Protein AF-A0A7V8VTP7-F1 (afdb_monomer)

Sequence (946 aa):
MSRRQLLFVVSTPADAAGMPKERVLTADRYLEGRETFSDRRLVVVNLARSYRYRTKGYYVSLLADARGHQVIPSVETIEGLADPFGLFRCLQEAGIPTVDVAEMRARGNGAAERAANGREVAETLAYFGSSPDRRFQAAALAAFRDWPMPVLRLQFVREEEEWRVAHVAPVPVHQLAEEERARFLEVLGNESLVLRRGAAAPREARRASIAVLVDENDVFSPSSPETIDRLERVAARMNVHVRRIALDEIARLGEYDALFIRALTGVREPAFQFALRAEALDMPVIDDSQSIIRCSNKVFLEEMLRREGIPTPRTLVVTSKTPWEQIERELGLPFVIKLPDSSFSAAVHKISSHAEYRQHAAEMLRRSPLLIAQEWLPTEFDWRITVLDGKLLFAAKYYMARGHWQIRSADAAGERYGRVEAVPRAKAPRKVVELGVRAASLIGSGLYGVDIKETPPGPVVIEINDNPNLDVGYDDAADGNAIYEDLVNFFLRQIEENGDGVEEDEEAGEESPAPSPLRQPIRGPTEPKPHYRPFEVAGIELEYPVVDRDLNVASRVDEAFRALAGRATSDVELGSVGFSNEIADHVFEIKTLAPTRSLAAAEEALVEGVRRFSTVLRERFGARLLPTGMHPWMDPRKGQLWGRSGTRIYQTYARLFDVQTHGWMNVHAAHLNLPLGRETEAVAMYNAAALLIPYLPALAASSPMYEGELQEAVDNRLAWILKHQARIPESCGELVPEYIESFGDYRKRILGGMYAALDRLPDADAIRHEFFNARGAILRFSRKAMEIRVLDTQECVRMDVAIATFVRCALRYLTRPVLAGKIALPEHDALVRDFRAAIQCGTTARVEAPHLGDKVQRGEDGKAEIRAVLRLLLEGAQRTARKDEAPYLELAERIIASGSLSERIRAALLPHASGSDEEFTEAARKIYIELADCLEANEPWVGRWG

Mean predicted aligned error: 18.67 Å

Solvent-accessible surface area (backbone atoms only — not comparable to full-atom values): 50589 Å² total; per-residue (Å²): 135,87,79,75,43,69,35,38,31,22,64,44,80,78,70,48,69,93,53,67,71,94,36,53,41,36,41,66,58,62,70,69,57,83,63,88,81,85,58,62,57,31,34,36,40,56,49,31,78,46,54,53,87,94,32,68,34,32,50,48,22,47,50,30,51,76,66,55,26,48,39,34,34,34,52,69,47,46,58,44,67,79,40,71,63,60,58,55,50,54,30,46,77,68,71,36,55,56,59,59,69,73,61,52,73,76,51,58,102,55,48,71,79,65,63,40,76,89,37,58,71,51,74,49,57,19,44,47,24,45,34,91,50,75,90,47,27,65,56,22,37,46,44,17,53,80,42,36,40,64,32,32,40,41,31,30,38,49,52,97,93,39,72,19,47,64,48,76,45,80,49,42,67,84,75,48,52,76,70,57,41,53,51,44,50,58,49,63,71,36,57,69,47,67,65,57,51,62,69,77,78,63,85,90,73,59,78,46,34,34,33,32,38,41,47,94,84,46,90,68,39,30,41,47,72,67,30,53,56,48,43,39,55,52,29,49,76,68,40,26,47,63,41,82,38,50,86,88,44,65,87,57,56,83,79,45,53,26,42,41,68,39,39,58,74,28,91,87,32,73,50,39,56,50,26,49,48,29,46,60,51,64,28,50,47,45,50,32,53,65,38,34,54,46,40,42,27,50,58,59,43,52,54,52,35,54,75,72,70,47,56,54,63,60,68,43,84,39,43,95,82,58,56,66,70,59,52,46,73,75,49,43,79,49,24,32,40,33,52,39,75,63,72,90,72,81,58,58,46,81,30,77,46,72,69,55,40,56,59,52,51,59,55,50,51,74,78,31,80,48,34,39,41,30,40,59,79,84,67,73,46,35,38,38,33,29,27,40,63,65,35,83,58,42,31,28,36,41,22,37,11,92,97,47,93,39,47,61,44,78,55,101,90,47,79,42,68,29,61,67,46,38,38,41,69,94,72,48,58,62,73,56,51,55,50,30,37,56,57,44,51,74,71,48,57,38,42,30,25,25,35,31,40,71,47,98,95,43,66,25,50,77,50,53,34,36,67,46,75,49,35,71,79,35,56,34,60,52,62,47,68,57,49,48,50,52,52,48,50,50,53,49,49,49,46,44,69,64,45,71,85,59,80,78,80,88,71,80,95,70,81,87,72,74,83,53,82,69,60,48,66,40,75,56,71,83,78,78,68,100,73,53,51,58,73,54,33,39,29,48,37,38,32,41,40,29,18,37,86,84,68,44,83,32,78,46,45,58,63,42,38,19,68,52,62,73,43,72,40,47,59,38,79,32,67,24,32,32,37,36,66,41,67,26,31,28,30,34,36,41,29,43,70,35,66,32,72,46,65,62,58,47,40,58,36,51,49,53,50,50,50,40,52,40,47,47,28,42,76,77,68,56,23,38,56,43,55,24,7,25,58,45,56,61,61,27,75,76,56,50,66,40,86,58,59,61,40,67,40,51,51,44,45,52,71,75,35,78,46,55,30,50,53,54,45,37,56,23,38,28,35,41,35,30,33,30,51,52,67,72,58,30,37,20,41,53,48,25,40,34,76,45,54,27,55,38,32,18,55,34,15,28,11,31,30,42,76,69,40,82,50,85,32,26,20,40,44,62,58,30,51,75,53,63,43,67,90,49,47,59,31,32,63,74,32,53,44,76,82,57,88,41,70,67,48,39,48,52,58,50,54,40,45,29,43,57,56,40,74,75,43,86,83,39,68,72,56,68,50,77,82,57,52,58,30,28,49,40,83,37,76,95,76,47,23,34,39,37,55,64,31,28,15,36,42,14,58,58,55,42,50,10,51,49,47,41,52,55,20,29,40,59,42,44,17,56,40,39,62,67,66,73,49,73,84,62,67,64,69,59,40,41,52,27,25,55,34,12,25,42,43,21,49,74,15,70,25,63,64,67,78,53,52,89,78,53,75,56,51,95,87,60,29,22,52,39,41,59,53,51,50,56,42,47,57,40,11,62,76,59,46,52,86,83,44,47,73,30,43,55,52,43,50,51,30,60,74,48,34,13,59,10,52,39,52,46,65,69,44,56,82,33,71,81,56,54,73,67,57,32,48,52,55,49,51,52,51,54,50,53,30,27,49,17,41,72,70,51,37,82,75,60,92,59,80,111

Foldseek 3Di:
DDDQAEAEEEQDPVLCPLPDPVRYDYLVVLLVCPDDPPDLSYEYEQLYPDLPPPDSSVSSQVVCVVSNHHYFPHNVLSVCQVPQPVLLVLCVVLVAAADDPVVLVVPPPPFQVVLPPVWDKDKWKQALLDTPDPLCSSVSVSSCQVRVHRIKIWMWTADPNDTHTRDIDHDRSVPDDPVRNVVSSVQVVVVCSNPVHPDDDPPVQALFEEEEEDEPPAPPFQEDPVRVVLLQVLCVVVRYHYDYDYLVCLVCLLVGQAYEYRHDAAPPDSVLVSLVSCLQWLHHYQLHNLLSHQQQFPVSLVVLCVVVVQFAFQKDKDFPPDDPVVLCVRQNPFKWKAAGRDPDCPLIDTRGDPVSCCVSVVVSCVVPRIIMIGHDDADQWKWKQKAAQLHGLWIKTQGPFVPGRHQWDQDPVGITGGAIGTDAPVRPPPQQNVSQSVSVVSRHRHIKIWIWDADPVGIHTHGIHSSHHDYPPGGCVRPNSVSSVVVSVSSSVSSCVQFVVDDPPPDDDDDDDDDPPLQAAQDADQDADPADAWLQFKKKKWKWFKAAPLRAGDLCQQVLQCVNQVGGTQKDHRHQKIKGDAQWSRMIMIMGPHTGRFLVRVQSRSLSNQLSSQCSCCVPPNMFIFAFQFRFAYQLQPTDTDDGRCPLVSVLCVVQFVCSDCLNHTGIWMKMKTACGDFLLNLLLLLLQLLPLLLLLLQFQGPQHYNLDGDQWLHVNVVVVCPRCVLQCLQAPLLSDDHDDGPVRCCCRRLVSSLVSQVVDPPSVSVSDQVSRNHQWGCDVVVNIIMGTSHGGALASLLSSLSSLLSSLLSVLSSVCSSVVNFDRDDSVLSSVSSVQCRRPRQQGWGQSVRCPPVFDDDPVNTGRSLSVSVVSLVSSCVRDDPSSVVSSVVSNLCSVQTYSSVLLCVQLVVCPPPDSVSSSVSNSVVSVLSSVCHSVVHHRVSDSD

pLDDT: mean 85.14, std 14.61, range [27.48, 98.81]

Structure (mmCIF, N/CA/C/O backbone):
data_AF-A0A7V8VTP7-F1
#
_entry.id   AF-A0A7V8VTP7-F1
#
loop_
_atom_site.group_PDB
_atom_site.id
_atom_site.type_symbol
_atom_site.label_atom_id
_atom_site.label_alt_id
_atom_site.label_comp_id
_atom_site.label_asym_id
_atom_site.label_entity_id
_atom_site.label_seq_id
_atom_site.pdbx_PDB_ins_code
_atom_site.Cartn_x
_atom_site.Cartn_y
_atom_site.Cartn_z
_atom_site.occupancy
_atom_site.B_iso_or_equiv
_atom_site.auth_seq_id
_atom_site.auth_comp_id
_atom_site.auth_asym_id
_atom_site.auth_atom_id
_atom_site.pdbx_PDB_model_num
ATOM 1 N N . MET A 1 1 ? 35.817 32.098 -10.775 1.00 34.91 1 MET A N 1
ATOM 2 C CA . MET A 1 1 ? 35.862 30.722 -10.231 1.00 34.91 1 MET A CA 1
ATOM 3 C C . MET A 1 1 ? 36.144 30.797 -8.737 1.00 34.91 1 MET A C 1
ATOM 5 O O . MET A 1 1 ? 37.274 31.074 -8.357 1.00 34.91 1 MET A O 1
ATOM 9 N N . SER A 1 2 ? 35.112 30.662 -7.901 1.00 40.22 2 SER A N 1
ATOM 10 C CA . SER A 1 2 ? 35.266 30.663 -6.438 1.00 40.22 2 SER A CA 1
ATOM 11 C C . SER A 1 2 ? 35.866 29.328 -5.969 1.00 40.22 2 SER A C 1
ATOM 13 O O . SER A 1 2 ? 35.530 28.275 -6.507 1.00 40.22 2 SER A O 1
ATOM 15 N N . ARG A 1 3 ? 36.812 29.379 -5.029 1.00 55.81 3 ARG A N 1
ATOM 16 C CA . ARG A 1 3 ? 37.676 28.264 -4.599 1.00 55.81 3 ARG A CA 1
ATOM 17 C C . ARG A 1 3 ? 36.912 27.362 -3.611 1.00 55.81 3 ARG A C 1
ATOM 19 O O . ARG A 1 3 ? 36.339 27.886 -2.661 1.00 55.81 3 ARG A O 1
ATOM 26 N N . ARG A 1 4 ? 36.884 26.034 -3.827 1.00 64.69 4 ARG A N 1
ATOM 27 C CA . ARG A 1 4 ? 36.273 25.063 -2.884 1.00 64.69 4 ARG A CA 1
ATOM 28 C C . ARG A 1 4 ? 36.918 25.203 -1.501 1.00 64.69 4 ARG A C 1
ATOM 30 O O . ARG A 1 4 ? 38.136 25.364 -1.420 1.00 64.69 4 ARG A O 1
ATOM 37 N N . GLN A 1 5 ? 36.120 25.137 -0.437 1.00 75.88 5 GLN A N 1
ATOM 38 C CA . GLN A 1 5 ? 36.604 25.309 0.937 1.00 75.88 5 GLN A CA 1
ATOM 39 C C . GLN A 1 5 ? 36.803 23.945 1.603 1.00 75.88 5 GLN A C 1
ATOM 41 O O . GLN A 1 5 ? 35.910 23.105 1.569 1.00 75.88 5 GLN A O 1
ATOM 46 N N . LEU A 1 6 ? 37.973 23.712 2.203 1.00 85.12 6 LEU A N 1
ATOM 47 C CA . LEU A 1 6 ? 38.252 22.491 2.965 1.00 85.12 6 LEU A CA 1
ATOM 48 C C . LEU A 1 6 ? 37.884 22.686 4.438 1.00 85.12 6 LEU A C 1
ATOM 50 O O . LEU A 1 6 ? 38.308 23.671 5.044 1.00 85.12 6 LEU A O 1
ATOM 54 N N . LEU A 1 7 ? 37.172 21.717 5.013 1.00 89.56 7 LEU A N 1
ATOM 55 C CA . LEU A 1 7 ? 36.921 21.604 6.448 1.00 89.56 7 LEU A CA 1
ATOM 56 C C . LEU A 1 7 ? 37.502 20.290 6.966 1.00 89.56 7 LEU A C 1
ATOM 58 O O . LEU A 1 7 ? 37.091 19.216 6.537 1.00 89.56 7 LEU A O 1
ATOM 62 N N . PHE A 1 8 ? 38.422 20.361 7.920 1.00 91.75 8 PHE A N 1
ATOM 63 C CA . PHE A 1 8 ? 39.029 19.193 8.548 1.00 91.75 8 PHE A CA 1
ATOM 64 C C . PHE A 1 8 ? 38.246 18.812 9.804 1.00 91.75 8 PHE A C 1
ATOM 66 O O . PHE A 1 8 ? 38.142 19.602 10.743 1.00 91.75 8 PHE A O 1
ATOM 73 N N . VAL A 1 9 ? 37.710 17.594 9.846 1.00 92.88 9 VAL A N 1
ATOM 74 C CA . VAL A 1 9 ? 36.987 17.088 11.020 1.00 92.88 9 VAL A CA 1
ATOM 75 C C . VAL A 1 9 ? 37.852 16.065 11.743 1.00 92.88 9 VAL A C 1
ATOM 77 O O . VAL A 1 9 ? 38.165 15.013 11.199 1.00 92.88 9 VAL A O 1
ATOM 80 N N . VAL A 1 10 ? 38.241 16.365 12.981 1.00 92.94 10 VAL A N 1
ATOM 81 C CA . VAL A 1 10 ? 39.142 15.544 13.806 1.00 92.94 10 VAL A CA 1
ATOM 82 C C . VAL A 1 10 ? 38.423 14.975 15.028 1.00 92.94 10 VAL A C 1
ATOM 84 O O . VAL A 1 10 ? 37.429 15.527 15.485 1.00 92.94 10 VAL A O 1
ATOM 87 N N . SER A 1 11 ? 38.896 13.878 15.624 1.00 88.75 11 SER A N 1
ATOM 88 C CA . SER A 1 11 ? 38.234 13.347 16.833 1.00 88.75 11 SER A CA 1
ATOM 89 C C . SER A 1 11 ? 38.509 14.174 18.089 1.00 88.75 11 SER A C 1
ATOM 91 O O . SER A 1 11 ? 37.626 14.290 18.935 1.00 88.75 11 SER A O 1
ATOM 93 N N . THR A 1 12 ? 39.706 14.751 18.222 1.00 87.62 12 THR A N 1
ATOM 94 C CA . THR A 1 12 ? 40.089 15.595 19.364 1.00 87.62 12 THR A CA 1
ATOM 95 C C . THR A 1 12 ? 40.850 16.841 18.897 1.00 87.62 12 THR A C 1
ATOM 97 O O . THR A 1 12 ? 41.516 16.784 17.864 1.00 87.62 12 THR A O 1
ATOM 100 N N . PRO A 1 13 ? 40.835 17.961 19.647 1.00 85.44 13 PRO A N 1
ATOM 101 C CA . PRO A 1 13 ? 41.603 19.156 19.280 1.00 85.44 13 PRO A CA 1
ATOM 102 C C . PRO A 1 13 ? 43.118 18.923 19.155 1.00 85.44 13 PRO A C 1
ATOM 104 O O . PRO A 1 13 ? 43.778 19.620 18.394 1.00 85.44 13 PRO A O 1
ATOM 107 N N . ALA A 1 14 ? 43.678 17.938 19.868 1.00 84.50 14 ALA A N 1
ATOM 108 C CA . ALA A 1 14 ? 45.097 17.591 19.769 1.00 84.50 14 ALA A CA 1
ATOM 109 C C . ALA A 1 14 ? 45.470 17.027 18.384 1.00 84.50 14 ALA A C 1
ATOM 111 O O . ALA A 1 14 ? 46.567 17.275 17.888 1.00 84.50 14 ALA A O 1
ATOM 112 N N . ASP A 1 15 ? 44.536 16.333 17.722 1.00 85.06 15 ASP A N 1
ATOM 113 C CA . ASP A 1 15 ? 44.750 15.755 16.390 1.00 85.06 15 ASP A CA 1
ATOM 114 C C . ASP A 1 15 ? 44.902 16.847 15.304 1.00 85.06 15 ASP A C 1
ATOM 116 O O . ASP A 1 15 ? 45.493 16.602 14.252 1.00 85.06 15 ASP A O 1
ATOM 120 N N . ALA A 1 16 ? 44.440 18.073 15.591 1.00 84.06 16 ALA A N 1
ATOM 121 C CA . ALA A 1 16 ? 44.479 19.242 14.711 1.00 84.06 16 ALA A CA 1
ATOM 122 C C . ALA A 1 16 ? 45.840 19.962 14.638 1.00 84.06 16 ALA A C 1
ATOM 124 O O . ALA A 1 16 ? 45.961 20.970 13.942 1.00 84.06 16 ALA A O 1
ATOM 125 N N . ALA A 1 17 ? 46.860 19.527 15.387 1.00 83.69 17 ALA A N 1
ATOM 126 C CA . ALA A 1 17 ? 48.120 20.268 15.489 1.00 83.69 17 ALA A CA 1
ATOM 127 C C . ALA A 1 17 ? 48.751 20.531 14.100 1.00 83.69 17 ALA A C 1
ATOM 129 O O . ALA A 1 17 ? 48.889 19.616 13.295 1.00 83.69 17 ALA A O 1
ATOM 130 N N . GLY A 1 18 ? 49.137 21.769 13.787 1.00 80.62 18 GLY A N 1
ATOM 131 C CA . GLY A 1 18 ? 49.706 22.121 12.474 1.00 80.62 18 GLY A CA 1
ATOM 132 C C . GLY A 1 18 ? 48.698 22.270 11.320 1.00 80.62 18 GLY A C 1
ATOM 133 O O . GLY A 1 18 ? 49.113 22.616 10.219 1.00 80.62 18 GLY A O 1
ATOM 134 N N . MET A 1 19 ? 47.394 22.068 11.553 1.00 86.38 19 MET A N 1
ATOM 135 C CA . MET A 1 19 ? 46.321 22.405 10.603 1.00 86.38 19 MET A CA 1
ATOM 136 C C . MET A 1 19 ? 45.816 23.847 10.830 1.00 86.38 19 MET A C 1
ATOM 138 O O . MET A 1 19 ? 45.904 24.360 11.952 1.00 86.38 19 MET A O 1
ATOM 142 N N . PRO A 1 20 ? 45.255 24.521 9.808 1.00 82.44 20 PRO A N 1
ATOM 143 C CA . PRO A 1 20 ? 44.696 25.866 9.958 1.00 82.44 20 PRO A CA 1
ATOM 144 C C . PRO A 1 20 ? 43.487 25.860 10.906 1.00 82.44 20 PRO A C 1
ATOM 146 O O . PRO A 1 20 ? 42.436 25.324 10.566 1.00 82.44 20 PRO A O 1
ATOM 149 N N . LYS A 1 21 ? 43.626 26.477 12.090 1.00 79.62 21 LYS A N 1
ATOM 150 C CA . LYS A 1 21 ? 42.630 26.435 13.187 1.00 79.62 21 LYS A CA 1
ATOM 151 C C . LYS A 1 21 ? 41.221 26.869 12.770 1.00 79.62 21 LYS A C 1
ATOM 153 O O . LYS A 1 21 ? 40.248 26.351 13.298 1.00 79.62 21 LYS A O 1
ATOM 158 N N . GLU A 1 22 ? 41.125 27.789 11.817 1.00 79.75 22 GLU A N 1
ATOM 159 C CA . GLU A 1 22 ? 39.871 28.327 11.266 1.00 79.75 22 GLU A CA 1
ATOM 160 C C . GLU A 1 22 ? 39.100 27.315 10.401 1.00 79.75 22 GLU A C 1
ATOM 162 O O . GLU A 1 22 ? 37.932 27.526 10.099 1.00 79.75 22 GLU A O 1
ATOM 167 N N . ARG A 1 23 ? 39.749 26.218 9.994 1.00 84.44 23 ARG A N 1
ATOM 168 C CA . ARG A 1 23 ? 39.191 25.170 9.128 1.00 84.44 23 ARG A CA 1
ATOM 169 C C . ARG A 1 23 ? 39.154 23.809 9.815 1.00 84.44 23 ARG A C 1
ATOM 171 O O . ARG A 1 23 ? 39.104 22.792 9.129 1.00 84.44 23 ARG A O 1
ATOM 178 N N . VAL A 1 24 ? 39.235 23.763 11.146 1.00 89.12 24 VAL A N 1
ATOM 179 C CA . VAL A 1 24 ? 39.226 22.506 11.903 1.00 89.12 24 VAL A CA 1
ATOM 180 C C . VAL A 1 24 ? 38.068 22.468 12.886 1.00 89.12 24 VAL A C 1
ATOM 182 O O . VAL A 1 24 ? 37.875 23.393 13.673 1.00 89.12 24 VAL A O 1
ATOM 185 N N . LEU A 1 25 ? 37.358 21.342 12.906 1.00 91.44 25 LEU A N 1
ATOM 186 C CA . LEU A 1 25 ? 36.323 21.044 13.888 1.00 91.44 25 LEU A CA 1
ATOM 187 C C . LEU A 1 25 ? 36.515 19.678 14.513 1.00 91.44 25 LEU A C 1
ATOM 189 O O . LEU A 1 25 ? 37.057 18.761 13.903 1.00 91.44 25 LEU A O 1
ATOM 193 N N . THR A 1 26 ? 36.026 19.525 15.740 1.00 91.12 26 THR A N 1
ATOM 194 C CA . THR A 1 26 ? 35.911 18.196 16.331 1.00 91.12 26 THR A CA 1
ATOM 195 C C . THR A 1 26 ? 34.695 17.470 15.762 1.00 91.12 26 THR A C 1
ATOM 197 O O . THR A 1 26 ? 33.684 18.096 15.441 1.00 91.12 26 THR A O 1
ATOM 200 N N . ALA A 1 27 ? 34.765 16.141 15.683 1.00 90.12 27 ALA A N 1
ATOM 201 C CA . ALA A 1 27 ? 33.662 15.296 15.243 1.00 90.12 27 ALA A CA 1
ATOM 202 C C . ALA A 1 27 ? 32.389 15.587 16.049 1.00 90.12 27 ALA A C 1
ATOM 204 O O . ALA A 1 27 ? 31.335 15.761 15.458 1.00 90.12 27 ALA A O 1
ATOM 205 N N . ASP A 1 28 ? 32.492 15.754 17.370 1.00 85.31 28 ASP A N 1
ATOM 206 C CA . ASP A 1 28 ? 31.343 16.092 18.221 1.00 85.31 28 ASP A CA 1
ATOM 207 C C . ASP A 1 28 ? 30.679 17.408 17.809 1.00 85.31 28 ASP A C 1
ATOM 209 O O . ASP A 1 28 ? 29.475 17.443 17.575 1.00 85.31 28 ASP A O 1
ATOM 213 N N . ARG A 1 29 ? 31.465 18.472 17.601 1.00 85.50 29 ARG A N 1
ATOM 214 C CA . ARG A 1 29 ? 30.923 19.766 17.162 1.00 85.50 29 ARG A CA 1
ATOM 215 C C . ARG A 1 29 ? 30.295 19.691 15.774 1.00 85.50 29 ARG A C 1
ATOM 217 O O . ARG A 1 29 ? 29.261 20.311 15.539 1.00 85.50 29 ARG A O 1
ATOM 224 N N . TYR A 1 30 ? 30.902 18.924 14.870 1.00 86.69 30 TYR A N 1
ATOM 225 C CA . TYR A 1 30 ? 30.368 18.724 13.527 1.00 86.69 30 TYR A CA 1
ATOM 226 C C . TYR A 1 30 ? 29.036 17.952 13.550 1.00 86.69 30 TYR A C 1
ATOM 228 O O . TYR A 1 30 ? 28.088 18.330 12.855 1.00 86.69 30 TYR A O 1
ATOM 236 N N . LEU A 1 31 ? 28.936 16.900 14.369 1.00 82.69 31 LEU A N 1
ATOM 237 C CA . LEU A 1 31 ? 27.730 16.079 14.513 1.00 82.69 31 LEU A CA 1
ATOM 238 C C . LEU A 1 31 ? 26.591 16.839 15.209 1.00 82.69 31 LEU A C 1
ATOM 240 O O . LEU A 1 31 ? 25.447 16.746 14.774 1.00 82.69 31 LEU A O 1
ATOM 244 N N . GLU A 1 32 ? 26.900 17.639 16.233 1.00 79.62 32 GLU A N 1
ATOM 245 C CA . GLU A 1 32 ? 25.919 18.444 16.977 1.00 79.62 32 GLU A CA 1
ATOM 246 C C . GLU A 1 32 ? 25.241 19.535 16.130 1.00 79.62 32 GLU A C 1
ATOM 248 O O . GLU A 1 32 ? 24.196 20.046 16.525 1.00 79.62 32 GLU A O 1
ATOM 253 N N . GLY A 1 33 ? 25.815 19.909 14.979 1.00 66.25 33 GLY A N 1
ATOM 254 C CA . GLY A 1 33 ? 25.180 20.827 14.023 1.00 66.25 33 GLY A CA 1
ATOM 255 C C . GLY A 1 33 ? 24.999 22.261 14.532 1.00 66.25 33 GLY A C 1
ATOM 256 O O . GLY A 1 33 ? 24.161 22.988 14.011 1.00 66.25 33 GLY A O 1
ATOM 257 N N . ARG A 1 34 ? 25.767 22.676 15.551 1.00 56.62 34 ARG A N 1
ATOM 258 C CA . ARG A 1 34 ? 25.680 24.020 16.160 1.00 56.62 34 ARG A CA 1
ATOM 259 C C . ARG A 1 34 ? 26.264 25.136 15.293 1.00 56.62 34 ARG A C 1
ATOM 261 O O . ARG A 1 34 ? 26.033 26.305 15.575 1.00 56.62 34 ARG A O 1
ATOM 268 N N . GLU A 1 35 ? 27.034 24.783 14.270 1.00 58.88 35 GLU A N 1
ATOM 269 C CA . GLU A 1 35 ? 27.594 25.721 13.301 1.00 58.88 35 GLU A CA 1
ATOM 270 C C . GLU A 1 35 ? 26.842 25.600 11.975 1.00 58.88 35 GLU A C 1
ATOM 272 O O . GLU A 1 35 ? 26.655 24.502 11.446 1.00 58.88 35 GLU A O 1
ATOM 277 N N . THR A 1 36 ? 26.385 26.732 11.443 1.00 53.91 36 THR A N 1
ATOM 278 C CA . THR A 1 36 ? 25.701 26.808 10.150 1.00 53.91 36 THR A CA 1
ATOM 279 C C . THR A 1 36 ? 26.718 26.707 9.016 1.00 53.91 36 THR A C 1
ATOM 281 O O . THR A 1 36 ? 27.324 27.705 8.630 1.00 53.91 36 THR A O 1
ATOM 284 N N . PHE A 1 37 ? 26.894 25.506 8.464 1.00 61.19 37 PHE A N 1
ATOM 285 C CA . PHE A 1 37 ? 27.606 25.295 7.200 1.00 61.19 37 PHE A CA 1
ATOM 286 C C . PHE A 1 37 ? 26.596 25.414 6.056 1.00 61.19 37 PHE A C 1
ATOM 288 O O . PHE A 1 37 ? 25.946 24.441 5.693 1.00 61.19 37 PHE A O 1
ATOM 295 N N . SER A 1 38 ? 26.388 26.628 5.543 1.00 49.97 38 SER A N 1
ATOM 296 C CA . SER A 1 38 ? 25.435 26.895 4.453 1.00 49.97 38 SER A CA 1
ATOM 297 C C . SER A 1 38 ? 26.030 26.711 3.051 1.00 49.97 38 SER A C 1
ATOM 299 O O . SER A 1 38 ? 25.322 26.879 2.060 1.00 49.97 38 SER A O 1
ATOM 301 N N . ASP A 1 39 ? 27.319 26.372 2.942 1.00 56.56 39 ASP A N 1
ATOM 302 C CA . ASP A 1 39 ? 28.029 26.308 1.664 1.00 56.56 39 ASP A CA 1
ATOM 303 C C . ASP A 1 39 ? 28.181 24.861 1.157 1.00 56.56 39 ASP A C 1
ATOM 305 O O . ASP A 1 39 ? 28.981 24.079 1.670 1.00 56.56 39 ASP A O 1
ATOM 309 N N . ARG A 1 40 ? 27.460 24.517 0.080 1.00 55.28 40 ARG A N 1
ATOM 310 C CA . ARG A 1 40 ? 27.581 23.236 -0.655 1.00 55.28 40 ARG A CA 1
ATOM 311 C C . ARG A 1 40 ? 28.962 23.011 -1.282 1.00 55.28 40 ARG A C 1
ATOM 313 O O . ARG A 1 40 ? 29.267 21.917 -1.749 1.00 55.28 40 ARG A O 1
ATOM 320 N N . ARG A 1 41 ? 29.810 24.041 -1.326 1.00 63.50 41 ARG A N 1
ATOM 321 C CA . ARG A 1 41 ? 31.179 23.978 -1.866 1.00 63.50 41 ARG A CA 1
ATOM 322 C C . ARG A 1 41 ? 32.194 23.511 -0.817 1.00 63.50 41 ARG A C 1
ATOM 324 O O . ARG A 1 41 ? 33.399 23.517 -1.098 1.00 63.50 41 ARG A O 1
ATOM 331 N N . LEU A 1 42 ? 31.718 23.130 0.371 1.00 78.81 42 LEU A N 1
ATOM 332 C CA . LEU A 1 42 ? 32.519 22.592 1.458 1.00 78.81 42 LEU A CA 1
ATOM 333 C C . LEU A 1 42 ? 32.911 21.137 1.182 1.00 78.81 42 LEU A C 1
ATOM 335 O O . LEU A 1 42 ? 32.066 20.282 0.909 1.00 78.81 42 LEU A O 1
ATOM 339 N N . VAL A 1 43 ? 34.205 20.857 1.303 1.00 84.88 43 VAL A N 1
ATOM 340 C CA . VAL A 1 43 ? 34.750 19.501 1.284 1.00 84.88 43 VAL A CA 1
ATOM 341 C C . VAL A 1 43 ? 35.197 19.144 2.692 1.00 84.88 43 VAL A C 1
ATOM 343 O O . VAL A 1 43 ? 36.169 19.692 3.217 1.00 84.88 43 VAL A O 1
ATOM 346 N N . VAL A 1 44 ? 34.459 18.232 3.308 1.00 90.12 44 VAL A N 1
ATOM 347 C CA . VAL A 1 44 ? 34.746 17.676 4.623 1.00 90.12 44 VAL A CA 1
ATOM 348 C C . VAL A 1 44 ? 35.831 16.618 4.472 1.00 90.12 44 VAL A C 1
ATOM 350 O O . VAL A 1 44 ? 35.616 15.540 3.929 1.00 90.12 44 VAL A O 1
ATOM 353 N N . VAL A 1 45 ? 37.016 16.911 4.979 1.00 92.25 45 VAL A N 1
ATOM 354 C CA . VAL A 1 45 ? 38.088 15.932 5.120 1.00 92.25 45 VAL A CA 1
ATOM 355 C C . VAL A 1 45 ? 37.946 15.329 6.513 1.00 92.25 45 VAL A C 1
ATOM 357 O O . VAL A 1 45 ? 38.316 15.933 7.523 1.00 92.25 45 VAL A O 1
ATOM 360 N N . ASN A 1 46 ? 37.333 14.153 6.569 1.00 93.31 46 ASN A N 1
ATOM 361 C CA . ASN A 1 46 ? 37.076 13.430 7.801 1.00 93.31 46 ASN A CA 1
ATOM 362 C C . ASN A 1 46 ? 38.345 12.675 8.219 1.00 93.31 46 ASN A C 1
ATOM 364 O O . ASN A 1 46 ? 38.751 11.710 7.581 1.00 93.31 46 ASN A O 1
ATOM 368 N N . LEU A 1 47 ? 38.972 13.146 9.296 1.00 93.56 47 LEU A N 1
ATOM 369 C CA . LEU A 1 47 ? 40.219 12.640 9.875 1.00 93.56 47 LEU A CA 1
ATOM 370 C C . LEU A 1 47 ? 39.965 11.981 11.241 1.00 93.56 47 LEU A C 1
ATOM 372 O O . LEU A 1 47 ? 40.793 12.057 12.156 1.00 93.56 47 LEU A O 1
ATOM 376 N N . ALA A 1 48 ? 38.789 11.375 11.419 1.00 91.38 48 ALA A N 1
ATOM 377 C CA . ALA A 1 48 ? 38.439 10.691 12.653 1.00 91.38 48 ALA A CA 1
ATOM 378 C C . ALA A 1 48 ? 39.380 9.507 12.951 1.00 91.38 48 ALA A C 1
ATOM 380 O O . ALA A 1 48 ? 39.927 8.855 12.065 1.00 91.38 48 ALA A O 1
ATOM 381 N N . ARG A 1 49 ? 39.547 9.185 14.240 1.00 89.62 49 ARG A N 1
ATOM 382 C CA . ARG A 1 49 ? 40.425 8.093 14.693 1.00 89.62 49 ARG A CA 1
ATOM 383 C C . ARG A 1 49 ? 39.912 6.692 14.337 1.00 89.62 49 ARG A C 1
ATOM 385 O O . ARG A 1 49 ? 40.679 5.738 14.416 1.00 89.62 49 ARG A O 1
ATOM 392 N N . SER A 1 50 ? 38.631 6.554 13.997 1.00 85.56 50 SER A N 1
ATOM 393 C CA . SER A 1 50 ? 38.006 5.292 13.597 1.00 85.56 50 SER A CA 1
ATOM 394 C C . SER A 1 50 ? 36.850 5.548 12.634 1.00 85.56 50 SER A C 1
ATOM 396 O O . SER A 1 50 ? 36.082 6.486 12.847 1.00 85.56 50 SER A O 1
ATOM 398 N N . TYR A 1 51 ? 36.725 4.678 11.630 1.00 84.19 51 TYR A N 1
ATOM 399 C CA . TYR A 1 51 ? 35.643 4.676 10.641 1.00 84.19 51 TYR A CA 1
ATOM 400 C C . TYR A 1 51 ? 34.728 3.452 10.761 1.00 84.19 51 TYR A C 1
ATOM 402 O O . TYR A 1 51 ? 33.884 3.244 9.904 1.00 84.19 51 TYR A O 1
ATOM 410 N N . ARG A 1 52 ? 34.871 2.617 11.804 1.00 80.38 52 ARG A N 1
ATOM 411 C CA . ARG A 1 52 ? 34.004 1.435 11.960 1.00 80.38 52 ARG A CA 1
ATOM 412 C C . ARG A 1 52 ? 32.533 1.849 12.009 1.00 80.38 52 ARG A C 1
ATOM 414 O O . ARG A 1 52 ? 32.210 2.922 12.532 1.00 80.38 52 ARG A O 1
ATOM 421 N N . TYR A 1 53 ? 31.658 0.968 11.536 1.00 70.19 53 TYR A N 1
ATOM 422 C CA . TYR A 1 53 ? 30.214 1.154 11.617 1.00 70.19 53 TYR A CA 1
ATOM 423 C C . TYR A 1 53 ? 29.788 1.582 13.035 1.00 70.19 53 TYR A C 1
ATOM 425 O O . TYR A 1 53 ? 30.292 1.063 14.037 1.00 70.19 53 TYR A O 1
ATOM 433 N N . ARG A 1 54 ? 28.892 2.578 13.113 1.00 71.00 54 ARG A N 1
ATOM 434 C CA . ARG A 1 54 ? 28.417 3.246 14.350 1.00 71.00 54 ARG A CA 1
ATOM 435 C C . ARG A 1 54 ? 29.458 4.043 15.154 1.00 71.00 54 ARG A C 1
ATOM 437 O O . ARG A 1 54 ? 29.165 4.456 16.276 1.00 71.00 54 ARG A O 1
ATOM 444 N N . THR A 1 55 ? 30.652 4.310 14.625 1.00 82.56 55 THR A N 1
ATOM 445 C CA . THR A 1 55 ? 31.605 5.239 15.267 1.00 82.56 55 THR A CA 1
ATOM 446 C C . THR A 1 55 ? 31.379 6.688 14.826 1.00 82.56 55 THR A C 1
ATOM 448 O O . THR A 1 55 ? 30.722 6.957 13.823 1.00 82.56 55 THR A O 1
ATOM 451 N N . LYS A 1 56 ? 31.949 7.658 15.557 1.00 86.19 56 LYS A N 1
ATOM 452 C CA . LYS A 1 56 ? 31.834 9.089 15.214 1.00 86.19 56 LYS A CA 1
ATOM 453 C C . LYS A 1 56 ? 32.342 9.394 13.801 1.00 86.19 56 LYS A C 1
ATOM 455 O O . LYS A 1 56 ? 31.740 10.211 13.122 1.00 86.19 56 LYS A O 1
ATOM 460 N N . GLY A 1 57 ? 33.409 8.728 13.348 1.00 84.56 57 GLY A N 1
ATOM 461 C CA . GLY A 1 57 ? 33.929 8.906 11.991 1.00 84.56 57 GLY A CA 1
ATOM 462 C C . GLY A 1 57 ? 32.936 8.466 10.920 1.00 84.56 57 GLY A C 1
ATOM 463 O O . GLY A 1 57 ? 32.742 9.199 9.959 1.00 84.56 57 GLY A O 1
ATOM 464 N N . TYR A 1 58 ? 32.238 7.346 11.126 1.00 86.44 58 TYR A N 1
ATOM 465 C CA . TYR A 1 58 ? 31.157 6.904 10.241 1.00 86.44 58 TYR A CA 1
ATOM 466 C C . TYR A 1 58 ? 30.025 7.945 10.158 1.00 86.44 58 TYR A C 1
ATOM 468 O O . TYR A 1 58 ? 29.642 8.370 9.070 1.00 86.44 58 TYR A O 1
ATOM 476 N N . TYR A 1 59 ? 29.552 8.439 11.308 1.00 83.12 59 TYR A N 1
ATOM 477 C CA . TYR A 1 59 ? 28.482 9.443 11.346 1.00 83.12 59 TYR A CA 1
ATOM 478 C C . TYR A 1 59 ? 28.890 10.806 10.774 1.00 83.12 59 TYR A C 1
ATOM 480 O O . TYR A 1 59 ? 28.039 11.508 10.237 1.00 83.12 59 TYR A O 1
ATOM 488 N N . VAL A 1 60 ? 30.167 11.194 10.867 1.00 88.38 60 VAL A N 1
ATOM 489 C CA . VAL A 1 60 ? 30.666 12.431 10.243 1.00 88.38 60 VAL A CA 1
ATOM 490 C C . VAL A 1 60 ? 30.523 12.345 8.726 1.00 88.38 60 VAL A C 1
ATOM 492 O O . VAL A 1 60 ? 30.017 13.289 8.127 1.00 88.38 60 VAL A O 1
ATOM 495 N N . SER A 1 61 ? 30.903 11.219 8.115 1.00 84.62 61 SER A N 1
ATOM 496 C CA . SER A 1 61 ? 30.743 11.019 6.671 1.00 84.62 61 SER A CA 1
ATOM 497 C C . SER A 1 61 ? 29.278 10.921 6.251 1.00 84.62 61 SER A C 1
ATOM 499 O O . SER A 1 61 ? 28.897 11.536 5.260 1.00 84.62 61 SER A O 1
ATOM 501 N N . LEU A 1 62 ? 28.442 10.242 7.041 1.00 75.56 62 LEU A N 1
ATOM 502 C CA . LEU A 1 62 ? 27.002 10.134 6.785 1.00 75.56 62 LEU A CA 1
ATOM 503 C C . LEU A 1 62 ? 26.285 11.490 6.867 1.00 75.56 62 LEU A C 1
ATOM 505 O O . LEU A 1 62 ? 25.485 11.827 6.001 1.00 75.56 62 LEU A O 1
ATOM 509 N N . LEU A 1 63 ? 26.581 12.297 7.891 1.00 80.19 63 LEU A N 1
ATOM 510 C CA . LEU A 1 63 ? 25.984 13.627 8.026 1.00 80.19 63 LEU A CA 1
ATOM 511 C C . LEU A 1 63 ? 26.537 14.628 7.015 1.00 80.19 63 LEU A C 1
ATOM 513 O O . LEU A 1 63 ? 25.811 15.540 6.632 1.00 80.19 63 LEU A O 1
ATOM 517 N N . ALA A 1 64 ? 27.799 14.498 6.603 1.00 79.00 64 ALA A N 1
ATOM 518 C CA . ALA A 1 64 ? 28.348 15.338 5.546 1.00 79.00 64 ALA A CA 1
ATOM 519 C C . ALA A 1 64 ? 27.628 15.096 4.213 1.00 79.00 64 ALA A C 1
ATOM 521 O O . ALA A 1 64 ? 27.226 16.067 3.574 1.00 79.00 64 ALA A O 1
ATOM 522 N N . ASP A 1 65 ? 27.370 13.831 3.871 1.00 71.06 65 ASP A N 1
ATOM 523 C CA . ASP A 1 65 ? 26.579 13.445 2.697 1.00 71.06 65 ASP A CA 1
ATOM 524 C C . ASP A 1 65 ? 25.130 13.958 2.791 1.00 71.06 65 ASP A C 1
ATOM 526 O O . ASP A 1 65 ? 24.651 14.660 1.901 1.00 71.06 65 ASP A O 1
ATOM 530 N N . ALA A 1 66 ? 24.474 13.763 3.942 1.00 66.69 66 ALA A N 1
ATOM 531 C CA . ALA A 1 66 ? 23.121 14.275 4.190 1.00 66.69 66 ALA A CA 1
ATOM 532 C C . ALA A 1 66 ? 23.016 15.816 4.139 1.00 66.69 66 ALA A C 1
ATOM 534 O O . ALA A 1 66 ? 21.945 16.359 3.871 1.00 66.69 66 ALA A O 1
ATOM 535 N N . ARG A 1 67 ? 24.116 16.537 4.397 1.00 74.44 67 ARG A N 1
ATOM 536 C CA . ARG A 1 67 ? 24.209 18.006 4.279 1.00 74.44 67 ARG A CA 1
ATOM 537 C C . ARG A 1 67 ? 24.574 18.469 2.863 1.00 74.44 67 ARG A C 1
ATOM 539 O O . ARG A 1 67 ? 24.660 19.673 2.625 1.00 74.44 67 ARG A O 1
ATOM 546 N N . GLY A 1 68 ? 24.786 17.545 1.924 1.00 62.56 68 GLY A N 1
ATOM 547 C CA . GLY A 1 68 ? 25.222 17.846 0.561 1.00 62.56 68 GLY A CA 1
ATOM 548 C C . GLY A 1 68 ? 26.660 18.366 0.482 1.00 62.56 68 GLY A C 1
ATOM 549 O O . GLY A 1 68 ? 27.012 19.034 -0.490 1.00 62.56 68 GLY A O 1
ATOM 550 N N . HIS A 1 69 ? 27.483 18.112 1.504 1.00 79.50 69 HIS A N 1
ATOM 551 C CA . HIS A 1 69 ? 28.913 18.399 1.453 1.00 79.50 69 HIS A CA 1
ATOM 552 C C . HIS A 1 69 ? 29.630 17.265 0.721 1.00 79.50 69 HIS A C 1
ATOM 554 O O . HIS A 1 69 ? 29.284 16.095 0.880 1.00 79.50 69 HIS A O 1
ATOM 560 N N . GLN A 1 70 ? 30.705 17.581 -0.000 1.00 80.88 70 GLN A N 1
ATOM 561 C CA . GLN A 1 70 ? 31.620 16.518 -0.417 1.00 80.88 70 GLN A CA 1
ATOM 562 C C . GLN A 1 70 ? 32.375 16.024 0.814 1.00 80.88 70 GLN A C 1
ATOM 564 O O . GLN A 1 70 ? 32.793 16.836 1.637 1.00 80.88 70 GLN A O 1
ATOM 569 N N . VAL A 1 71 ? 32.577 14.717 0.954 1.00 86.81 71 VAL A N 1
ATOM 570 C CA . VAL A 1 71 ? 33.285 14.162 2.109 1.00 86.81 71 VAL A CA 1
ATOM 571 C C . VAL A 1 71 ? 34.297 13.102 1.706 1.00 86.81 71 VAL A C 1
ATOM 573 O O . VAL A 1 71 ? 34.044 12.283 0.829 1.00 86.81 71 VAL A O 1
ATOM 576 N N . ILE A 1 72 ? 35.463 13.145 2.347 1.00 88.50 72 ILE A N 1
ATOM 577 C CA . ILE A 1 72 ? 36.578 12.224 2.129 1.00 88.50 72 ILE A CA 1
ATOM 578 C C . ILE A 1 72 ? 37.015 11.688 3.501 1.00 88.50 72 ILE A C 1
ATOM 580 O O . ILE A 1 72 ? 37.521 12.477 4.306 1.00 88.50 72 ILE A O 1
ATOM 584 N N . PRO A 1 73 ? 36.849 10.384 3.792 1.00 86.81 73 PRO A N 1
ATOM 585 C CA . PRO A 1 73 ? 36.1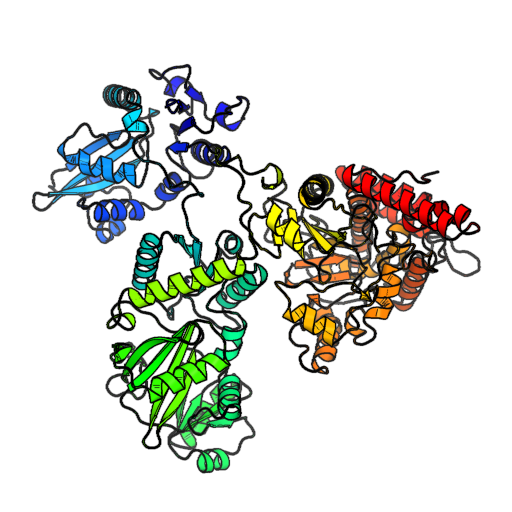72 9.374 2.963 1.00 86.81 73 PRO A CA 1
ATOM 586 C C . PRO A 1 73 ? 34.634 9.457 3.022 1.00 86.81 73 PRO A C 1
ATOM 588 O O . PRO A 1 73 ? 34.084 9.864 4.048 1.00 86.81 73 PRO A O 1
ATOM 591 N N . SER A 1 74 ? 33.932 9.027 1.966 1.00 84.31 74 SER A N 1
ATOM 592 C CA . SER A 1 74 ? 32.463 8.886 1.975 1.00 84.31 74 SER A CA 1
ATOM 593 C C . SER A 1 74 ? 32.010 7.641 2.744 1.00 84.31 74 SER A C 1
ATOM 595 O O . SER A 1 74 ? 32.825 6.781 3.078 1.00 84.31 74 SER A O 1
ATOM 597 N N . VAL A 1 75 ? 30.708 7.530 3.039 1.00 77.50 75 VAL A N 1
ATOM 598 C CA . VAL A 1 75 ? 30.144 6.318 3.665 1.00 77.50 75 VAL A CA 1
ATOM 599 C C . VAL A 1 75 ? 30.380 5.095 2.783 1.00 77.50 75 VAL A C 1
ATOM 601 O O . VAL A 1 75 ? 30.789 4.059 3.290 1.00 77.50 75 VAL A O 1
ATOM 604 N N . GLU A 1 76 ? 30.225 5.239 1.467 1.00 70.31 76 GLU A N 1
ATOM 605 C CA . GLU A 1 76 ? 30.528 4.188 0.489 1.00 70.31 76 GLU A CA 1
ATOM 606 C C . GLU A 1 76 ? 32.001 3.758 0.566 1.00 70.31 76 GLU A C 1
ATOM 608 O O . GLU A 1 76 ? 32.297 2.566 0.605 1.00 70.31 76 GLU A O 1
ATOM 613 N N . THR A 1 77 ? 32.935 4.715 0.663 1.00 77.94 77 THR A N 1
ATOM 614 C CA . THR A 1 77 ? 34.366 4.408 0.832 1.00 77.94 77 THR A CA 1
ATOM 615 C C . THR A 1 77 ? 34.651 3.729 2.176 1.00 77.94 77 THR A C 1
ATOM 617 O O . THR A 1 77 ? 35.520 2.866 2.255 1.00 77.94 77 THR A O 1
ATOM 620 N N . ILE A 1 78 ? 33.941 4.112 3.243 1.00 80.62 78 ILE A N 1
ATOM 621 C CA . ILE A 1 78 ? 34.088 3.525 4.581 1.00 80.62 78 ILE A CA 1
ATOM 622 C C . ILE A 1 78 ? 33.554 2.090 4.624 1.00 80.62 78 ILE A C 1
ATOM 624 O O . ILE A 1 78 ? 34.237 1.223 5.158 1.00 80.62 78 ILE A O 1
ATOM 628 N N . GLU A 1 79 ? 32.368 1.832 4.077 1.00 68.44 79 GLU A N 1
ATOM 629 C CA . GLU A 1 79 ? 31.789 0.483 4.012 1.00 68.44 79 GLU A CA 1
ATOM 630 C C . GLU A 1 79 ? 32.593 -0.415 3.063 1.00 68.44 79 GLU A C 1
ATOM 632 O O . GLU A 1 79 ? 32.805 -1.589 3.360 1.00 68.44 79 GLU A O 1
ATOM 637 N N . GLY A 1 80 ? 33.171 0.161 2.002 1.00 65.69 80 GLY A N 1
ATOM 638 C CA . GLY A 1 80 ? 34.159 -0.513 1.162 1.00 65.69 80 GLY A CA 1
ATOM 639 C C . GLY A 1 80 ? 35.332 -1.093 1.960 1.00 65.69 80 GLY A C 1
ATOM 640 O O . GLY A 1 80 ? 35.785 -2.186 1.643 1.00 65.69 80 GLY A O 1
ATOM 641 N N . LEU A 1 81 ? 35.765 -0.459 3.062 1.00 64.56 81 LEU A N 1
ATOM 642 C CA . LEU A 1 81 ? 36.845 -0.984 3.918 1.00 64.56 81 LEU A CA 1
ATOM 643 C C . LEU A 1 81 ? 36.543 -2.367 4.520 1.00 64.56 81 LEU A C 1
ATOM 645 O O . LEU A 1 81 ? 37.476 -3.047 4.953 1.00 64.56 81 LEU A O 1
ATOM 649 N N . ALA A 1 82 ? 35.268 -2.763 4.604 1.00 60.47 82 ALA A N 1
ATOM 650 C CA . ALA A 1 82 ? 34.862 -4.086 5.073 1.00 60.47 82 ALA A CA 1
ATOM 651 C C . ALA A 1 82 ? 35.037 -5.180 4.003 1.00 60.47 82 ALA A C 1
ATOM 653 O O . ALA A 1 82 ? 35.061 -6.359 4.359 1.00 60.47 82 ALA A O 1
ATOM 654 N N . ASP A 1 83 ? 35.223 -4.795 2.735 1.00 62.94 83 ASP A N 1
ATOM 655 C CA . ASP A 1 83 ? 35.557 -5.674 1.614 1.00 62.94 83 ASP A CA 1
ATOM 656 C C . ASP A 1 83 ? 36.969 -5.369 1.064 1.00 62.94 83 ASP A C 1
ATOM 658 O O . ASP A 1 83 ? 37.138 -4.615 0.099 1.00 62.94 83 ASP A O 1
ATOM 662 N N . PRO A 1 84 ? 38.020 -5.988 1.635 1.00 57.66 84 PRO A N 1
ATOM 663 C CA . PRO A 1 84 ? 39.383 -5.859 1.131 1.00 57.66 84 PRO A CA 1
ATOM 664 C C . PRO A 1 84 ? 39.537 -6.285 -0.335 1.00 57.66 84 PRO A C 1
ATOM 666 O O . PRO A 1 84 ? 40.481 -5.854 -0.987 1.00 57.66 84 PRO A O 1
ATOM 669 N N . PHE A 1 85 ? 38.646 -7.124 -0.874 1.00 64.31 85 PHE A N 1
ATOM 670 C CA . PHE A 1 85 ? 38.765 -7.643 -2.237 1.00 64.31 85 PHE A CA 1
ATOM 671 C C . PHE A 1 85 ? 38.337 -6.626 -3.296 1.00 64.31 85 PHE A C 1
ATOM 673 O O . PHE A 1 85 ? 38.919 -6.609 -4.384 1.00 64.31 85 PHE A O 1
ATOM 680 N N . GLY A 1 86 ? 37.373 -5.758 -2.977 1.00 62.06 86 GLY A N 1
ATOM 681 C CA . GLY A 1 86 ? 36.926 -4.684 -3.862 1.00 62.06 86 GLY A CA 1
ATOM 682 C C . GLY A 1 86 ? 38.073 -3.762 -4.278 1.00 62.06 86 GLY A C 1
ATOM 683 O O . GLY A 1 86 ? 38.270 -3.518 -5.466 1.00 62.06 86 GLY A O 1
ATOM 684 N N . LEU A 1 87 ? 38.910 -3.332 -3.328 1.00 67.94 87 LEU A N 1
ATOM 685 C CA . LEU A 1 87 ? 40.048 -2.458 -3.631 1.00 67.94 87 LEU A CA 1
ATOM 686 C C . LEU A 1 87 ? 41.122 -3.138 -4.490 1.00 67.94 87 LEU A C 1
ATOM 688 O O . LEU A 1 87 ? 41.672 -2.513 -5.395 1.00 67.94 87 LEU A O 1
ATOM 692 N N . PHE A 1 88 ? 41.442 -4.404 -4.217 1.00 73.06 88 PHE A N 1
ATOM 693 C CA . PHE A 1 88 ? 42.441 -5.137 -5.002 1.00 73.06 88 PHE A CA 1
ATOM 694 C C . PHE A 1 88 ? 42.002 -5.292 -6.458 1.00 73.06 88 PHE A C 1
ATOM 696 O O . PHE A 1 88 ? 42.825 -5.139 -7.358 1.00 73.06 88 PHE A O 1
ATOM 703 N N . ARG A 1 89 ? 40.703 -5.501 -6.695 1.00 67.88 89 ARG A N 1
ATOM 704 C CA . ARG A 1 89 ? 40.127 -5.526 -8.043 1.00 67.88 89 ARG A CA 1
ATOM 705 C C . ARG A 1 89 ? 40.274 -4.179 -8.750 1.00 67.88 89 ARG A C 1
ATOM 707 O O . ARG A 1 89 ? 40.776 -4.148 -9.867 1.00 67.88 89 ARG A O 1
ATOM 714 N N . CYS A 1 90 ? 39.961 -3.070 -8.075 1.00 65.81 90 CYS A N 1
ATOM 715 C CA . CYS A 1 90 ? 40.156 -1.725 -8.631 1.00 65.81 90 CYS A CA 1
ATOM 716 C C . CYS A 1 90 ? 41.626 -1.457 -9.009 1.00 65.81 90 CYS A C 1
ATOM 718 O O . CYS A 1 90 ? 41.920 -0.858 -10.046 1.00 65.81 90 CYS A O 1
ATOM 720 N N . LEU A 1 91 ? 42.571 -1.928 -8.186 1.00 76.12 91 LEU A N 1
ATOM 721 C CA . LEU A 1 91 ? 44.002 -1.833 -8.480 1.00 76.12 91 LEU A CA 1
ATOM 722 C C . LEU A 1 91 ? 44.388 -2.675 -9.706 1.00 76.12 91 LEU A C 1
ATOM 724 O O . LEU A 1 91 ? 45.090 -2.167 -10.581 1.00 76.12 91 LEU A O 1
ATOM 728 N N . GLN A 1 92 ? 43.882 -3.905 -9.824 1.00 74.94 92 GLN A N 1
ATOM 729 C CA . GLN A 1 92 ? 44.098 -4.754 -11.002 1.00 74.94 92 GLN A CA 1
ATOM 730 C C . GLN A 1 92 ? 43.529 -4.124 -12.282 1.00 74.94 92 GLN A C 1
ATOM 732 O O . GLN A 1 92 ? 44.213 -4.077 -13.304 1.00 74.94 92 GLN A O 1
ATOM 737 N N . GLU A 1 93 ? 42.316 -3.574 -12.223 1.00 65.88 93 GLU A N 1
ATOM 738 C CA . GLU A 1 93 ? 41.670 -2.858 -13.334 1.00 65.88 93 GLU A CA 1
ATOM 739 C C . GLU A 1 93 ? 42.445 -1.599 -13.750 1.00 65.88 93 GLU A C 1
ATOM 741 O O . GLU A 1 93 ? 42.469 -1.229 -14.925 1.00 65.88 93 GLU A O 1
ATOM 746 N N . ALA A 1 94 ? 43.136 -0.957 -12.803 1.00 67.75 94 ALA A N 1
ATOM 747 C CA . ALA A 1 94 ? 44.040 0.159 -13.064 1.00 67.75 94 ALA A CA 1
ATOM 748 C C . ALA A 1 94 ? 45.407 -0.269 -13.638 1.00 67.75 94 ALA A C 1
ATOM 750 O O . ALA A 1 94 ? 46.268 0.590 -13.848 1.00 67.75 94 ALA A O 1
ATOM 751 N N . GLY A 1 95 ? 45.620 -1.567 -13.877 1.00 77.56 95 GLY A N 1
ATOM 752 C CA . GLY A 1 95 ? 46.890 -2.123 -14.341 1.00 77.56 95 GLY A CA 1
ATOM 753 C C . GLY A 1 95 ? 47.975 -2.158 -13.263 1.00 77.56 95 GLY A C 1
ATOM 754 O O . GLY A 1 95 ? 49.156 -2.213 -13.599 1.00 77.56 95 GLY A O 1
ATOM 755 N N . ILE A 1 96 ? 47.604 -2.087 -11.979 1.00 85.25 96 ILE A N 1
ATOM 756 C CA . ILE A 1 96 ? 48.539 -2.194 -10.857 1.00 85.25 96 ILE A CA 1
ATOM 757 C C . ILE A 1 96 ? 48.684 -3.673 -10.472 1.00 85.25 96 ILE A C 1
ATOM 759 O O . ILE A 1 96 ? 47.687 -4.307 -10.120 1.00 85.25 96 ILE A O 1
ATOM 763 N N . PRO A 1 97 ? 49.905 -4.235 -10.490 1.00 85.56 97 PRO A N 1
ATOM 764 C CA . PRO A 1 97 ? 50.137 -5.617 -10.090 1.00 85.56 97 PRO A CA 1
ATOM 765 C C . PRO A 1 97 ? 49.760 -5.851 -8.622 1.00 85.56 97 PRO A C 1
ATOM 767 O O . PRO A 1 97 ? 50.200 -5.127 -7.724 1.00 85.56 97 PRO A O 1
ATOM 770 N N . THR A 1 98 ? 48.975 -6.894 -8.358 1.00 84.25 98 THR A N 1
ATOM 771 C CA . THR A 1 98 ? 48.612 -7.330 -7.002 1.00 84.25 98 THR A CA 1
ATOM 772 C C . THR A 1 98 ? 48.971 -8.799 -6.792 1.00 84.25 98 THR A C 1
ATOM 774 O O . THR A 1 98 ? 49.165 -9.549 -7.755 1.00 84.25 98 THR A O 1
ATOM 777 N N . VAL A 1 99 ? 49.057 -9.225 -5.532 1.00 81.12 99 VAL A N 1
ATOM 778 C CA . VAL A 1 99 ? 49.111 -10.658 -5.188 1.00 81.12 99 VAL A CA 1
ATOM 779 C C . VAL A 1 99 ? 47.781 -11.349 -5.532 1.00 81.12 99 VAL A C 1
ATOM 781 O O . VAL A 1 99 ? 46.751 -10.679 -5.673 1.00 81.12 99 VAL A O 1
ATOM 784 N N . ASP A 1 100 ? 47.796 -12.675 -5.692 1.00 68.88 100 ASP A N 1
ATOM 785 C CA . ASP A 1 100 ? 46.604 -13.462 -6.033 1.00 68.88 100 ASP A CA 1
ATOM 786 C C . ASP A 1 100 ? 45.562 -13.430 -4.891 1.00 68.88 100 ASP A C 1
ATOM 788 O O . ASP A 1 100 ? 45.858 -13.671 -3.715 1.00 68.88 100 ASP A O 1
ATOM 792 N N . VAL A 1 101 ? 44.308 -13.152 -5.257 1.00 56.88 101 VAL A N 1
ATOM 793 C CA . VAL A 1 101 ? 43.139 -13.081 -4.368 1.00 56.88 101 VAL A CA 1
ATOM 794 C C . VAL A 1 101 ? 42.884 -14.410 -3.635 1.00 56.88 101 VAL A C 1
ATOM 796 O O . VAL A 1 101 ? 42.480 -14.405 -2.466 1.00 56.88 101 VAL A O 1
ATOM 799 N N . ALA A 1 102 ? 43.148 -15.554 -4.274 1.00 53.34 102 ALA A N 1
ATOM 800 C CA . ALA A 1 102 ? 43.029 -16.879 -3.659 1.00 53.34 102 ALA A CA 1
ATOM 801 C C . ALA A 1 102 ? 44.102 -17.112 -2.580 1.00 53.34 102 ALA A C 1
ATOM 803 O O . ALA A 1 102 ? 43.837 -17.723 -1.542 1.00 53.34 102 ALA A O 1
ATOM 804 N N . GLU A 1 103 ? 45.296 -16.562 -2.786 1.00 54.09 103 GLU A N 1
ATOM 805 C CA . GLU A 1 103 ? 46.411 -16.630 -1.842 1.00 54.09 103 GLU A CA 1
ATOM 806 C C . GLU A 1 103 ? 46.181 -15.700 -0.632 1.00 54.09 103 GLU A C 1
ATOM 808 O O . GLU A 1 103 ? 46.537 -16.039 0.500 1.00 54.09 103 GLU A O 1
ATOM 813 N N . MET A 1 104 ? 45.487 -14.575 -0.844 1.00 55.38 104 MET A N 1
ATOM 814 C CA . MET A 1 104 ? 45.034 -13.648 0.202 1.00 55.38 104 MET A CA 1
ATOM 815 C C . MET A 1 104 ? 43.955 -14.271 1.108 1.00 55.38 104 MET A C 1
ATOM 817 O O . MET A 1 104 ? 44.039 -14.156 2.336 1.00 55.38 104 MET A O 1
ATOM 821 N N . ARG A 1 105 ? 42.987 -15.004 0.526 1.00 52.38 105 ARG A N 1
ATOM 822 C CA . ARG A 1 105 ? 41.935 -15.742 1.266 1.00 52.38 105 ARG A CA 1
ATOM 823 C C . ARG A 1 105 ? 42.509 -16.752 2.263 1.00 52.38 105 ARG A C 1
ATOM 825 O O . ARG A 1 105 ? 41.955 -16.922 3.345 1.00 52.38 105 ARG A O 1
ATOM 832 N N . ALA A 1 106 ? 43.626 -17.394 1.927 1.00 49.78 106 ALA A N 1
ATOM 833 C CA . ALA A 1 106 ? 44.254 -18.405 2.776 1.00 49.78 106 ALA A CA 1
ATOM 834 C C . ALA A 1 106 ? 45.063 -17.829 3.961 1.00 49.78 106 ALA A C 1
ATOM 836 O O . ALA A 1 106 ? 45.431 -18.583 4.863 1.00 49.78 106 ALA A O 1
ATOM 837 N N . ARG A 1 107 ? 45.387 -16.523 3.974 1.00 52.47 107 ARG A N 1
ATOM 838 C CA . ARG A 1 107 ? 46.488 -15.979 4.803 1.00 52.47 107 ARG A CA 1
ATOM 839 C C . ARG A 1 107 ? 46.092 -15.014 5.932 1.00 52.47 107 ARG A C 1
ATOM 841 O O . ARG A 1 107 ? 46.909 -14.804 6.830 1.00 52.47 107 ARG A O 1
ATOM 848 N N . GLY A 1 108 ? 44.855 -14.510 5.971 1.00 51.38 108 GLY A N 1
ATOM 849 C CA . GLY A 1 108 ? 44.340 -13.662 7.065 1.00 51.38 108 GLY A CA 1
ATOM 850 C C . GLY A 1 108 ? 45.131 -12.359 7.314 1.00 51.38 108 GLY A C 1
ATOM 851 O O . GLY A 1 108 ? 46.050 -12.020 6.574 1.00 51.38 108 GLY A O 1
ATOM 852 N N . ASN A 1 109 ? 44.800 -11.627 8.389 1.00 42.81 109 ASN A N 1
ATOM 853 C CA . ASN A 1 109 ? 45.300 -10.269 8.717 1.00 42.81 109 ASN A CA 1
ATOM 854 C C . ASN A 1 109 ? 46.822 -10.136 9.011 1.00 42.81 109 ASN A C 1
ATOM 856 O O . ASN A 1 109 ? 47.251 -9.119 9.546 1.00 42.81 109 ASN A O 1
ATOM 860 N N . GLY A 1 110 ? 47.649 -11.141 8.701 1.00 49.28 110 GLY A N 1
ATOM 861 C CA . GLY A 1 110 ? 49.106 -11.138 8.915 1.00 49.28 110 GLY A CA 1
ATOM 862 C C . GLY A 1 110 ? 49.916 -11.251 7.620 1.00 49.28 110 GLY A C 1
ATOM 863 O O . GLY A 1 110 ? 50.954 -11.913 7.614 1.00 49.28 110 GLY A O 1
ATOM 864 N N . ALA A 1 111 ? 49.402 -10.686 6.523 1.00 50.19 111 ALA A N 1
ATOM 865 C CA . ALA A 1 111 ? 49.869 -10.926 5.158 1.00 50.19 111 ALA A CA 1
ATOM 866 C C . ALA A 1 111 ? 51.310 -10.450 4.872 1.00 50.19 111 ALA A C 1
ATOM 868 O O . ALA A 1 111 ? 52.044 -11.165 4.195 1.00 50.19 111 ALA A O 1
ATOM 869 N N . ALA A 1 112 ? 51.760 -9.310 5.411 1.00 47.31 112 ALA A N 1
ATOM 870 C CA . ALA A 1 112 ? 53.081 -8.763 5.071 1.00 47.31 112 ALA A CA 1
ATOM 871 C C . ALA A 1 112 ? 54.265 -9.542 5.672 1.00 47.31 112 ALA A C 1
ATOM 873 O O . ALA A 1 112 ? 55.226 -9.830 4.965 1.00 47.31 112 ALA A O 1
ATOM 874 N N . GLU A 1 113 ? 54.192 -9.954 6.942 1.00 48.22 113 GLU A N 1
ATOM 875 C CA . GLU A 1 113 ? 55.285 -10.696 7.600 1.00 48.22 113 GLU A CA 1
ATOM 876 C C . GLU A 1 113 ? 55.419 -12.139 7.089 1.00 48.22 113 GLU A C 1
ATOM 878 O O . GLU A 1 113 ? 56.512 -12.699 7.098 1.00 48.22 113 GLU A O 1
ATOM 883 N N . ARG A 1 114 ? 54.322 -12.749 6.612 1.00 50.69 114 ARG A N 1
ATOM 884 C CA . ARG A 1 114 ? 54.316 -14.132 6.097 1.00 50.69 114 ARG A CA 1
ATOM 885 C C . ARG A 1 114 ? 54.563 -14.238 4.590 1.00 50.69 114 ARG A C 1
ATOM 887 O O . ARG A 1 114 ? 55.042 -15.278 4.142 1.00 50.69 114 ARG A O 1
ATOM 894 N N . ALA A 1 115 ? 54.283 -13.187 3.812 1.00 50.53 115 ALA A N 1
ATOM 895 C CA . ALA A 1 115 ? 54.668 -13.110 2.398 1.00 50.53 115 ALA A CA 1
ATOM 896 C C . ALA A 1 115 ? 56.182 -12.880 2.214 1.00 50.53 115 ALA A C 1
ATOM 898 O O . ALA A 1 115 ? 56.747 -13.259 1.189 1.00 50.53 115 ALA A O 1
ATOM 899 N N . ALA A 1 116 ? 56.856 -12.352 3.240 1.00 52.22 116 ALA A N 1
ATOM 900 C CA . ALA A 1 116 ? 58.295 -12.105 3.288 1.00 52.22 116 ALA A CA 1
ATOM 901 C C . ALA A 1 116 ? 59.171 -13.374 3.365 1.00 52.22 116 ALA A C 1
ATOM 903 O O . ALA A 1 116 ? 60.321 -13.270 3.778 1.00 52.22 116 ALA A O 1
ATOM 904 N N . ASN A 1 117 ? 58.669 -14.559 2.983 1.00 54.16 117 ASN A N 1
ATOM 905 C CA . ASN A 1 117 ? 59.394 -15.842 2.921 1.00 54.16 117 ASN A CA 1
ATOM 906 C C . ASN A 1 117 ? 60.638 -15.743 1.995 1.00 54.16 117 ASN A C 1
ATOM 908 O O . ASN A 1 117 ? 60.635 -16.214 0.861 1.00 54.16 117 ASN A O 1
ATOM 912 N N . GLY A 1 118 ? 61.689 -15.058 2.452 1.00 60.09 118 GLY A N 1
ATOM 913 C CA . GLY A 1 118 ? 62.868 -14.671 1.674 1.00 60.09 118 GLY A CA 1
ATOM 914 C C . GLY A 1 118 ? 62.650 -13.592 0.598 1.00 60.09 118 GLY A C 1
ATOM 915 O O . GLY A 1 118 ? 63.583 -13.331 -0.157 1.00 60.09 118 GLY A O 1
ATOM 916 N N . ARG A 1 119 ? 61.458 -12.981 0.489 1.00 69.62 119 ARG A N 1
ATOM 917 C CA . ARG A 1 119 ? 61.109 -11.991 -0.557 1.00 69.62 119 ARG A CA 1
ATOM 918 C C . ARG A 1 119 ? 61.365 -10.552 -0.096 1.00 69.62 119 ARG A C 1
ATOM 920 O O . ARG A 1 119 ? 61.202 -10.239 1.080 1.00 69.62 119 ARG A O 1
ATOM 927 N N . GLU A 1 120 ? 61.743 -9.673 -1.026 1.00 80.69 120 GLU A N 1
ATOM 928 C CA . GLU A 1 120 ? 61.939 -8.242 -0.752 1.00 80.69 120 GLU A CA 1
ATOM 929 C C . GLU A 1 120 ? 60.577 -7.573 -0.495 1.00 80.69 120 GLU A C 1
ATOM 931 O O . GLU A 1 120 ? 59.645 -7.737 -1.284 1.00 80.69 120 GLU A O 1
ATOM 936 N N . VAL A 1 121 ? 60.451 -6.835 0.611 1.00 84.50 121 VAL A N 1
ATOM 937 C CA . VAL A 1 121 ? 59.217 -6.142 1.015 1.00 84.50 121 VAL A CA 1
ATOM 938 C C . VAL A 1 121 ? 59.477 -4.645 1.055 1.00 84.50 121 VAL A C 1
ATOM 940 O O . VAL A 1 121 ? 60.523 -4.202 1.528 1.00 84.50 121 VAL A O 1
ATOM 943 N N . ALA A 1 122 ? 58.515 -3.864 0.578 1.00 87.00 122 ALA A N 1
ATOM 944 C CA . ALA A 1 122 ? 58.532 -2.415 0.690 1.00 87.00 122 ALA A CA 1
ATOM 945 C C . ALA A 1 122 ? 57.197 -1.914 1.240 1.00 87.00 122 ALA A C 1
ATOM 947 O O . ALA A 1 122 ? 56.142 -2.485 0.976 1.00 87.00 122 ALA A O 1
ATOM 948 N N . GLU A 1 123 ? 57.240 -0.824 1.993 1.00 89.25 123 GLU A N 1
ATOM 949 C CA . GLU A 1 123 ? 56.054 -0.177 2.539 1.00 89.25 123 GLU A CA 1
ATOM 950 C C . GLU A 1 123 ? 56.123 1.324 2.270 1.00 89.25 123 GLU A C 1
ATOM 952 O O . GLU A 1 123 ? 57.190 1.937 2.336 1.00 89.25 123 GLU A O 1
ATOM 957 N N . THR A 1 124 ? 54.977 1.925 1.962 1.00 91.81 124 THR A N 1
ATOM 958 C CA . THR A 1 124 ? 54.852 3.376 1.844 1.00 91.81 124 THR A CA 1
ATOM 959 C C . THR A 1 124 ? 53.477 3.848 2.305 1.00 91.81 124 THR A C 1
ATOM 961 O O . THR A 1 124 ? 52.486 3.119 2.219 1.00 91.81 124 THR A O 1
ATOM 964 N N . LEU A 1 125 ? 53.406 5.092 2.776 1.00 93.75 125 LEU A N 1
ATOM 965 C CA . LEU A 1 125 ? 52.143 5.780 3.019 1.00 93.75 125 LEU A CA 1
ATOM 966 C C . LEU A 1 125 ? 51.735 6.570 1.772 1.00 93.75 125 LEU A C 1
ATOM 968 O O . LEU A 1 125 ? 52.543 7.280 1.173 1.00 93.75 125 LEU A O 1
ATOM 972 N N . ALA A 1 126 ? 50.466 6.461 1.400 1.00 92.00 126 ALA A N 1
ATOM 973 C CA . ALA A 1 126 ? 49.821 7.281 0.392 1.00 92.00 126 ALA A CA 1
ATOM 974 C C . ALA A 1 126 ? 48.943 8.335 1.078 1.00 92.00 126 ALA A C 1
ATOM 976 O O . ALA A 1 126 ? 48.028 7.997 1.827 1.00 92.00 126 ALA A O 1
ATOM 977 N N . TYR A 1 127 ? 49.207 9.609 0.799 1.00 92.56 127 TYR A N 1
ATOM 978 C CA . TYR A 1 127 ? 48.476 10.765 1.315 1.00 92.56 127 TYR A CA 1
ATOM 979 C C . TYR A 1 127 ? 47.667 11.382 0.173 1.00 92.56 127 TYR A C 1
ATOM 981 O O . TYR A 1 127 ? 48.258 11.940 -0.752 1.00 92.56 127 TYR A O 1
ATOM 989 N N . PHE A 1 128 ? 46.338 11.253 0.190 1.00 89.50 128 PHE A N 1
ATOM 990 C CA . PHE A 1 128 ? 45.459 11.707 -0.906 1.00 89.50 128 PHE A CA 1
ATOM 991 C C . PHE A 1 128 ? 45.958 11.292 -2.310 1.00 89.50 128 PHE A C 1
ATOM 993 O O . PHE A 1 128 ? 46.024 12.093 -3.242 1.00 89.50 128 PHE A O 1
ATOM 1000 N N . GLY A 1 129 ? 46.421 10.044 -2.436 1.00 86.50 129 GLY A N 1
ATOM 1001 C CA . GLY A 1 129 ? 46.971 9.491 -3.679 1.00 86.50 129 GLY A CA 1
ATOM 1002 C C . GLY A 1 129 ? 48.414 9.890 -4.018 1.00 86.50 129 GLY A C 1
ATOM 1003 O O . GLY A 1 129 ? 48.932 9.489 -5.058 1.00 86.50 129 GLY A O 1
ATOM 1004 N N . SER A 1 130 ? 49.095 10.647 -3.157 1.00 88.81 130 SER A N 1
ATOM 1005 C CA . SER A 1 130 ? 50.521 10.976 -3.277 1.00 88.81 130 SER A CA 1
ATOM 1006 C C . SER A 1 130 ? 51.375 10.044 -2.417 1.00 88.81 130 SER A C 1
ATOM 1008 O O . SER A 1 130 ? 51.116 9.914 -1.222 1.00 88.81 130 SER A O 1
ATOM 1010 N N . SER A 1 131 ? 52.406 9.425 -2.990 1.00 90.88 131 SER A N 1
ATOM 1011 C CA . SER A 1 131 ? 53.379 8.601 -2.265 1.00 90.88 131 SER A CA 1
ATOM 1012 C C . SER A 1 131 ? 54.770 9.252 -2.295 1.00 90.88 131 SER A C 1
ATOM 1014 O O . SER A 1 131 ? 55.193 9.757 -3.339 1.00 90.88 131 SER A O 1
ATOM 1016 N N . PRO A 1 132 ? 55.526 9.238 -1.178 1.00 86.50 132 PRO A N 1
ATOM 1017 C CA . PRO A 1 132 ? 56.917 9.685 -1.167 1.00 86.50 132 PRO A CA 1
ATOM 1018 C C . PRO A 1 132 ? 57.839 8.752 -1.971 1.00 86.50 132 PRO A C 1
ATOM 1020 O O . PRO A 1 132 ? 58.904 9.187 -2.412 1.00 86.50 132 PRO A O 1
ATOM 1023 N N . ASP A 1 133 ? 57.436 7.497 -2.192 1.00 89.56 133 ASP A N 1
ATOM 1024 C CA . ASP A 1 133 ? 58.160 6.555 -3.038 1.00 89.56 133 ASP A CA 1
ATOM 1025 C C . ASP A 1 133 ? 57.614 6.597 -4.469 1.00 89.56 133 ASP A C 1
ATOM 1027 O O . ASP A 1 133 ? 56.514 6.125 -4.769 1.00 89.56 133 ASP A O 1
ATOM 1031 N N . ARG A 1 134 ? 58.417 7.138 -5.391 1.00 87.62 134 ARG A N 1
ATOM 1032 C CA . ARG A 1 134 ? 58.026 7.284 -6.801 1.00 87.62 134 ARG A CA 1
ATOM 1033 C C . ARG A 1 134 ? 57.701 5.954 -7.478 1.00 87.62 134 ARG A C 1
ATOM 1035 O O . ARG A 1 134 ? 56.927 5.964 -8.433 1.00 87.62 134 ARG A O 1
ATOM 1042 N N . ARG A 1 135 ? 58.248 4.833 -6.991 1.00 88.62 135 ARG A N 1
ATOM 1043 C CA . ARG A 1 135 ? 57.951 3.491 -7.519 1.00 88.62 135 ARG A CA 1
ATOM 1044 C C . ARG A 1 135 ? 56.479 3.120 -7.331 1.00 88.62 135 ARG A C 1
ATOM 1046 O O . ARG A 1 135 ? 55.922 2.414 -8.161 1.00 88.62 135 ARG A O 1
ATOM 1053 N N . PHE A 1 136 ? 55.844 3.633 -6.276 1.00 91.69 136 PHE A N 1
ATOM 1054 C CA . PHE A 1 136 ? 54.487 3.260 -5.865 1.00 91.69 136 PHE A CA 1
ATOM 1055 C C . PHE A 1 136 ? 53.454 4.370 -6.089 1.00 91.69 136 PHE A C 1
ATOM 1057 O O . PHE A 1 136 ? 52.281 4.210 -5.751 1.00 91.69 136 PHE A O 1
ATOM 1064 N N . GLN A 1 137 ? 53.853 5.480 -6.716 1.00 90.38 137 GLN A N 1
ATOM 1065 C CA . GLN A 1 137 ? 52.973 6.612 -7.011 1.00 90.38 137 GLN A CA 1
ATOM 1066 C C . GLN A 1 137 ? 51.755 6.215 -7.864 1.00 90.38 137 GLN A C 1
ATOM 1068 O O . GLN A 1 137 ? 50.658 6.723 -7.637 1.00 90.38 137 GLN A O 1
ATOM 1073 N N . ALA A 1 138 ? 51.926 5.303 -8.827 1.00 84.31 138 ALA A N 1
ATOM 1074 C CA . ALA A 1 138 ? 50.826 4.816 -9.662 1.00 84.31 138 ALA A CA 1
ATOM 1075 C C . ALA A 1 138 ? 49.783 4.039 -8.839 1.00 84.31 138 ALA A C 1
ATOM 1077 O O . ALA A 1 138 ? 48.587 4.289 -8.970 1.00 84.31 138 ALA A O 1
ATOM 1078 N N . ALA A 1 139 ? 50.240 3.171 -7.930 1.00 86.31 139 ALA A N 1
ATOM 1079 C CA . ALA A 1 139 ? 49.377 2.423 -7.019 1.00 86.31 139 ALA A CA 1
ATOM 1080 C C . ALA A 1 139 ? 48.653 3.347 -6.026 1.00 86.31 139 ALA A C 1
ATOM 1082 O O . ALA A 1 139 ? 47.459 3.181 -5.791 1.00 86.31 139 ALA A O 1
ATOM 1083 N N . ALA A 1 140 ? 49.343 4.363 -5.496 1.00 88.06 140 ALA A N 1
ATOM 1084 C CA . ALA A 1 140 ? 48.746 5.363 -4.612 1.00 88.06 140 ALA A CA 1
ATOM 1085 C C . ALA A 1 140 ? 47.625 6.162 -5.300 1.00 88.06 140 ALA A C 1
ATOM 1087 O O . ALA A 1 140 ? 46.557 6.345 -4.715 1.00 88.06 140 ALA A O 1
ATOM 1088 N N . LEU A 1 141 ? 47.836 6.596 -6.549 1.00 83.75 141 LEU A N 1
ATOM 1089 C CA . LEU A 1 141 ? 46.820 7.312 -7.329 1.00 83.75 141 LEU A CA 1
ATOM 1090 C C . LEU A 1 141 ? 45.623 6.429 -7.676 1.00 83.75 141 LEU A C 1
ATOM 1092 O O . LEU A 1 141 ? 44.489 6.889 -7.566 1.00 83.75 141 LEU A O 1
ATOM 1096 N N . ALA A 1 142 ? 45.871 5.184 -8.088 1.00 80.69 142 ALA A N 1
ATOM 1097 C CA . ALA A 1 142 ? 44.813 4.228 -8.393 1.00 80.69 142 ALA A CA 1
ATOM 1098 C C . ALA A 1 142 ? 43.958 3.934 -7.151 1.00 80.69 142 ALA A C 1
ATOM 1100 O O . ALA A 1 142 ? 42.738 4.054 -7.213 1.00 80.69 142 ALA A O 1
ATOM 1101 N N . ALA A 1 143 ? 44.595 3.673 -6.003 1.00 82.88 143 ALA A N 1
ATOM 1102 C CA . ALA A 1 143 ? 43.893 3.444 -4.744 1.00 82.88 143 ALA A CA 1
ATOM 1103 C C . ALA A 1 143 ? 43.029 4.647 -4.339 1.00 82.88 143 ALA A C 1
ATOM 1105 O O . ALA A 1 143 ? 41.872 4.470 -3.980 1.00 82.88 143 ALA A O 1
ATOM 1106 N N . PHE A 1 144 ? 43.560 5.872 -4.428 1.00 83.81 144 PHE A N 1
ATOM 1107 C CA . PHE A 1 144 ? 42.828 7.075 -4.020 1.00 83.81 144 PHE A CA 1
ATOM 1108 C C . PHE A 1 144 ? 41.677 7.448 -4.964 1.00 83.81 144 PHE A C 1
ATOM 1110 O O . PHE A 1 144 ? 40.681 8.006 -4.512 1.00 83.81 144 PHE A O 1
ATOM 1117 N N . ARG A 1 145 ? 41.798 7.140 -6.262 1.00 78.06 145 ARG A N 1
ATOM 1118 C CA . ARG A 1 145 ? 40.747 7.400 -7.256 1.00 78.06 145 ARG A CA 1
ATOM 1119 C C . ARG A 1 145 ? 39.465 6.640 -6.926 1.00 78.06 145 ARG A C 1
ATOM 1121 O O . ARG A 1 145 ? 38.388 7.226 -6.988 1.00 78.06 145 ARG A O 1
ATOM 1128 N N . ASP A 1 146 ? 39.605 5.356 -6.614 1.00 71.81 146 ASP A N 1
ATOM 1129 C CA . ASP A 1 146 ? 38.462 4.464 -6.427 1.00 71.81 146 ASP A CA 1
ATOM 1130 C C . ASP A 1 146 ? 38.059 4.398 -4.946 1.00 71.81 146 ASP A C 1
ATOM 1132 O O . ASP A 1 146 ? 36.870 4.372 -4.635 1.00 71.81 146 ASP A O 1
ATOM 1136 N N . TRP A 1 147 ? 39.030 4.481 -4.027 1.00 78.19 147 TRP A N 1
ATOM 1137 C CA . TRP A 1 147 ? 38.832 4.601 -2.579 1.00 78.19 147 TRP A CA 1
ATOM 1138 C C . TRP A 1 147 ? 39.485 5.879 -2.026 1.00 78.19 147 TRP A C 1
ATOM 1140 O O . TRP A 1 147 ? 40.619 5.847 -1.527 1.00 78.19 147 TRP A O 1
ATOM 1150 N N . PRO A 1 148 ? 38.777 7.021 -2.058 1.00 84.69 148 PRO A N 1
ATOM 1151 C CA . PRO A 1 148 ? 39.311 8.296 -1.595 1.00 84.69 148 PRO A CA 1
ATOM 1152 C C . PRO A 1 148 ? 39.464 8.319 -0.067 1.00 84.69 148 PRO A C 1
ATOM 1154 O O . PRO A 1 148 ? 38.587 8.757 0.676 1.00 84.69 148 PRO A O 1
ATOM 1157 N N . MET A 1 149 ? 40.614 7.845 0.412 1.00 87.88 149 MET A N 1
ATOM 1158 C CA . MET A 1 149 ? 41.015 7.835 1.819 1.00 87.88 149 MET A CA 1
ATOM 1159 C C . MET A 1 149 ? 42.129 8.863 2.082 1.00 87.88 149 MET A C 1
ATOM 1161 O O . MET A 1 149 ? 43.081 8.933 1.303 1.00 87.88 149 MET A O 1
ATOM 1165 N N . PRO A 1 150 ? 42.069 9.639 3.187 1.00 91.38 150 PRO A N 1
ATOM 1166 C CA . PRO A 1 150 ? 43.079 10.653 3.497 1.00 91.38 150 PRO A CA 1
ATOM 1167 C C . PRO A 1 150 ? 44.500 10.094 3.603 1.00 91.38 150 PRO A C 1
ATOM 1169 O O . PRO A 1 150 ? 45.443 10.699 3.091 1.00 91.38 150 PRO A O 1
ATOM 1172 N N . VAL A 1 151 ? 44.646 8.936 4.256 1.00 92.56 151 VAL A N 1
ATOM 1173 C CA . VAL A 1 151 ? 45.922 8.233 4.398 1.00 92.56 151 VAL A CA 1
ATOM 1174 C C . VAL A 1 151 ? 45.707 6.727 4.282 1.00 92.56 151 VAL A C 1
ATOM 1176 O O . VAL A 1 151 ? 44.917 6.145 5.031 1.00 92.56 151 VAL A O 1
ATOM 1179 N N . LEU A 1 152 ? 46.445 6.099 3.371 1.00 90.50 152 LEU A N 1
ATOM 1180 C CA . LEU A 1 152 ? 46.508 4.650 3.188 1.00 90.50 152 LEU A CA 1
ATOM 1181 C C . LEU A 1 152 ? 47.943 4.164 3.410 1.00 90.50 152 LEU A C 1
ATOM 1183 O O . LEU A 1 152 ? 48.893 4.805 2.972 1.00 90.50 152 LEU A O 1
ATOM 1187 N N . ARG A 1 153 ? 48.109 3.010 4.050 1.00 91.06 153 ARG A N 1
ATOM 1188 C CA . ARG A 1 153 ? 49.357 2.244 4.072 1.00 91.06 153 ARG A CA 1
ATOM 1189 C C . ARG A 1 153 ? 49.305 1.224 2.956 1.00 91.06 153 ARG A C 1
ATOM 1191 O O . ARG A 1 153 ? 48.358 0.446 2.901 1.00 91.06 153 ARG A O 1
ATOM 1198 N N . LEU A 1 154 ? 50.313 1.244 2.095 1.00 89.81 154 LEU A N 1
ATOM 1199 C CA . LEU A 1 154 ? 50.488 0.307 0.997 1.00 89.81 154 LEU A CA 1
ATOM 1200 C C . LEU A 1 154 ? 51.727 -0.539 1.283 1.00 89.81 154 LEU A C 1
ATOM 1202 O O . LEU A 1 154 ? 52.823 -0.003 1.454 1.00 89.81 154 LEU A O 1
ATOM 1206 N N . GLN A 1 155 ? 51.547 -1.853 1.335 1.00 88.88 155 GLN A N 1
ATOM 1207 C CA . GLN A 1 155 ? 52.630 -2.822 1.473 1.00 88.88 155 GLN A CA 1
ATOM 1208 C C . GLN A 1 155 ? 52.769 -3.602 0.171 1.00 88.88 155 GLN A C 1
ATOM 1210 O O . GLN A 1 155 ? 51.776 -4.048 -0.409 1.00 88.88 155 GLN A O 1
ATOM 1215 N N . PHE A 1 156 ? 54.010 -3.775 -0.263 1.00 89.19 156 PHE A N 1
ATOM 1216 C CA . PHE A 1 156 ? 54.378 -4.416 -1.512 1.00 89.19 156 PHE A CA 1
ATOM 1217 C C . PHE A 1 156 ? 55.348 -5.559 -1.259 1.00 89.19 156 PHE A C 1
ATOM 1219 O O . PHE A 1 156 ? 56.223 -5.466 -0.397 1.00 89.19 156 PHE A O 1
ATOM 1226 N N . VAL A 1 157 ? 55.233 -6.603 -2.068 1.00 87.69 157 VAL A N 1
ATOM 1227 C CA . VAL A 1 157 ? 56.193 -7.708 -2.124 1.00 87.69 157 VAL A CA 1
ATOM 1228 C C . VAL A 1 157 ? 56.770 -7.796 -3.528 1.00 87.69 157 VAL A C 1
ATOM 1230 O O . VAL A 1 157 ? 56.071 -7.518 -4.506 1.00 87.69 157 VAL A O 1
ATOM 1233 N N . ARG A 1 158 ? 58.052 -8.141 -3.634 1.00 84.81 158 ARG A N 1
ATOM 1234 C CA . ARG A 1 158 ? 58.717 -8.323 -4.923 1.00 84.81 158 ARG A CA 1
ATOM 1235 C C . ARG A 1 158 ? 58.628 -9.779 -5.367 1.00 84.81 158 ARG A C 1
ATOM 1237 O O . ARG A 1 158 ? 59.149 -10.670 -4.693 1.00 84.81 158 ARG A O 1
ATOM 1244 N N . GLU A 1 159 ? 57.994 -10.006 -6.511 1.00 81.06 159 GLU A N 1
ATOM 1245 C CA . GLU A 1 159 ? 57.797 -11.321 -7.128 1.00 81.06 159 GLU A CA 1
ATOM 1246 C C . GLU A 1 159 ? 58.174 -11.238 -8.606 1.00 81.06 159 GLU A C 1
ATOM 1248 O O . GLU A 1 159 ? 57.733 -10.326 -9.295 1.00 81.06 159 GLU A O 1
ATOM 1253 N N . GLU A 1 160 ? 59.018 -12.159 -9.083 1.00 76.81 160 GLU A N 1
ATOM 1254 C CA . GLU A 1 160 ? 59.436 -12.216 -10.499 1.00 76.81 160 GLU A CA 1
ATOM 1255 C C . GLU A 1 160 ? 59.962 -10.867 -11.043 1.00 76.81 160 GLU A C 1
ATOM 1257 O O . GLU A 1 160 ? 59.687 -10.471 -12.167 1.00 76.81 160 GLU A O 1
ATOM 1262 N N . GLU A 1 161 ? 60.729 -10.151 -10.211 1.00 78.31 161 GLU A N 1
ATOM 1263 C CA . GLU A 1 161 ? 61.251 -8.789 -10.438 1.00 78.31 161 GLU A CA 1
ATOM 1264 C C . GLU A 1 161 ? 60.225 -7.635 -10.425 1.00 78.31 161 GLU A C 1
ATOM 1266 O O . GLU A 1 161 ? 60.643 -6.474 -10.434 1.00 78.31 161 GLU A O 1
ATOM 1271 N N . GLU A 1 162 ? 58.928 -7.910 -10.277 1.00 85.25 162 GLU A N 1
ATOM 1272 C CA . GLU A 1 162 ? 57.841 -6.924 -10.219 1.00 85.25 162 GLU A CA 1
ATOM 1273 C C . GLU A 1 162 ? 57.372 -6.656 -8.775 1.00 85.25 162 GLU A C 1
ATOM 1275 O O . GLU A 1 162 ? 57.344 -7.547 -7.925 1.00 85.25 162 GLU A O 1
ATOM 1280 N N . TRP A 1 163 ? 56.996 -5.409 -8.470 1.00 88.88 163 TRP A N 1
ATOM 1281 C CA . TRP A 1 163 ? 56.397 -5.056 -7.180 1.00 88.88 163 TRP A CA 1
ATOM 1282 C C . TRP A 1 163 ? 54.884 -5.247 -7.224 1.00 88.88 163 TRP A C 1
ATOM 1284 O O . TRP A 1 163 ? 54.203 -4.595 -8.014 1.00 88.88 163 TRP A O 1
ATOM 1294 N N . ARG A 1 164 ? 54.356 -6.083 -6.328 1.00 88.62 164 ARG A N 1
ATOM 1295 C CA . ARG A 1 164 ? 52.923 -6.377 -6.222 1.00 88.62 164 ARG A CA 1
ATOM 1296 C C . ARG A 1 164 ? 52.354 -5.842 -4.924 1.00 88.62 164 ARG A C 1
ATOM 1298 O O . ARG A 1 164 ? 52.950 -6.029 -3.864 1.00 88.62 164 ARG A O 1
ATOM 1305 N N . VAL A 1 165 ? 51.191 -5.199 -4.998 1.00 87.94 165 VAL A N 1
ATOM 1306 C CA . VAL A 1 165 ? 50.453 -4.767 -3.805 1.00 87.94 165 VAL A CA 1
ATOM 1307 C C . VAL A 1 165 ? 50.014 -6.012 -3.040 1.00 87.94 165 VAL A C 1
ATOM 1309 O O . VAL A 1 165 ? 49.308 -6.862 -3.581 1.00 87.94 165 VAL A O 1
ATOM 1312 N N . ALA A 1 166 ? 50.452 -6.114 -1.789 1.00 82.44 166 ALA A N 1
ATOM 1313 C CA . ALA A 1 166 ? 50.172 -7.235 -0.899 1.00 82.44 166 ALA A CA 1
ATOM 1314 C C . ALA A 1 166 ? 49.149 -6.881 0.183 1.00 82.44 166 ALA A C 1
ATOM 1316 O O . ALA A 1 166 ? 48.409 -7.750 0.638 1.00 82.44 166 ALA A O 1
ATOM 1317 N N . HIS A 1 167 ? 49.102 -5.617 0.609 1.00 82.06 167 HIS A N 1
ATOM 1318 C CA . HIS A 1 167 ? 48.158 -5.162 1.623 1.00 82.06 167 HIS A CA 1
ATOM 1319 C C . HIS A 1 167 ? 47.930 -3.651 1.535 1.00 82.06 167 HIS A C 1
ATOM 1321 O O . HIS A 1 167 ? 48.864 -2.880 1.296 1.00 82.06 167 HIS A O 1
ATOM 1327 N N . VAL A 1 168 ? 46.678 -3.238 1.744 1.00 82.38 168 VAL A N 1
ATOM 1328 C CA . VAL A 1 168 ? 46.267 -1.835 1.799 1.00 82.38 168 VAL A CA 1
ATOM 1329 C C . VAL A 1 168 ? 45.381 -1.620 3.016 1.00 82.38 168 VAL A C 1
ATOM 1331 O O . VAL A 1 168 ? 44.412 -2.350 3.206 1.00 82.38 168 VAL A O 1
ATOM 1334 N N . ALA A 1 169 ? 45.692 -0.617 3.836 1.00 84.12 169 ALA A N 1
ATOM 1335 C CA . ALA A 1 169 ? 44.897 -0.305 5.021 1.00 84.12 169 ALA A CA 1
ATOM 1336 C C . ALA A 1 169 ? 44.819 1.205 5.293 1.00 84.12 169 ALA A C 1
ATOM 1338 O O . ALA A 1 169 ? 45.809 1.909 5.092 1.00 84.12 169 ALA A O 1
ATOM 1339 N N . PRO A 1 170 ? 43.688 1.726 5.797 1.00 87.38 170 PRO A N 1
ATOM 1340 C CA . PRO A 1 170 ? 43.597 3.115 6.232 1.00 87.38 170 PRO A CA 1
ATOM 1341 C C . PRO A 1 170 ? 44.454 3.354 7.479 1.00 87.38 170 PRO A C 1
ATOM 1343 O O . PRO A 1 170 ? 44.469 2.537 8.402 1.00 87.38 170 PRO A O 1
ATOM 1346 N N . VAL A 1 171 ? 45.130 4.504 7.534 1.00 90.00 171 VAL A N 1
ATOM 1347 C CA . VAL A 1 171 ? 45.922 4.915 8.703 1.00 90.00 171 VAL A CA 1
ATOM 1348 C C . VAL A 1 171 ? 45.306 6.165 9.328 1.00 90.00 171 VAL A C 1
ATOM 1350 O O . VAL A 1 171 ? 45.269 7.221 8.696 1.00 90.00 171 VAL A O 1
ATOM 1353 N N . PRO A 1 172 ? 44.819 6.094 10.577 1.00 88.44 172 PRO A N 1
ATOM 1354 C CA . PRO A 1 172 ? 44.367 7.278 11.291 1.00 88.44 172 PRO A CA 1
ATOM 1355 C C . PRO A 1 172 ? 45.502 8.292 11.486 1.00 88.44 172 PRO A C 1
ATOM 1357 O O . PRO A 1 172 ? 46.581 7.935 11.950 1.00 88.44 172 PRO A O 1
ATOM 1360 N N . VAL A 1 173 ? 45.237 9.579 11.244 1.00 87.44 173 VAL A N 1
ATOM 1361 C CA . VAL A 1 173 ? 46.256 10.653 11.312 1.00 87.44 173 VAL A CA 1
ATOM 1362 C C . VAL A 1 173 ? 46.974 10.729 12.668 1.00 87.44 173 VAL A C 1
ATOM 1364 O O . VAL A 1 173 ? 48.154 11.058 12.727 1.00 87.44 173 VAL A O 1
ATOM 1367 N N . HIS A 1 174 ? 46.290 10.395 13.766 1.00 86.69 174 HIS A N 1
ATOM 1368 C CA . HIS A 1 174 ? 46.881 10.392 15.112 1.00 86.69 174 HIS A CA 1
ATOM 1369 C C . HIS A 1 174 ? 47.950 9.305 15.336 1.00 86.69 174 HIS A C 1
ATOM 1371 O O . HIS A 1 174 ? 48.642 9.356 16.347 1.00 86.69 174 HIS A O 1
ATOM 1377 N N . GLN A 1 175 ? 48.052 8.317 14.441 1.00 89.12 175 GLN A N 1
ATOM 1378 C CA . GLN A 1 175 ? 49.035 7.228 14.510 1.00 89.12 175 GLN A CA 1
ATOM 1379 C C . GLN A 1 175 ? 50.280 7.501 13.658 1.00 89.12 175 GLN A C 1
ATOM 1381 O O . GLN A 1 175 ? 51.178 6.666 13.630 1.00 89.12 175 GLN A O 1
ATOM 1386 N N . LEU A 1 176 ? 50.333 8.640 12.960 1.00 89.62 176 LEU A N 1
ATOM 1387 C CA . LEU A 1 176 ? 51.488 9.025 12.155 1.00 89.62 176 LEU A CA 1
ATOM 1388 C C . LEU A 1 176 ? 52.650 9.465 13.052 1.00 89.62 176 LEU A C 1
ATOM 1390 O O . LEU A 1 176 ? 52.457 10.270 13.969 1.00 89.62 176 LEU A O 1
ATOM 1394 N N . ALA A 1 177 ? 53.854 8.979 12.749 1.00 90.50 177 ALA A N 1
ATOM 1395 C CA . ALA A 1 177 ? 55.092 9.471 13.346 1.00 90.50 177 ALA A CA 1
ATOM 1396 C C . ALA A 1 177 ? 55.344 10.944 12.967 1.00 90.50 177 ALA A C 1
ATOM 1398 O O . ALA A 1 177 ? 54.727 11.479 12.046 1.00 90.50 177 ALA A O 1
ATOM 1399 N N . GLU A 1 178 ? 56.263 11.620 13.661 1.00 86.38 178 GLU A N 1
ATOM 1400 C CA . GLU A 1 178 ? 56.509 13.062 13.483 1.00 86.38 178 GLU A CA 1
ATOM 1401 C C . GLU A 1 178 ? 56.843 13.435 12.025 1.00 86.38 178 GLU A C 1
ATOM 1403 O O . GLU A 1 178 ? 56.265 14.370 11.465 1.00 86.38 178 GLU A O 1
ATOM 1408 N N . GLU A 1 179 ? 57.690 12.637 11.377 1.00 86.31 179 GLU A N 1
ATOM 1409 C CA . GLU A 1 179 ? 58.110 12.810 9.981 1.00 86.31 179 GLU A CA 1
ATOM 1410 C C . GLU A 1 179 ? 56.968 12.520 8.986 1.00 86.31 179 GLU A C 1
ATOM 1412 O O . GLU A 1 179 ? 56.735 13.289 8.050 1.00 86.31 179 GLU A O 1
ATOM 1417 N N . GLU A 1 180 ? 56.193 11.454 9.217 1.00 90.94 180 GLU A N 1
ATOM 1418 C CA . GLU A 1 180 ? 55.020 11.085 8.406 1.00 90.94 180 GLU A CA 1
ATOM 1419 C C . GLU A 1 180 ? 53.912 12.142 8.511 1.00 90.94 180 GLU A C 1
ATOM 1421 O O . GLU A 1 180 ? 53.226 12.455 7.534 1.00 90.94 180 GLU A O 1
ATOM 1426 N N . ARG A 1 181 ? 53.747 12.719 9.704 1.00 89.31 181 ARG A N 1
ATOM 1427 C CA . ARG A 1 181 ? 52.777 13.772 9.992 1.00 89.31 181 ARG A CA 1
ATOM 1428 C C . ARG A 1 181 ? 53.175 15.091 9.340 1.00 89.31 181 ARG A C 1
ATOM 1430 O O . ARG A 1 181 ? 52.305 15.771 8.797 1.00 89.31 181 ARG A O 1
ATOM 1437 N N . ALA A 1 182 ? 54.464 15.436 9.344 1.00 87.62 182 ALA A N 1
ATOM 1438 C CA . ALA A 1 182 ? 54.975 16.588 8.603 1.00 87.62 182 ALA A CA 1
ATOM 1439 C C . ALA A 1 182 ? 54.683 16.451 7.098 1.00 87.62 182 ALA A C 1
ATOM 1441 O O . ALA A 1 182 ? 54.203 17.398 6.474 1.00 87.62 182 ALA A O 1
ATOM 1442 N N . ARG A 1 183 ? 54.866 15.246 6.539 1.00 88.19 183 ARG A N 1
ATOM 1443 C CA . ARG A 1 183 ? 54.552 14.941 5.134 1.00 88.19 183 ARG A CA 1
ATOM 1444 C C . ARG A 1 183 ? 53.059 15.001 4.822 1.00 88.19 183 ARG A C 1
ATOM 1446 O O . ARG A 1 183 ? 52.664 15.580 3.814 1.00 88.19 183 ARG A O 1
ATOM 1453 N N . PHE A 1 184 ? 52.222 14.455 5.700 1.00 91.44 184 PHE A N 1
ATOM 1454 C CA . PHE A 1 184 ? 50.771 14.564 5.579 1.00 91.44 184 PHE A CA 1
ATOM 1455 C C . PHE A 1 184 ? 50.318 16.030 5.552 1.00 91.44 184 PHE A C 1
ATOM 1457 O O . PHE A 1 184 ? 49.529 16.394 4.686 1.00 91.44 184 PHE A O 1
ATOM 1464 N N . LEU A 1 185 ? 50.843 16.881 6.442 1.00 89.12 185 LEU A N 1
ATOM 1465 C CA . LEU A 1 185 ? 50.511 18.311 6.480 1.00 89.12 185 LEU A CA 1
ATOM 1466 C C . LEU A 1 185 ? 50.992 19.063 5.228 1.00 89.12 185 LEU A C 1
ATOM 1468 O O . LEU A 1 185 ? 50.277 19.936 4.737 1.00 89.12 185 LEU A O 1
ATOM 1472 N N . GLU A 1 186 ? 52.158 18.701 4.684 1.00 87.62 186 GLU A N 1
ATOM 1473 C CA . GLU A 1 186 ? 52.666 19.227 3.408 1.00 87.62 186 GLU A CA 1
ATOM 1474 C C . GLU A 1 186 ? 51.686 18.934 2.254 1.00 87.62 186 GLU A C 1
ATOM 1476 O O . GLU A 1 186 ? 51.318 19.841 1.504 1.00 87.62 186 GLU A O 1
ATOM 1481 N N . VAL A 1 187 ? 51.194 17.691 2.149 1.00 86.31 187 VAL A N 1
ATOM 1482 C CA . VAL A 1 187 ? 50.213 17.288 1.121 1.00 86.31 187 VAL A CA 1
ATOM 1483 C C . VAL A 1 187 ? 48.833 17.901 1.377 1.00 86.31 187 VAL A C 1
ATOM 1485 O O . VAL A 1 187 ? 48.189 18.363 0.436 1.00 86.31 187 VAL A O 1
ATOM 1488 N N . LEU A 1 188 ? 48.398 17.969 2.638 1.00 84.88 188 LEU A N 1
ATOM 1489 C CA . LEU A 1 188 ? 47.131 18.584 3.051 1.00 84.88 188 LEU A CA 1
ATOM 1490 C C . LEU A 1 188 ? 47.075 20.078 2.688 1.00 84.88 188 LEU A C 1
ATOM 1492 O O . LEU A 1 188 ? 46.011 20.593 2.348 1.00 84.88 188 LEU A O 1
ATOM 1496 N N . GLY A 1 189 ? 48.224 20.765 2.727 1.00 80.06 189 GLY A N 1
ATOM 1497 C CA . GLY A 1 189 ? 48.373 22.157 2.292 1.00 80.06 189 GLY A CA 1
ATOM 1498 C C . GLY A 1 189 ? 48.216 22.361 0.780 1.00 80.06 189 GLY A C 1
ATOM 1499 O O . GLY A 1 189 ? 47.957 23.480 0.333 1.00 80.06 189 GLY A O 1
ATOM 1500 N N . ASN A 1 190 ? 48.313 21.295 -0.021 1.00 81.69 190 ASN A N 1
ATOM 1501 C CA . ASN A 1 190 ? 48.061 21.328 -1.455 1.00 81.69 190 ASN A CA 1
ATOM 1502 C C . ASN A 1 190 ? 46.600 20.953 -1.752 1.00 81.69 190 ASN A C 1
ATOM 1504 O O . ASN A 1 190 ? 46.280 19.819 -2.110 1.00 81.69 190 ASN A O 1
ATOM 1508 N N . GLU A 1 191 ? 45.710 21.944 -1.654 1.00 74.31 191 GLU A N 1
ATOM 1509 C CA . GLU A 1 191 ? 44.264 21.770 -1.873 1.00 74.31 191 GLU A CA 1
ATOM 1510 C C . GLU A 1 191 ? 43.938 21.097 -3.216 1.00 74.31 191 GLU A C 1
ATOM 1512 O O . GLU A 1 191 ? 42.976 20.344 -3.311 1.00 74.31 191 GLU A O 1
ATOM 1517 N N . SER A 1 192 ? 44.748 21.319 -4.258 1.00 71.31 192 SER A N 1
ATOM 1518 C CA . SER A 1 192 ? 44.522 20.699 -5.568 1.00 71.31 192 SER A CA 1
ATOM 1519 C C . SER A 1 192 ? 44.713 19.180 -5.558 1.00 71.31 192 SER A C 1
ATOM 1521 O O . SER A 1 192 ? 44.054 18.497 -6.335 1.00 71.31 192 SER A O 1
ATOM 1523 N N . LEU A 1 193 ? 45.575 18.650 -4.681 1.00 69.12 193 LEU A N 1
ATOM 1524 C CA . LEU A 1 193 ? 45.763 17.211 -4.487 1.00 69.12 193 LEU A CA 1
ATOM 1525 C C . LEU A 1 193 ? 44.631 16.616 -3.646 1.00 69.12 193 LEU A C 1
ATOM 1527 O O . LEU A 1 193 ? 44.065 15.604 -4.037 1.00 69.12 193 LEU A O 1
ATOM 1531 N N . VAL A 1 194 ? 44.228 17.293 -2.567 1.00 69.44 194 VAL A N 1
ATOM 1532 C CA . VAL A 1 194 ? 43.096 16.868 -1.719 1.00 69.44 194 VAL A CA 1
ATOM 1533 C C . VAL A 1 194 ? 41.779 16.838 -2.509 1.00 69.44 194 VAL A C 1
ATOM 1535 O O . VAL A 1 194 ? 40.940 15.966 -2.301 1.00 69.44 194 VAL A O 1
ATOM 1538 N N . LEU A 1 195 ? 41.605 17.775 -3.447 1.00 69.19 195 LEU A N 1
ATOM 1539 C CA . LEU A 1 195 ? 40.413 17.902 -4.293 1.00 69.19 195 LEU A CA 1
ATOM 1540 C C . LEU A 1 195 ? 40.504 17.115 -5.617 1.00 69.19 195 LEU A C 1
ATOM 1542 O O . LEU A 1 195 ? 39.527 17.080 -6.375 1.00 69.19 195 LEU A O 1
ATOM 1546 N N . ARG A 1 196 ? 41.654 16.498 -5.934 1.00 59.88 196 ARG A N 1
ATOM 1547 C CA . ARG A 1 196 ? 41.862 15.714 -7.164 1.00 59.88 196 ARG A CA 1
ATOM 1548 C C . ARG A 1 196 ? 41.152 14.362 -7.041 1.00 59.88 196 ARG A C 1
ATOM 1550 O O . ARG A 1 196 ? 41.722 13.394 -6.570 1.00 59.88 196 ARG A O 1
ATOM 1557 N N . ARG A 1 197 ? 39.903 14.333 -7.520 1.00 51.75 197 ARG A N 1
ATOM 1558 C CA . ARG A 1 197 ? 39.040 13.153 -7.737 1.00 51.75 197 ARG A CA 1
ATOM 1559 C C . ARG A 1 197 ? 38.934 12.183 -6.546 1.00 51.75 197 ARG A C 1
ATOM 1561 O O . ARG A 1 197 ? 39.514 11.110 -6.555 1.00 51.75 197 ARG A O 1
ATOM 1568 N N . GLY A 1 198 ? 38.040 12.548 -5.628 1.00 44.34 198 GLY A N 1
ATOM 1569 C CA . GLY A 1 198 ? 37.160 11.637 -4.882 1.00 44.34 198 GLY A CA 1
ATOM 1570 C C . GLY A 1 198 ? 35.686 12.028 -5.086 1.00 44.34 198 GLY A C 1
ATOM 1571 O O . GLY A 1 198 ? 34.917 12.073 -4.136 1.00 44.34 198 GLY A O 1
ATOM 1572 N N . ALA A 1 199 ? 35.316 12.453 -6.301 1.00 39.25 199 ALA A N 1
ATOM 1573 C CA . ALA A 1 199 ? 33.963 12.907 -6.614 1.00 39.25 199 ALA A CA 1
ATOM 1574 C C . ALA A 1 199 ? 33.187 11.779 -7.304 1.00 39.25 199 ALA A C 1
ATOM 1576 O O . ALA A 1 199 ? 33.405 11.531 -8.490 1.00 39.25 199 ALA A O 1
ATOM 1577 N N . ALA A 1 200 ? 32.273 11.134 -6.575 1.00 37.78 200 ALA A N 1
ATOM 1578 C CA . ALA A 1 200 ? 31.135 10.470 -7.198 1.00 37.78 200 ALA A CA 1
ATOM 1579 C C . ALA A 1 200 ? 30.396 11.496 -8.074 1.00 37.78 200 ALA A C 1
ATOM 1581 O O . ALA A 1 200 ? 30.294 12.675 -7.714 1.00 37.78 200 ALA A O 1
ATOM 1582 N N . ALA A 1 201 ? 29.940 11.071 -9.253 1.00 32.44 201 ALA A N 1
ATOM 1583 C CA . ALA A 1 201 ? 29.178 11.939 -10.140 1.00 32.44 201 ALA A CA 1
ATOM 1584 C C . ALA A 1 201 ? 27.930 12.476 -9.405 1.00 32.44 201 ALA A C 1
ATOM 1586 O O . ALA A 1 201 ? 27.255 11.689 -8.734 1.00 32.44 201 ALA A O 1
ATOM 1587 N N . PRO A 1 202 ? 27.606 13.779 -9.523 1.00 33.28 202 PRO A N 1
ATOM 1588 C CA . PRO A 1 202 ? 26.347 14.320 -9.026 1.00 33.28 202 PRO A CA 1
ATOM 1589 C C . PRO A 1 202 ? 25.161 13.542 -9.608 1.00 33.28 202 PRO A C 1
ATOM 1591 O O . PRO A 1 202 ? 25.200 13.104 -10.760 1.00 33.28 202 PRO A O 1
ATOM 1594 N N . ARG A 1 203 ? 24.086 13.418 -8.823 1.00 38.19 203 ARG A N 1
ATOM 1595 C CA . ARG A 1 203 ? 22.809 12.797 -9.220 1.00 38.19 203 ARG A CA 1
ATOM 1596 C C . ARG A 1 203 ? 22.192 13.406 -10.495 1.00 38.19 203 ARG A C 1
ATOM 1598 O O . ARG A 1 203 ? 21.387 12.753 -11.134 1.00 38.19 203 ARG A O 1
ATOM 1605 N N . GLU A 1 204 ? 22.624 14.601 -10.892 1.00 36.62 204 GLU A N 1
ATOM 1606 C CA . GLU A 1 204 ? 22.160 15.345 -12.075 1.00 36.62 204 GLU A CA 1
ATOM 1607 C C . GLU A 1 204 ? 22.798 14.899 -13.409 1.00 36.62 204 GLU A C 1
ATOM 1609 O O . GLU A 1 204 ? 22.495 15.473 -14.447 1.00 36.62 204 GLU A O 1
ATOM 1614 N N . ALA A 1 205 ? 23.682 13.890 -13.419 1.00 42.69 205 ALA A N 1
ATOM 1615 C CA . ALA A 1 205 ? 24.385 13.453 -14.635 1.00 42.69 205 ALA A CA 1
ATOM 1616 C C . ALA A 1 205 ? 24.000 12.053 -15.152 1.00 42.69 205 ALA A C 1
ATOM 1618 O O . ALA A 1 205 ? 24.657 11.570 -16.071 1.00 42.69 205 ALA A O 1
ATOM 1619 N N . ARG A 1 206 ? 22.996 11.371 -14.582 1.00 54.47 206 ARG A N 1
ATOM 1620 C CA . ARG A 1 206 ? 22.608 9.998 -14.978 1.00 54.47 206 ARG A CA 1
ATOM 1621 C C . ARG A 1 206 ? 21.325 10.030 -15.805 1.00 54.47 206 ARG A C 1
ATOM 1623 O O . ARG A 1 206 ? 20.385 10.708 -15.413 1.00 54.47 206 ARG A O 1
ATOM 1630 N N . ARG A 1 207 ? 21.287 9.291 -16.921 1.00 67.19 207 ARG A N 1
ATOM 1631 C CA . ARG A 1 207 ? 20.108 9.217 -17.804 1.00 67.19 207 ARG A CA 1
ATOM 1632 C C . ARG A 1 207 ? 18.982 8.371 -17.198 1.00 67.19 207 ARG A C 1
ATOM 1634 O O . ARG A 1 207 ? 17.826 8.718 -17.364 1.00 67.19 207 ARG A O 1
ATOM 1641 N N . ALA A 1 208 ? 19.330 7.275 -16.523 1.00 79.75 208 ALA A N 1
ATOM 1642 C CA . ALA A 1 208 ? 18.405 6.367 -15.838 1.00 79.75 208 ALA A CA 1
ATOM 1643 C C . ALA A 1 208 ? 19.171 5.418 -14.899 1.00 79.75 208 ALA A C 1
ATOM 1645 O O . ALA A 1 208 ? 20.404 5.311 -14.980 1.00 79.75 208 ALA A O 1
ATOM 1646 N N . SER A 1 209 ? 18.452 4.685 -14.052 1.00 85.88 209 SER A N 1
ATOM 1647 C CA . SER A 1 209 ? 18.971 3.632 -13.184 1.00 85.88 209 SER A CA 1
ATOM 1648 C C . SER A 1 209 ? 18.142 2.347 -13.255 1.00 85.88 209 SER A C 1
ATOM 1650 O O . SER A 1 209 ? 16.919 2.371 -13.196 1.00 85.88 209 SER A O 1
ATOM 1652 N N . ILE A 1 210 ? 18.815 1.203 -13.375 1.00 93.94 210 ILE A N 1
ATOM 1653 C CA . ILE A 1 210 ? 18.180 -0.113 -13.505 1.00 93.94 210 ILE A CA 1
ATOM 1654 C C . ILE A 1 210 ? 18.641 -0.986 -12.339 1.00 93.94 210 ILE A C 1
ATOM 1656 O O . ILE A 1 210 ? 19.837 -1.253 -12.190 1.00 93.94 210 ILE A O 1
ATOM 1660 N N . ALA A 1 211 ? 17.697 -1.444 -11.527 1.00 95.50 211 ALA A N 1
ATOM 1661 C CA . ALA A 1 211 ? 17.916 -2.504 -10.561 1.00 95.50 211 ALA A CA 1
ATOM 1662 C C . ALA A 1 211 ? 17.963 -3.855 -11.280 1.00 95.50 211 ALA A C 1
ATOM 1664 O O . ALA A 1 211 ? 17.057 -4.188 -12.038 1.00 95.50 211 ALA A O 1
ATOM 1665 N N . VAL A 1 212 ? 18.996 -4.652 -11.030 1.00 96.62 212 VAL A N 1
ATOM 1666 C CA . VAL A 1 212 ? 19.102 -6.029 -11.516 1.00 96.62 212 VAL A CA 1
ATOM 1667 C C . VAL A 1 212 ? 18.999 -6.950 -10.313 1.00 96.62 212 VAL A C 1
ATOM 1669 O O . VAL A 1 212 ? 19.918 -7.001 -9.495 1.00 96.62 212 VAL A O 1
ATOM 1672 N N . LEU A 1 213 ? 17.877 -7.654 -10.180 1.00 96.31 213 LEU A N 1
ATOM 1673 C CA . LEU A 1 213 ? 17.702 -8.621 -9.104 1.00 96.31 213 LEU A CA 1
ATOM 1674 C C . LEU A 1 213 ? 18.531 -9.869 -9.395 1.00 96.31 213 LEU A C 1
ATOM 1676 O O . LEU A 1 213 ? 18.335 -10.511 -10.427 1.00 96.31 213 LEU A O 1
ATOM 1680 N N . VAL A 1 214 ? 19.423 -10.213 -8.469 1.00 92.25 214 VAL A N 1
ATOM 1681 C CA . VAL A 1 214 ? 20.272 -11.406 -8.537 1.00 92.25 214 VAL A CA 1
ATOM 1682 C C . VAL A 1 214 ? 20.161 -12.157 -7.213 1.00 92.25 214 VAL A C 1
ATOM 1684 O O . VAL A 1 214 ? 20.243 -11.554 -6.143 1.00 92.25 214 VAL A O 1
ATOM 1687 N N . ASP A 1 215 ? 19.998 -13.476 -7.280 1.00 88.50 215 ASP A N 1
ATOM 1688 C CA . ASP A 1 215 ? 20.179 -14.363 -6.131 1.00 88.50 215 ASP A CA 1
ATOM 1689 C C . ASP A 1 215 ? 21.462 -15.172 -6.330 1.00 88.50 215 ASP A C 1
ATOM 1691 O O . ASP A 1 215 ? 21.548 -16.022 -7.212 1.00 88.50 215 ASP A O 1
ATOM 1695 N N . GLU A 1 216 ? 22.480 -14.904 -5.512 1.00 78.44 216 GLU A N 1
ATOM 1696 C CA . GLU A 1 216 ? 23.771 -15.601 -5.583 1.00 78.44 216 GLU A CA 1
ATOM 1697 C C . GLU A 1 216 ? 23.666 -17.095 -5.234 1.00 78.44 216 GLU A C 1
ATOM 1699 O O . GLU A 1 216 ? 24.568 -17.870 -5.557 1.00 78.44 216 GLU A O 1
ATOM 1704 N N . ASN A 1 217 ? 22.577 -17.511 -4.577 1.00 78.50 217 ASN A N 1
ATOM 1705 C CA . ASN A 1 217 ? 22.325 -18.910 -4.231 1.00 78.50 217 ASN A CA 1
ATOM 1706 C C . ASN A 1 217 ? 21.505 -19.644 -5.300 1.00 78.50 217 ASN A C 1
ATOM 1708 O O . ASN A 1 217 ? 21.275 -20.851 -5.171 1.00 78.50 217 ASN A O 1
ATOM 1712 N N . ASP A 1 218 ? 21.060 -18.940 -6.341 1.00 78.12 218 ASP A N 1
ATOM 1713 C CA . ASP A 1 218 ? 20.252 -19.519 -7.398 1.00 78.12 218 ASP A CA 1
ATOM 1714 C C . ASP A 1 218 ? 21.119 -20.307 -8.385 1.00 78.12 218 ASP A C 1
ATOM 1716 O O . ASP A 1 218 ? 21.752 -19.775 -9.298 1.00 78.12 218 ASP A O 1
ATOM 1720 N N . VAL A 1 219 ? 21.109 -21.628 -8.215 1.00 72.31 219 VAL A N 1
ATOM 1721 C CA . VAL A 1 219 ? 21.753 -22.579 -9.134 1.00 72.31 219 VAL A CA 1
ATOM 1722 C C . VAL A 1 219 ? 21.115 -22.604 -10.529 1.00 72.31 219 VAL A C 1
ATOM 1724 O O . VAL A 1 219 ? 21.698 -23.181 -11.446 1.00 72.31 219 VAL A O 1
ATOM 1727 N N . PHE A 1 220 ? 19.936 -22.002 -10.701 1.00 71.12 220 PHE A N 1
ATOM 1728 C CA . PHE A 1 220 ? 19.227 -21.869 -11.972 1.00 71.12 220 PHE A CA 1
ATOM 1729 C C . PHE A 1 220 ? 19.191 -20.422 -12.471 1.00 71.12 220 PHE A C 1
ATOM 1731 O O . PHE A 1 220 ? 18.321 -20.084 -13.278 1.00 71.12 220 PHE A O 1
ATOM 1738 N N . SER A 1 221 ? 20.140 -19.587 -12.029 1.00 80.12 221 SER A N 1
ATOM 1739 C CA . SER A 1 221 ? 20.204 -18.194 -12.457 1.00 80.12 221 SER A CA 1
ATOM 1740 C C . SER A 1 221 ? 20.216 -18.093 -13.992 1.00 80.12 221 SER A C 1
ATOM 1742 O O . SER A 1 221 ? 20.994 -18.781 -14.661 1.00 80.12 221 SER A O 1
ATOM 1744 N N . PRO A 1 222 ? 19.354 -17.245 -14.577 1.00 88.00 222 PRO A N 1
ATOM 1745 C CA . PRO A 1 222 ? 19.197 -17.139 -16.021 1.00 88.00 222 PRO A CA 1
ATOM 1746 C C . PRO A 1 222 ? 20.319 -16.310 -16.674 1.00 88.00 222 PRO A C 1
ATOM 1748 O O . PRO A 1 222 ? 20.356 -16.178 -17.897 1.00 88.00 222 PRO A O 1
ATOM 1751 N N . SER A 1 223 ? 21.226 -15.714 -15.897 1.00 88.56 223 SER A N 1
ATOM 1752 C CA . SER A 1 223 ? 22.404 -15.024 -16.428 1.00 88.56 223 SER A CA 1
ATOM 1753 C C . SER A 1 223 ? 23.607 -15.192 -15.520 1.00 88.56 223 SER A C 1
ATOM 1755 O O . SER A 1 223 ? 23.520 -14.978 -14.313 1.00 88.56 223 SER A O 1
ATOM 1757 N N . SER A 1 224 ? 24.758 -15.480 -16.120 1.00 82.69 224 SER A N 1
ATOM 1758 C CA . SER A 1 224 ? 26.021 -15.546 -15.391 1.00 82.69 224 SER A CA 1
ATOM 1759 C C . SER A 1 224 ? 26.444 -14.178 -14.813 1.00 82.69 224 SER A C 1
ATOM 1761 O O . SER A 1 224 ? 26.082 -13.130 -15.363 1.00 82.69 224 SER A O 1
ATOM 1763 N N . PRO A 1 225 ? 27.271 -14.142 -13.749 1.00 77.31 225 PRO A N 1
ATOM 1764 C CA . PRO A 1 225 ? 27.841 -12.895 -13.233 1.00 77.31 225 PRO A CA 1
ATOM 1765 C C . PRO A 1 225 ? 28.557 -12.059 -14.305 1.00 77.31 225 PRO A C 1
ATOM 1767 O O . PRO A 1 225 ? 28.406 -10.838 -14.328 1.00 77.31 225 PRO A O 1
ATOM 1770 N N . GLU A 1 226 ? 29.260 -12.707 -15.240 1.00 79.12 226 GLU A N 1
ATOM 1771 C CA . GLU A 1 226 ? 29.948 -12.052 -16.362 1.00 79.12 226 GLU A CA 1
ATOM 1772 C C . GLU A 1 226 ? 28.968 -11.372 -17.329 1.00 79.12 226 GLU A C 1
ATOM 1774 O O . GLU A 1 226 ? 29.290 -10.347 -17.940 1.00 79.12 226 GLU A O 1
ATOM 1779 N N . THR A 1 227 ? 27.760 -11.924 -17.466 1.00 83.44 227 THR A N 1
ATOM 1780 C CA . THR A 1 227 ? 26.668 -11.313 -18.232 1.00 83.44 227 THR A CA 1
ATOM 1781 C C . THR A 1 227 ? 26.189 -10.035 -17.565 1.00 83.44 227 THR A C 1
ATOM 1783 O O . THR A 1 227 ? 26.026 -9.017 -18.243 1.00 83.44 227 THR A O 1
ATOM 1786 N N . ILE A 1 228 ? 26.039 -10.044 -16.239 1.00 89.06 228 ILE A N 1
ATOM 1787 C CA . ILE A 1 228 ? 25.665 -8.841 -15.489 1.00 89.06 228 ILE A CA 1
ATOM 1788 C C . ILE A 1 228 ? 26.782 -7.788 -15.568 1.00 89.06 228 ILE A C 1
ATOM 1790 O O . ILE A 1 228 ? 26.494 -6.626 -15.853 1.00 89.06 228 ILE A O 1
ATOM 1794 N N . ASP A 1 229 ? 28.057 -8.189 -15.458 1.00 78.12 229 ASP A N 1
ATOM 1795 C CA . ASP A 1 229 ? 29.212 -7.296 -15.670 1.00 78.12 229 ASP A CA 1
ATOM 1796 C C . ASP A 1 229 ? 29.201 -6.676 -17.081 1.00 78.12 229 ASP A C 1
ATOM 1798 O O . ASP A 1 229 ? 29.598 -5.524 -17.297 1.00 78.12 229 ASP A O 1
ATOM 1802 N N . ARG A 1 230 ? 28.800 -7.447 -18.101 1.00 79.25 230 ARG A N 1
ATOM 1803 C CA . ARG A 1 230 ? 28.705 -6.954 -19.481 1.00 79.25 230 ARG A CA 1
ATOM 1804 C C . ARG A 1 230 ? 27.554 -5.966 -19.643 1.00 79.25 230 ARG A C 1
ATOM 1806 O O . ARG A 1 230 ? 27.777 -4.915 -20.247 1.00 79.25 230 ARG A O 1
ATOM 1813 N N . LEU A 1 231 ? 26.382 -6.257 -19.076 1.00 88.38 231 LEU A N 1
ATOM 1814 C CA . LEU A 1 231 ? 25.242 -5.339 -19.045 1.00 88.38 231 LEU A CA 1
ATOM 1815 C C . LEU A 1 231 ? 25.616 -4.016 -18.364 1.00 88.38 231 LEU A C 1
ATOM 1817 O O . LEU A 1 231 ? 25.390 -2.957 -18.944 1.00 88.38 231 LEU A O 1
ATOM 1821 N N . GLU A 1 232 ? 26.253 -4.069 -17.192 1.00 83.44 232 GLU A N 1
ATOM 1822 C CA . GLU A 1 232 ? 26.719 -2.889 -16.450 1.00 83.44 232 GLU A CA 1
ATOM 1823 C C . GLU A 1 232 ? 27.677 -2.030 -17.286 1.00 83.44 232 GLU A C 1
ATOM 1825 O O . GLU A 1 232 ? 27.500 -0.815 -17.387 1.00 83.44 232 GLU A O 1
ATOM 1830 N N . ARG A 1 233 ? 28.655 -2.651 -17.963 1.00 74.94 233 ARG A N 1
ATOM 1831 C CA . ARG A 1 233 ? 29.590 -1.936 -18.851 1.00 74.94 233 ARG A CA 1
ATOM 1832 C C . ARG A 1 233 ? 28.897 -1.299 -20.053 1.00 74.94 233 ARG A C 1
ATOM 1834 O O . ARG A 1 233 ? 29.264 -0.195 -20.457 1.00 74.94 233 ARG A O 1
ATOM 1841 N N . VAL A 1 234 ? 27.939 -1.991 -20.669 1.00 78.19 234 VAL A N 1
ATOM 1842 C CA . VAL A 1 234 ? 27.181 -1.460 -21.812 1.00 78.19 234 VAL A CA 1
ATOM 1843 C C . VAL A 1 234 ? 26.296 -0.296 -21.365 1.00 78.19 234 VAL A C 1
ATOM 1845 O O . VAL A 1 234 ? 26.383 0.777 -21.961 1.00 78.19 234 VAL A O 1
ATOM 1848 N N . ALA A 1 235 ? 25.544 -0.466 -20.278 1.00 84.69 235 ALA A N 1
ATOM 1849 C CA . ALA A 1 235 ? 24.690 0.565 -19.698 1.00 84.69 235 ALA A CA 1
ATOM 1850 C C . ALA A 1 235 ? 25.487 1.810 -19.278 1.00 84.69 235 ALA A C 1
ATOM 1852 O O . ALA A 1 235 ? 25.094 2.929 -19.606 1.00 84.69 235 ALA A O 1
ATOM 1853 N N . ALA A 1 236 ? 26.663 1.632 -18.666 1.00 73.12 236 ALA A N 1
ATOM 1854 C CA . ALA A 1 236 ? 27.534 2.741 -18.283 1.00 73.12 236 ALA A CA 1
ATOM 1855 C C . ALA A 1 236 ? 27.985 3.581 -19.492 1.00 73.12 236 ALA A C 1
ATOM 1857 O O . ALA A 1 236 ? 27.997 4.810 -19.417 1.00 73.12 236 ALA A O 1
ATOM 1858 N N . ARG A 1 237 ? 28.292 2.950 -20.640 1.00 73.56 237 ARG A N 1
ATOM 1859 C CA . ARG A 1 237 ? 28.596 3.670 -21.898 1.00 73.56 237 ARG A CA 1
ATOM 1860 C C . ARG A 1 237 ? 27.395 4.457 -22.433 1.00 73.56 237 ARG A C 1
ATOM 1862 O O . ARG A 1 237 ? 27.591 5.436 -23.145 1.00 73.56 237 ARG A O 1
ATOM 1869 N N . MET A 1 238 ? 26.181 4.043 -22.079 1.00 82.31 238 MET A N 1
ATOM 1870 C CA . MET A 1 238 ? 24.915 4.696 -22.429 1.00 82.31 238 MET A CA 1
ATOM 1871 C C . MET A 1 238 ? 24.432 5.679 -21.346 1.00 82.31 238 MET A C 1
ATOM 1873 O O . MET A 1 238 ? 23.312 6.180 -21.430 1.00 82.31 238 MET A O 1
ATOM 1877 N N . ASN A 1 239 ? 25.274 5.976 -20.348 1.00 78.75 239 ASN A N 1
ATOM 1878 C CA . ASN A 1 239 ? 24.970 6.833 -19.200 1.00 78.75 239 ASN A CA 1
ATOM 1879 C C . ASN A 1 239 ? 23.794 6.339 -18.326 1.00 78.75 239 ASN A C 1
ATOM 1881 O O . ASN A 1 239 ? 23.085 7.135 -17.706 1.00 78.75 239 ASN A O 1
ATOM 1885 N N . VAL A 1 240 ? 23.597 5.019 -18.274 1.00 80.25 240 VAL A N 1
ATOM 1886 C CA . VAL A 1 240 ? 22.596 4.336 -17.445 1.00 80.25 240 VAL A CA 1
ATOM 1887 C C . VAL A 1 240 ? 23.294 3.596 -16.311 1.00 80.25 240 VAL A C 1
ATOM 1889 O O . VAL A 1 240 ? 24.260 2.862 -16.525 1.00 80.25 240 VAL A O 1
ATOM 1892 N N . HIS A 1 241 ? 22.810 3.790 -15.088 1.00 84.50 241 HIS A N 1
ATOM 1893 C CA . HIS A 1 241 ? 23.386 3.180 -13.899 1.00 84.50 241 HIS A CA 1
ATOM 1894 C C . HIS A 1 241 ? 22.696 1.855 -13.577 1.00 84.50 241 HIS A C 1
ATOM 1896 O O . HIS A 1 241 ? 21.571 1.837 -13.086 1.00 84.50 241 HIS A O 1
ATOM 1902 N N . VAL A 1 242 ? 23.388 0.742 -13.781 1.00 86.50 242 VAL A N 1
ATOM 1903 C CA . VAL A 1 242 ? 22.892 -0.579 -13.385 1.00 86.50 242 VAL A CA 1
ATOM 1904 C C . VAL A 1 242 ? 23.367 -0.903 -11.970 1.00 86.50 242 VAL A C 1
ATOM 1906 O O . VAL A 1 242 ? 24.531 -0.675 -11.636 1.00 86.50 242 VAL A O 1
ATOM 1909 N N . ARG A 1 243 ? 22.471 -1.416 -11.123 1.00 88.06 243 ARG A N 1
ATOM 1910 C CA . ARG A 1 243 ? 22.797 -1.843 -9.761 1.00 88.06 243 ARG A CA 1
ATOM 1911 C C . ARG A 1 243 ? 22.222 -3.217 -9.471 1.00 88.06 243 ARG A C 1
ATOM 1913 O O . ARG A 1 243 ? 21.020 -3.417 -9.588 1.00 88.06 243 ARG A O 1
ATOM 1920 N N . ARG A 1 244 ? 23.070 -4.134 -9.012 1.00 92.06 244 ARG A N 1
ATOM 1921 C CA . ARG A 1 244 ? 22.622 -5.420 -8.470 1.00 92.06 244 ARG A CA 1
ATOM 1922 C C . ARG A 1 244 ? 21.933 -5.212 -7.130 1.00 92.06 244 ARG A C 1
ATOM 1924 O O . ARG A 1 244 ? 22.463 -4.482 -6.289 1.00 92.06 244 ARG A O 1
ATOM 1931 N N . ILE A 1 245 ? 20.790 -5.859 -6.958 1.00 90.44 245 ILE A N 1
ATOM 1932 C CA . ILE A 1 245 ? 20.055 -5.918 -5.695 1.00 90.44 245 ILE A CA 1
ATOM 1933 C C . ILE A 1 245 ? 19.806 -7.378 -5.317 1.00 90.44 245 ILE A C 1
ATOM 1935 O O . ILE A 1 245 ? 19.586 -8.218 -6.195 1.00 90.44 245 ILE A O 1
ATOM 1939 N N . ALA A 1 246 ? 19.860 -7.670 -4.020 1.00 89.44 246 ALA A N 1
ATOM 1940 C CA . ALA A 1 246 ? 19.600 -8.997 -3.470 1.00 89.44 246 ALA A CA 1
ATOM 1941 C C . ALA A 1 246 ? 18.132 -9.172 -3.031 1.00 89.44 246 ALA A C 1
ATOM 1943 O O . ALA A 1 246 ? 17.356 -8.215 -2.948 1.00 89.44 246 ALA A O 1
ATOM 1944 N N . LEU A 1 247 ? 17.744 -10.415 -2.723 1.00 85.50 247 LEU A N 1
ATOM 1945 C CA . LEU A 1 247 ? 16.371 -10.774 -2.338 1.00 85.50 247 LEU A CA 1
ATOM 1946 C C . LEU A 1 247 ? 15.864 -10.087 -1.053 1.00 85.50 247 LEU A C 1
ATOM 1948 O O . LEU A 1 247 ? 14.653 -9.972 -0.862 1.00 85.50 247 LEU A O 1
ATOM 1952 N N . ASP A 1 248 ? 16.752 -9.627 -0.171 1.00 82.44 248 ASP A N 1
ATOM 1953 C CA . ASP A 1 248 ? 16.414 -8.915 1.067 1.00 82.44 248 ASP A CA 1
ATOM 1954 C C . ASP A 1 248 ? 16.310 -7.388 0.893 1.00 82.44 248 ASP A C 1
ATOM 1956 O O . ASP A 1 248 ? 15.867 -6.685 1.804 1.00 82.44 248 ASP A O 1
ATOM 1960 N N . GLU A 1 249 ? 16.625 -6.866 -0.294 1.00 79.12 249 GLU A N 1
ATOM 1961 C CA . GLU A 1 249 ? 16.642 -5.431 -0.594 1.00 79.12 249 GLU A CA 1
ATOM 1962 C C . GLU A 1 249 ? 15.349 -4.922 -1.256 1.00 79.12 249 GLU A C 1
ATOM 1964 O O . GLU A 1 249 ? 15.320 -3.820 -1.800 1.00 79.12 249 GLU A O 1
ATOM 1969 N N . ILE A 1 250 ? 14.242 -5.671 -1.177 1.00 77.00 250 ILE A N 1
ATOM 1970 C CA . ILE A 1 250 ? 12.953 -5.306 -1.804 1.00 77.00 250 ILE A CA 1
ATOM 1971 C C . ILE A 1 250 ? 12.438 -3.914 -1.398 1.00 77.00 250 ILE A C 1
ATOM 1973 O O . ILE A 1 250 ? 11.804 -3.222 -2.192 1.00 77.00 250 ILE A O 1
ATOM 1977 N N . ALA A 1 251 ? 12.742 -3.469 -0.174 1.00 64.25 251 ALA A N 1
ATOM 1978 C CA . ALA A 1 251 ? 12.365 -2.143 0.321 1.00 64.25 251 ALA A CA 1
ATOM 1979 C C . ALA A 1 251 ? 13.072 -1.004 -0.432 1.00 64.25 251 ALA A C 1
ATOM 1981 O O . ALA A 1 251 ? 12.536 0.095 -0.529 1.00 64.25 251 ALA A O 1
ATOM 1982 N N . ARG A 1 252 ? 14.254 -1.279 -0.993 1.00 71.50 252 ARG A N 1
ATOM 1983 C CA . ARG A 1 252 ? 15.074 -0.319 -1.738 1.00 71.50 252 ARG A CA 1
ATOM 1984 C C . ARG A 1 252 ? 14.711 -0.251 -3.214 1.00 71.50 252 ARG A C 1
ATOM 1986 O O . ARG A 1 252 ? 15.286 0.550 -3.941 1.00 71.50 252 ARG A O 1
ATOM 1993 N N . LEU A 1 253 ? 13.772 -1.080 -3.676 1.00 73.06 253 LEU A N 1
ATOM 1994 C CA . LEU A 1 253 ? 13.410 -1.137 -5.088 1.00 73.06 253 LEU A CA 1
ATOM 1995 C C . LEU A 1 253 ? 12.942 0.231 -5.614 1.00 73.06 253 LEU A C 1
ATOM 1997 O O . LEU A 1 253 ? 13.295 0.596 -6.725 1.00 73.06 253 LEU A O 1
ATOM 2001 N N . GLY A 1 254 ? 12.263 1.035 -4.788 1.00 61.75 254 GLY A N 1
ATOM 2002 C CA . GLY A 1 254 ? 11.837 2.397 -5.142 1.00 61.75 254 GLY A CA 1
ATOM 2003 C C . GLY A 1 254 ? 12.964 3.428 -5.317 1.00 61.75 254 GLY A C 1
ATOM 2004 O O . GLY A 1 254 ? 12.677 4.575 -5.651 1.00 61.75 254 GLY A O 1
ATOM 2005 N N . GLU A 1 255 ? 14.230 3.056 -5.090 1.00 76.56 255 GLU A N 1
ATOM 2006 C CA . GLU A 1 255 ? 15.403 3.912 -5.334 1.00 76.56 255 GLU A CA 1
ATOM 2007 C C . GLU A 1 255 ? 15.833 3.953 -6.814 1.00 76.56 255 GLU A C 1
ATOM 2009 O O . GLU A 1 255 ? 16.667 4.793 -7.166 1.00 76.56 255 GLU A O 1
ATOM 2014 N N . TYR A 1 256 ? 15.310 3.053 -7.655 1.00 83.25 256 TYR A N 1
ATOM 2015 C CA . TYR A 1 256 ? 15.715 2.874 -9.055 1.00 83.25 256 TYR A CA 1
ATOM 2016 C C . TYR A 1 256 ? 14.590 3.255 -10.028 1.00 83.25 256 TYR A C 1
ATOM 2018 O O . TYR A 1 256 ? 13.453 3.455 -9.607 1.00 83.25 256 TYR A O 1
ATOM 2026 N N . ASP A 1 257 ? 14.897 3.337 -11.325 1.00 85.06 257 ASP A N 1
ATOM 2027 C CA . ASP A 1 257 ? 13.921 3.706 -12.362 1.00 85.06 257 ASP A CA 1
ATOM 2028 C C . ASP A 1 257 ? 13.312 2.490 -13.075 1.00 85.06 257 ASP A C 1
ATOM 2030 O O . ASP A 1 257 ? 12.226 2.599 -13.623 1.00 85.06 257 ASP A O 1
ATOM 2034 N N . ALA A 1 258 ? 13.979 1.332 -13.070 1.00 94.38 258 ALA A N 1
ATOM 2035 C CA . ALA A 1 258 ? 13.482 0.091 -13.672 1.00 94.38 258 ALA A CA 1
ATOM 2036 C C . ALA A 1 258 ? 14.012 -1.159 -12.954 1.00 94.38 258 ALA A C 1
ATOM 2038 O O . ALA A 1 258 ? 15.034 -1.097 -12.268 1.00 94.38 258 ALA A O 1
ATOM 2039 N N . LEU A 1 259 ? 13.352 -2.301 -13.165 1.00 96.56 259 LEU A N 1
ATOM 2040 C CA . LEU A 1 259 ? 13.735 -3.612 -12.641 1.00 96.56 259 LEU A CA 1
ATOM 2041 C C . LEU A 1 259 ? 13.976 -4.625 -13.772 1.00 96.56 259 LEU A C 1
ATOM 2043 O O . LEU A 1 259 ? 13.122 -4.856 -14.627 1.00 96.56 259 LEU A O 1
ATOM 2047 N N . PHE A 1 260 ? 15.119 -5.302 -13.707 1.00 97.06 260 PHE A N 1
ATOM 2048 C CA . PHE A 1 260 ? 15.438 -6.491 -14.489 1.00 97.06 260 PHE A CA 1
ATOM 2049 C C . PHE A 1 260 ? 15.638 -7.689 -13.556 1.00 97.06 260 PHE A C 1
ATOM 2051 O O . PHE A 1 260 ? 16.498 -7.648 -12.675 1.00 97.06 260 PHE A O 1
ATOM 2058 N N . ILE A 1 261 ? 14.872 -8.765 -13.724 1.00 96.38 261 ILE A N 1
ATOM 2059 C CA . ILE A 1 261 ? 14.945 -9.932 -12.844 1.00 96.38 261 ILE A CA 1
ATOM 2060 C C . ILE A 1 261 ? 15.869 -10.979 -13.463 1.00 96.38 261 ILE A C 1
ATOM 2062 O O . ILE A 1 261 ? 15.542 -11.597 -14.469 1.00 96.38 261 ILE A O 1
ATOM 2066 N N . ARG A 1 262 ? 17.016 -11.249 -12.831 1.00 94.94 262 ARG A N 1
ATOM 2067 C CA . ARG A 1 262 ? 17.946 -12.333 -13.206 1.00 94.94 262 ARG A CA 1
ATOM 2068 C C . ARG A 1 262 ? 18.081 -13.362 -12.078 1.00 94.94 262 ARG A C 1
ATOM 2070 O O . ARG A 1 262 ? 19.180 -13.762 -11.698 1.00 94.94 262 ARG A O 1
ATOM 2077 N N . ALA A 1 263 ? 16.936 -13.779 -11.549 1.00 92.38 263 ALA A N 1
ATOM 2078 C CA . ALA A 1 263 ? 16.783 -14.832 -10.549 1.00 92.38 263 ALA A CA 1
ATOM 2079 C C . ALA A 1 263 ? 15.589 -15.726 -10.920 1.00 92.38 263 ALA A C 1
ATOM 2081 O O . ALA A 1 263 ? 14.719 -15.299 -11.684 1.00 92.38 263 ALA A O 1
ATOM 2082 N N . LEU A 1 264 ? 15.540 -16.941 -10.372 1.00 89.50 264 LEU A N 1
ATOM 2083 C CA . LEU A 1 264 ? 14.486 -17.925 -10.601 1.00 89.50 264 LEU A CA 1
ATOM 2084 C C . LEU A 1 264 ? 13.091 -17.312 -10.419 1.00 89.50 264 LEU A C 1
ATOM 2086 O O . LEU A 1 264 ? 12.718 -16.863 -9.332 1.00 89.50 264 LEU A O 1
ATOM 2090 N N . THR A 1 265 ? 12.304 -17.326 -11.494 1.00 89.06 265 THR A N 1
ATOM 2091 C CA . THR A 1 265 ? 10.916 -16.869 -11.483 1.00 89.06 265 THR A CA 1
ATOM 2092 C C . THR A 1 265 ? 9.944 -18.022 -11.256 1.00 89.06 265 THR A C 1
ATOM 2094 O O . THR A 1 265 ? 10.188 -19.187 -11.579 1.00 89.06 265 THR A O 1
ATOM 2097 N N . GLY A 1 266 ? 8.805 -17.681 -10.661 1.00 84.88 266 GLY A N 1
ATOM 2098 C CA . GLY A 1 266 ? 7.702 -18.593 -10.399 1.00 84.88 266 GLY A CA 1
ATOM 2099 C C . GLY A 1 266 ? 6.762 -17.997 -9.363 1.00 84.88 266 GLY A C 1
ATOM 2100 O O . GLY A 1 266 ? 7.178 -17.221 -8.511 1.00 84.88 266 GLY A O 1
ATOM 2101 N N . VAL A 1 267 ? 5.484 -18.380 -9.388 1.00 78.94 267 VAL A N 1
ATOM 2102 C CA . VAL A 1 267 ? 4.446 -17.798 -8.506 1.00 78.94 267 VAL A CA 1
ATOM 2103 C C . VAL A 1 267 ? 4.765 -17.962 -7.007 1.00 78.94 267 VAL A C 1
ATOM 2105 O O . VAL A 1 267 ? 4.242 -17.234 -6.165 1.00 78.94 267 VAL A O 1
ATOM 2108 N N . ARG A 1 268 ? 5.625 -18.924 -6.653 1.00 79.50 268 ARG A N 1
ATOM 2109 C CA . ARG A 1 268 ? 6.076 -19.176 -5.274 1.00 79.50 268 ARG A CA 1
ATOM 2110 C C . ARG A 1 268 ? 7.475 -18.642 -4.974 1.00 79.50 268 ARG A C 1
ATOM 2112 O O . ARG A 1 268 ? 7.894 -18.722 -3.823 1.00 79.50 268 ARG A O 1
ATOM 2119 N N . GLU A 1 269 ? 8.171 -18.128 -5.979 1.00 85.44 269 GLU A N 1
ATOM 2120 C CA . GLU A 1 269 ? 9.554 -17.692 -5.856 1.00 85.44 269 GLU A CA 1
ATOM 2121 C C . GLU A 1 269 ? 9.633 -16.237 -5.379 1.00 85.44 269 GLU A C 1
ATOM 2123 O O . GLU A 1 269 ? 8.757 -15.428 -5.706 1.00 85.44 269 GLU A O 1
ATOM 2128 N N . PRO A 1 270 ? 10.681 -15.859 -4.626 1.00 87.06 270 PRO A N 1
ATOM 2129 C CA . PRO A 1 270 ? 10.852 -14.493 -4.133 1.00 87.06 270 PRO A CA 1
ATOM 2130 C C . PRO A 1 270 ? 10.822 -13.423 -5.234 1.00 87.06 270 PRO A C 1
ATOM 2132 O O . PRO A 1 270 ? 10.255 -12.351 -5.027 1.00 87.06 270 PRO A O 1
ATOM 2135 N N . ALA A 1 271 ? 11.361 -13.727 -6.419 1.00 89.19 271 ALA A N 1
ATOM 2136 C CA . ALA A 1 271 ? 11.382 -12.817 -7.564 1.00 89.19 271 ALA A CA 1
ATOM 2137 C C . ALA A 1 271 ? 9.978 -12.341 -7.988 1.00 89.19 271 ALA A C 1
ATOM 2139 O O . ALA A 1 271 ? 9.812 -11.197 -8.409 1.00 89.19 271 ALA A O 1
ATOM 2140 N N . PHE A 1 272 ? 8.939 -13.161 -7.788 1.00 88.06 272 PHE A N 1
ATOM 2141 C CA . PHE A 1 272 ? 7.556 -12.772 -8.071 1.00 88.06 272 PHE A CA 1
ATOM 2142 C C . PHE A 1 272 ? 7.077 -11.609 -7.188 1.00 88.06 272 PHE A C 1
ATOM 2144 O O . PHE A 1 272 ? 6.317 -10.758 -7.643 1.00 88.06 272 PHE A O 1
ATOM 2151 N N . GLN A 1 273 ? 7.562 -11.512 -5.943 1.00 83.56 273 GLN A N 1
ATOM 2152 C CA . GLN A 1 273 ? 7.254 -10.372 -5.069 1.00 83.56 273 GLN A CA 1
ATOM 2153 C C . GLN A 1 273 ? 7.926 -9.081 -5.547 1.00 83.56 273 GLN A C 1
ATOM 2155 O O . GLN A 1 273 ? 7.352 -8.007 -5.387 1.00 83.56 273 GLN A O 1
ATOM 2160 N N . PHE A 1 274 ? 9.107 -9.174 -6.163 1.00 91.81 274 PHE A N 1
ATOM 2161 C CA . PHE A 1 274 ? 9.774 -8.020 -6.766 1.00 91.81 274 PHE A CA 1
ATOM 2162 C C . PHE A 1 274 ? 9.031 -7.528 -8.009 1.00 91.81 274 PHE A C 1
ATOM 2164 O O . PHE A 1 274 ? 8.837 -6.323 -8.131 1.00 91.81 274 PHE A O 1
ATOM 2171 N N . ALA A 1 275 ? 8.547 -8.433 -8.867 1.00 87.69 275 ALA A N 1
ATOM 2172 C CA . ALA A 1 275 ? 7.703 -8.065 -10.007 1.00 87.69 275 ALA A CA 1
ATOM 2173 C C . ALA A 1 275 ? 6.423 -7.340 -9.550 1.00 87.69 275 ALA A C 1
ATOM 2175 O O . ALA A 1 275 ? 6.134 -6.244 -10.022 1.00 87.69 275 ALA A O 1
ATOM 2176 N N . LEU A 1 276 ? 5.715 -7.882 -8.549 1.00 71.81 276 LEU A N 1
ATOM 2177 C CA . LEU A 1 276 ? 4.532 -7.232 -7.966 1.00 71.81 276 LEU A CA 1
ATOM 2178 C C . LEU A 1 276 ? 4.854 -5.875 -7.321 1.00 71.81 276 LEU A C 1
ATOM 2180 O O . LEU A 1 276 ? 4.061 -4.940 -7.420 1.00 71.81 276 LEU A O 1
ATOM 2184 N N . ARG A 1 277 ? 6.004 -5.749 -6.642 1.00 76.75 277 ARG A N 1
ATOM 2185 C CA . ARG A 1 277 ? 6.424 -4.478 -6.035 1.00 76.75 277 ARG A CA 1
ATOM 2186 C C . ARG A 1 277 ? 6.799 -3.448 -7.097 1.00 76.75 277 ARG A C 1
ATOM 2188 O O . ARG A 1 277 ? 6.442 -2.292 -6.917 1.00 76.75 277 ARG A O 1
ATOM 2195 N N . ALA A 1 278 ? 7.477 -3.842 -8.173 1.00 80.50 278 ALA A N 1
ATOM 2196 C CA . ALA A 1 278 ? 7.786 -2.952 -9.288 1.00 80.50 278 ALA A CA 1
ATOM 2197 C C . ALA A 1 278 ? 6.502 -2.442 -9.962 1.00 80.50 278 ALA A C 1
ATOM 2199 O O . ALA A 1 278 ? 6.341 -1.236 -10.119 1.00 80.50 278 ALA A O 1
ATOM 2200 N N . GLU A 1 279 ? 5.542 -3.331 -10.239 1.00 79.25 279 GLU A N 1
ATOM 2201 C CA . GLU A 1 279 ? 4.221 -2.949 -10.761 1.00 79.25 279 GLU A CA 1
ATOM 2202 C C . GLU A 1 279 ? 3.479 -1.990 -9.819 1.00 79.25 279 GLU A C 1
ATOM 2204 O O . GLU A 1 279 ? 2.868 -1.023 -10.269 1.00 79.25 279 GLU A O 1
ATOM 2209 N N . ALA A 1 280 ? 3.554 -2.220 -8.504 1.00 60.53 280 ALA A N 1
ATOM 2210 C CA . ALA A 1 280 ? 2.955 -1.322 -7.517 1.00 60.53 280 ALA A CA 1
ATOM 2211 C C . ALA A 1 280 ? 3.596 0.080 -7.510 1.00 60.53 280 ALA A C 1
ATOM 2213 O O . ALA A 1 280 ? 2.911 1.042 -7.177 1.00 60.53 280 ALA A O 1
ATOM 2214 N N . LEU A 1 281 ? 4.878 0.182 -7.878 1.00 66.12 281 LEU A N 1
ATOM 2215 C CA . LEU A 1 281 ? 5.661 1.423 -7.936 1.00 66.12 281 LEU A CA 1
ATOM 2216 C C . LEU A 1 281 ? 5.572 2.147 -9.299 1.00 66.12 281 LEU A C 1
ATOM 2218 O O . LEU A 1 281 ? 6.275 3.141 -9.490 1.00 66.12 281 LEU A O 1
ATOM 2222 N N . ASP A 1 282 ? 4.780 1.641 -10.257 1.00 70.00 282 ASP A N 1
ATOM 2223 C CA . ASP A 1 282 ? 4.816 2.041 -11.681 1.00 70.00 282 ASP A CA 1
ATOM 2224 C C . ASP A 1 282 ? 6.230 1.960 -12.297 1.00 70.00 282 ASP A C 1
ATOM 2226 O O . ASP A 1 282 ? 6.577 2.668 -13.245 1.00 70.00 282 ASP A O 1
ATOM 2230 N N . MET A 1 283 ? 7.068 1.085 -11.744 1.00 84.19 283 MET A N 1
ATOM 2231 C CA . MET A 1 283 ? 8.421 0.852 -12.217 1.00 84.19 283 MET A CA 1
ATOM 2232 C C . MET A 1 283 ? 8.377 -0.110 -13.413 1.00 84.19 283 MET A C 1
ATOM 2234 O O . MET A 1 283 ? 7.885 -1.231 -13.254 1.00 84.19 283 MET A O 1
ATOM 2238 N N . PRO A 1 284 ? 8.942 0.262 -14.581 1.00 89.12 284 PRO A N 1
ATOM 2239 C CA . PRO A 1 284 ? 9.187 -0.667 -15.673 1.00 89.12 284 PRO A CA 1
ATOM 2240 C C . PRO A 1 284 ? 9.883 -1.936 -15.184 1.00 89.12 284 PRO A C 1
ATOM 2242 O O . PRO A 1 284 ? 11.017 -1.896 -14.703 1.00 89.12 284 PRO A O 1
ATOM 2245 N N . VAL A 1 285 ? 9.206 -3.069 -15.332 1.00 92.62 285 VAL A N 1
ATOM 2246 C CA . VAL A 1 285 ? 9.756 -4.398 -15.081 1.00 92.62 285 VAL A CA 1
ATOM 2247 C C . VAL A 1 285 ? 9.592 -5.230 -16.343 1.00 92.62 285 VAL A C 1
ATOM 2249 O O . VAL A 1 285 ? 8.499 -5.342 -16.887 1.00 92.62 285 VAL A O 1
ATOM 2252 N N . ILE A 1 286 ? 10.702 -5.769 -16.844 1.00 91.75 286 ILE A N 1
ATOM 2253 C CA . ILE A 1 286 ? 10.715 -6.554 -18.089 1.00 91.75 286 ILE A CA 1
ATOM 2254 C C . ILE A 1 286 ? 10.135 -7.965 -17.892 1.00 91.75 286 ILE A C 1
ATOM 2256 O O . ILE A 1 286 ? 9.542 -8.518 -18.817 1.00 91.75 286 ILE A O 1
ATOM 2260 N N . ASP A 1 287 ? 10.281 -8.516 -16.684 1.00 90.69 287 ASP A N 1
ATOM 2261 C CA . ASP A 1 287 ? 9.792 -9.831 -16.259 1.00 90.69 287 ASP A CA 1
ATOM 2262 C C . ASP A 1 287 ? 8.555 -9.650 -15.344 1.00 90.69 287 ASP A C 1
ATOM 2264 O O . ASP A 1 287 ? 8.607 -9.866 -14.130 1.00 90.69 287 ASP A O 1
ATOM 2268 N N . ASP A 1 288 ? 7.450 -9.143 -15.905 1.00 89.06 288 ASP A N 1
ATOM 2269 C CA . ASP A 1 288 ? 6.249 -8.743 -15.153 1.00 89.06 288 ASP A CA 1
ATOM 2270 C C . ASP A 1 288 ? 5.480 -9.922 -14.516 1.00 89.06 288 ASP A C 1
ATOM 2272 O O . ASP A 1 288 ? 5.636 -11.096 -14.877 1.00 89.06 288 ASP A O 1
ATOM 2276 N N . SER A 1 289 ? 4.594 -9.616 -13.562 1.00 89.06 289 SER A N 1
ATOM 2277 C CA . SER A 1 289 ? 3.882 -10.637 -12.789 1.00 89.06 289 SER A CA 1
ATOM 2278 C C . SER A 1 289 ? 2.966 -11.511 -13.654 1.00 89.06 289 SER A C 1
ATOM 2280 O O . SER A 1 289 ? 2.813 -12.706 -13.377 1.00 89.06 289 SER A O 1
ATOM 2282 N N . GLN A 1 290 ? 2.365 -10.960 -14.718 1.00 87.25 290 GLN A N 1
ATOM 2283 C CA . GLN A 1 290 ? 1.514 -11.729 -15.628 1.00 87.25 290 GLN A CA 1
ATOM 2284 C C . GLN A 1 290 ? 2.342 -12.669 -16.488 1.00 87.25 290 GLN A C 1
ATOM 2286 O O . GLN A 1 290 ? 1.944 -13.824 -16.656 1.00 87.25 290 GLN A O 1
ATOM 2291 N N . SER A 1 291 ? 3.482 -12.203 -16.991 1.00 91.56 291 SER A N 1
ATOM 2292 C CA . SER A 1 291 ? 4.438 -13.037 -17.716 1.00 91.56 291 SER A CA 1
ATOM 2293 C C . SER A 1 291 ? 4.873 -14.235 -16.869 1.00 91.56 291 SER A C 1
ATOM 2295 O O . SER A 1 291 ? 4.731 -15.372 -17.324 1.00 91.56 291 SER A O 1
ATOM 2297 N N . ILE A 1 292 ? 5.249 -14.015 -15.602 1.00 89.38 292 ILE A N 1
ATOM 2298 C CA . ILE A 1 292 ? 5.630 -15.092 -14.669 1.00 89.38 292 ILE A CA 1
ATOM 2299 C C . ILE A 1 292 ? 4.480 -16.095 -14.466 1.00 89.38 292 ILE A C 1
ATOM 2301 O O . ILE A 1 292 ? 4.680 -17.310 -14.545 1.00 89.38 292 ILE A O 1
ATOM 2305 N N . ILE A 1 293 ? 3.250 -15.624 -14.221 1.00 84.56 293 ILE A N 1
ATOM 2306 C CA . ILE A 1 293 ? 2.085 -16.508 -14.017 1.00 84.56 293 ILE A CA 1
ATOM 2307 C C . ILE A 1 293 ? 1.793 -17.341 -15.271 1.00 84.56 293 ILE A C 1
ATOM 2309 O O . ILE A 1 293 ? 1.561 -18.547 -15.174 1.00 84.56 293 ILE A O 1
ATOM 2313 N N . ARG A 1 294 ? 1.785 -16.705 -16.447 1.00 87.31 294 ARG A N 1
ATOM 2314 C CA . ARG A 1 294 ? 1.403 -17.352 -17.709 1.00 87.31 294 ARG A CA 1
ATOM 2315 C C . ARG A 1 294 ? 2.455 -18.354 -18.169 1.00 87.31 294 ARG A C 1
ATOM 2317 O O . ARG A 1 294 ? 2.085 -19.460 -18.553 1.00 87.31 294 ARG A O 1
ATOM 2324 N N . CYS A 1 295 ? 3.737 -17.997 -18.101 1.00 88.25 295 CYS A N 1
ATOM 2325 C CA . CYS A 1 295 ? 4.834 -18.854 -18.554 1.00 88.25 295 CYS A CA 1
ATOM 2326 C C . CYS A 1 295 ? 5.131 -20.007 -17.584 1.00 88.25 295 CYS A C 1
ATOM 2328 O O . CYS A 1 295 ? 5.489 -21.103 -18.020 1.00 88.25 295 CYS A O 1
ATOM 2330 N N . SER A 1 296 ? 4.912 -19.819 -16.275 1.00 84.62 296 SER A N 1
ATOM 2331 C CA . SER A 1 296 ? 5.144 -20.887 -15.289 1.00 84.62 296 SER A CA 1
ATOM 2332 C C . SER A 1 296 ? 4.143 -22.047 -15.376 1.00 84.62 296 SER A C 1
ATOM 2334 O O . SER A 1 296 ? 4.469 -23.152 -14.937 1.00 84.62 296 SER A O 1
ATOM 2336 N N . ASN A 1 297 ? 2.963 -21.843 -15.980 1.00 85.62 297 ASN A N 1
ATOM 2337 C CA . ASN A 1 297 ? 1.928 -22.869 -16.103 1.00 85.62 297 ASN A CA 1
ATOM 2338 C C . ASN A 1 297 ? 1.834 -23.435 -17.529 1.00 85.62 297 ASN A C 1
ATOM 2340 O O . ASN A 1 297 ? 1.246 -22.847 -18.440 1.00 85.62 297 ASN A O 1
ATOM 2344 N N . LYS A 1 298 ? 2.331 -24.661 -17.713 1.00 87.19 298 LYS A N 1
ATOM 2345 C CA . LYS A 1 298 ? 2.368 -25.313 -19.034 1.00 87.19 298 LYS A CA 1
ATOM 2346 C C . LYS A 1 298 ? 0.983 -25.637 -19.607 1.00 87.19 298 LYS A C 1
ATOM 2348 O O . LYS A 1 298 ? 0.850 -25.768 -20.820 1.00 87.19 298 LYS A O 1
ATOM 2353 N N . VAL A 1 299 ? -0.042 -25.789 -18.763 1.00 86.81 299 VAL A N 1
ATOM 2354 C CA . VAL A 1 299 ? -1.414 -26.085 -19.221 1.00 86.81 299 VAL A CA 1
ATOM 2355 C C . VAL A 1 299 ? -2.041 -24.829 -19.792 1.00 86.81 299 VAL A C 1
ATOM 2357 O O . VAL A 1 299 ? -2.653 -24.883 -20.855 1.00 86.81 299 VAL A O 1
ATOM 2360 N N . PHE A 1 300 ? -1.839 -23.704 -19.103 1.00 87.00 300 PHE A N 1
ATOM 2361 C CA . PHE A 1 300 ? -2.246 -22.395 -19.589 1.00 87.00 300 PHE A CA 1
ATOM 2362 C C . PHE A 1 300 ? -1.614 -22.105 -20.954 1.00 87.00 300 PHE A C 1
ATOM 2364 O O . PHE A 1 300 ? -2.332 -21.763 -21.894 1.00 87.00 300 PHE A O 1
ATOM 2371 N N . LEU A 1 301 ? -0.295 -22.304 -21.082 1.00 89.31 301 LEU A N 1
ATOM 2372 C CA . LEU A 1 301 ? 0.414 -22.106 -22.348 1.00 89.31 301 LEU A CA 1
ATOM 2373 C C . LEU A 1 301 ? -0.146 -22.990 -23.466 1.00 89.31 301 LEU A C 1
ATOM 2375 O O . LEU A 1 301 ? -0.451 -22.478 -24.537 1.00 89.31 301 LEU A O 1
ATOM 2379 N N . GLU A 1 302 ? -0.314 -24.294 -23.234 1.00 89.38 302 GLU A N 1
ATOM 2380 C CA . GLU A 1 302 ? -0.821 -25.208 -24.265 1.00 89.38 302 GLU A CA 1
ATOM 2381 C C . GLU A 1 302 ? -2.229 -24.821 -24.745 1.00 89.38 302 GLU A C 1
ATOM 2383 O O . GLU A 1 302 ? -2.473 -24.770 -25.952 1.00 89.38 302 GLU A O 1
ATOM 2388 N N . GLU A 1 303 ? -3.148 -24.516 -23.825 1.00 88.19 303 GLU A N 1
ATOM 2389 C CA . GLU A 1 303 ? -4.520 -24.133 -24.179 1.00 88.19 303 GLU A CA 1
ATOM 2390 C C . GLU A 1 303 ? -4.548 -22.803 -24.947 1.00 88.19 303 GLU A C 1
ATOM 2392 O O . GLU A 1 303 ? -5.241 -22.671 -25.959 1.00 88.19 303 GLU A O 1
ATOM 2397 N N . MET A 1 304 ? -3.741 -21.831 -24.510 1.00 91.69 304 MET A N 1
ATOM 2398 C CA . MET A 1 304 ? -3.603 -20.536 -25.171 1.00 91.69 304 MET A CA 1
ATOM 2399 C C . MET A 1 304 ? -3.042 -20.687 -26.591 1.00 91.69 304 MET A C 1
ATOM 2401 O O . MET A 1 304 ? -3.631 -20.176 -27.543 1.00 91.69 304 MET A O 1
ATOM 2405 N N . LEU A 1 305 ? -1.932 -21.414 -26.751 1.00 92.12 305 LEU A N 1
ATOM 2406 C CA . LEU A 1 305 ? -1.293 -21.634 -28.050 1.00 92.12 305 LEU A CA 1
ATOM 2407 C C . LEU A 1 305 ? -2.241 -22.340 -29.024 1.00 92.12 305 LEU A C 1
ATOM 2409 O O . LEU A 1 305 ? -2.348 -21.937 -30.184 1.00 92.12 305 LEU A O 1
ATOM 2413 N N . ARG A 1 306 ? -2.990 -23.337 -28.542 1.00 89.44 306 ARG A N 1
ATOM 2414 C CA . ARG A 1 306 ? -3.987 -24.056 -29.340 1.00 89.44 306 ARG A CA 1
ATOM 2415 C C . ARG A 1 306 ? -5.135 -23.157 -29.785 1.00 89.44 306 ARG A C 1
ATOM 2417 O O . ARG A 1 306 ? -5.493 -23.185 -30.963 1.00 89.44 306 ARG A O 1
ATOM 2424 N N . ARG A 1 307 ? -5.701 -22.362 -28.870 1.00 89.88 307 ARG A N 1
ATOM 2425 C CA . ARG A 1 307 ? -6.810 -21.438 -29.164 1.00 89.88 307 ARG A CA 1
ATOM 2426 C C . ARG A 1 307 ? -6.440 -20.438 -30.259 1.00 89.88 307 ARG A C 1
ATOM 2428 O O . ARG A 1 307 ? -7.247 -20.183 -31.146 1.00 89.88 307 ARG A O 1
ATOM 2435 N N . GLU A 1 308 ? -5.213 -19.924 -30.222 1.00 91.50 308 GLU A N 1
ATOM 2436 C CA . GLU A 1 308 ? -4.702 -18.932 -31.181 1.00 91.50 308 GLU A CA 1
ATOM 2437 C C . GLU A 1 308 ? -4.105 -19.561 -32.455 1.00 91.50 308 GLU A C 1
ATOM 2439 O O . GLU A 1 308 ? -3.517 -18.866 -33.294 1.00 91.50 308 GLU A O 1
ATOM 2444 N N . GLY A 1 309 ? -4.225 -20.884 -32.617 1.00 92.00 309 GLY A N 1
ATOM 2445 C CA . GLY A 1 309 ? -3.735 -21.609 -33.788 1.00 92.00 309 GLY A CA 1
ATOM 2446 C C . GLY A 1 309 ? -2.217 -21.517 -33.965 1.00 92.00 309 GLY A C 1
ATOM 2447 O O . GLY A 1 309 ? -1.736 -21.380 -35.097 1.00 92.00 309 GLY A O 1
ATOM 2448 N N . ILE A 1 310 ? -1.459 -21.522 -32.865 1.00 96.38 310 ILE A N 1
ATOM 2449 C CA . ILE A 1 310 ? -0.003 -21.682 -32.883 1.00 96.38 310 ILE A CA 1
ATOM 2450 C C . ILE A 1 310 ? 0.311 -23.180 -32.994 1.00 96.38 310 ILE A C 1
ATOM 2452 O O . ILE A 1 310 ? -0.189 -23.960 -32.185 1.00 96.38 310 ILE A O 1
ATOM 2456 N N . PRO A 1 311 ? 1.124 -23.615 -33.975 1.00 95.75 311 PRO A N 1
ATOM 2457 C CA . PRO A 1 311 ? 1.525 -25.012 -34.084 1.00 95.75 311 PRO A CA 1
ATOM 2458 C C . PRO A 1 311 ? 2.262 -25.497 -32.829 1.00 95.75 311 PRO A C 1
ATOM 2460 O O . PRO A 1 311 ? 3.344 -25.000 -32.516 1.00 95.75 311 PRO A O 1
ATOM 2463 N N . THR A 1 312 ? 1.700 -26.494 -32.151 1.00 94.62 312 THR A N 1
ATOM 2464 C CA . THR A 1 312 ? 2.297 -27.213 -31.015 1.00 94.62 312 THR A CA 1
ATOM 2465 C C . THR A 1 312 ? 2.283 -28.725 -31.292 1.00 94.62 312 THR A C 1
ATOM 2467 O O . THR A 1 312 ? 1.543 -29.186 -32.171 1.00 94.62 312 THR A O 1
ATOM 2470 N N . PRO A 1 313 ? 3.105 -29.534 -30.596 1.00 93.19 313 PRO A N 1
ATOM 2471 C CA . PRO A 1 313 ? 2.970 -30.990 -30.627 1.00 93.19 313 PRO A CA 1
ATOM 2472 C C . PRO A 1 313 ? 1.583 -31.420 -30.130 1.00 93.19 313 PRO A C 1
ATOM 2474 O O . PRO A 1 313 ? 0.940 -30.687 -29.378 1.00 93.19 313 PRO A O 1
ATOM 2477 N N . ARG A 1 314 ? 1.117 -32.627 -30.486 1.00 93.06 314 ARG A N 1
ATOM 2478 C CA . ARG A 1 314 ? -0.145 -33.125 -29.909 1.00 93.06 314 ARG A CA 1
ATOM 2479 C C . ARG A 1 314 ? -0.003 -33.234 -28.390 1.00 93.06 314 ARG A C 1
ATOM 2481 O O . ARG A 1 314 ? 0.902 -33.910 -27.907 1.00 93.06 314 ARG A O 1
ATOM 2488 N N . THR A 1 315 ? -0.909 -32.598 -27.652 1.00 92.81 315 THR A N 1
ATOM 2489 C CA . THR A 1 315 ? -0.836 -32.507 -26.189 1.00 92.81 315 THR A CA 1
ATOM 2490 C C . THR A 1 315 ? -2.192 -32.786 -25.543 1.00 92.81 315 THR A C 1
ATOM 2492 O O . THR A 1 315 ? -3.223 -32.292 -26.003 1.00 92.81 315 THR A O 1
ATOM 2495 N N . LEU A 1 316 ? -2.198 -33.533 -24.441 1.00 92.38 316 LEU A N 1
ATOM 2496 C CA . LEU A 1 316 ? -3.369 -33.867 -23.636 1.00 92.38 316 LEU A CA 1
ATOM 2497 C C . LEU A 1 316 ? -3.166 -33.480 -22.177 1.00 92.38 316 LEU A C 1
ATOM 2499 O O . LEU A 1 316 ? -2.111 -33.729 -21.593 1.00 92.38 316 LEU A O 1
ATOM 2503 N N . VAL A 1 317 ? -4.225 -32.951 -21.568 1.00 91.06 317 VAL A N 1
ATOM 2504 C CA . VAL A 1 317 ? -4.305 -32.800 -20.115 1.00 91.06 317 VAL A CA 1
ATOM 2505 C C . VAL A 1 317 ? -4.796 -34.117 -19.523 1.00 91.06 317 VAL A C 1
ATOM 2507 O O . VAL A 1 317 ? -5.860 -34.627 -19.874 1.00 91.06 317 VAL A O 1
ATOM 2510 N N . VAL A 1 318 ? -4.000 -34.678 -18.623 1.00 89.69 318 VAL A N 1
ATOM 2511 C CA . VAL A 1 318 ? -4.191 -36.009 -18.052 1.00 89.69 318 VAL A CA 1
ATOM 2512 C C . VAL A 1 318 ? -4.485 -35.886 -16.563 1.00 89.69 318 VAL A C 1
ATOM 2514 O O . VAL A 1 318 ? -3.775 -35.203 -15.834 1.00 89.69 318 VAL A O 1
ATOM 2517 N N . THR A 1 319 ? -5.517 -36.578 -16.092 1.00 90.06 319 THR A N 1
ATOM 2518 C CA . THR A 1 319 ? -5.882 -36.660 -14.670 1.00 90.06 319 THR A CA 1
ATOM 2519 C C . THR A 1 319 ? -5.790 -38.104 -14.189 1.00 90.06 319 THR A C 1
ATOM 2521 O O . THR A 1 319 ? -5.658 -39.030 -14.989 1.00 90.06 319 THR A O 1
ATOM 2524 N N . SER A 1 320 ? -5.959 -38.330 -12.885 1.00 85.56 320 SER A N 1
ATOM 2525 C CA . SER A 1 320 ? -6.068 -39.686 -12.322 1.00 85.56 320 SER A CA 1
ATOM 2526 C C . SER A 1 320 ? -7.225 -40.519 -12.892 1.00 85.56 320 SER A C 1
ATOM 2528 O O . SER A 1 320 ? -7.247 -41.732 -12.698 1.00 85.56 320 SER A O 1
ATOM 2530 N N . LYS A 1 321 ? -8.179 -39.890 -13.594 1.00 88.38 321 LYS A N 1
ATOM 2531 C CA . LYS A 1 321 ? -9.326 -40.546 -14.235 1.00 88.38 321 LYS A CA 1
ATOM 2532 C C . LYS A 1 321 ? -9.142 -40.780 -15.735 1.00 88.38 321 LYS A C 1
ATOM 2534 O O . LYS A 1 321 ? -9.992 -41.432 -16.334 1.00 88.38 321 LYS A O 1
ATOM 2539 N N . THR A 1 322 ? -8.093 -40.237 -16.351 1.00 89.69 322 THR A N 1
ATOM 2540 C CA . THR A 1 322 ? -7.864 -40.369 -17.794 1.00 89.69 322 THR A CA 1
ATOM 2541 C C . THR A 1 322 ? -7.391 -41.796 -18.114 1.00 89.69 322 THR A C 1
ATOM 2543 O O . THR A 1 322 ? -6.351 -42.203 -17.588 1.00 89.69 322 THR A O 1
ATOM 2546 N N . PRO A 1 323 ? -8.114 -42.571 -18.947 1.00 91.75 323 PRO A N 1
ATOM 2547 C CA . PRO A 1 323 ? -7.713 -43.933 -19.304 1.00 91.75 323 PRO A CA 1
ATOM 2548 C C . PRO A 1 323 ? -6.411 -43.957 -20.112 1.00 91.75 323 PRO A C 1
ATOM 2550 O O . PRO A 1 323 ? -6.208 -43.116 -20.989 1.00 91.75 323 PRO A O 1
ATOM 2553 N N . TRP A 1 324 ? -5.550 -44.948 -19.865 1.00 92.31 324 TRP A N 1
ATOM 2554 C CA . TRP A 1 324 ? -4.297 -45.135 -20.611 1.00 92.31 324 TRP A CA 1
ATOM 2555 C C . TRP A 1 324 ? -4.545 -45.272 -22.118 1.00 92.31 324 TRP A C 1
ATOM 2557 O O . TRP A 1 324 ? -3.856 -44.652 -22.925 1.00 92.31 324 TRP A O 1
ATOM 2567 N N . GLU A 1 325 ? -5.573 -46.033 -22.487 1.00 92.75 325 GLU A N 1
ATOM 2568 C CA . GLU A 1 325 ? -5.924 -46.345 -23.871 1.00 92.75 325 GLU A CA 1
ATOM 2569 C C . GLU A 1 325 ? -6.279 -45.081 -24.660 1.00 92.75 325 GLU A C 1
ATOM 2571 O O . GLU A 1 325 ? -6.046 -45.011 -25.865 1.00 92.75 325 GLU A O 1
ATOM 2576 N N . GLN A 1 326 ? -6.820 -44.062 -23.982 1.00 92.88 326 GLN A N 1
ATOM 2577 C CA . GLN A 1 326 ? -7.076 -42.763 -24.593 1.00 92.88 326 GLN A CA 1
ATOM 2578 C C . GLN A 1 326 ? -5.760 -42.056 -24.942 1.00 92.88 326 GLN A C 1
ATOM 2580 O O . GLN A 1 326 ? -5.606 -41.575 -26.062 1.00 92.88 326 GLN A O 1
ATOM 2585 N N . ILE A 1 327 ? -4.812 -42.028 -24.001 1.00 93.25 327 ILE A N 1
ATOM 2586 C CA . ILE A 1 327 ? -3.516 -41.353 -24.159 1.00 93.25 327 ILE A CA 1
ATOM 2587 C C . ILE A 1 327 ? -2.702 -42.027 -25.268 1.00 93.25 327 ILE A C 1
ATOM 2589 O O . ILE A 1 327 ? -2.202 -41.351 -26.166 1.00 93.25 327 ILE A O 1
ATOM 2593 N N . GLU A 1 328 ? -2.620 -43.359 -25.246 1.00 93.00 328 GLU A N 1
ATOM 2594 C CA . GLU A 1 328 ? -1.891 -44.142 -26.249 1.00 93.00 328 GLU A CA 1
ATOM 2595 C C . GLU A 1 328 ? -2.491 -43.975 -27.651 1.00 93.00 328 GLU A C 1
ATOM 2597 O O . GLU A 1 328 ? -1.751 -43.796 -28.618 1.00 93.00 328 GLU A O 1
ATOM 2602 N N . ARG A 1 329 ? -3.824 -43.964 -27.772 1.00 93.38 329 ARG A N 1
ATOM 2603 C CA . ARG A 1 329 ? -4.509 -43.771 -29.059 1.00 93.38 329 ARG A CA 1
ATOM 2604 C C . ARG A 1 329 ? -4.248 -42.392 -29.667 1.00 93.38 329 ARG A C 1
ATOM 2606 O O . ARG A 1 329 ? -4.171 -42.275 -30.886 1.00 93.38 329 ARG A O 1
ATOM 2613 N N . GLU A 1 330 ? -4.177 -41.352 -28.842 1.00 92.75 330 GLU A N 1
ATOM 2614 C CA . GLU A 1 330 ? -4.093 -39.961 -29.304 1.00 92.75 330 GLU A CA 1
ATOM 2615 C C . GLU A 1 330 ? -2.646 -39.481 -29.518 1.00 92.75 330 GLU A C 1
ATOM 2617 O O . GLU A 1 330 ? -2.376 -38.718 -30.453 1.00 92.75 330 GLU A O 1
ATOM 2622 N N . LEU A 1 331 ? -1.698 -39.945 -28.695 1.00 93.75 331 LEU A N 1
ATOM 2623 C CA . LEU A 1 331 ? -0.292 -39.526 -28.769 1.00 93.75 331 LEU A CA 1
ATOM 2624 C C . LEU A 1 331 ? 0.622 -40.563 -29.429 1.00 93.75 331 LEU A C 1
ATOM 2626 O O . LEU A 1 331 ? 1.600 -40.173 -30.068 1.00 93.75 331 LEU A O 1
ATOM 2630 N N . GLY A 1 332 ? 0.300 -41.855 -29.324 1.00 92.69 332 GLY A N 1
ATOM 2631 C CA . GLY A 1 332 ? 1.216 -42.944 -29.663 1.00 92.69 332 GLY A CA 1
ATOM 2632 C C . GLY A 1 332 ? 2.373 -43.075 -28.664 1.00 92.69 332 GLY A C 1
ATOM 2633 O O . GLY A 1 332 ? 2.430 -42.373 -27.656 1.00 92.69 332 GLY A O 1
ATOM 2634 N N . LEU A 1 333 ? 3.309 -43.989 -28.943 1.00 91.62 333 LEU A N 1
ATOM 2635 C CA . LEU A 1 333 ? 4.529 -44.183 -28.152 1.00 91.62 333 LEU A CA 1
ATOM 2636 C C . LEU A 1 333 ? 5.785 -43.900 -28.996 1.00 91.62 333 LEU A C 1
ATOM 2638 O O . LEU A 1 333 ? 5.832 -44.305 -30.159 1.00 91.62 333 LEU A O 1
ATOM 2642 N N . PRO A 1 334 ? 6.836 -43.293 -28.413 1.00 94.12 334 PRO A N 1
ATOM 2643 C CA . PRO A 1 334 ? 6.884 -42.742 -27.058 1.00 94.12 334 PRO A CA 1
ATOM 2644 C C . PRO A 1 334 ? 6.225 -41.351 -26.966 1.00 94.12 334 PRO A C 1
ATOM 2646 O O . PRO A 1 334 ? 6.142 -40.627 -27.954 1.00 94.12 334 PRO A O 1
ATOM 2649 N N . PHE A 1 335 ? 5.824 -40.944 -25.762 1.00 94.56 335 PHE A N 1
ATOM 2650 C CA . PHE A 1 335 ? 5.365 -39.579 -25.458 1.00 94.56 335 PHE A CA 1
ATOM 2651 C C . PHE A 1 335 ? 6.048 -39.051 -24.191 1.00 94.56 335 PHE A C 1
ATOM 2653 O O . PHE A 1 335 ? 6.779 -39.778 -23.524 1.00 94.56 335 PHE A O 1
ATOM 2660 N N . VAL A 1 336 ? 5.861 -37.778 -23.859 1.00 93.19 336 VAL A N 1
ATOM 2661 C CA . VAL A 1 336 ? 6.469 -37.131 -22.690 1.00 93.19 336 VAL A CA 1
ATOM 2662 C C . VAL A 1 336 ? 5.389 -36.713 -21.703 1.00 93.19 336 VAL A C 1
ATOM 2664 O O . VAL A 1 336 ? 4.406 -36.103 -22.112 1.00 93.19 336 VAL A O 1
ATOM 2667 N N . ILE A 1 337 ? 5.582 -36.983 -20.410 1.00 92.19 337 ILE A N 1
ATOM 2668 C CA . ILE A 1 337 ? 4.746 -36.419 -19.341 1.00 92.19 337 ILE A CA 1
ATOM 2669 C C . ILE A 1 337 ? 5.480 -35.323 -18.570 1.00 92.19 337 ILE A C 1
ATOM 2671 O O . ILE A 1 337 ? 6.673 -35.457 -18.286 1.00 92.19 337 ILE A O 1
ATOM 2675 N N . LYS A 1 338 ? 4.763 -34.244 -18.238 1.00 90.62 338 LYS A N 1
ATOM 2676 C CA . LYS A 1 338 ? 5.275 -33.047 -17.552 1.00 90.62 338 LYS A CA 1
ATOM 2677 C C . LYS A 1 338 ? 4.331 -32.618 -16.424 1.00 90.62 338 LYS A C 1
ATOM 2679 O O . LYS A 1 338 ? 3.111 -32.757 -16.549 1.00 90.62 338 LYS A O 1
ATOM 2684 N N . LEU A 1 339 ? 4.885 -32.074 -15.337 1.00 85.69 339 LEU A N 1
ATOM 2685 C CA . LEU A 1 339 ? 4.091 -31.349 -14.340 1.00 85.69 339 LEU A CA 1
ATOM 2686 C C . LEU A 1 339 ? 3.702 -29.954 -14.875 1.00 85.69 339 LEU A C 1
ATOM 2688 O O . LEU A 1 339 ? 4.502 -29.350 -15.590 1.00 85.69 339 LEU A O 1
ATOM 2692 N N . PRO A 1 340 ? 2.518 -29.424 -14.513 1.00 80.69 340 PRO A N 1
ATOM 2693 C CA . PRO A 1 340 ? 2.075 -28.089 -14.931 1.00 80.69 340 PRO A CA 1
ATOM 2694 C C . PRO A 1 340 ? 3.001 -26.955 -14.478 1.00 80.69 340 PRO A C 1
ATOM 2696 O O . PRO A 1 340 ? 3.360 -26.123 -15.305 1.00 80.69 340 PRO A O 1
ATOM 2699 N N . ASP A 1 341 ? 3.434 -26.988 -13.212 1.00 69.81 341 ASP A N 1
ATOM 2700 C CA . ASP A 1 341 ? 4.129 -25.880 -12.534 1.00 69.81 341 ASP A CA 1
ATOM 2701 C C . ASP A 1 341 ? 5.623 -26.178 -12.271 1.00 69.81 341 ASP A C 1
ATOM 2703 O O . ASP A 1 341 ? 6.192 -25.739 -11.273 1.00 69.81 341 ASP A O 1
ATOM 2707 N N . SER A 1 342 ? 6.272 -27.016 -13.091 1.00 61.94 342 SER A N 1
ATOM 2708 C CA . SER A 1 342 ? 7.696 -27.352 -12.903 1.00 61.94 342 SER A CA 1
ATOM 2709 C C . SER A 1 342 ? 8.613 -26.577 -13.847 1.00 61.94 342 SER A C 1
ATOM 2711 O O . SER A 1 342 ? 8.439 -26.669 -15.068 1.00 61.94 342 SER A O 1
ATOM 2713 N N . SER A 1 343 ? 9.641 -25.933 -13.294 1.00 56.03 343 SER A N 1
ATOM 2714 C CA . SER A 1 343 ? 10.747 -25.301 -14.029 1.00 56.03 343 SER A CA 1
ATOM 2715 C C . SER A 1 343 ? 11.910 -26.288 -14.278 1.00 56.03 343 SER A C 1
ATOM 2717 O O . SER A 1 343 ? 12.056 -27.293 -13.576 1.00 56.03 343 SER A O 1
ATOM 2719 N N . PHE A 1 344 ? 12.733 -26.031 -15.303 1.00 51.38 344 PHE A N 1
ATOM 2720 C CA . PHE A 1 344 ? 14.039 -26.680 -15.549 1.00 51.38 344 PHE A CA 1
ATOM 2721 C C . PHE A 1 344 ? 14.077 -28.219 -15.659 1.00 51.38 344 PHE A C 1
ATOM 2723 O O . PHE A 1 344 ? 14.991 -28.869 -15.150 1.00 51.38 344 PHE A O 1
ATOM 2730 N N . SER A 1 345 ? 13.135 -28.830 -16.386 1.00 51.72 345 SER A N 1
ATOM 2731 C CA . SER A 1 345 ? 13.179 -30.251 -16.801 1.00 51.72 345 SER A CA 1
ATOM 2732 C C . SER A 1 345 ? 13.198 -31.322 -15.688 1.00 51.72 345 SER A C 1
ATOM 2734 O O . SER A 1 345 ? 13.231 -32.510 -16.005 1.00 51.72 345 SER A O 1
ATOM 2736 N N . ALA A 1 346 ? 13.126 -30.955 -14.403 1.00 53.47 346 ALA A N 1
ATOM 2737 C CA . ALA A 1 346 ? 13.253 -31.886 -13.271 1.00 53.47 346 ALA A CA 1
ATOM 2738 C C . ALA A 1 346 ? 12.054 -32.844 -13.085 1.00 53.47 346 ALA A C 1
ATOM 2740 O O . ALA A 1 346 ? 12.125 -33.782 -12.296 1.00 53.47 346 ALA A O 1
ATOM 2741 N N . ALA A 1 347 ? 10.953 -32.622 -13.809 1.00 66.94 347 ALA A N 1
ATOM 2742 C CA . ALA A 1 347 ? 9.745 -33.448 -13.768 1.00 66.94 347 ALA A CA 1
ATOM 2743 C C . ALA A 1 347 ? 9.221 -33.759 -15.181 1.00 66.94 347 ALA A C 1
ATOM 2745 O O . ALA A 1 347 ? 8.029 -33.614 -15.462 1.00 66.94 347 ALA A O 1
ATOM 2746 N N . VAL A 1 348 ? 10.132 -34.128 -16.086 1.00 81.81 348 VAL A N 1
ATOM 2747 C CA . VAL A 1 348 ? 9.826 -34.477 -17.478 1.00 81.81 348 VAL A CA 1
ATOM 2748 C C . VAL A 1 348 ? 10.265 -35.919 -17.730 1.00 81.81 348 VAL A C 1
ATOM 2750 O O . VAL A 1 348 ? 11.455 -36.219 -17.688 1.00 81.81 348 VAL A O 1
ATOM 2753 N N . HIS A 1 349 ? 9.317 -36.810 -18.019 1.00 88.19 349 HIS A N 1
ATOM 2754 C CA . HIS A 1 349 ? 9.602 -38.230 -18.251 1.00 88.19 349 HIS A CA 1
ATOM 2755 C C . HIS A 1 349 ? 9.191 -38.648 -19.659 1.00 88.19 349 HIS A C 1
ATOM 2757 O O . HIS A 1 349 ? 8.047 -38.434 -20.061 1.00 88.19 349 HIS A O 1
ATOM 2763 N N . LYS A 1 350 ? 10.112 -39.275 -20.399 1.00 92.00 350 LYS A N 1
ATOM 2764 C CA . LYS A 1 350 ? 9.806 -39.941 -21.668 1.00 92.00 350 LYS A CA 1
ATOM 2765 C C . LYS A 1 350 ? 9.228 -41.325 -21.376 1.00 92.00 350 LYS A C 1
ATOM 2767 O O . LYS A 1 350 ? 9.884 -42.145 -20.744 1.00 92.00 350 LYS A O 1
ATOM 2772 N N . ILE A 1 351 ? 8.015 -41.565 -21.849 1.00 93.75 351 ILE A N 1
ATOM 2773 C CA . ILE A 1 351 ? 7.228 -42.772 -21.628 1.00 93.75 351 ILE A CA 1
ATOM 2774 C C . ILE A 1 351 ? 7.253 -43.620 -22.893 1.00 93.75 351 ILE A C 1
ATOM 2776 O O . ILE A 1 351 ? 6.783 -43.189 -23.947 1.00 93.75 351 ILE A O 1
ATOM 2780 N N . SER A 1 352 ? 7.774 -44.838 -22.771 1.00 93.56 352 SER A N 1
ATOM 2781 C CA . SER A 1 352 ? 7.862 -45.812 -23.865 1.00 93.56 352 SER A CA 1
ATOM 2782 C C . SER A 1 352 ? 6.958 -47.029 -23.646 1.00 93.56 352 SER A C 1
ATOM 2784 O O . SER A 1 352 ? 6.826 -47.858 -24.543 1.00 93.56 352 SER A O 1
ATOM 2786 N N . SER A 1 353 ? 6.324 -47.158 -22.473 1.00 93.50 353 SER A N 1
ATOM 2787 C CA . SER A 1 353 ? 5.384 -48.242 -22.166 1.00 93.50 353 SER A CA 1
ATOM 2788 C C . SER A 1 353 ? 4.360 -47.860 -21.090 1.00 93.50 353 SER A C 1
ATOM 2790 O O . SER A 1 353 ? 4.574 -46.942 -20.295 1.00 93.50 353 SER A O 1
ATOM 2792 N N . HIS A 1 354 ? 3.267 -48.624 -21.002 1.00 94.25 354 HIS A N 1
ATOM 2793 C CA . HIS A 1 354 ? 2.254 -48.457 -19.952 1.00 94.25 354 HIS A CA 1
ATOM 2794 C C . HIS A 1 354 ? 2.831 -48.665 -18.535 1.00 94.25 354 HIS A C 1
ATOM 2796 O O . HIS A 1 354 ? 2.416 -48.001 -17.584 1.00 94.25 354 HIS A O 1
ATOM 2802 N N . ALA A 1 355 ? 3.814 -49.557 -18.370 1.00 91.25 355 ALA A N 1
ATOM 2803 C CA . ALA A 1 355 ? 4.448 -49.794 -17.074 1.00 91.25 355 ALA A CA 1
ATOM 2804 C C . ALA A 1 355 ? 5.209 -48.550 -16.574 1.00 91.25 355 ALA A C 1
ATOM 2806 O O . ALA A 1 355 ? 5.005 -48.129 -15.434 1.00 91.25 355 ALA A O 1
ATOM 2807 N N . GLU A 1 356 ? 6.008 -47.924 -17.446 1.00 92.19 356 GLU A N 1
ATOM 2808 C CA . GLU A 1 356 ? 6.722 -46.671 -17.148 1.00 92.19 356 GLU A CA 1
ATOM 2809 C C . GLU A 1 356 ? 5.750 -45.529 -16.844 1.00 92.19 356 GLU A C 1
ATOM 2811 O O . GLU A 1 356 ? 5.938 -44.787 -15.877 1.00 92.19 356 GLU A O 1
ATOM 2816 N N . TYR A 1 357 ? 4.666 -45.423 -17.620 1.00 93.19 357 TYR A N 1
ATOM 2817 C CA . TYR A 1 357 ? 3.620 -44.437 -17.365 1.00 93.19 357 TYR A CA 1
ATOM 2818 C C . TYR A 1 357 ? 3.020 -44.595 -15.973 1.00 93.19 357 TYR A C 1
ATOM 2820 O O . TYR A 1 357 ? 2.959 -43.626 -15.223 1.00 93.19 357 TYR A O 1
ATOM 2828 N N . ARG A 1 358 ? 2.614 -45.812 -15.588 1.00 90.94 358 ARG A N 1
ATOM 2829 C CA . ARG A 1 358 ? 2.033 -46.057 -14.260 1.00 90.94 358 ARG A CA 1
ATOM 2830 C C . ARG A 1 358 ? 2.995 -45.689 -13.137 1.00 90.94 358 ARG A C 1
ATOM 2832 O O . ARG A 1 358 ? 2.544 -45.155 -12.128 1.00 90.94 358 ARG A O 1
ATOM 2839 N N . GLN A 1 359 ? 4.285 -45.966 -13.304 1.00 88.62 359 GLN A N 1
ATOM 2840 C CA . GLN A 1 359 ? 5.302 -45.632 -12.312 1.00 88.62 359 GLN A CA 1
ATOM 2841 C C . GLN A 1 359 ? 5.428 -44.113 -12.131 1.00 88.62 359 GLN A C 1
ATOM 2843 O O . GLN A 1 359 ? 5.267 -43.616 -11.015 1.00 88.62 359 GLN A O 1
ATOM 2848 N N . HIS A 1 360 ? 5.670 -43.378 -13.218 1.00 90.62 360 HIS A N 1
ATOM 2849 C CA . HIS A 1 360 ? 5.932 -41.940 -13.152 1.00 90.62 360 HIS A CA 1
ATOM 2850 C C . HIS A 1 360 ? 4.657 -41.115 -12.929 1.00 90.62 360 HIS A C 1
ATOM 2852 O O . HIS A 1 360 ? 4.630 -40.235 -12.068 1.00 90.62 360 HIS A O 1
ATOM 2858 N N . ALA A 1 361 ? 3.560 -41.431 -13.623 1.00 88.88 361 ALA A N 1
ATOM 2859 C CA . ALA A 1 361 ? 2.305 -40.695 -13.491 1.00 88.88 361 ALA A CA 1
ATOM 2860 C C . ALA A 1 361 ? 1.704 -40.828 -12.085 1.00 88.88 361 ALA A C 1
ATOM 2862 O O . ALA A 1 361 ? 1.195 -39.843 -11.556 1.00 88.88 361 ALA A O 1
ATOM 2863 N N . ALA A 1 362 ? 1.801 -41.999 -11.438 1.00 86.12 362 ALA A N 1
ATOM 2864 C CA . ALA A 1 362 ? 1.310 -42.169 -10.068 1.00 86.12 362 ALA A CA 1
ATOM 2865 C C . ALA A 1 362 ? 2.075 -41.305 -9.058 1.00 86.12 362 ALA A C 1
ATOM 2867 O O . ALA A 1 362 ? 1.493 -40.860 -8.071 1.00 86.12 362 ALA A O 1
ATOM 2868 N N . GLU A 1 363 ? 3.371 -41.077 -9.272 1.00 86.44 363 GLU A N 1
ATOM 2869 C CA . GLU A 1 363 ? 4.165 -40.167 -8.448 1.00 86.44 363 GLU A CA 1
ATOM 2870 C C . GLU A 1 363 ? 3.806 -38.706 -8.703 1.00 86.44 363 GLU A C 1
ATOM 2872 O O . GLU A 1 363 ? 3.527 -37.964 -7.759 1.00 86.44 363 GLU A O 1
ATOM 2877 N N . MET A 1 364 ? 3.757 -38.304 -9.970 1.00 88.06 364 MET A N 1
ATOM 2878 C CA . MET A 1 364 ? 3.479 -36.921 -10.345 1.00 88.06 364 MET A CA 1
ATOM 2879 C C . MET A 1 364 ? 2.047 -36.504 -9.969 1.00 88.06 364 MET A C 1
ATOM 2881 O O . MET A 1 364 ? 1.854 -35.404 -9.454 1.00 88.06 364 MET A O 1
ATOM 2885 N N . LEU A 1 365 ? 1.057 -37.397 -10.108 1.00 85.81 365 LEU A N 1
ATOM 2886 C CA . LEU A 1 365 ? -0.339 -37.138 -9.726 1.00 85.81 365 LEU A CA 1
ATOM 2887 C C . LEU A 1 365 ? -0.565 -37.041 -8.205 1.00 85.81 365 LEU A C 1
ATOM 2889 O O . LEU A 1 365 ? -1.605 -36.554 -7.768 1.00 85.81 365 LEU A O 1
ATOM 2893 N N . ARG A 1 366 ? 0.398 -37.469 -7.370 1.00 84.44 366 ARG A N 1
ATOM 2894 C CA . ARG A 1 366 ? 0.373 -37.156 -5.925 1.00 84.44 366 ARG A CA 1
ATOM 2895 C C . ARG A 1 366 ? 0.744 -35.701 -5.645 1.00 84.44 366 ARG A C 1
ATOM 2897 O O . ARG A 1 366 ? 0.373 -35.177 -4.600 1.00 84.44 366 ARG A O 1
ATOM 2904 N N . ARG A 1 367 ? 1.502 -35.072 -6.546 1.00 81.75 367 ARG A N 1
ATOM 2905 C CA . ARG A 1 367 ? 2.009 -33.698 -6.409 1.00 81.75 367 ARG A CA 1
ATOM 2906 C C . ARG A 1 367 ? 1.120 -32.674 -7.112 1.00 81.75 367 ARG A C 1
ATOM 2908 O O . ARG A 1 367 ? 1.086 -31.528 -6.683 1.00 81.75 367 ARG A O 1
ATOM 2915 N N . SER A 1 368 ? 0.413 -33.083 -8.164 1.00 81.25 368 SER A N 1
ATOM 2916 C CA . SER A 1 368 ? -0.498 -32.242 -8.943 1.00 81.25 368 SER A CA 1
ATOM 2917 C C . SER A 1 368 ? -1.756 -33.030 -9.323 1.00 81.25 368 SER A C 1
ATOM 2919 O O . SER A 1 368 ? -1.634 -34.191 -9.704 1.00 81.25 368 SER A O 1
ATOM 2921 N N . PRO A 1 369 ? -2.961 -32.435 -9.294 1.00 82.88 369 PRO A N 1
ATOM 2922 C CA . PRO A 1 369 ? -4.188 -33.118 -9.719 1.00 82.88 369 PRO A CA 1
ATOM 2923 C C . PRO A 1 369 ? -4.218 -33.462 -11.220 1.00 82.88 369 PRO A C 1
ATOM 2925 O O . PRO A 1 369 ? -5.057 -34.254 -11.655 1.00 82.88 369 PRO A O 1
ATOM 2928 N N . LEU A 1 370 ? -3.322 -32.865 -12.010 1.00 88.62 370 LEU A N 1
ATOM 2929 C CA . LEU A 1 370 ? -3.259 -33.006 -13.460 1.00 88.62 370 LEU A CA 1
ATOM 2930 C C . LEU A 1 370 ? -1.812 -32.980 -13.980 1.00 88.62 370 LEU A C 1
ATOM 2932 O O . LEU A 1 370 ? -0.927 -32.383 -13.362 1.00 88.62 370 LEU A O 1
ATOM 2936 N N . LEU A 1 371 ? -1.591 -33.625 -15.123 1.00 90.31 371 LEU A N 1
ATOM 2937 C CA . LEU A 1 371 ? -0.335 -33.703 -15.871 1.00 90.31 371 LEU A CA 1
ATOM 2938 C C . LEU A 1 371 ? -0.561 -33.257 -17.313 1.00 90.31 371 LEU A C 1
ATOM 2940 O O . LEU A 1 371 ? -1.683 -33.291 -17.816 1.00 90.31 371 LEU A O 1
ATOM 2944 N N . ILE A 1 372 ? 0.527 -32.935 -18.002 1.00 91.44 372 ILE A N 1
ATOM 2945 C CA . ILE A 1 372 ? 0.526 -32.797 -19.456 1.00 91.44 372 ILE A CA 1
ATOM 2946 C C . ILE A 1 372 ? 1.189 -34.024 -20.062 1.00 91.44 372 ILE A C 1
ATOM 2948 O O . ILE A 1 372 ? 2.323 -34.328 -19.701 1.00 91.44 372 ILE A O 1
ATOM 2952 N N . ALA A 1 373 ? 0.508 -34.697 -20.987 1.00 93.69 373 ALA A N 1
ATOM 2953 C CA . ALA A 1 373 ? 1.090 -35.705 -21.865 1.00 93.69 373 ALA A CA 1
ATOM 2954 C C . ALA A 1 373 ? 1.227 -35.119 -23.275 1.00 93.69 373 ALA A C 1
ATOM 2956 O O . ALA A 1 373 ? 0.249 -34.645 -23.841 1.00 93.69 373 ALA A O 1
ATOM 2957 N N . GLN A 1 374 ? 2.429 -35.130 -23.837 1.00 94.06 374 GLN A N 1
ATOM 2958 C CA . GLN A 1 374 ? 2.759 -34.466 -25.096 1.00 94.06 374 GLN A CA 1
ATOM 2959 C C . GLN A 1 374 ? 3.516 -35.418 -26.025 1.00 94.06 374 GLN A C 1
ATOM 2961 O O . GLN A 1 374 ? 4.387 -36.161 -25.575 1.00 94.06 374 GLN A O 1
ATOM 2966 N N . GLU A 1 375 ? 3.199 -35.391 -27.317 1.00 94.06 375 GLU A N 1
ATOM 2967 C CA . GLU A 1 375 ? 3.894 -36.141 -28.366 1.00 94.06 375 GLU A CA 1
ATOM 2968 C C . GLU A 1 375 ? 5.411 -35.918 -28.297 1.00 94.06 375 GLU A C 1
ATOM 2970 O O . GLU A 1 375 ? 5.894 -34.789 -28.176 1.00 94.06 375 GLU A O 1
ATOM 2975 N N . TRP A 1 376 ? 6.182 -37.006 -28.377 1.00 92.31 376 TRP A N 1
ATOM 2976 C CA . TRP A 1 376 ? 7.636 -36.910 -28.407 1.00 92.31 376 TRP A CA 1
ATOM 2977 C C . TRP A 1 376 ? 8.127 -36.683 -29.838 1.00 92.31 376 TRP A C 1
ATOM 2979 O O . TRP A 1 376 ? 7.966 -37.538 -30.706 1.00 92.31 376 TRP A O 1
ATOM 2989 N N . LEU A 1 377 ? 8.786 -35.546 -30.063 1.00 90.12 377 LEU A N 1
ATOM 2990 C CA . LEU A 1 377 ? 9.352 -35.176 -31.358 1.00 90.12 377 LEU A CA 1
ATOM 2991 C C . LEU A 1 377 ? 10.888 -35.259 -31.313 1.00 90.12 377 LEU A C 1
ATOM 2993 O O . LEU A 1 377 ? 11.510 -34.489 -30.570 1.00 90.12 377 LEU A O 1
ATOM 2997 N N . PRO A 1 378 ? 11.522 -36.174 -32.071 1.00 86.19 378 PRO A N 1
ATOM 2998 C CA . PRO A 1 378 ? 12.977 -36.269 -32.137 1.00 86.19 378 PRO A CA 1
ATOM 2999 C C . PRO A 1 378 ? 13.571 -35.094 -32.921 1.00 86.19 378 PRO A C 1
ATOM 3001 O O . PRO A 1 378 ? 13.099 -34.764 -34.005 1.00 86.19 378 PRO A O 1
ATOM 3004 N N . THR A 1 379 ? 14.640 -34.500 -32.395 1.00 85.81 379 THR A N 1
ATOM 3005 C CA . THR A 1 379 ? 15.417 -33.450 -33.068 1.00 85.81 379 THR A CA 1
ATOM 3006 C C . THR A 1 379 ? 16.861 -33.461 -32.572 1.00 85.81 379 THR A C 1
ATOM 3008 O O . THR A 1 379 ? 17.143 -33.945 -31.474 1.00 85.81 379 THR A O 1
ATOM 3011 N N . GLU A 1 380 ? 17.775 -32.934 -33.383 1.00 83.31 380 GLU A N 1
ATOM 3012 C CA . GLU A 1 380 ? 19.191 -32.780 -33.029 1.00 83.31 380 GLU A CA 1
ATOM 3013 C C . GLU A 1 380 ? 19.439 -31.550 -32.142 1.00 83.31 380 GLU A C 1
ATOM 3015 O O . GLU A 1 380 ? 20.379 -31.533 -31.342 1.00 83.31 380 GLU A O 1
ATOM 3020 N N . PHE A 1 381 ? 18.583 -30.535 -32.265 1.00 90.31 381 PHE A N 1
ATOM 3021 C CA . PHE A 1 381 ? 18.636 -29.298 -31.495 1.00 90.31 381 PHE A CA 1
ATOM 3022 C C . PHE A 1 381 ? 17.249 -28.655 -31.378 1.00 90.31 381 PHE A C 1
ATOM 3024 O O . PHE A 1 381 ? 16.359 -28.919 -32.192 1.00 90.31 381 PHE A O 1
ATOM 3031 N N . ASP A 1 382 ? 17.108 -27.773 -30.394 1.00 91.50 382 ASP A N 1
ATOM 3032 C CA . ASP A 1 382 ? 15.954 -26.893 -30.229 1.00 91.50 382 ASP A CA 1
ATOM 3033 C C . ASP A 1 382 ? 16.365 -25.461 -30.579 1.00 91.50 382 ASP A C 1
ATOM 3035 O O . ASP A 1 382 ? 17.461 -25.006 -30.237 1.00 91.50 382 ASP A O 1
ATOM 3039 N N . TRP A 1 383 ? 15.509 -24.753 -31.311 1.00 95.00 383 TRP A N 1
ATOM 3040 C CA . TRP A 1 383 ? 15.671 -23.321 -31.521 1.00 95.00 383 TRP A CA 1
ATOM 3041 C C . TRP A 1 383 ? 15.217 -22.586 -30.269 1.00 95.00 383 TRP A C 1
ATOM 3043 O O . TRP A 1 383 ? 14.075 -22.750 -29.849 1.00 95.00 383 TRP A O 1
ATOM 3053 N N . ARG A 1 384 ? 16.075 -21.716 -29.742 1.00 94.81 384 ARG A N 1
ATOM 3054 C CA . ARG A 1 384 ? 15.705 -20.674 -28.787 1.00 94.81 384 ARG A CA 1
ATOM 3055 C C . ARG A 1 384 ? 15.577 -19.367 -29.554 1.00 94.81 384 ARG A C 1
ATOM 3057 O O . ARG A 1 384 ? 16.574 -18.834 -30.046 1.00 94.81 384 ARG A O 1
ATOM 3064 N N . ILE A 1 385 ? 14.348 -18.881 -29.686 1.00 97.31 385 ILE A N 1
ATOM 3065 C CA . ILE A 1 385 ? 14.056 -17.559 -30.241 1.00 97.31 385 ILE A CA 1
ATOM 3066 C C . ILE A 1 385 ? 13.756 -16.630 -29.076 1.00 97.31 385 ILE A C 1
ATOM 3068 O O . ILE A 1 385 ? 12.690 -16.727 -28.468 1.00 97.31 385 ILE A O 1
ATOM 3072 N N . THR A 1 386 ? 14.701 -15.748 -28.762 1.00 97.06 386 THR A N 1
ATOM 3073 C CA . THR A 1 386 ? 14.528 -14.770 -27.691 1.00 97.06 386 THR A CA 1
ATOM 3074 C C . THR A 1 386 ? 13.951 -13.490 -28.268 1.00 97.06 386 THR A C 1
ATOM 3076 O O . THR A 1 386 ? 14.490 -12.919 -29.219 1.00 97.06 386 THR A O 1
ATOM 3079 N N . VAL A 1 387 ? 12.832 -13.059 -27.706 1.00 97.25 387 VAL A N 1
ATOM 3080 C CA . VAL A 1 387 ? 12.022 -11.935 -28.158 1.00 97.25 387 VAL A CA 1
ATOM 3081 C C . VAL A 1 387 ? 12.020 -10.876 -27.065 1.00 97.25 387 VAL A C 1
ATOM 3083 O O . VAL A 1 387 ? 11.853 -11.202 -25.896 1.00 97.25 387 VAL A O 1
ATOM 3086 N N . LEU A 1 388 ? 12.200 -9.621 -27.457 1.00 96.75 388 LEU A N 1
ATOM 3087 C CA . LEU A 1 388 ? 12.085 -8.449 -26.598 1.00 96.75 388 LEU A CA 1
ATOM 3088 C C . LEU A 1 388 ? 11.175 -7.443 -27.293 1.00 96.75 388 LEU A C 1
ATOM 3090 O O . LEU A 1 388 ? 11.434 -7.106 -28.451 1.00 96.75 388 LEU A O 1
ATOM 3094 N N . ASP A 1 389 ? 10.124 -6.975 -26.618 1.00 93.00 389 ASP A N 1
ATOM 3095 C CA . ASP A 1 389 ? 9.201 -5.966 -27.161 1.00 93.00 389 ASP A CA 1
ATOM 3096 C C . ASP A 1 389 ? 8.673 -6.332 -28.564 1.00 93.00 389 ASP A C 1
ATOM 3098 O O . ASP A 1 389 ? 8.762 -5.575 -29.536 1.00 93.00 389 ASP A O 1
ATOM 3102 N N . GLY A 1 390 ? 8.230 -7.587 -28.704 1.00 91.94 390 GLY A N 1
ATOM 3103 C CA . GLY A 1 390 ? 7.709 -8.131 -29.961 1.00 91.94 390 GLY A CA 1
ATOM 3104 C C . GLY A 1 390 ? 8.734 -8.242 -31.100 1.00 91.94 390 GLY A C 1
ATOM 3105 O O . GLY A 1 390 ? 8.348 -8.486 -32.245 1.00 91.94 390 GLY A O 1
ATOM 3106 N N . LYS A 1 391 ? 10.033 -8.072 -30.830 1.00 94.62 391 LYS A N 1
ATOM 3107 C CA . LYS A 1 391 ? 11.115 -8.136 -31.827 1.00 94.62 391 LYS A CA 1
ATOM 3108 C C . LYS A 1 391 ? 12.132 -9.210 -31.465 1.00 94.62 391 LYS A C 1
ATOM 3110 O O . LYS A 1 391 ? 12.361 -9.507 -30.299 1.00 94.62 391 LYS A O 1
ATOM 3115 N N . LEU A 1 392 ? 12.773 -9.790 -32.479 1.00 96.19 392 LEU A N 1
ATOM 3116 C CA . LEU A 1 392 ? 13.857 -10.752 -32.277 1.00 96.19 392 LEU A CA 1
ATOM 3117 C C . LEU A 1 392 ? 15.045 -10.075 -31.575 1.00 96.19 392 LEU A C 1
ATOM 3119 O O . LEU A 1 392 ? 15.700 -9.222 -32.176 1.00 96.19 392 LEU A O 1
ATOM 3123 N N . LEU A 1 393 ? 15.354 -10.510 -30.353 1.00 95.19 393 LEU A N 1
ATOM 3124 C CA . LEU A 1 393 ? 16.546 -10.095 -29.617 1.00 95.19 393 LEU A CA 1
ATOM 3125 C C . LEU A 1 393 ? 17.756 -10.958 -29.988 1.00 95.19 393 LEU A C 1
ATOM 3127 O O . LEU A 1 393 ? 18.827 -10.423 -30.257 1.00 95.19 393 LEU A O 1
ATOM 3131 N N . PHE A 1 394 ? 17.610 -12.282 -30.036 1.00 94.75 394 PHE A N 1
ATOM 3132 C CA . PHE A 1 394 ? 18.629 -13.187 -30.583 1.00 94.75 394 PHE A CA 1
ATOM 3133 C C . PHE A 1 394 ? 18.030 -14.557 -30.917 1.00 94.75 394 PHE A C 1
ATOM 3135 O O . PHE A 1 394 ? 16.926 -14.896 -30.485 1.00 94.75 394 PHE A O 1
ATOM 3142 N N . ALA A 1 395 ? 18.767 -15.347 -31.698 1.00 95.00 395 ALA A N 1
ATOM 3143 C CA . ALA A 1 395 ? 18.420 -16.728 -32.010 1.00 95.00 395 ALA A CA 1
ATOM 3144 C C . ALA A 1 395 ? 19.609 -17.648 -31.723 1.00 95.00 395 ALA A C 1
ATOM 3146 O O . ALA A 1 395 ? 20.742 -17.343 -32.093 1.00 95.00 395 ALA A O 1
ATOM 3147 N N . ALA A 1 396 ? 19.351 -18.800 -31.115 1.00 93.00 396 ALA A N 1
ATOM 3148 C CA . ALA A 1 396 ? 20.381 -19.793 -30.834 1.00 93.00 396 ALA A CA 1
ATOM 3149 C C . ALA A 1 396 ? 19.850 -21.217 -31.020 1.00 93.00 396 ALA A C 1
ATOM 3151 O O . ALA A 1 396 ? 18.651 -21.478 -30.913 1.00 93.00 396 ALA A O 1
ATOM 3152 N N . LYS A 1 397 ? 20.760 -22.147 -31.314 1.00 93.12 397 LYS A N 1
ATOM 3153 C CA . LYS A 1 397 ? 20.482 -23.585 -31.346 1.00 93.12 397 LYS A CA 1
ATOM 3154 C C . LYS A 1 397 ? 21.037 -24.240 -30.094 1.00 93.12 397 LYS A C 1
ATOM 3156 O O . LYS A 1 397 ? 22.239 -24.166 -29.838 1.00 93.12 397 LYS A O 1
ATOM 3161 N N . TYR A 1 398 ? 20.168 -24.925 -29.369 1.00 89.62 398 TYR A N 1
ATOM 3162 C CA . TYR A 1 398 ? 20.499 -25.685 -28.175 1.00 89.62 398 TYR A CA 1
ATOM 3163 C C . TYR A 1 398 ? 20.508 -27.169 -28.537 1.00 89.62 398 TYR A C 1
ATOM 3165 O O . TYR A 1 398 ? 19.461 -27.780 -28.751 1.00 89.62 398 TYR A O 1
ATOM 3173 N N . TYR A 1 399 ? 21.699 -27.750 -28.669 1.00 87.44 399 TYR A N 1
ATOM 3174 C CA . TYR A 1 399 ? 21.853 -29.156 -29.041 1.00 87.44 399 TYR A CA 1
ATOM 3175 C C . TYR A 1 399 ? 21.556 -30.073 -27.852 1.00 87.44 399 TYR A C 1
ATOM 3177 O O . TYR A 1 399 ? 21.750 -29.703 -26.695 1.00 87.44 399 TYR A O 1
ATOM 3185 N N . MET A 1 400 ? 21.122 -31.302 -28.128 1.00 83.12 400 MET A N 1
ATOM 3186 C CA . MET A 1 400 ? 20.924 -32.301 -27.073 1.00 83.12 400 MET A CA 1
ATOM 3187 C C . MET A 1 400 ? 22.267 -32.738 -26.465 1.00 83.12 400 MET A C 1
ATOM 3189 O O . MET A 1 400 ? 23.290 -32.794 -27.156 1.00 83.12 400 MET A O 1
ATOM 3193 N N . ALA A 1 401 ? 22.287 -33.072 -25.170 1.00 78.50 401 ALA A N 1
ATOM 3194 C CA . ALA A 1 401 ? 23.492 -33.592 -24.529 1.00 78.50 401 ALA A CA 1
ATOM 3195 C C . ALA A 1 401 ? 23.902 -34.936 -25.166 1.00 78.50 401 ALA A C 1
ATOM 3197 O O . ALA A 1 401 ? 23.062 -35.744 -25.564 1.00 78.50 401 ALA A O 1
ATOM 3198 N N . ARG A 1 402 ? 25.211 -35.193 -25.288 1.00 69.31 402 ARG A N 1
ATOM 3199 C CA . ARG A 1 402 ? 25.729 -36.360 -26.025 1.00 69.31 402 ARG A CA 1
ATOM 3200 C C . ARG A 1 402 ? 25.179 -37.674 -25.450 1.00 69.31 402 ARG A C 1
ATOM 3202 O O . ARG A 1 402 ? 25.518 -38.044 -24.331 1.00 69.31 402 ARG A O 1
ATOM 3209 N N . GLY A 1 403 ? 24.389 -38.395 -26.252 1.00 65.88 403 GLY A N 1
ATOM 3210 C CA . GLY A 1 403 ? 23.753 -39.660 -25.856 1.00 65.88 403 GLY A CA 1
ATOM 3211 C C . GLY A 1 403 ? 22.466 -39.503 -25.034 1.00 65.88 403 GLY A C 1
ATOM 3212 O O . GLY A 1 403 ? 21.955 -40.499 -24.530 1.00 65.88 403 GLY A O 1
ATOM 3213 N N . HIS A 1 404 ? 21.940 -38.283 -24.908 1.00 73.75 404 HIS A N 1
ATOM 3214 C CA . HIS A 1 404 ? 20.729 -37.955 -24.161 1.00 73.75 404 HIS A CA 1
ATOM 3215 C C . HIS A 1 404 ? 19.718 -37.215 -25.056 1.00 73.75 404 HIS A C 1
ATOM 3217 O O . HIS A 1 404 ? 20.086 -36.634 -26.072 1.00 73.75 404 HIS A O 1
ATOM 3223 N N . TRP A 1 405 ? 18.430 -37.251 -24.704 1.00 69.94 405 TRP A N 1
ATOM 3224 C CA . TRP A 1 405 ? 17.344 -36.656 -25.507 1.00 69.94 405 TRP A CA 1
ATOM 3225 C C . TRP A 1 405 ? 16.922 -35.253 -25.034 1.00 69.94 405 TRP A C 1
ATOM 3227 O O . TRP A 1 405 ? 16.011 -34.667 -25.610 1.00 69.94 405 TRP A O 1
ATOM 3237 N N . GLN A 1 406 ? 17.567 -34.738 -23.983 1.00 71.38 406 GLN A N 1
ATOM 3238 C CA . GLN A 1 406 ? 17.400 -33.379 -23.455 1.00 71.38 406 GLN A CA 1
ATOM 3239 C C . GLN A 1 406 ? 18.722 -32.610 -23.562 1.00 71.38 406 GLN A C 1
ATOM 3241 O O . GLN A 1 406 ? 19.797 -33.215 -23.602 1.00 71.38 406 GLN A O 1
ATOM 3246 N N . ILE A 1 407 ? 18.642 -31.280 -23.526 1.00 62.19 407 ILE A N 1
ATOM 3247 C CA . ILE A 1 407 ? 19.793 -30.358 -23.560 1.00 62.19 407 ILE A CA 1
ATOM 3248 C C . ILE A 1 407 ? 20.702 -30.461 -22.319 1.00 62.19 407 ILE A C 1
ATOM 3250 O O . ILE A 1 407 ? 21.867 -30.076 -22.377 1.00 62.19 407 ILE A O 1
ATOM 3254 N N . ARG A 1 408 ? 20.195 -31.033 -21.217 1.00 63.88 408 ARG A N 1
ATOM 3255 C CA . ARG A 1 408 ? 20.934 -31.339 -19.983 1.00 63.88 408 ARG A CA 1
ATOM 3256 C C . ARG A 1 408 ? 20.782 -32.819 -19.633 1.00 63.88 408 ARG A C 1
ATOM 3258 O O . ARG A 1 408 ? 19.691 -33.375 -19.755 1.00 63.88 408 ARG A O 1
ATOM 3265 N N . SER A 1 409 ? 21.862 -33.443 -19.174 1.00 61.44 409 SER A N 1
ATOM 3266 C CA . SER A 1 409 ? 21.873 -34.789 -18.590 1.00 61.44 409 SER A CA 1
ATOM 3267 C C . SER A 1 409 ? 22.603 -34.743 -17.252 1.00 61.44 409 SER A C 1
ATOM 3269 O O . SER A 1 409 ? 23.715 -34.224 -17.192 1.00 61.44 409 SER A O 1
ATOM 3271 N N . ALA A 1 410 ? 22.005 -35.303 -16.202 1.00 54.97 410 ALA A N 1
ATOM 3272 C CA . ALA A 1 410 ? 22.648 -35.484 -14.903 1.00 54.97 410 ALA A CA 1
ATOM 3273 C C . ALA A 1 410 ? 22.773 -36.988 -14.627 1.00 54.97 410 ALA A C 1
ATOM 3275 O O . ALA A 1 410 ? 21.763 -37.686 -14.537 1.00 54.97 410 ALA A O 1
ATOM 3276 N N . ASP A 1 411 ? 24.005 -37.493 -14.544 1.00 57.47 411 ASP A N 1
ATOM 3277 C CA . ASP A 1 411 ? 24.301 -38.883 -14.183 1.00 57.47 411 ASP A CA 1
ATOM 3278 C C . ASP A 1 411 ? 25.300 -38.945 -13.010 1.00 57.47 411 ASP A C 1
ATOM 3280 O O . ASP A 1 411 ? 25.764 -37.922 -12.503 1.00 57.47 411 ASP A O 1
ATOM 3284 N N . ALA A 1 412 ? 25.634 -40.153 -12.544 1.00 41.81 412 ALA A N 1
ATOM 3285 C CA . ALA A 1 412 ? 26.582 -40.347 -11.441 1.00 41.81 412 ALA A CA 1
ATOM 3286 C C . ALA A 1 412 ? 28.012 -39.832 -11.741 1.00 41.81 412 ALA A C 1
ATOM 3288 O O . ALA A 1 412 ? 28.839 -39.790 -10.833 1.00 41.81 412 ALA A O 1
ATOM 3289 N N . ALA A 1 413 ? 28.312 -39.454 -12.991 1.00 48.16 413 ALA A N 1
ATOM 3290 C CA . ALA A 1 413 ? 29.583 -38.882 -13.429 1.00 48.16 413 ALA A CA 1
ATOM 3291 C C . ALA A 1 413 ? 29.547 -37.342 -13.568 1.00 48.16 413 ALA A C 1
ATOM 3293 O O . ALA A 1 413 ? 30.549 -36.762 -13.992 1.00 48.16 413 ALA A O 1
ATOM 3294 N N . GLY A 1 414 ? 28.439 -36.686 -13.201 1.00 51.62 414 GLY A N 1
ATOM 3295 C CA . GLY A 1 414 ? 28.277 -35.228 -13.183 1.00 51.62 414 GLY A CA 1
ATOM 3296 C C . GLY A 1 414 ? 27.223 -34.709 -14.169 1.00 51.62 414 GLY A C 1
ATOM 3297 O O . GLY A 1 414 ? 26.560 -35.472 -14.872 1.00 51.62 414 GLY A O 1
ATOM 3298 N N . GLU A 1 415 ? 27.057 -33.386 -14.225 1.00 60.09 415 GLU A N 1
ATOM 3299 C CA . GLU A 1 415 ? 26.169 -32.743 -15.198 1.00 60.09 415 GLU A CA 1
ATOM 3300 C C . GLU A 1 415 ? 26.864 -32.533 -16.549 1.00 60.09 415 GLU A C 1
ATOM 3302 O O . GLU A 1 415 ? 28.026 -32.130 -16.625 1.00 60.09 415 GLU A O 1
ATOM 3307 N N . ARG A 1 416 ? 26.134 -32.792 -17.637 1.00 66.12 416 ARG A N 1
ATOM 3308 C CA . ARG A 1 416 ? 26.574 -32.553 -19.016 1.00 66.12 416 ARG A CA 1
ATOM 3309 C C . ARG A 1 416 ? 25.535 -31.718 -19.752 1.00 66.12 416 ARG A C 1
ATOM 3311 O O . ARG A 1 416 ? 24.359 -32.084 -19.790 1.00 66.12 416 ARG A O 1
ATOM 3318 N N . TYR A 1 417 ? 25.997 -30.650 -20.389 1.00 68.50 417 TYR A N 1
ATOM 3319 C CA . TYR A 1 417 ? 25.185 -29.752 -21.207 1.00 68.50 417 TYR A CA 1
ATOM 3320 C C . TYR A 1 417 ? 25.486 -29.965 -22.693 1.00 68.50 417 TYR A C 1
ATOM 3322 O O . TYR A 1 417 ? 26.605 -30.326 -23.076 1.00 68.50 417 TYR A O 1
ATOM 3330 N N . GLY A 1 418 ? 24.471 -29.790 -23.535 1.00 75.94 418 GLY A N 1
ATOM 3331 C CA . GLY A 1 418 ? 24.637 -29.742 -24.980 1.00 75.94 418 GLY A CA 1
ATOM 3332 C C . GLY A 1 418 ? 25.321 -28.455 -25.444 1.00 75.94 418 GLY A C 1
ATOM 3333 O O . GLY A 1 418 ? 25.402 -27.470 -24.715 1.00 75.94 418 GLY A O 1
ATOM 3334 N N . ARG A 1 419 ? 25.841 -28.466 -26.677 1.00 83.00 419 ARG A N 1
ATOM 3335 C CA . ARG A 1 419 ? 26.441 -27.273 -27.293 1.00 83.00 419 ARG A CA 1
ATOM 3336 C C . ARG A 1 419 ? 25.361 -26.205 -27.504 1.00 83.00 419 ARG A C 1
ATOM 3338 O O . ARG A 1 419 ? 24.274 -26.543 -27.964 1.00 83.00 419 ARG A O 1
ATOM 3345 N N . VAL A 1 420 ? 25.692 -24.939 -27.265 1.00 86.25 420 VAL A N 1
ATOM 3346 C CA . VAL A 1 420 ? 24.891 -23.788 -27.709 1.00 86.25 420 VAL A CA 1
ATOM 3347 C C . VAL A 1 420 ? 25.588 -23.146 -28.906 1.00 86.25 420 VAL A C 1
ATOM 3349 O O . VAL A 1 420 ? 26.808 -22.981 -28.910 1.00 86.25 420 VAL A O 1
ATOM 3352 N N . GLU A 1 421 ? 24.831 -22.839 -29.953 1.00 90.38 421 GLU A N 1
ATOM 3353 C CA . GLU A 1 421 ? 25.320 -22.168 -31.159 1.00 90.38 421 GLU A CA 1
ATOM 3354 C C . GLU A 1 421 ? 24.448 -20.941 -31.433 1.00 90.38 421 GLU A C 1
ATOM 3356 O O . GLU A 1 421 ? 23.322 -21.078 -31.916 1.00 90.38 421 GLU A O 1
ATOM 3361 N N . ALA A 1 422 ? 24.957 -19.744 -31.124 1.00 88.75 422 ALA A N 1
ATOM 3362 C CA . ALA A 1 422 ? 24.285 -18.503 -31.492 1.00 88.75 422 ALA A CA 1
ATOM 3363 C C . ALA A 1 422 ? 24.274 -18.317 -33.012 1.00 88.75 422 ALA A C 1
ATOM 3365 O O . ALA A 1 422 ? 25.271 -18.534 -33.708 1.00 88.75 422 ALA A O 1
ATOM 3366 N N . VAL A 1 423 ? 23.129 -17.881 -33.526 1.00 91.94 423 VAL A N 1
ATOM 3367 C CA . VAL A 1 423 ? 22.895 -17.635 -34.945 1.00 91.94 423 VAL A CA 1
ATOM 3368 C C . VAL A 1 423 ? 22.656 -16.137 -35.127 1.00 91.94 423 VAL A C 1
ATOM 3370 O O . VAL A 1 423 ? 21.712 -15.616 -34.536 1.00 91.94 423 VAL A O 1
ATOM 3373 N N . PRO A 1 424 ? 23.447 -15.438 -35.968 1.00 87.12 424 PRO A N 1
ATOM 3374 C CA . PRO A 1 424 ? 23.236 -14.013 -36.218 1.00 87.12 424 PRO A CA 1
ATOM 3375 C C . PRO A 1 424 ? 21.794 -13.732 -36.640 1.00 87.12 424 PRO A C 1
ATOM 3377 O O . PRO A 1 424 ? 21.269 -14.455 -37.496 1.00 87.12 424 PRO A O 1
ATOM 3380 N N . ARG A 1 425 ? 21.178 -12.661 -36.118 1.00 90.56 425 ARG A N 1
ATOM 3381 C CA . ARG A 1 425 ? 19.753 -12.331 -36.368 1.00 90.56 425 ARG A CA 1
ATOM 3382 C C . ARG A 1 425 ? 19.365 -12.402 -37.848 1.00 90.56 425 ARG A C 1
ATOM 3384 O O . ARG A 1 425 ? 18.342 -12.978 -38.201 1.00 90.56 425 ARG A O 1
ATOM 3391 N N . ALA A 1 426 ? 20.222 -11.880 -38.728 1.00 85.12 426 ALA A N 1
ATOM 3392 C CA . ALA A 1 426 ? 20.000 -11.850 -40.178 1.00 85.12 426 ALA A CA 1
ATOM 3393 C C . ALA A 1 426 ? 20.016 -13.235 -40.861 1.00 85.12 426 ALA A C 1
ATOM 3395 O O . ALA A 1 426 ? 19.572 -13.364 -42.001 1.00 85.12 426 ALA A O 1
ATOM 3396 N N . LYS A 1 427 ? 20.556 -14.264 -40.197 1.00 90.88 427 LYS A N 1
ATOM 3397 C CA . LYS A 1 427 ? 20.655 -15.644 -40.700 1.00 90.88 427 LYS A CA 1
ATOM 3398 C C . LYS A 1 427 ? 19.644 -16.591 -40.052 1.00 90.88 427 LYS A C 1
ATOM 3400 O O . LYS A 1 427 ? 19.542 -17.738 -40.488 1.00 90.88 427 LYS A O 1
ATOM 3405 N N . ALA A 1 428 ? 18.914 -16.141 -39.032 1.00 92.31 428 ALA A N 1
ATOM 3406 C CA . ALA A 1 428 ? 17.886 -16.947 -38.393 1.00 92.31 428 ALA A CA 1
ATOM 3407 C C . ALA A 1 428 ? 16.751 -17.258 -39.397 1.00 92.31 428 ALA A C 1
ATOM 3409 O O . ALA A 1 428 ? 16.302 -16.355 -40.112 1.00 92.31 428 ALA A O 1
ATOM 3410 N N . PRO A 1 429 ? 16.271 -18.514 -39.498 1.00 94.50 429 PRO A N 1
ATOM 3411 C CA . PRO A 1 429 ? 15.228 -18.865 -40.455 1.00 94.50 429 PRO A CA 1
ATOM 3412 C C . PRO A 1 429 ? 13.943 -18.070 -40.215 1.00 94.50 429 PRO A C 1
ATOM 3414 O O . PRO A 1 429 ? 13.323 -18.167 -39.157 1.00 94.50 429 PRO A O 1
ATOM 3417 N N . ARG A 1 430 ? 13.496 -17.334 -41.238 1.00 93.81 430 ARG A N 1
ATOM 3418 C CA . ARG A 1 430 ? 12.347 -16.420 -41.147 1.00 93.81 430 ARG A CA 1
ATOM 3419 C C . ARG A 1 430 ? 11.088 -17.075 -40.568 1.00 93.81 430 ARG A C 1
ATOM 3421 O O . ARG A 1 430 ? 10.464 -16.501 -39.689 1.00 93.81 430 ARG A O 1
ATOM 3428 N N . LYS A 1 431 ? 10.760 -18.297 -41.003 1.00 94.56 431 LYS A N 1
ATOM 3429 C CA . LYS A 1 431 ? 9.582 -19.039 -40.512 1.00 94.56 431 LYS A CA 1
ATOM 3430 C C . LYS A 1 431 ? 9.653 -19.368 -39.015 1.00 94.56 431 LYS A C 1
ATOM 3432 O O . LYS A 1 431 ? 8.622 -19.398 -38.358 1.00 94.56 431 LYS A O 1
ATOM 3437 N N . VAL A 1 432 ? 10.851 -19.633 -38.492 1.00 95.88 432 VAL A N 1
ATOM 3438 C CA . VAL A 1 432 ? 11.072 -19.951 -37.071 1.00 95.88 432 VAL A CA 1
ATOM 3439 C C . VAL A 1 432 ? 10.987 -18.673 -36.236 1.00 95.88 432 VAL A C 1
ATOM 3441 O O . VAL A 1 432 ? 10.314 -18.658 -35.210 1.00 95.88 432 VAL A O 1
ATOM 3444 N N . VAL A 1 433 ? 11.591 -17.581 -36.716 1.00 96.69 433 VAL A N 1
ATOM 3445 C CA . VAL A 1 433 ? 11.525 -16.262 -36.065 1.00 96.69 433 VAL A CA 1
ATOM 3446 C C . VAL A 1 433 ? 10.089 -15.739 -36.011 1.00 96.69 433 VAL A C 1
ATOM 3448 O O . VAL A 1 433 ? 9.633 -15.341 -34.945 1.00 96.69 433 VAL A O 1
ATOM 3451 N N . GLU A 1 434 ? 9.358 -15.770 -37.131 1.00 95.94 434 GLU A N 1
ATOM 3452 C CA . GLU A 1 434 ? 7.957 -15.323 -37.196 1.00 95.94 434 GLU A CA 1
ATOM 3453 C C . GLU A 1 434 ? 7.062 -16.129 -36.246 1.00 95.94 434 GLU A C 1
ATOM 3455 O O . GLU A 1 434 ? 6.203 -15.554 -35.578 1.00 95.94 434 GLU A O 1
ATOM 3460 N N . LEU A 1 435 ? 7.288 -17.444 -36.140 1.00 97.38 435 LEU A N 1
ATOM 3461 C CA . LEU A 1 435 ? 6.572 -18.292 -35.190 1.00 97.38 435 LEU A CA 1
ATOM 3462 C C . LEU A 1 435 ? 6.890 -17.913 -33.738 1.00 97.38 435 LEU A C 1
ATOM 3464 O O . LEU A 1 435 ? 5.965 -17.767 -32.943 1.00 97.38 435 LEU A O 1
ATOM 3468 N N . GLY A 1 436 ? 8.171 -17.726 -33.403 1.00 96.88 436 GLY A N 1
ATOM 3469 C CA . GLY A 1 436 ? 8.599 -17.348 -32.055 1.00 96.88 436 GLY A CA 1
ATOM 3470 C C . GLY A 1 436 ? 8.057 -15.989 -31.622 1.00 96.88 436 GLY A C 1
ATOM 3471 O O . GLY A 1 436 ? 7.458 -15.876 -30.559 1.00 96.88 436 GLY A O 1
ATOM 3472 N N . VAL A 1 437 ? 8.172 -14.974 -32.481 1.00 96.81 437 VAL A N 1
ATOM 3473 C CA . VAL A 1 437 ? 7.637 -13.628 -32.215 1.00 96.81 437 VAL A CA 1
ATOM 3474 C C . VAL A 1 437 ? 6.119 -13.660 -32.038 1.00 96.81 437 VAL A C 1
ATOM 3476 O O . VAL A 1 437 ? 5.602 -13.088 -31.078 1.00 96.81 437 VAL A O 1
ATOM 3479 N N . ARG A 1 438 ? 5.394 -14.374 -32.911 1.00 96.81 438 ARG A N 1
ATOM 3480 C CA . ARG A 1 438 ? 3.937 -14.513 -32.786 1.00 96.81 438 ARG A CA 1
ATOM 3481 C C . ARG A 1 438 ? 3.553 -15.223 -31.486 1.00 96.81 438 ARG A C 1
ATOM 3483 O O . ARG A 1 438 ? 2.623 -14.777 -30.825 1.00 96.81 438 ARG A O 1
ATOM 3490 N N . ALA A 1 439 ? 4.261 -16.282 -31.098 1.00 96.00 439 ALA A N 1
ATOM 3491 C CA . ALA A 1 439 ? 3.991 -16.997 -29.853 1.00 96.00 439 ALA A CA 1
ATOM 3492 C C . ALA A 1 439 ? 4.250 -16.121 -28.614 1.00 96.00 439 ALA A C 1
ATOM 3494 O O . ALA A 1 439 ? 3.387 -16.038 -27.744 1.00 96.00 439 ALA A O 1
ATOM 3495 N N . ALA A 1 440 ? 5.382 -15.411 -28.570 1.00 95.94 440 ALA A N 1
ATOM 3496 C CA . ALA A 1 440 ? 5.722 -14.489 -27.485 1.00 95.94 440 ALA A CA 1
ATOM 3497 C C . ALA A 1 440 ? 4.705 -13.340 -27.344 1.00 95.94 440 ALA A C 1
ATOM 3499 O O . ALA A 1 440 ? 4.329 -12.991 -26.228 1.00 95.94 440 ALA A O 1
ATOM 3500 N N . SER A 1 441 ? 4.185 -12.815 -28.463 1.00 93.50 441 SER A N 1
ATOM 3501 C CA . SER A 1 441 ? 3.191 -11.726 -28.456 1.00 93.50 441 SER A CA 1
ATOM 3502 C C . SER A 1 441 ? 1.863 -12.079 -27.772 1.00 93.50 441 SER A C 1
ATOM 3504 O O . SER A 1 441 ? 1.118 -11.183 -27.387 1.00 93.50 441 SER A O 1
ATOM 3506 N N . LEU A 1 442 ? 1.567 -13.374 -27.591 1.00 91.25 442 LEU A N 1
ATOM 3507 C CA . LEU A 1 442 ? 0.400 -13.827 -26.828 1.00 91.25 442 LEU A CA 1
ATOM 3508 C C . LEU A 1 442 ? 0.590 -13.667 -25.311 1.00 91.25 442 LEU A C 1
ATOM 3510 O O . LEU A 1 442 ? -0.394 -13.651 -24.571 1.00 91.25 442 LEU A O 1
ATOM 3514 N N . ILE A 1 443 ? 1.840 -13.557 -24.849 1.00 91.69 443 ILE A N 1
ATOM 3515 C CA . ILE A 1 443 ? 2.169 -13.331 -23.441 1.00 91.69 443 ILE A CA 1
ATOM 3516 C C . ILE A 1 443 ? 2.191 -11.832 -23.139 1.00 91.69 443 ILE A C 1
ATOM 3518 O O . ILE A 1 443 ? 1.416 -11.398 -22.284 1.00 91.69 443 ILE A O 1
ATOM 3522 N N . GLY A 1 444 ? 3.015 -11.059 -23.854 1.00 90.06 444 GLY A N 1
ATOM 3523 C CA . GLY A 1 444 ? 3.193 -9.622 -23.626 1.00 90.06 444 GLY A CA 1
ATOM 3524 C C . GLY A 1 444 ? 4.350 -9.014 -24.429 1.00 90.06 444 GLY A C 1
ATOM 3525 O O . GLY A 1 444 ? 4.714 -9.522 -25.493 1.00 90.06 444 GLY A O 1
ATOM 3526 N N . SER A 1 445 ? 4.923 -7.919 -23.919 1.00 88.44 445 SER A N 1
ATOM 3527 C CA . SER A 1 445 ? 6.048 -7.167 -24.513 1.00 88.44 445 SER A CA 1
ATOM 3528 C C . SER A 1 445 ? 7.372 -7.301 -23.740 1.00 88.44 445 SER A C 1
ATOM 3530 O O . SER A 1 445 ? 8.340 -6.617 -24.073 1.00 88.44 445 SER A O 1
ATOM 3532 N N . GLY A 1 446 ? 7.432 -8.184 -22.738 1.00 92.31 446 GLY A N 1
ATOM 3533 C CA . GLY A 1 446 ? 8.630 -8.456 -21.942 1.00 92.31 446 GLY A CA 1
ATOM 3534 C C . GLY A 1 446 ? 9.736 -9.210 -22.691 1.00 92.31 446 GLY A C 1
ATOM 3535 O O . GLY A 1 446 ? 9.810 -9.217 -23.926 1.00 92.31 446 GLY A O 1
ATOM 3536 N N . LEU A 1 447 ? 10.614 -9.855 -21.923 1.00 96.06 447 LEU A N 1
ATOM 3537 C CA . LEU A 1 447 ? 11.684 -10.708 -22.438 1.00 96.06 447 LEU A CA 1
ATOM 3538 C C . LEU A 1 447 ? 11.222 -12.167 -22.455 1.00 96.06 447 LEU A C 1
ATOM 3540 O O . LEU A 1 447 ? 11.014 -12.765 -21.410 1.00 96.06 447 LEU A O 1
ATOM 3544 N N . TYR A 1 448 ? 11.106 -12.774 -23.634 1.00 97.06 448 TYR A N 1
ATOM 3545 C CA . TYR A 1 448 ? 10.621 -14.150 -23.752 1.00 97.06 448 TYR A CA 1
ATOM 3546 C C . TYR A 1 448 ? 11.586 -15.042 -24.510 1.00 97.06 448 TYR A C 1
ATOM 3548 O O . TYR A 1 448 ? 12.039 -14.685 -25.593 1.00 97.06 448 TYR A O 1
ATOM 3556 N N . GLY A 1 449 ? 11.845 -16.241 -23.994 1.00 96.38 449 GLY A N 1
ATOM 3557 C CA . GLY A 1 449 ? 12.532 -17.298 -24.737 1.00 96.38 449 GLY A CA 1
ATOM 3558 C C . GLY A 1 449 ? 11.537 -18.326 -25.239 1.00 96.38 449 GLY A C 1
ATOM 3559 O O . GLY A 1 449 ? 10.936 -19.035 -24.435 1.00 96.38 449 GLY A O 1
ATOM 3560 N N . VAL A 1 450 ? 11.383 -18.432 -26.556 1.00 97.06 450 VAL A N 1
ATOM 3561 C CA . VAL A 1 450 ? 10.483 -19.407 -27.181 1.00 97.06 450 VAL A CA 1
ATOM 3562 C C . VAL A 1 450 ? 11.284 -20.598 -27.688 1.00 97.06 450 VAL A C 1
ATOM 3564 O O . VAL A 1 450 ? 12.140 -20.444 -28.564 1.00 97.06 450 VAL A O 1
ATOM 3567 N N . ASP A 1 451 ? 10.977 -21.780 -27.156 1.00 95.25 451 ASP A N 1
ATOM 3568 C CA . ASP A 1 451 ? 11.573 -23.044 -27.583 1.00 95.25 451 ASP A CA 1
ATOM 3569 C C . ASP A 1 451 ? 10.782 -23.642 -28.744 1.00 95.25 451 ASP A C 1
ATOM 3571 O O . ASP A 1 451 ? 9.583 -23.908 -28.631 1.00 95.25 451 ASP A O 1
ATOM 3575 N N . ILE A 1 452 ? 11.455 -23.861 -29.873 1.00 95.94 452 ILE A N 1
ATOM 3576 C CA . ILE A 1 452 ? 10.846 -24.331 -31.120 1.00 95.94 452 ILE A CA 1
ATOM 3577 C C . ILE A 1 452 ? 11.586 -25.567 -31.627 1.00 95.94 452 ILE A C 1
ATOM 3579 O O . ILE A 1 452 ? 12.813 -25.581 -31.733 1.00 95.94 452 ILE A O 1
ATOM 3583 N N . LYS A 1 453 ? 10.828 -26.592 -32.021 1.00 94.56 453 LYS A N 1
ATOM 3584 C CA . LYS A 1 453 ? 11.359 -27.752 -32.750 1.00 94.56 453 LYS A CA 1
ATOM 3585 C C . LYS A 1 453 ? 11.030 -27.650 -34.226 1.00 94.56 453 LYS A C 1
ATOM 3587 O O . LYS A 1 453 ? 9.916 -27.284 -34.598 1.00 94.56 453 LYS A O 1
ATOM 3592 N N . GLU A 1 454 ? 11.981 -28.032 -35.070 1.00 91.06 454 GLU A N 1
ATOM 3593 C CA . GLU A 1 454 ? 11.707 -28.273 -36.484 1.00 91.06 454 GLU A CA 1
ATOM 3594 C C . GLU A 1 454 ? 11.156 -29.685 -36.673 1.00 91.06 454 GLU A C 1
ATOM 3596 O O . GLU A 1 454 ? 11.731 -30.666 -36.206 1.00 91.06 454 GLU A O 1
ATOM 3601 N N . THR A 1 455 ? 10.029 -29.789 -37.371 1.00 89.94 455 THR A N 1
ATOM 3602 C CA . THR A 1 455 ? 9.417 -31.069 -37.739 1.00 89.94 455 THR A CA 1
ATOM 3603 C C . THR A 1 455 ? 9.212 -31.127 -39.254 1.00 89.94 455 THR A C 1
ATOM 3605 O O . THR A 1 455 ? 9.193 -30.073 -39.896 1.00 89.94 455 THR A O 1
ATOM 3608 N N . PRO A 1 456 ? 9.022 -32.316 -39.861 1.00 86.12 456 PRO A N 1
ATOM 3609 C CA . PRO A 1 456 ? 8.783 -32.408 -41.302 1.00 86.12 456 PRO A CA 1
ATOM 3610 C C . PRO A 1 456 ? 7.586 -31.563 -41.800 1.00 86.12 456 PRO A C 1
ATOM 3612 O O . PRO A 1 456 ? 7.711 -30.960 -42.866 1.00 86.12 456 PRO A O 1
ATOM 3615 N N . PRO A 1 457 ? 6.460 -31.444 -41.059 1.00 86.81 457 PRO A N 1
ATOM 3616 C CA . PRO A 1 457 ? 5.374 -30.513 -41.402 1.00 86.81 457 PRO A CA 1
ATOM 3617 C C . PRO A 1 457 ? 5.696 -29.017 -41.231 1.00 86.81 457 PRO A C 1
ATOM 3619 O O . PRO A 1 457 ? 5.041 -28.180 -41.854 1.00 86.81 457 PRO A O 1
ATOM 3622 N N . GLY A 1 458 ? 6.670 -28.661 -40.392 1.00 92.06 458 GLY A N 1
ATOM 3623 C CA . GLY A 1 458 ? 7.031 -27.273 -40.087 1.00 92.06 458 GLY A CA 1
ATOM 3624 C C . GLY A 1 458 ? 7.514 -27.063 -38.645 1.00 92.06 458 GLY A C 1
ATOM 3625 O O . GLY A 1 458 ? 7.568 -28.009 -37.860 1.00 92.06 458 GLY A O 1
ATOM 3626 N N . PRO A 1 459 ? 7.901 -25.833 -38.272 1.00 95.62 459 PRO A N 1
ATOM 3627 C CA . PRO A 1 459 ? 8.298 -25.531 -36.902 1.00 95.62 459 PRO A CA 1
ATOM 3628 C C . PRO A 1 459 ? 7.091 -25.544 -35.949 1.00 95.62 459 PRO A C 1
ATOM 3630 O O . PRO A 1 459 ? 6.005 -25.094 -36.320 1.00 95.62 459 PRO A O 1
ATOM 3633 N N . VAL A 1 460 ? 7.292 -26.038 -34.726 1.00 96.19 460 VAL A N 1
ATOM 3634 C CA . VAL A 1 460 ? 6.275 -26.082 -33.659 1.00 96.19 460 VAL A CA 1
ATOM 3635 C C . VAL A 1 460 ? 6.833 -25.526 -32.351 1.00 96.19 460 VAL A C 1
ATOM 3637 O O . VAL A 1 460 ? 7.992 -25.777 -32.015 1.00 96.19 460 VAL A O 1
ATOM 3640 N N . VAL A 1 461 ? 6.012 -24.781 -31.611 1.00 96.56 461 VAL A N 1
ATOM 3641 C CA . VAL A 1 461 ? 6.358 -24.218 -30.298 1.00 96.56 461 VAL A CA 1
ATOM 3642 C C . VAL A 1 461 ? 6.229 -25.296 -29.228 1.00 96.56 461 VAL A C 1
ATOM 3644 O O . VAL A 1 461 ? 5.237 -26.023 -29.183 1.00 96.56 461 VAL A O 1
ATOM 3647 N N . ILE A 1 462 ? 7.240 -25.397 -28.370 1.00 92.31 462 ILE A N 1
ATOM 3648 C CA . ILE A 1 462 ? 7.297 -26.348 -27.257 1.00 92.31 462 ILE A CA 1
ATOM 3649 C C . ILE A 1 462 ? 6.978 -25.659 -25.937 1.00 92.31 462 ILE A C 1
ATOM 3651 O O . ILE A 1 462 ? 6.197 -26.194 -25.149 1.00 92.31 462 ILE A O 1
ATOM 3655 N N . GLU A 1 463 ? 7.597 -24.507 -25.683 1.00 90.69 463 GLU A N 1
ATOM 3656 C CA . GLU A 1 463 ? 7.409 -23.740 -24.453 1.00 90.69 463 GLU A CA 1
ATOM 3657 C C . GLU A 1 463 ? 7.799 -22.268 -24.652 1.00 90.69 463 GLU A C 1
ATOM 3659 O O . GLU A 1 463 ? 8.515 -21.923 -25.596 1.00 90.69 463 GLU A O 1
ATOM 3664 N N . ILE A 1 464 ? 7.294 -21.406 -23.767 1.00 94.19 464 ILE A N 1
ATOM 3665 C CA . ILE A 1 464 ? 7.650 -19.989 -23.681 1.00 94.19 464 ILE A CA 1
ATOM 3666 C C . ILE A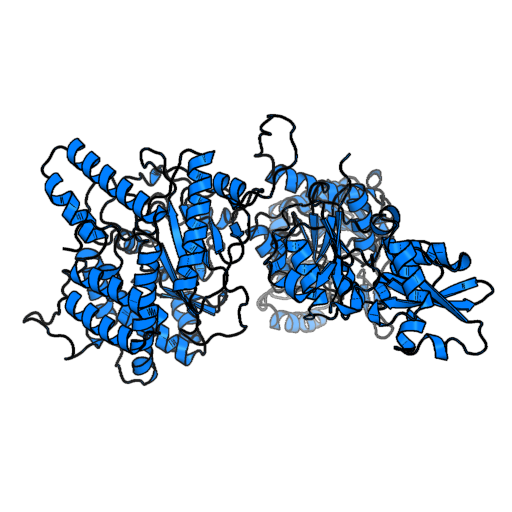 1 464 ? 8.116 -19.725 -22.249 1.00 94.19 464 ILE A C 1
ATOM 3668 O O . ILE A 1 464 ? 7.409 -20.077 -21.307 1.00 94.19 464 ILE A O 1
ATOM 3672 N N . ASN A 1 465 ? 9.286 -19.109 -22.105 1.00 92.94 465 ASN A N 1
ATOM 3673 C CA . ASN A 1 465 ? 9.896 -18.750 -20.827 1.00 92.94 465 ASN A CA 1
ATOM 3674 C C . ASN A 1 465 ? 9.873 -17.229 -20.638 1.00 92.94 465 ASN A C 1
ATOM 3676 O O . ASN A 1 465 ? 10.303 -16.516 -21.541 1.00 92.94 465 ASN A O 1
ATOM 3680 N N . ASP A 1 466 ? 9.399 -16.756 -19.483 1.00 91.12 466 ASP A N 1
ATOM 3681 C CA . ASP A 1 466 ? 9.358 -15.341 -19.064 1.00 91.12 466 ASP A CA 1
ATOM 3682 C C . ASP A 1 466 ? 10.712 -14.790 -18.617 1.00 91.12 466 ASP A C 1
ATOM 3684 O O . ASP A 1 466 ? 10.908 -13.587 -18.648 1.00 91.12 466 ASP A O 1
ATOM 3688 N N . ASN A 1 467 ? 11.638 -15.662 -18.214 1.00 91.81 467 ASN A N 1
ATOM 3689 C CA . ASN A 1 467 ? 12.980 -15.272 -17.802 1.00 91.81 467 ASN A CA 1
ATOM 3690 C C . ASN A 1 467 ? 14.029 -16.168 -18.486 1.00 91.81 467 ASN A C 1
ATOM 3692 O O . ASN A 1 467 ? 14.594 -17.074 -17.865 1.00 91.81 467 ASN A O 1
ATOM 3696 N N . PRO A 1 468 ? 14.231 -16.013 -19.808 1.00 92.75 468 PRO A N 1
ATOM 3697 C CA . PRO A 1 468 ? 15.105 -16.896 -20.565 1.00 92.75 468 PRO A CA 1
ATOM 3698 C C . PRO A 1 468 ? 16.580 -16.659 -20.247 1.00 92.75 468 PRO A C 1
ATOM 3700 O O . PRO A 1 468 ? 16.981 -15.561 -19.855 1.00 92.75 468 PRO A O 1
ATOM 3703 N N . ASN A 1 469 ? 17.400 -17.680 -20.500 1.00 89.44 469 ASN A N 1
ATOM 3704 C CA . ASN A 1 469 ? 18.848 -17.557 -20.415 1.00 89.44 469 ASN A CA 1
ATOM 3705 C C . ASN A 1 469 ? 19.389 -16.463 -21.345 1.00 89.44 469 ASN A C 1
ATOM 3707 O O . ASN A 1 469 ? 18.920 -16.297 -22.474 1.00 89.44 469 ASN A O 1
ATOM 3711 N N . LEU A 1 470 ? 20.379 -15.734 -20.842 1.00 88.69 470 LEU A N 1
ATOM 3712 C CA . LEU A 1 470 ? 21.224 -14.824 -21.601 1.00 88.69 470 LEU A CA 1
ATOM 3713 C C . LEU A 1 470 ? 22.620 -14.932 -21.004 1.00 88.69 470 LEU A C 1
ATOM 3715 O O . LEU A 1 470 ? 22.833 -14.419 -19.904 1.00 88.69 470 LEU A O 1
ATOM 3719 N N . ASP A 1 471 ? 23.532 -15.588 -21.720 1.00 83.19 471 ASP A N 1
ATOM 3720 C CA . ASP A 1 471 ? 24.895 -15.821 -21.248 1.00 83.19 471 ASP A CA 1
ATOM 3721 C C . ASP A 1 471 ? 25.975 -15.360 -22.239 1.00 83.19 471 ASP A C 1
ATOM 3723 O O . ASP A 1 471 ? 25.934 -15.629 -23.449 1.00 83.19 471 ASP A O 1
ATOM 3727 N N . VAL A 1 472 ? 26.995 -14.686 -21.695 1.00 74.56 472 VAL A N 1
ATOM 3728 C CA . VAL A 1 472 ? 28.170 -14.220 -22.444 1.00 74.56 472 VAL A CA 1
ATOM 3729 C C . VAL A 1 472 ? 28.943 -15.387 -23.049 1.00 74.56 472 VAL A C 1
ATOM 3731 O O . VAL A 1 472 ? 29.318 -16.336 -22.365 1.00 74.56 472 VAL A O 1
ATOM 3734 N N . GLY A 1 473 ? 29.247 -15.286 -24.343 1.00 70.31 473 GLY A N 1
ATOM 3735 C CA . GLY A 1 473 ? 29.992 -16.300 -25.091 1.00 70.31 473 GLY A CA 1
ATOM 3736 C C . GLY A 1 473 ? 29.136 -17.470 -25.577 1.00 70.31 473 GLY A C 1
ATOM 3737 O O . GLY A 1 473 ? 29.640 -18.292 -26.344 1.00 70.31 473 GLY A O 1
ATOM 3738 N N . TYR A 1 474 ? 27.857 -17.510 -25.196 1.00 82.38 474 TYR A N 1
ATOM 3739 C CA . TYR A 1 474 ? 26.877 -18.475 -25.683 1.00 82.38 474 TYR A CA 1
ATOM 3740 C C . TYR A 1 474 ? 25.810 -17.752 -26.498 1.00 82.38 474 TYR A C 1
ATOM 3742 O O . TYR A 1 474 ? 25.971 -17.635 -27.711 1.00 82.38 474 TYR A O 1
ATOM 3750 N N . ASP A 1 475 ? 24.768 -17.223 -25.857 1.00 84.88 475 ASP A N 1
ATOM 3751 C CA . ASP A 1 475 ? 23.628 -16.576 -26.517 1.00 84.88 475 ASP A CA 1
ATOM 3752 C C . ASP A 1 475 ? 24.030 -15.311 -27.277 1.00 84.88 475 ASP A C 1
ATOM 3754 O O . ASP A 1 475 ? 23.548 -15.049 -28.381 1.00 84.88 475 ASP A O 1
ATOM 3758 N N . ASP A 1 476 ? 24.967 -14.546 -26.712 1.00 82.38 476 ASP A N 1
ATOM 3759 C CA . ASP A 1 476 ? 25.430 -13.294 -27.302 1.00 82.38 476 ASP A CA 1
ATOM 3760 C C . ASP A 1 476 ? 26.565 -13.456 -28.322 1.00 82.38 476 ASP A C 1
ATOM 3762 O O . ASP A 1 476 ? 27.007 -12.465 -28.905 1.00 82.38 476 ASP A O 1
ATOM 3766 N N . ALA A 1 477 ? 27.045 -14.679 -28.575 1.00 76.94 477 ALA A N 1
ATOM 3767 C CA . ALA A 1 477 ? 28.267 -14.898 -29.352 1.00 76.94 477 ALA A CA 1
ATOM 3768 C C . ALA A 1 477 ? 28.173 -14.394 -30.805 1.00 76.94 477 ALA A C 1
ATOM 3770 O O . ALA A 1 477 ? 29.195 -14.074 -31.414 1.00 76.94 477 ALA A O 1
ATOM 3771 N N . ALA A 1 478 ? 26.961 -14.314 -31.362 1.00 80.88 478 ALA A N 1
ATOM 3772 C CA . ALA A 1 478 ? 26.732 -13.847 -32.725 1.00 80.88 478 ALA A CA 1
ATOM 3773 C C . ALA A 1 478 ? 26.608 -12.317 -32.847 1.00 80.88 478 ALA A C 1
ATOM 3775 O O . ALA A 1 478 ? 27.186 -11.739 -33.767 1.00 80.88 478 ALA A O 1
ATOM 3776 N N . ASP A 1 479 ? 25.862 -11.671 -31.944 1.00 79.88 479 ASP A N 1
ATOM 3777 C CA . ASP A 1 479 ? 25.467 -10.254 -32.060 1.00 79.88 479 ASP A CA 1
ATOM 3778 C C . ASP A 1 479 ? 26.118 -9.348 -30.984 1.00 79.88 479 ASP A C 1
ATOM 3780 O O . ASP A 1 479 ? 26.111 -8.119 -31.087 1.00 79.88 479 ASP A O 1
ATOM 3784 N N . GLY A 1 480 ? 26.758 -9.937 -29.972 1.00 82.50 480 GLY A N 1
ATOM 3785 C CA . GLY A 1 480 ? 27.605 -9.266 -28.990 1.00 82.50 480 GLY A CA 1
ATOM 3786 C C . GLY A 1 480 ? 26.896 -8.167 -28.199 1.00 82.50 480 GLY A C 1
ATOM 3787 O O . GLY A 1 480 ? 25.849 -8.382 -27.594 1.00 82.50 480 GLY A O 1
ATOM 3788 N N . ASN A 1 481 ? 27.495 -6.970 -28.172 1.00 80.69 481 ASN A N 1
ATOM 3789 C CA . ASN A 1 481 ? 26.989 -5.848 -27.373 1.00 80.69 481 ASN A CA 1
ATOM 3790 C C . ASN A 1 481 ? 25.616 -5.341 -27.832 1.00 80.69 481 ASN A C 1
ATOM 3792 O O . ASN A 1 481 ? 24.909 -4.768 -27.010 1.00 80.69 481 ASN A O 1
ATOM 3796 N N . ALA A 1 482 ? 25.224 -5.580 -29.089 1.00 83.44 482 ALA A N 1
ATOM 3797 C CA . ALA A 1 482 ? 23.950 -5.105 -29.623 1.00 83.44 482 ALA A CA 1
ATOM 3798 C C . ALA A 1 482 ? 22.748 -5.639 -28.822 1.00 83.44 482 ALA A C 1
ATOM 3800 O O . ALA A 1 482 ? 21.781 -4.918 -28.614 1.00 83.44 482 ALA A O 1
ATOM 3801 N N . ILE A 1 483 ? 22.833 -6.868 -28.297 1.00 90.06 483 ILE A N 1
ATOM 3802 C CA . ILE A 1 483 ? 21.784 -7.462 -27.449 1.00 90.06 483 ILE A CA 1
ATOM 3803 C C . ILE A 1 483 ? 21.585 -6.653 -26.160 1.00 90.06 483 ILE A C 1
ATOM 3805 O O . ILE A 1 483 ? 20.460 -6.347 -25.778 1.00 90.06 483 ILE A O 1
ATOM 3809 N N . TYR A 1 484 ? 22.678 -6.274 -25.502 1.00 91.69 484 TYR A N 1
ATOM 3810 C CA . TYR A 1 484 ? 22.642 -5.495 -24.264 1.00 91.69 484 TYR A CA 1
ATOM 3811 C C . TYR A 1 484 ? 22.240 -4.042 -24.522 1.00 91.69 484 TYR A C 1
ATOM 3813 O O . TYR A 1 484 ? 21.534 -3.451 -23.713 1.00 91.69 484 TYR A O 1
ATOM 3821 N N . GLU A 1 485 ? 22.670 -3.468 -25.648 1.00 90.44 485 GLU A N 1
ATOM 3822 C CA . GLU A 1 485 ? 22.264 -2.126 -26.076 1.00 90.44 485 GLU A CA 1
ATOM 3823 C C . GLU A 1 485 ? 20.750 -2.082 -26.330 1.00 90.44 485 GLU A C 1
ATOM 3825 O O . GLU A 1 485 ? 20.085 -1.161 -25.861 1.00 90.44 485 GLU A O 1
ATOM 3830 N N . ASP A 1 486 ? 20.179 -3.108 -26.969 1.00 93.88 486 ASP A N 1
ATOM 3831 C CA . ASP A 1 486 ? 18.729 -3.244 -27.155 1.00 93.88 486 ASP A CA 1
ATOM 3832 C C . ASP A 1 486 ? 17.975 -3.404 -25.825 1.00 93.88 486 ASP A C 1
ATOM 3834 O O . ASP A 1 486 ? 16.932 -2.776 -25.646 1.00 93.88 486 ASP A O 1
ATOM 3838 N N . LEU A 1 487 ? 18.509 -4.182 -24.873 1.00 95.44 487 LEU A N 1
ATOM 3839 C CA . LEU A 1 487 ? 17.938 -4.319 -23.524 1.00 95.44 487 LEU A CA 1
ATOM 3840 C C . LEU A 1 487 ? 17.929 -2.986 -22.766 1.00 95.44 487 LEU A C 1
ATOM 3842 O O . LEU A 1 487 ? 16.910 -2.597 -22.200 1.00 95.44 487 LEU A O 1
ATOM 3846 N N . VAL A 1 488 ? 19.043 -2.249 -22.776 1.00 94.44 488 VAL A N 1
ATOM 3847 C CA . VAL A 1 488 ? 19.122 -0.935 -22.118 1.00 94.44 488 VAL A CA 1
ATOM 3848 C C . VAL A 1 488 ? 18.206 0.074 -22.814 1.00 94.44 488 VAL A C 1
ATOM 3850 O O . VAL A 1 488 ? 17.509 0.825 -22.138 1.00 94.44 488 VAL A O 1
ATOM 3853 N N . ASN A 1 489 ? 18.150 0.074 -24.149 1.00 93.69 489 ASN A N 1
ATOM 3854 C CA . ASN A 1 489 ? 17.237 0.932 -24.909 1.00 93.69 489 ASN A CA 1
ATOM 3855 C C . ASN A 1 489 ? 15.764 0.591 -24.661 1.00 93.69 489 ASN A C 1
ATOM 3857 O O . ASN A 1 489 ? 14.926 1.487 -24.687 1.00 93.69 489 ASN A O 1
ATOM 3861 N N . PHE A 1 490 ? 15.431 -0.681 -24.433 1.00 94.12 490 PHE A N 1
ATOM 3862 C CA . PHE A 1 490 ? 14.090 -1.072 -24.008 1.00 94.12 490 PHE A CA 1
ATOM 3863 C C . PHE A 1 490 ? 13.727 -0.398 -22.684 1.00 94.12 490 PHE A C 1
ATOM 3865 O O . PHE A 1 490 ? 12.723 0.304 -22.632 1.00 94.12 490 PHE A O 1
ATOM 3872 N N . PHE A 1 491 ? 14.575 -0.523 -21.660 1.00 93.75 491 PHE A N 1
ATOM 3873 C CA . PHE A 1 491 ? 14.323 0.129 -20.375 1.00 93.75 491 PHE A CA 1
ATOM 3874 C C . PHE A 1 491 ? 14.248 1.647 -20.497 1.00 93.75 491 PHE A C 1
ATOM 3876 O O . PHE A 1 491 ? 13.329 2.244 -19.956 1.00 93.75 491 PHE A O 1
ATOM 3883 N N . LEU A 1 492 ? 15.164 2.267 -21.241 1.00 90.50 492 LEU A N 1
ATOM 3884 C CA . LEU A 1 492 ? 15.143 3.711 -21.473 1.00 90.50 492 LEU A CA 1
ATOM 3885 C C . LEU A 1 492 ? 13.832 4.170 -22.107 1.00 90.50 492 LEU A C 1
ATOM 3887 O O . LEU A 1 492 ? 13.222 5.089 -21.581 1.00 90.50 492 LEU A O 1
ATOM 3891 N N . ARG A 1 493 ? 13.362 3.496 -23.164 1.00 90.62 493 ARG A N 1
ATOM 3892 C CA . ARG A 1 493 ? 12.068 3.821 -23.776 1.00 90.62 493 ARG A CA 1
ATOM 3893 C C . ARG A 1 493 ? 10.911 3.647 -22.806 1.00 90.62 493 ARG A C 1
ATOM 3895 O O . ARG A 1 493 ? 10.040 4.492 -22.784 1.00 90.62 493 ARG A O 1
ATOM 3902 N N . GLN A 1 494 ? 10.891 2.581 -22.008 1.00 85.81 494 GLN A N 1
ATOM 3903 C CA . GLN A 1 494 ? 9.814 2.367 -21.034 1.00 85.81 494 GLN A CA 1
ATOM 3904 C C . GLN A 1 494 ? 9.832 3.419 -19.916 1.00 85.81 494 GLN A C 1
ATOM 3906 O O . GLN A 1 494 ? 8.780 3.856 -19.463 1.00 85.81 494 GLN A O 1
ATOM 3911 N N . ILE A 1 495 ? 11.020 3.853 -19.488 1.00 84.19 495 ILE A N 1
ATOM 3912 C CA . ILE A 1 495 ? 11.187 4.942 -18.519 1.00 84.19 495 ILE A CA 1
ATOM 3913 C C . ILE A 1 495 ? 10.742 6.278 -19.133 1.00 84.19 495 ILE A C 1
ATOM 3915 O O . ILE A 1 495 ? 10.041 7.038 -18.473 1.00 84.19 495 ILE A O 1
ATOM 3919 N N . GLU A 1 496 ? 11.118 6.548 -20.386 1.00 80.19 496 GLU A N 1
ATOM 3920 C CA . GLU A 1 496 ? 10.732 7.744 -21.148 1.00 80.19 496 GLU A CA 1
ATOM 3921 C C . GLU A 1 496 ? 9.217 7.761 -21.420 1.00 80.19 496 GLU A C 1
ATOM 3923 O O . GLU A 1 496 ? 8.565 8.736 -21.091 1.00 80.19 496 GLU A O 1
ATOM 3928 N N . GLU A 1 497 ? 8.605 6.663 -21.868 1.00 71.06 497 GLU A N 1
ATOM 3929 C CA . GLU A 1 497 ? 7.151 6.539 -22.083 1.00 71.06 497 GLU A CA 1
ATOM 3930 C C . GLU A 1 497 ? 6.349 6.671 -20.773 1.00 71.06 497 GLU A C 1
ATOM 3932 O O . GLU A 1 497 ? 5.261 7.250 -20.763 1.00 71.06 497 GLU A O 1
ATOM 3937 N N . ASN A 1 498 ? 6.900 6.207 -19.645 1.00 57.44 498 ASN A N 1
ATOM 3938 C CA . ASN A 1 498 ? 6.335 6.469 -18.316 1.00 57.44 498 ASN A CA 1
ATOM 3939 C C . ASN A 1 498 ? 6.583 7.917 -17.836 1.00 57.44 498 ASN A C 1
ATOM 3941 O O . ASN A 1 498 ? 5.888 8.391 -16.928 1.00 57.44 498 ASN A O 1
ATOM 3945 N N . GLY A 1 499 ? 7.560 8.611 -18.431 1.00 45.69 499 GLY A N 1
ATOM 3946 C CA . GLY A 1 499 ? 7.984 9.980 -18.137 1.00 45.69 499 GLY A CA 1
ATOM 3947 C C . GLY A 1 499 ? 7.364 11.068 -19.028 1.00 45.69 499 GLY A C 1
ATOM 3948 O O . GLY A 1 499 ? 7.146 12.168 -18.530 1.00 45.69 499 GLY A O 1
ATOM 3949 N N . ASP A 1 500 ? 6.986 10.780 -20.277 1.00 35.50 500 ASP A N 1
ATOM 3950 C CA . ASP A 1 500 ? 6.598 11.729 -21.347 1.00 35.50 500 ASP A CA 1
ATOM 3951 C C . ASP A 1 500 ? 5.187 12.344 -21.195 1.00 35.50 500 ASP A C 1
ATOM 3953 O O . ASP A 1 500 ? 4.545 12.786 -22.146 1.00 35.50 500 ASP A O 1
ATOM 3957 N N . GLY A 1 501 ? 4.711 12.461 -19.955 1.00 32.25 501 GLY A N 1
ATOM 3958 C CA . GLY A 1 501 ? 3.755 13.503 -19.567 1.00 32.25 501 GLY A CA 1
ATOM 3959 C C . GLY A 1 501 ? 4.441 14.790 -19.090 1.00 32.25 501 GLY A C 1
ATOM 3960 O O . GLY A 1 501 ? 3.791 15.606 -18.436 1.00 32.25 501 GLY A O 1
ATOM 3961 N N . VAL A 1 502 ? 5.752 14.928 -19.307 1.00 34.31 502 VAL A N 1
ATOM 3962 C CA . VAL A 1 502 ? 6.550 16.110 -18.968 1.00 34.31 502 VAL A CA 1
ATOM 3963 C C . VAL A 1 502 ? 6.627 16.988 -20.214 1.00 34.31 502 VAL A C 1
ATOM 3965 O O . VAL A 1 502 ? 7.504 16.814 -21.053 1.00 34.31 502 VAL A O 1
ATOM 3968 N N . GLU A 1 503 ? 5.699 17.937 -20.349 1.00 28.45 503 GLU A N 1
ATOM 3969 C CA . GLU A 1 503 ? 6.029 19.148 -21.101 1.00 28.45 503 GLU A CA 1
ATOM 3970 C C . GLU A 1 503 ? 7.197 19.813 -20.362 1.00 28.45 503 GLU A C 1
ATOM 3972 O O . GLU A 1 503 ? 7.113 20.116 -19.168 1.00 28.45 503 GLU A O 1
ATOM 3977 N N . GLU A 1 504 ? 8.326 19.943 -21.056 1.00 33.16 504 GLU A N 1
ATOM 3978 C CA . GLU A 1 504 ? 9.421 20.803 -20.637 1.00 33.16 504 GLU A CA 1
ATOM 3979 C C . GLU A 1 504 ? 8.883 22.238 -20.597 1.00 33.16 504 GLU A C 1
ATOM 3981 O O . GLU A 1 504 ? 8.673 22.861 -21.637 1.00 33.16 504 GLU A O 1
ATOM 3986 N N . ASP A 1 505 ? 8.655 22.767 -19.394 1.00 28.05 505 ASP A N 1
ATOM 3987 C CA . ASP A 1 505 ? 8.583 24.211 -19.194 1.00 28.05 505 ASP A CA 1
ATOM 3988 C C . ASP A 1 505 ? 9.959 24.791 -19.564 1.00 28.05 505 ASP A C 1
ATOM 3990 O O . ASP A 1 505 ? 10.899 24.823 -18.763 1.00 28.05 505 ASP A O 1
ATOM 3994 N N . GLU A 1 506 ? 10.089 25.219 -20.820 1.00 31.59 506 GLU A N 1
ATOM 3995 C CA . GLU A 1 506 ? 11.139 26.117 -21.282 1.00 31.59 506 GLU A CA 1
ATOM 3996 C C . GLU A 1 506 ? 11.005 27.471 -20.561 1.00 31.59 506 GLU A C 1
ATOM 3998 O O . GLU A 1 506 ? 10.487 28.431 -21.123 1.00 31.59 506 GLU A O 1
ATOM 4003 N N . GLU A 1 507 ? 11.534 27.601 -19.343 1.00 29.20 507 GLU A N 1
ATOM 4004 C CA . GLU A 1 507 ? 11.939 28.911 -18.821 1.00 29.20 507 GLU A CA 1
ATOM 4005 C C . GLU A 1 507 ? 13.306 28.865 -18.116 1.00 29.20 507 GLU A C 1
ATOM 4007 O O . GLU A 1 507 ? 13.468 28.362 -17.010 1.00 29.20 507 GLU A O 1
ATOM 4012 N N . ALA A 1 508 ? 14.268 29.488 -18.809 1.00 28.61 508 ALA A N 1
ATOM 4013 C CA . ALA A 1 508 ? 15.474 30.167 -18.335 1.00 28.61 508 ALA A CA 1
ATOM 4014 C C . ALA A 1 508 ? 16.533 29.369 -17.544 1.00 28.61 508 ALA A C 1
ATOM 4016 O O . ALA A 1 508 ? 16.353 28.921 -16.418 1.00 28.61 508 ALA A O 1
ATOM 4017 N N . GLY A 1 509 ? 17.738 29.324 -18.123 1.00 34.03 509 GLY A N 1
ATOM 4018 C CA . GLY A 1 509 ? 18.937 28.858 -17.441 1.00 34.03 509 GLY A CA 1
ATOM 4019 C C . GLY A 1 509 ? 19.288 29.713 -16.223 1.00 34.03 509 GLY A C 1
ATOM 4020 O O . GLY A 1 509 ? 19.581 30.894 -16.363 1.00 34.03 509 GLY A O 1
ATOM 4021 N N . GLU A 1 510 ? 19.343 29.071 -15.060 1.00 28.88 510 GLU A N 1
ATOM 4022 C CA . GLU A 1 510 ? 20.007 29.526 -13.838 1.00 28.88 510 GLU A CA 1
ATOM 4023 C C . GLU A 1 510 ? 20.332 28.302 -12.951 1.00 28.88 510 GLU A C 1
ATOM 4025 O O . GLU A 1 510 ? 19.814 27.208 -13.161 1.00 28.88 510 GLU A O 1
ATOM 4030 N N . GLU A 1 511 ? 21.286 28.465 -12.030 1.00 30.06 511 GLU A N 1
ATOM 4031 C CA . GLU A 1 511 ? 21.886 27.430 -11.171 1.00 30.06 511 GLU A CA 1
ATOM 4032 C C . GLU A 1 511 ? 20.885 26.395 -10.605 1.00 30.06 511 GLU A C 1
ATOM 4034 O O . GLU A 1 511 ? 19.850 26.763 -10.057 1.00 30.06 511 GLU A O 1
ATOM 4039 N N . SER A 1 512 ? 21.235 25.099 -10.658 1.00 27.48 512 SER A N 1
ATOM 4040 C CA . SER A 1 512 ? 20.386 24.006 -10.156 1.00 27.48 512 SER A CA 1
ATOM 4041 C C . SER A 1 512 ? 19.983 24.237 -8.683 1.00 27.48 512 SER A C 1
ATOM 4043 O O . SER A 1 512 ? 20.862 24.274 -7.803 1.00 27.48 512 SER A O 1
ATOM 4045 N N . PRO A 1 513 ? 18.686 24.439 -8.374 1.00 30.61 513 PRO A N 1
ATOM 4046 C CA . PRO A 1 513 ? 18.249 24.820 -7.039 1.00 30.61 513 PRO A CA 1
ATOM 4047 C C . PRO A 1 513 ? 18.404 23.655 -6.050 1.00 30.61 513 PRO A C 1
ATOM 4049 O O . PRO A 1 513 ? 18.529 22.483 -6.403 1.00 30.61 513 PRO A O 1
ATOM 4052 N N . ALA A 1 514 ? 18.428 23.961 -4.752 1.00 32.56 514 ALA A N 1
ATOM 4053 C CA . ALA A 1 514 ? 18.358 22.934 -3.714 1.00 32.56 514 ALA A CA 1
ATOM 4054 C C . ALA A 1 514 ? 17.129 22.020 -3.906 1.00 32.56 514 ALA A C 1
ATOM 4056 O O . ALA A 1 514 ? 16.125 22.507 -4.429 1.00 32.56 514 ALA A O 1
ATOM 4057 N N . PRO A 1 515 ? 17.152 20.730 -3.478 1.00 40.53 515 PRO A N 1
ATOM 4058 C CA . PRO A 1 515 ? 15.933 19.936 -3.510 1.00 40.53 515 PRO A CA 1
ATOM 4059 C C . PRO A 1 515 ? 14.890 20.708 -2.712 1.00 40.53 515 PRO A C 1
ATOM 4061 O O . PRO A 1 515 ? 15.146 21.099 -1.566 1.00 40.53 515 PRO A O 1
ATOM 4064 N N . SER A 1 516 ? 13.771 21.003 -3.376 1.00 53.62 516 SER A N 1
ATOM 4065 C CA . SER A 1 516 ? 12.694 21.812 -2.820 1.00 53.62 516 SER A CA 1
ATOM 4066 C C . SER A 1 516 ? 12.384 21.345 -1.391 1.00 53.62 516 SER A C 1
ATOM 4068 O O . SER A 1 516 ? 12.365 20.130 -1.161 1.00 53.62 516 SER A O 1
ATOM 4070 N N . PRO A 1 517 ? 12.132 22.255 -0.427 1.00 66.06 517 PRO A N 1
ATOM 4071 C CA . PRO A 1 517 ? 11.716 21.898 0.933 1.00 66.06 517 PRO A CA 1
ATOM 4072 C C . PRO A 1 517 ? 10.605 20.837 0.964 1.00 66.06 517 PRO A C 1
ATOM 4074 O O . PRO A 1 517 ? 10.570 20.002 1.864 1.00 66.06 517 PRO A O 1
ATOM 4077 N N . LEU A 1 518 ? 9.766 20.815 -0.077 1.00 73.06 518 LEU A N 1
ATOM 4078 C CA . LEU A 1 518 ? 8.701 19.842 -0.306 1.00 73.06 518 LEU A CA 1
ATOM 4079 C C . LEU A 1 518 ? 9.193 18.382 -0.344 1.00 73.06 518 LEU A C 1
ATOM 4081 O O . LEU A 1 518 ? 8.496 17.503 0.154 1.00 73.06 518 LEU A O 1
ATOM 4085 N N . ARG A 1 519 ? 10.400 18.116 -0.865 1.00 74.81 519 ARG A N 1
ATOM 4086 C CA . ARG A 1 519 ? 10.933 16.755 -1.099 1.00 74.81 519 ARG A CA 1
ATOM 4087 C C . ARG A 1 519 ? 11.875 16.242 -0.009 1.00 74.81 519 ARG A C 1
ATOM 4089 O O . ARG A 1 519 ? 12.420 15.148 -0.124 1.00 74.81 519 ARG A O 1
ATOM 4096 N N . GLN A 1 520 ? 12.128 17.026 1.038 1.00 78.00 520 GLN A N 1
ATOM 4097 C CA . GLN A 1 520 ? 13.021 16.592 2.116 1.00 78.00 520 GLN A CA 1
ATOM 4098 C C . GLN A 1 520 ? 12.378 15.454 2.935 1.00 78.00 520 GLN A C 1
ATOM 4100 O O . GLN A 1 520 ? 11.167 15.461 3.122 1.00 78.00 520 GLN A O 1
ATOM 4105 N N . PRO A 1 521 ? 13.128 14.495 3.496 1.00 80.44 521 PRO A N 1
ATOM 4106 C CA . PRO A 1 521 ? 12.528 13.472 4.353 1.00 80.44 521 PRO A CA 1
ATOM 4107 C C . PRO A 1 521 ? 11.836 14.084 5.584 1.00 80.44 521 PRO A C 1
ATOM 4109 O O . PRO A 1 521 ? 12.431 14.902 6.293 1.00 80.44 521 PRO A O 1
ATOM 4112 N N . ILE A 1 522 ? 10.596 13.677 5.870 1.00 81.88 522 ILE A N 1
ATOM 4113 C CA . ILE A 1 522 ? 9.884 14.062 7.095 1.00 81.88 522 ILE A CA 1
ATOM 4114 C C . ILE A 1 522 ? 10.386 13.177 8.234 1.00 81.88 522 ILE A C 1
ATOM 4116 O O . ILE A 1 522 ? 10.309 11.944 8.175 1.00 81.88 522 ILE A O 1
ATOM 4120 N N . ARG A 1 523 ? 10.912 13.813 9.285 1.00 77.62 523 ARG A N 1
ATOM 4121 C CA . ARG A 1 523 ? 11.435 13.115 10.463 1.00 77.62 523 ARG A CA 1
ATOM 4122 C C . ARG A 1 523 ? 10.314 12.374 11.184 1.00 77.62 523 ARG A C 1
ATOM 4124 O O . ARG A 1 523 ? 9.274 12.947 11.473 1.00 77.62 523 ARG A O 1
ATOM 4131 N N . GLY A 1 524 ? 10.589 11.134 11.555 1.00 63.16 524 GLY A N 1
ATOM 4132 C CA . GLY A 1 524 ? 9.715 10.314 12.380 1.00 63.16 524 GLY A CA 1
ATOM 4133 C C . GLY A 1 524 ? 10.403 8.995 12.726 1.00 63.16 524 GLY A C 1
ATOM 4134 O O . GLY A 1 524 ? 11.551 8.782 12.330 1.00 63.16 524 GLY A O 1
ATOM 4135 N N . PRO A 1 525 ? 9.762 8.119 13.512 1.00 56.19 525 PRO A N 1
ATOM 4136 C CA . PRO A 1 525 ? 10.339 6.827 13.863 1.00 56.19 525 PRO A CA 1
ATOM 4137 C C . PRO A 1 525 ? 10.535 5.976 12.599 1.00 56.19 525 PRO A C 1
ATOM 4139 O O . PRO A 1 525 ? 9.574 5.707 11.890 1.00 56.19 525 PRO A O 1
ATOM 4142 N N . THR A 1 526 ? 11.772 5.558 12.319 1.00 50.31 526 THR A N 1
ATOM 4143 C CA . THR A 1 526 ? 12.148 4.930 11.036 1.00 50.31 526 THR A CA 1
ATOM 4144 C C . THR A 1 526 ? 12.401 3.425 11.101 1.00 50.31 526 THR A C 1
ATOM 4146 O O . THR A 1 526 ? 12.665 2.823 10.068 1.00 50.31 526 THR A O 1
ATOM 4149 N N . GLU A 1 527 ? 12.339 2.789 12.275 1.00 53.97 527 GLU A N 1
ATOM 4150 C CA . GLU A 1 527 ? 12.722 1.375 12.398 1.00 53.97 527 GLU A CA 1
ATOM 4151 C C . GLU A 1 527 ? 11.566 0.475 12.864 1.00 53.97 527 GLU A C 1
ATOM 4153 O O . GLU A 1 527 ? 11.226 0.455 14.058 1.00 53.97 527 GLU A O 1
ATOM 4158 N N . PRO A 1 528 ? 10.962 -0.305 11.945 1.00 59.88 528 PRO A N 1
ATOM 4159 C CA . PRO A 1 528 ? 10.031 -1.355 12.310 1.00 59.88 528 PRO A CA 1
ATOM 4160 C C . PRO A 1 528 ? 10.742 -2.480 13.079 1.00 59.88 528 PRO A C 1
ATOM 4162 O O . PRO A 1 528 ? 11.845 -2.908 12.742 1.00 59.88 528 PRO A O 1
ATOM 4165 N N . LYS A 1 529 ? 10.094 -3.007 14.120 1.00 65.00 529 LYS A N 1
ATOM 4166 C CA . LYS A 1 529 ? 10.509 -4.246 14.793 1.00 65.00 529 LYS A CA 1
ATOM 4167 C C . LYS A 1 529 ? 9.878 -5.451 14.097 1.00 65.00 529 LYS A C 1
ATOM 4169 O O . LYS A 1 529 ? 8.736 -5.351 13.653 1.00 65.00 529 LYS A O 1
ATOM 4174 N N . PRO A 1 530 ? 10.536 -6.628 14.106 1.00 57.38 530 PRO A N 1
ATOM 4175 C CA . PRO A 1 530 ? 9.973 -7.841 13.507 1.00 57.38 530 PRO A CA 1
ATOM 4176 C C . PRO A 1 530 ? 8.650 -8.277 14.161 1.00 57.38 530 PRO A C 1
ATOM 4178 O O . PRO A 1 530 ? 7.814 -8.907 13.512 1.00 57.38 530 PRO A O 1
ATOM 4181 N N . HIS A 1 531 ? 8.445 -7.920 15.436 1.00 74.38 531 HIS A N 1
ATOM 4182 C CA . HIS A 1 531 ? 7.221 -8.191 16.183 1.00 74.38 531 HIS A CA 1
ATOM 4183 C C . HIS A 1 531 ? 6.880 -7.039 17.132 1.00 74.38 531 HIS A C 1
ATOM 4185 O O . HIS A 1 531 ? 7.744 -6.558 17.870 1.00 74.38 531 HIS A O 1
ATOM 4191 N N . TYR A 1 532 ? 5.600 -6.673 17.167 1.00 87.06 532 TYR A N 1
ATOM 4192 C CA . TYR A 1 532 ? 5.023 -5.736 18.129 1.00 87.06 532 TYR A CA 1
ATOM 4193 C C . TYR A 1 532 ? 3.937 -6.419 18.953 1.00 87.06 532 TYR A C 1
ATOM 4195 O O . TYR A 1 532 ? 3.233 -7.305 18.459 1.00 87.06 532 TYR A O 1
ATOM 4203 N N . ARG A 1 533 ? 3.785 -5.996 20.211 1.00 90.06 533 ARG A N 1
ATOM 4204 C CA . ARG A 1 533 ? 2.627 -6.392 21.026 1.00 90.06 533 ARG A CA 1
ATOM 4205 C C . ARG A 1 533 ? 1.385 -5.588 20.617 1.00 90.06 533 ARG A C 1
ATOM 4207 O O . ARG A 1 533 ? 1.540 -4.464 20.125 1.00 90.06 533 ARG A O 1
ATOM 4214 N N . PRO A 1 534 ? 0.165 -6.092 20.874 1.00 92.44 534 PRO A N 1
ATOM 4215 C CA . PRO A 1 534 ? -1.049 -5.322 20.633 1.00 92.44 534 PRO A CA 1
ATOM 4216 C C . PRO A 1 534 ? -0.999 -3.989 21.378 1.00 92.44 534 PRO A C 1
ATOM 4218 O O . PRO A 1 534 ? -0.532 -3.917 22.520 1.00 92.44 534 PRO A O 1
ATOM 4221 N N . PHE A 1 535 ? -1.460 -2.929 20.717 1.00 94.94 535 PHE A N 1
ATOM 4222 C CA . PHE A 1 535 ? -1.454 -1.550 21.221 1.00 94.94 535 PHE A CA 1
ATOM 4223 C C . PHE A 1 535 ? -0.065 -0.946 21.521 1.00 94.94 535 PHE A C 1
ATOM 4225 O O . PHE A 1 535 ? -0.002 0.193 21.991 1.00 94.94 535 PHE A O 1
ATOM 4232 N N . GLU A 1 536 ? 1.054 -1.647 21.279 1.00 92.06 536 GLU A N 1
ATOM 4233 C CA . GLU A 1 536 ? 2.403 -1.102 21.524 1.00 92.06 536 GLU A CA 1
ATOM 4234 C C . GLU A 1 536 ? 2.669 0.115 20.633 1.00 92.06 536 GLU A C 1
ATOM 4236 O O . GLU A 1 536 ? 3.095 1.175 21.107 1.00 92.06 536 GLU A O 1
ATOM 4241 N N . VAL A 1 537 ? 2.363 -0.062 19.353 1.00 93.12 537 VAL A N 1
ATOM 4242 C CA . VAL A 1 537 ? 2.453 0.929 18.288 1.00 93.12 537 VAL A CA 1
ATOM 4243 C C . VAL A 1 537 ? 1.112 1.031 17.565 1.00 93.12 537 VAL A C 1
ATOM 4245 O O . VAL A 1 537 ? 0.233 0.193 17.775 1.00 93.12 537 VAL A O 1
ATOM 4248 N N . ALA A 1 538 ? 0.955 2.059 16.742 1.00 94.31 538 ALA A N 1
ATOM 4249 C CA . ALA A 1 538 ? -0.179 2.227 15.849 1.00 94.31 538 ALA A CA 1
ATOM 4250 C C . ALA A 1 538 ? 0.272 2.851 14.522 1.00 94.31 538 ALA A C 1
ATOM 4252 O O . ALA A 1 538 ? 1.222 3.632 14.511 1.00 94.31 538 ALA A O 1
ATOM 4253 N N . GLY A 1 539 ? -0.395 2.501 13.428 1.00 94.75 539 GLY A N 1
ATOM 4254 C CA . GLY A 1 539 ? -0.312 3.231 12.161 1.00 94.75 539 GLY A CA 1
ATOM 4255 C C . GLY A 1 539 ? -1.595 4.023 11.931 1.00 94.75 539 GLY A C 1
ATOM 4256 O O . GLY A 1 539 ? -2.663 3.579 12.361 1.00 94.75 539 GLY A O 1
ATOM 4257 N N . ILE A 1 540 ? -1.484 5.179 11.284 1.00 96.50 540 ILE A N 1
ATOM 4258 C CA . ILE A 1 540 ? -2.627 6.009 10.886 1.00 96.50 540 ILE A CA 1
ATOM 4259 C C . ILE A 1 540 ? -2.570 6.208 9.374 1.00 96.50 540 ILE A C 1
ATOM 4261 O O . ILE A 1 540 ? -1.488 6.456 8.835 1.00 96.50 540 ILE A O 1
ATOM 4265 N N . GLU A 1 541 ? -3.728 6.096 8.733 1.00 97.56 541 GLU A N 1
ATOM 4266 C CA . GLU A 1 541 ? -3.967 6.400 7.319 1.00 97.56 541 GLU A CA 1
ATOM 4267 C C . GLU A 1 541 ? -5.149 7.382 7.256 1.00 97.56 541 GLU A C 1
ATOM 4269 O O . GLU A 1 541 ? -6.100 7.217 8.023 1.00 97.56 541 GLU A O 1
ATOM 4274 N N . LEU A 1 542 ? -5.069 8.417 6.420 1.00 98.44 542 LEU A N 1
ATOM 4275 C CA . LEU A 1 542 ? -6.096 9.452 6.252 1.00 98.44 542 LEU A CA 1
ATOM 4276 C C . LEU A 1 542 ? -6.319 9.705 4.763 1.00 98.44 542 LEU A C 1
ATOM 4278 O O . LEU A 1 542 ? -5.352 9.904 4.029 1.00 98.44 542 LEU A O 1
ATOM 4282 N N . GLU A 1 543 ? -7.571 9.761 4.337 1.00 98.44 543 GLU A N 1
ATOM 4283 C CA . GLU A 1 543 ? -7.936 10.035 2.947 1.00 98.44 543 GLU A CA 1
ATOM 4284 C C . GLU A 1 543 ? -8.440 11.476 2.796 1.00 98.44 543 GLU A C 1
ATOM 4286 O O . GLU A 1 543 ? -9.255 11.939 3.603 1.00 98.44 543 GLU A O 1
ATOM 4291 N N . TYR A 1 544 ? -7.972 12.175 1.755 1.00 98.19 544 TYR A N 1
ATOM 4292 C CA . TYR A 1 544 ? -8.402 13.539 1.437 1.00 98.19 544 TYR A CA 1
ATOM 4293 C C . TYR A 1 544 ? -8.705 13.710 -0.059 1.00 98.19 544 TYR A C 1
ATOM 4295 O O . TYR A 1 544 ? -7.860 13.368 -0.894 1.00 98.19 544 TYR A O 1
ATOM 4303 N N . PRO A 1 545 ? -9.857 14.302 -0.421 1.00 97.38 545 PRO A N 1
ATOM 4304 C CA . PRO A 1 545 ? -10.117 14.776 -1.768 1.00 97.38 545 PRO A CA 1
ATOM 4305 C C . PRO A 1 545 ? -9.379 16.092 -2.048 1.00 97.38 545 PRO A C 1
ATOM 4307 O O . PRO A 1 545 ? -9.187 16.945 -1.171 1.00 97.38 545 PRO A O 1
ATOM 4310 N N . VAL A 1 546 ? -9.039 16.287 -3.315 1.00 97.50 546 VAL A N 1
ATOM 4311 C CA . VAL A 1 546 ? -8.531 17.537 -3.870 1.00 97.50 546 VAL A CA 1
ATOM 4312 C C . VAL A 1 546 ? -9.682 18.302 -4.516 1.00 97.50 546 VAL A C 1
ATOM 4314 O O . VAL A 1 546 ? -10.471 17.743 -5.281 1.00 97.50 546 VAL A O 1
ATOM 4317 N N . VAL A 1 547 ? -9.772 19.595 -4.212 1.00 96.69 547 VAL A N 1
ATOM 4318 C CA . VAL A 1 547 ? -10.806 20.499 -4.719 1.00 96.69 547 VAL A CA 1
ATOM 4319 C C . VAL A 1 547 ? -10.209 21.796 -5.262 1.00 96.69 547 VAL A C 1
ATOM 4321 O O . VAL A 1 547 ? -9.114 22.207 -4.874 1.00 96.69 547 VAL A O 1
ATOM 4324 N N . ASP A 1 548 ? -10.925 22.455 -6.166 1.00 94.56 548 ASP A N 1
ATOM 4325 C CA . ASP A 1 548 ? -10.576 23.779 -6.675 1.00 94.56 548 ASP A CA 1
ATOM 4326 C C . ASP A 1 548 ? -10.956 24.909 -5.689 1.00 94.56 548 ASP A C 1
ATOM 4328 O O . ASP A 1 548 ? -11.369 24.685 -4.548 1.00 94.56 548 ASP A O 1
ATOM 4332 N N . ARG A 1 549 ? -10.800 26.165 -6.125 1.00 87.69 549 ARG A N 1
ATOM 4333 C CA . ARG A 1 549 ? -11.137 27.362 -5.327 1.00 87.69 549 ARG A CA 1
ATOM 4334 C C . ARG A 1 549 ? -12.630 27.493 -5.024 1.00 87.69 549 ARG A C 1
ATOM 4336 O O . ARG A 1 549 ? -13.012 28.152 -4.056 1.00 87.69 549 ARG A O 1
ATOM 4343 N N . ASP A 1 550 ? -13.462 26.877 -5.849 1.00 88.69 550 ASP A N 1
ATOM 4344 C CA . ASP A 1 550 ? -14.905 26.829 -5.685 1.00 88.69 550 ASP A CA 1
ATOM 4345 C C . ASP A 1 550 ? -15.362 25.580 -4.936 1.00 88.69 550 ASP A C 1
ATOM 4347 O O . ASP A 1 550 ? -16.563 25.377 -4.777 1.00 88.69 550 ASP A O 1
ATOM 4351 N N . LEU A 1 551 ? -14.404 24.821 -4.383 1.00 94.00 551 LEU A N 1
ATOM 4352 C CA . LEU A 1 551 ? -14.629 23.573 -3.671 1.00 94.00 551 LEU A CA 1
ATOM 4353 C C . LEU A 1 551 ? -15.343 22.536 -4.557 1.00 94.00 551 LEU A C 1
ATOM 4355 O O . LEU A 1 551 ? -16.147 21.745 -4.074 1.00 94.00 551 LEU A O 1
ATOM 4359 N N . ASN A 1 552 ? -15.087 22.551 -5.866 1.00 94.44 552 ASN A N 1
ATOM 4360 C CA . ASN A 1 552 ? -15.448 21.445 -6.745 1.00 94.44 552 ASN A CA 1
ATOM 4361 C C . ASN A 1 552 ? -14.299 20.446 -6.793 1.00 94.44 552 ASN A C 1
ATOM 4363 O O . ASN A 1 552 ? -13.131 20.830 -6.779 1.00 94.44 552 ASN A O 1
ATOM 4367 N N . VAL A 1 553 ? -14.630 19.164 -6.900 1.00 94.88 553 VAL A N 1
ATOM 4368 C CA . VAL A 1 553 ? -13.645 18.088 -7.029 1.00 94.88 553 VAL A CA 1
ATOM 4369 C C . VAL A 1 553 ? -12.693 18.331 -8.204 1.00 94.88 553 VAL A C 1
ATOM 4371 O O . VAL A 1 553 ? -13.127 18.642 -9.314 1.00 94.88 553 VAL A O 1
ATOM 4374 N N . ALA A 1 554 ? -11.396 18.145 -7.957 1.00 94.06 554 ALA A N 1
ATOM 4375 C CA . ALA A 1 554 ? -10.335 18.339 -8.932 1.00 94.06 554 ALA A CA 1
ATOM 4376 C C . ALA A 1 554 ? -9.398 17.120 -8.985 1.00 94.06 554 ALA A C 1
ATOM 4378 O O . ALA A 1 554 ? -8.669 16.830 -8.039 1.00 94.06 554 ALA A O 1
ATOM 4379 N N . SER A 1 555 ? -9.366 16.445 -10.133 1.00 93.25 555 SER A N 1
ATOM 4380 C CA . SER A 1 555 ? -8.497 15.298 -10.437 1.00 93.25 555 SER A CA 1
ATOM 4381 C C . SER A 1 555 ? -7.034 15.714 -10.632 1.00 93.25 555 SER A C 1
ATOM 4383 O O . SER A 1 555 ? -6.527 15.778 -11.750 1.00 93.25 555 SER A O 1
ATOM 4385 N N . ARG A 1 556 ? -6.364 16.088 -9.538 1.00 93.62 556 ARG A N 1
ATOM 4386 C CA . ARG A 1 556 ? -4.993 16.639 -9.545 1.00 93.62 556 ARG A CA 1
ATOM 4387 C C . ARG A 1 556 ? -3.999 15.821 -8.718 1.00 93.62 556 ARG A C 1
ATOM 4389 O O . ARG A 1 556 ? -2.859 16.246 -8.544 1.00 93.62 556 ARG A O 1
ATOM 4396 N N . VAL A 1 557 ? -4.404 14.654 -8.209 1.00 91.75 557 VAL A N 1
ATOM 4397 C CA . VAL A 1 557 ? -3.553 13.822 -7.342 1.00 91.75 557 VAL A CA 1
ATOM 4398 C C . VAL A 1 557 ? -2.309 13.326 -8.082 1.00 91.75 557 VAL A C 1
ATOM 4400 O O . VAL A 1 557 ? -1.216 13.477 -7.547 1.00 91.75 557 VAL A O 1
ATOM 4403 N N . ASP A 1 558 ? -2.437 12.815 -9.314 1.00 85.50 558 ASP A N 1
ATOM 4404 C CA . ASP A 1 558 ? -1.285 12.347 -10.113 1.00 85.50 558 ASP A CA 1
ATOM 4405 C C . ASP A 1 558 ? -0.251 13.460 -10.336 1.00 85.50 558 ASP A C 1
ATOM 4407 O O . ASP A 1 558 ? 0.941 13.314 -10.056 1.00 85.50 558 ASP A O 1
ATOM 4411 N N . GLU A 1 559 ? -0.715 14.628 -10.773 1.00 87.69 559 GLU A N 1
ATOM 4412 C CA . GLU A 1 559 ? 0.153 15.777 -11.028 1.00 87.69 559 GLU A CA 1
ATOM 4413 C C . GLU A 1 559 ? 0.823 16.280 -9.736 1.00 87.69 559 GLU A C 1
ATOM 4415 O O . GLU A 1 559 ? 2.009 16.632 -9.735 1.00 87.69 559 GLU A O 1
ATOM 4420 N N . ALA A 1 560 ? 0.101 16.258 -8.610 1.00 89.56 560 ALA A N 1
ATOM 4421 C CA . ALA A 1 560 ? 0.646 16.595 -7.299 1.00 89.56 560 ALA A CA 1
ATOM 4422 C C . ALA A 1 560 ? 1.675 15.562 -6.808 1.00 89.56 560 ALA A C 1
ATOM 4424 O O . ALA A 1 560 ? 2.725 15.950 -6.286 1.00 89.56 560 ALA A O 1
ATOM 4425 N N . PHE A 1 561 ? 1.432 14.266 -7.028 1.00 85.06 561 PHE A N 1
ATOM 4426 C CA . PHE A 1 561 ? 2.375 13.186 -6.719 1.00 85.06 561 PHE A CA 1
ATOM 4427 C C . PHE A 1 561 ? 3.651 13.349 -7.530 1.00 85.06 561 PHE A C 1
ATOM 4429 O O . PHE A 1 561 ? 4.745 13.331 -6.964 1.00 85.06 561 PHE A O 1
ATOM 4436 N N . ARG A 1 562 ? 3.524 13.631 -8.829 1.00 81.25 562 ARG A N 1
ATOM 4437 C CA . ARG A 1 562 ? 4.663 13.914 -9.705 1.00 81.25 562 ARG A CA 1
ATOM 4438 C C . ARG A 1 562 ? 5.472 15.113 -9.229 1.00 81.25 562 ARG A C 1
ATOM 4440 O O . ARG A 1 562 ? 6.701 15.051 -9.175 1.00 81.25 562 ARG A O 1
ATOM 4447 N N . ALA A 1 563 ? 4.808 16.198 -8.839 1.00 82.50 563 ALA A N 1
ATOM 4448 C CA . ALA A 1 563 ? 5.485 17.376 -8.307 1.00 82.50 563 ALA A CA 1
ATOM 4449 C C . ALA A 1 563 ? 6.242 17.070 -6.999 1.00 82.50 563 ALA A C 1
ATOM 4451 O O . ALA A 1 563 ? 7.382 17.530 -6.823 1.00 82.50 563 ALA A O 1
ATOM 4452 N N . LEU A 1 564 ? 5.642 16.268 -6.115 1.00 78.94 564 LEU A N 1
ATOM 4453 C CA . LEU A 1 564 ? 6.200 15.909 -4.813 1.00 78.94 564 LEU A CA 1
ATOM 4454 C C . LEU A 1 564 ? 7.336 14.876 -4.916 1.00 78.94 564 LEU A C 1
ATOM 4456 O O . LEU A 1 564 ? 8.366 15.053 -4.271 1.00 78.94 564 LEU A O 1
ATOM 4460 N N . ALA A 1 565 ? 7.206 13.857 -5.766 1.00 70.75 565 ALA A N 1
ATOM 4461 C CA . ALA A 1 565 ? 8.216 12.816 -5.974 1.00 70.75 565 ALA A CA 1
ATOM 4462 C C . ALA A 1 565 ? 9.323 13.226 -6.958 1.00 70.75 565 ALA A C 1
ATOM 4464 O O . ALA A 1 565 ? 10.448 12.742 -6.870 1.00 70.75 565 ALA A O 1
ATOM 4465 N N . GLY A 1 566 ? 9.024 14.127 -7.897 1.00 68.75 566 GLY A N 1
ATOM 4466 C CA . GLY A 1 566 ? 9.913 14.462 -9.014 1.00 68.75 566 GLY A CA 1
ATOM 4467 C C . GLY A 1 566 ? 9.910 13.449 -10.159 1.00 68.75 566 GLY A C 1
ATOM 4468 O O . GLY A 1 566 ? 10.706 13.601 -11.076 1.00 68.75 566 GLY A O 1
ATOM 4469 N N . ARG A 1 567 ? 9.023 12.452 -10.110 1.00 66.06 567 ARG A N 1
ATOM 4470 C CA . ARG A 1 567 ? 8.774 11.448 -11.151 1.00 66.06 567 ARG A CA 1
ATOM 4471 C C . ARG A 1 567 ? 7.298 11.072 -11.139 1.00 66.06 567 ARG A C 1
ATOM 4473 O O . ARG A 1 567 ? 6.643 11.240 -10.112 1.00 66.06 567 ARG A O 1
ATOM 4480 N N . ALA A 1 568 ? 6.779 10.556 -12.245 1.00 67.38 568 ALA A N 1
ATOM 4481 C CA . ALA A 1 568 ? 5.447 9.967 -12.245 1.00 67.38 568 ALA A CA 1
ATOM 4482 C C . ALA A 1 568 ? 5.410 8.741 -11.309 1.00 67.38 568 ALA A C 1
ATOM 4484 O O . ALA A 1 568 ? 6.354 7.948 -11.292 1.00 67.38 568 ALA A O 1
ATOM 4485 N N . THR A 1 569 ? 4.376 8.635 -10.474 1.00 67.88 569 THR A N 1
ATOM 4486 C CA . THR A 1 569 ? 4.285 7.602 -9.433 1.00 67.88 569 THR A CA 1
ATOM 4487 C C . THR A 1 569 ? 2.866 7.506 -8.876 1.00 67.88 569 THR A C 1
ATOM 4489 O O . THR A 1 569 ? 2.144 8.503 -8.864 1.00 67.88 569 THR A O 1
ATOM 4492 N N . SER A 1 570 ? 2.492 6.332 -8.370 1.00 68.00 570 SER A N 1
ATOM 4493 C CA . SER A 1 570 ? 1.244 6.117 -7.618 1.00 68.00 570 SER A CA 1
ATOM 4494 C C . SER A 1 570 ? 1.440 6.151 -6.098 1.00 68.00 570 SER A C 1
ATOM 4496 O O . SER A 1 570 ? 0.472 6.123 -5.341 1.00 68.00 570 SER A O 1
ATOM 4498 N N . ASP A 1 571 ? 2.686 6.271 -5.643 1.00 74.38 571 ASP A N 1
ATOM 4499 C CA . ASP A 1 571 ? 3.046 6.447 -4.242 1.00 74.38 571 ASP A CA 1
ATOM 4500 C C . ASP A 1 571 ? 4.220 7.417 -4.065 1.00 74.38 571 ASP A C 1
ATOM 4502 O O . ASP A 1 571 ? 5.103 7.531 -4.918 1.00 74.38 571 ASP A O 1
ATOM 4506 N N . VAL A 1 572 ? 4.237 8.133 -2.943 1.00 78.94 572 VAL A N 1
ATOM 4507 C CA . VAL A 1 572 ? 5.330 9.042 -2.578 1.00 78.94 572 VAL A CA 1
ATOM 4508 C C . VAL A 1 572 ? 5.770 8.742 -1.156 1.00 78.94 572 VAL A C 1
ATOM 4510 O O . VAL A 1 572 ? 4.963 8.806 -0.236 1.00 78.94 572 VAL A O 1
ATOM 4513 N N . GLU A 1 573 ? 7.056 8.481 -0.942 1.00 83.88 573 GLU A N 1
ATOM 4514 C CA . GLU A 1 573 ? 7.621 8.284 0.395 1.00 83.88 573 GLU A CA 1
ATOM 4515 C C . GLU A 1 573 ? 8.501 9.480 0.790 1.00 83.88 573 GLU A C 1
ATOM 4517 O O . GLU A 1 573 ? 9.513 9.773 0.154 1.00 83.88 573 GLU A O 1
ATOM 4522 N N . LEU A 1 574 ? 8.129 10.177 1.868 1.00 81.19 574 LEU A N 1
ATOM 4523 C CA . LEU A 1 574 ? 8.868 11.312 2.427 1.00 81.19 574 LEU A CA 1
ATOM 4524 C C . LEU A 1 574 ? 9.342 10.995 3.848 1.00 81.19 574 LEU A C 1
ATOM 4526 O O . LEU A 1 574 ? 8.895 11.587 4.830 1.00 81.19 574 LEU A O 1
ATOM 4530 N N . GLY A 1 575 ? 10.292 10.072 3.982 1.00 82.44 575 GLY A N 1
ATOM 4531 C CA . GLY A 1 575 ? 10.853 9.690 5.280 1.00 82.44 575 GLY A CA 1
ATOM 4532 C C . GLY A 1 575 ? 9.890 8.827 6.094 1.00 82.44 575 GLY A C 1
ATOM 4533 O O . GLY A 1 575 ? 9.817 7.626 5.879 1.00 82.44 575 GLY A O 1
ATOM 4534 N N . SER A 1 576 ? 9.187 9.413 7.064 1.00 84.31 576 SER A N 1
ATOM 4535 C CA . SER A 1 576 ? 8.242 8.680 7.930 1.00 84.31 576 SER A CA 1
ATOM 4536 C C . SER A 1 576 ? 6.789 8.681 7.439 1.00 84.31 576 SER A C 1
ATOM 4538 O O . SER A 1 576 ? 5.951 7.980 8.013 1.00 84.31 576 SER A O 1
ATOM 4540 N N . VAL A 1 577 ? 6.496 9.439 6.380 1.00 88.38 577 VAL A N 1
ATOM 4541 C CA . VAL A 1 577 ? 5.156 9.611 5.807 1.00 88.38 577 VAL A CA 1
ATOM 4542 C C . VAL A 1 577 ? 5.137 9.098 4.376 1.00 88.38 577 VAL A C 1
ATOM 4544 O O . VAL A 1 577 ? 6.075 9.345 3.619 1.00 88.38 577 VAL A O 1
ATOM 4547 N N . GLY A 1 578 ? 4.064 8.404 4.019 1.00 86.44 578 GLY A N 1
ATOM 4548 C CA . GLY A 1 578 ? 3.789 7.922 2.675 1.00 86.44 578 GLY A CA 1
ATOM 4549 C C . GLY A 1 578 ? 2.491 8.512 2.145 1.00 86.44 578 GLY A C 1
ATOM 4550 O O . GLY A 1 578 ? 1.576 8.782 2.920 1.00 86.44 578 GLY A O 1
ATOM 4551 N N . PHE A 1 579 ? 2.413 8.670 0.834 1.00 90.12 579 PHE A N 1
ATOM 4552 C CA . PHE A 1 579 ? 1.211 9.015 0.087 1.00 90.12 579 PHE A CA 1
ATOM 4553 C C . PHE A 1 579 ? 0.927 7.879 -0.891 1.00 90.12 579 PHE A C 1
ATOM 4555 O O . PHE A 1 579 ? 1.873 7.333 -1.457 1.00 90.12 579 PHE A O 1
ATOM 4562 N N . SER A 1 580 ? -0.333 7.518 -1.098 1.00 83.00 580 SER A N 1
ATOM 4563 C CA . SER A 1 580 ? -0.734 6.572 -2.143 1.00 83.00 580 SER A CA 1
ATOM 4564 C C . SER A 1 580 ? -2.041 6.984 -2.795 1.00 83.00 580 SER A C 1
ATOM 4566 O O . SER A 1 580 ? -2.846 7.703 -2.205 1.00 83.00 580 SER A O 1
ATOM 4568 N N . ASN A 1 581 ? -2.229 6.535 -4.028 1.00 81.00 581 ASN A N 1
ATOM 4569 C CA . ASN A 1 581 ? -3.464 6.719 -4.767 1.00 81.00 581 ASN A CA 1
ATOM 4570 C C . ASN A 1 581 ? -4.625 5.930 -4.149 1.00 81.00 581 ASN A C 1
ATOM 4572 O O . ASN A 1 581 ? -4.422 4.864 -3.571 1.00 81.00 581 ASN A O 1
ATOM 4576 N N . GLU A 1 582 ? -5.836 6.431 -4.368 1.00 86.88 582 GLU A N 1
ATOM 4577 C CA . GLU A 1 582 ? -7.083 5.713 -4.112 1.00 86.88 582 GLU A CA 1
ATOM 4578 C C . GLU A 1 582 ? -7.786 5.346 -5.427 1.00 86.88 582 GLU A C 1
ATOM 4580 O O . GLU A 1 582 ? -7.317 5.675 -6.519 1.00 86.88 582 GLU A O 1
ATOM 4585 N N . ILE A 1 583 ? -8.921 4.641 -5.343 1.00 85.12 583 ILE A N 1
ATOM 4586 C CA . ILE A 1 583 ? -9.724 4.282 -6.528 1.00 85.12 583 ILE A CA 1
ATOM 4587 C C . ILE A 1 583 ? -10.164 5.515 -7.332 1.00 85.12 583 ILE A C 1
ATOM 4589 O O . ILE A 1 583 ? -10.228 5.459 -8.563 1.00 85.12 583 ILE A O 1
ATOM 4593 N N . ALA A 1 584 ? -10.466 6.610 -6.635 1.00 89.94 584 ALA A N 1
ATOM 4594 C CA . ALA A 1 584 ? -10.887 7.872 -7.213 1.00 89.94 584 ALA A CA 1
ATOM 4595 C C . ALA A 1 584 ? -9.677 8.787 -7.425 1.00 89.94 584 ALA A C 1
ATOM 4597 O O . ALA A 1 584 ? -8.901 9.033 -6.507 1.00 89.94 584 ALA A O 1
ATOM 4598 N N . ASP A 1 585 ? -9.534 9.339 -8.625 1.00 91.31 585 ASP A N 1
ATOM 4599 C CA . ASP A 1 585 ? -8.332 10.081 -9.029 1.00 91.31 585 ASP A CA 1
ATOM 4600 C C . ASP A 1 585 ? -8.152 11.469 -8.390 1.00 91.31 585 ASP A C 1
ATOM 4602 O O . ASP A 1 585 ? -7.115 12.120 -8.543 1.00 91.31 585 ASP A O 1
ATOM 4606 N N . HIS A 1 586 ? -9.171 11.930 -7.677 1.00 95.25 586 HIS A N 1
ATOM 4607 C CA . HIS A 1 586 ? -9.168 13.163 -6.909 1.00 95.25 586 HIS A CA 1
ATOM 4608 C C . HIS A 1 586 ? -8.929 12.915 -5.419 1.00 95.25 586 HIS A C 1
ATOM 4610 O O . HIS A 1 586 ? -8.846 13.883 -4.670 1.00 95.25 586 HIS A O 1
ATOM 4616 N N . VAL A 1 587 ? -8.821 11.657 -4.982 1.00 95.69 587 VAL A N 1
ATOM 4617 C CA . VAL A 1 587 ? -8.573 11.275 -3.588 1.00 95.69 587 VAL A CA 1
ATOM 4618 C C . VAL A 1 587 ? -7.193 10.637 -3.477 1.00 95.69 587 VAL A C 1
ATOM 4620 O O . VAL A 1 587 ? -6.746 9.905 -4.360 1.00 95.69 587 VAL A O 1
ATOM 4623 N N . PHE A 1 588 ? -6.507 10.912 -2.375 1.00 95.31 588 PHE A N 1
ATOM 4624 C CA . PHE A 1 588 ? -5.292 10.201 -1.999 1.00 95.31 588 PHE A CA 1
ATOM 4625 C C . PHE A 1 588 ? -5.320 9.839 -0.520 1.00 95.31 588 PHE A C 1
ATOM 4627 O O . PHE A 1 588 ? -5.986 10.497 0.283 1.00 95.31 588 PHE A O 1
ATOM 4634 N N . GLU A 1 589 ? -4.533 8.830 -0.168 1.00 96.38 589 GLU A N 1
ATOM 4635 C CA . GLU A 1 589 ? -4.262 8.429 1.205 1.00 96.38 589 GLU A CA 1
ATOM 4636 C C . GLU A 1 589 ? -2.895 8.974 1.639 1.00 96.38 589 GLU A C 1
ATOM 4638 O O . GLU A 1 589 ? -1.899 8.837 0.926 1.00 96.38 589 GLU A O 1
ATOM 4643 N N . ILE A 1 590 ? -2.826 9.562 2.833 1.00 97.38 590 ILE A N 1
ATOM 4644 C CA . ILE A 1 590 ? -1.583 9.871 3.546 1.00 97.38 590 ILE A CA 1
ATOM 4645 C C . ILE A 1 590 ? -1.462 8.975 4.778 1.00 97.38 590 ILE A C 1
ATOM 4647 O O . ILE A 1 590 ? -2.418 8.797 5.530 1.00 97.38 590 ILE A O 1
ATOM 4651 N N . LYS A 1 591 ? -0.274 8.418 5.023 1.00 94.12 591 LYS A N 1
ATOM 4652 C CA . LYS A 1 591 ? -0.055 7.433 6.089 1.00 94.12 591 LYS A CA 1
ATOM 4653 C C . LYS A 1 591 ? 1.303 7.525 6.756 1.00 94.12 591 LYS A C 1
ATOM 4655 O O . LYS A 1 591 ? 2.281 7.997 6.181 1.00 94.12 591 LYS A O 1
ATOM 4660 N N . THR A 1 592 ? 1.394 6.985 7.966 1.00 91.69 592 THR A N 1
ATOM 4661 C CA . THR A 1 592 ? 2.684 6.692 8.608 1.00 91.69 592 THR A CA 1
ATOM 4662 C C . THR A 1 592 ? 3.296 5.423 8.001 1.00 91.69 592 THR A C 1
ATOM 4664 O O . THR A 1 592 ? 2.692 4.356 8.120 1.00 91.69 592 THR A O 1
ATOM 4667 N N . LEU A 1 593 ? 4.495 5.500 7.410 1.00 82.19 593 LEU A N 1
ATOM 4668 C CA . LEU A 1 593 ? 5.157 4.343 6.770 1.00 82.19 593 LEU A CA 1
ATOM 4669 C C . LEU A 1 593 ? 5.601 3.273 7.773 1.00 82.19 593 LEU A C 1
ATOM 4671 O O . LEU A 1 593 ? 5.577 2.079 7.479 1.00 82.19 593 LEU A O 1
ATOM 4675 N N . ALA A 1 594 ? 5.987 3.696 8.977 1.00 84.06 594 ALA A N 1
ATOM 4676 C CA . ALA A 1 594 ? 6.319 2.808 10.081 1.00 84.06 594 ALA A CA 1
ATOM 4677 C C . ALA A 1 594 ? 5.349 3.033 11.251 1.00 84.06 594 ALA A C 1
ATOM 4679 O O . ALA A 1 594 ? 4.988 4.176 11.545 1.00 84.06 594 ALA A O 1
ATOM 4680 N N . PRO A 1 595 ? 4.944 1.970 11.969 1.00 85.69 595 PRO A N 1
ATOM 4681 C CA . PRO A 1 595 ? 4.017 2.111 13.079 1.00 85.69 595 PRO A CA 1
ATOM 4682 C C . PRO A 1 595 ? 4.688 2.839 14.254 1.00 85.69 595 PRO A C 1
ATOM 4684 O O . PRO A 1 595 ? 5.813 2.528 14.662 1.00 85.69 595 PRO A O 1
ATOM 4687 N N . THR A 1 596 ? 3.983 3.800 14.844 1.00 88.75 596 THR A N 1
ATOM 4688 C CA . THR A 1 596 ? 4.536 4.727 15.834 1.00 88.75 596 THR A CA 1
ATOM 4689 C C . THR A 1 596 ? 4.116 4.345 17.253 1.00 88.75 596 THR A C 1
ATOM 4691 O O . THR A 1 596 ? 3.003 3.883 17.511 1.00 88.75 596 THR A O 1
ATOM 4694 N N . ARG A 1 597 ? 5.005 4.545 18.234 1.00 88.81 597 ARG A N 1
ATOM 4695 C CA . ARG A 1 597 ? 4.641 4.380 19.656 1.00 88.81 597 ARG A CA 1
ATOM 4696 C C . ARG A 1 597 ? 3.825 5.560 20.182 1.00 88.81 597 ARG A C 1
ATOM 4698 O O . ARG A 1 597 ? 2.938 5.351 21.011 1.00 88.81 597 ARG A O 1
ATOM 4705 N N . SER A 1 598 ? 4.147 6.768 19.724 1.00 90.31 598 SER A N 1
ATOM 4706 C CA . SER A 1 598 ? 3.499 8.013 20.129 1.00 90.31 598 SER A CA 1
ATOM 4707 C C . SER A 1 598 ? 2.609 8.518 19.002 1.00 90.31 598 SER A C 1
ATOM 4709 O O . SER A 1 598 ? 3.095 8.788 17.905 1.00 90.31 598 SER A O 1
ATOM 4711 N N . LEU A 1 599 ? 1.313 8.649 19.285 1.00 91.81 599 LEU A N 1
ATOM 4712 C CA . LEU A 1 599 ? 0.369 9.205 18.318 1.00 91.81 599 LEU A CA 1
ATOM 4713 C C . LEU A 1 599 ? 0.567 10.714 18.125 1.00 91.81 599 LEU A C 1
ATOM 4715 O O . LEU A 1 599 ? 0.288 11.204 17.043 1.00 91.81 599 LEU A O 1
ATOM 4719 N N . ALA A 1 600 ? 1.164 11.411 19.097 1.00 92.81 600 ALA A N 1
ATOM 4720 C CA . ALA A 1 600 ? 1.599 12.794 18.917 1.00 92.81 600 ALA A CA 1
ATOM 4721 C C . ALA A 1 600 ? 2.700 12.921 17.855 1.00 92.81 600 ALA A C 1
ATOM 4723 O O . ALA A 1 600 ? 2.637 13.786 16.992 1.00 92.81 600 ALA A O 1
ATOM 4724 N N . ALA A 1 601 ? 3.667 11.998 17.844 1.00 91.50 601 ALA A N 1
ATOM 4725 C CA . ALA A 1 601 ? 4.675 11.965 16.783 1.00 91.50 601 ALA A CA 1
ATOM 4726 C C . ALA A 1 601 ? 4.074 11.597 15.412 1.00 91.50 601 ALA A C 1
ATOM 4728 O O . ALA A 1 601 ? 4.585 12.033 14.385 1.00 91.50 601 ALA A O 1
ATOM 4729 N N . ALA A 1 602 ? 3.003 10.791 15.387 1.00 93.31 602 ALA A N 1
ATOM 4730 C CA . ALA A 1 602 ? 2.262 10.525 14.154 1.00 93.31 602 ALA A CA 1
ATOM 4731 C C . ALA A 1 602 ? 1.528 11.784 13.663 1.00 93.31 602 ALA A C 1
ATOM 4733 O O . ALA A 1 602 ? 1.611 12.084 12.477 1.00 93.31 602 ALA A O 1
ATOM 4734 N N . GLU A 1 603 ? 0.878 12.536 14.563 1.00 96.38 603 GLU A N 1
ATOM 4735 C CA . GLU A 1 603 ? 0.255 13.829 14.248 1.00 96.38 603 GLU A CA 1
ATOM 4736 C C . GLU A 1 603 ? 1.274 14.786 13.623 1.00 96.38 603 GLU A C 1
ATOM 4738 O O . GLU A 1 603 ? 1.050 15.266 12.518 1.00 96.38 603 GLU A O 1
ATOM 4743 N N . GLU A 1 604 ? 2.413 15.019 14.283 1.00 95.12 604 GLU A N 1
ATOM 4744 C CA . GLU A 1 604 ? 3.449 15.938 13.792 1.00 95.12 604 GLU A CA 1
ATOM 4745 C C . GLU A 1 604 ? 3.917 15.584 12.372 1.00 95.12 604 GLU A C 1
ATOM 4747 O O . GLU A 1 604 ? 4.017 16.463 11.512 1.00 95.12 604 GLU A O 1
ATOM 4752 N N . ALA A 1 605 ? 4.168 14.298 12.112 1.00 94.19 605 ALA A N 1
ATOM 4753 C CA . ALA A 1 605 ? 4.616 13.828 10.806 1.00 94.19 605 ALA A CA 1
ATOM 4754 C C . ALA A 1 605 ? 3.525 13.985 9.733 1.00 94.19 605 ALA A C 1
ATOM 4756 O O . ALA A 1 605 ? 3.789 14.530 8.660 1.00 94.19 605 ALA A O 1
ATOM 4757 N N . LEU A 1 606 ? 2.294 13.551 10.022 1.00 96.69 606 LEU A N 1
ATOM 4758 C CA . LEU A 1 606 ? 1.171 13.638 9.084 1.00 96.69 606 LEU A CA 1
ATOM 4759 C C . LEU A 1 606 ? 0.801 15.094 8.773 1.00 96.69 606 LEU A C 1
ATOM 4761 O O . LEU A 1 606 ? 0.572 15.416 7.612 1.00 96.69 606 LEU A O 1
ATOM 4765 N N . VAL A 1 607 ? 0.817 15.990 9.766 1.00 97.75 607 VAL A N 1
ATOM 4766 C CA . VAL A 1 607 ? 0.578 17.433 9.574 1.00 97.75 607 VAL A CA 1
ATOM 4767 C C . VAL A 1 607 ? 1.612 18.045 8.637 1.00 97.75 607 VAL A C 1
ATOM 4769 O O . VAL A 1 607 ? 1.260 18.818 7.747 1.00 97.75 607 VAL A O 1
ATOM 4772 N N . GLU A 1 608 ? 2.887 17.695 8.805 1.00 95.31 608 GLU A N 1
ATOM 4773 C CA . GLU A 1 608 ? 3.941 18.149 7.898 1.00 95.31 608 GLU A CA 1
ATOM 4774 C C . GLU A 1 608 ? 3.715 17.632 6.468 1.00 95.31 608 GLU A C 1
ATOM 4776 O O . GLU A 1 608 ? 3.856 18.388 5.505 1.00 95.31 608 GLU A O 1
ATOM 4781 N N . GLY A 1 609 ? 3.306 16.369 6.318 1.00 94.81 609 GLY A N 1
ATOM 4782 C CA . GLY A 1 609 ? 2.967 15.795 5.016 1.00 94.81 609 GLY A CA 1
ATOM 4783 C C . GLY A 1 609 ? 1.776 16.493 4.352 1.00 94.81 609 GLY A C 1
ATOM 4784 O O . GLY A 1 609 ? 1.886 16.909 3.197 1.00 94.81 609 GLY A O 1
ATOM 4785 N N . VAL A 1 610 ? 0.685 16.712 5.096 1.00 97.19 610 VAL A N 1
ATOM 4786 C CA . VAL A 1 610 ? -0.496 17.465 4.640 1.00 97.19 610 VAL A CA 1
ATOM 4787 C C . VAL A 1 610 ? -0.096 18.871 4.190 1.00 97.19 610 VAL A C 1
ATOM 4789 O O . VAL A 1 610 ? -0.437 19.277 3.084 1.00 97.19 610 VAL A O 1
ATOM 4792 N N . ARG A 1 611 ? 0.699 19.603 4.980 1.00 95.88 611 ARG A N 1
ATOM 4793 C CA . ARG A 1 611 ? 1.135 20.971 4.635 1.00 95.88 611 ARG A CA 1
ATOM 4794 C C . ARG A 1 611 ? 1.951 21.036 3.351 1.00 95.88 611 ARG A C 1
ATOM 4796 O O . ARG A 1 611 ? 1.778 21.968 2.560 1.00 95.88 611 ARG A O 1
ATOM 4803 N N . ARG A 1 612 ? 2.833 20.064 3.119 1.00 94.31 612 ARG A N 1
ATOM 4804 C CA . ARG A 1 612 ? 3.625 19.996 1.881 1.00 94.31 612 ARG A CA 1
ATOM 4805 C C . ARG A 1 612 ? 2.756 19.682 0.680 1.00 94.31 612 ARG A C 1
ATOM 4807 O O . ARG A 1 612 ? 2.896 20.346 -0.345 1.00 94.31 612 ARG A O 1
ATOM 4814 N N . PHE A 1 613 ? 1.834 18.737 0.826 1.00 94.81 613 PHE A N 1
ATOM 4815 C CA . PHE A 1 613 ? 0.887 18.406 -0.229 1.00 94.81 613 PHE A CA 1
ATOM 4816 C C . PHE A 1 613 ? -0.011 19.600 -0.574 1.00 94.81 613 PHE A C 1
ATOM 4818 O O . PHE A 1 613 ? -0.083 20.002 -1.733 1.00 94.81 613 PHE A O 1
ATOM 4825 N N . SER A 1 614 ? -0.595 20.257 0.433 1.00 95.50 614 SER A N 1
ATOM 4826 C CA . SER A 1 614 ? -1.391 21.478 0.249 1.00 95.50 614 SER A CA 1
ATOM 4827 C C . SER A 1 614 ? -0.588 22.604 -0.401 1.00 95.50 614 SER A C 1
ATOM 4829 O O . SER A 1 614 ? -1.122 23.352 -1.215 1.00 95.50 614 SER A O 1
ATOM 4831 N N . THR A 1 615 ? 0.707 22.721 -0.093 1.00 94.25 615 THR A N 1
ATOM 4832 C CA . THR A 1 615 ? 1.586 23.706 -0.741 1.00 94.25 615 THR A CA 1
ATOM 4833 C C . THR A 1 615 ? 1.763 23.407 -2.229 1.00 94.25 615 THR A C 1
ATOM 4835 O O . THR A 1 615 ? 1.594 24.313 -3.039 1.00 94.25 615 THR A O 1
ATOM 4838 N N . VAL A 1 616 ? 2.004 22.144 -2.605 1.00 93.75 616 VAL A N 1
ATOM 4839 C CA . VAL A 1 616 ? 2.046 21.721 -4.018 1.00 93.75 616 VAL A CA 1
ATOM 4840 C C . VAL A 1 616 ? 0.738 22.065 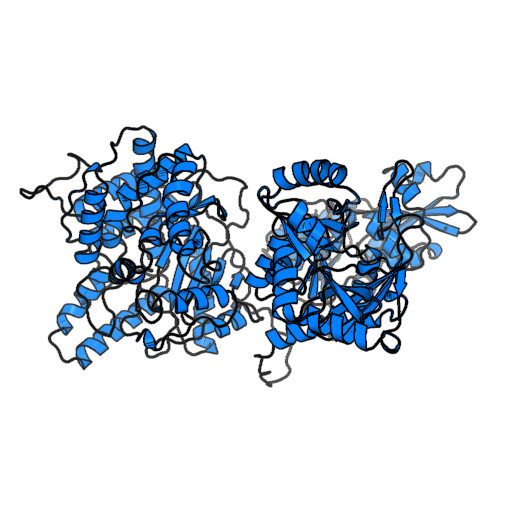-4.731 1.00 93.75 616 VAL A C 1
ATOM 4842 O O . VAL A 1 616 ? 0.768 22.687 -5.792 1.00 93.75 616 VAL A O 1
ATOM 4845 N N . LEU A 1 617 ? -0.402 21.704 -4.137 1.00 95.31 617 LEU A N 1
ATOM 4846 C CA . LEU A 1 617 ? -1.725 21.956 -4.711 1.00 95.31 617 LEU A CA 1
ATOM 4847 C C . LEU A 1 617 ? -1.997 23.443 -4.934 1.00 95.31 617 LEU A C 1
ATOM 4849 O O . LEU A 1 617 ? -2.404 23.848 -6.026 1.00 95.31 617 LEU A O 1
ATOM 4853 N N . ARG A 1 618 ? -1.726 24.261 -3.916 1.00 94.00 618 ARG A N 1
ATOM 4854 C CA . ARG A 1 618 ? -1.982 25.700 -3.950 1.00 94.00 618 ARG A CA 1
ATOM 4855 C C . ARG A 1 618 ? -1.085 26.412 -4.954 1.00 94.00 618 ARG A C 1
ATOM 4857 O O . ARG A 1 618 ? -1.577 27.239 -5.717 1.00 94.00 618 ARG A O 1
ATOM 4864 N N . GLU A 1 619 ? 0.213 26.110 -4.942 1.00 91.94 619 GLU A N 1
ATOM 4865 C CA . GLU A 1 619 ? 1.205 26.823 -5.753 1.00 91.94 619 GLU A CA 1
ATOM 4866 C C . GLU A 1 619 ? 1.172 26.412 -7.225 1.00 91.94 619 GLU A C 1
ATOM 4868 O O . GLU A 1 619 ? 1.362 27.267 -8.085 1.00 91.94 619 GLU A O 1
ATOM 4873 N N . ARG A 1 620 ? 0.914 25.132 -7.528 1.00 91.94 620 ARG A N 1
ATOM 4874 C CA . ARG A 1 620 ? 0.971 24.623 -8.909 1.00 91.94 620 ARG A CA 1
ATOM 4875 C C . ARG A 1 620 ? -0.383 24.521 -9.592 1.00 91.94 620 ARG A C 1
ATOM 4877 O O . ARG A 1 620 ? -0.460 24.695 -10.801 1.00 91.94 620 ARG A O 1
ATOM 4884 N N . PHE A 1 621 ? -1.442 24.243 -8.835 1.00 92.31 621 PHE A N 1
ATOM 4885 C CA . PHE A 1 621 ? -2.741 23.883 -9.412 1.00 92.31 621 PHE A CA 1
ATOM 4886 C C . PHE A 1 621 ? -3.877 24.805 -8.963 1.00 92.31 621 PHE A C 1
ATOM 4888 O O . PHE A 1 621 ? -5.005 24.659 -9.428 1.00 92.31 621 PHE A O 1
ATOM 4895 N N . GLY A 1 622 ? -3.610 25.757 -8.058 1.00 93.50 622 GLY A N 1
ATOM 4896 C CA . GLY A 1 622 ? -4.650 26.601 -7.469 1.00 93.50 622 GLY A CA 1
ATOM 4897 C C . GLY A 1 622 ? -5.728 25.798 -6.732 1.00 93.50 622 GLY A C 1
ATOM 4898 O O . GLY A 1 622 ? -6.852 26.283 -6.610 1.00 93.50 622 GLY A O 1
ATOM 4899 N N . ALA A 1 623 ? -5.381 24.594 -6.276 1.00 96.44 623 ALA A N 1
ATOM 4900 C CA . ALA A 1 623 ? -6.260 23.633 -5.623 1.00 96.44 623 ALA A CA 1
ATOM 4901 C C . ALA A 1 623 ? -5.952 23.540 -4.121 1.00 96.44 623 ALA A C 1
ATOM 4903 O O . ALA A 1 623 ? -4.931 24.046 -3.646 1.00 96.44 623 ALA A O 1
ATOM 4904 N N . ARG A 1 624 ? -6.831 22.882 -3.367 1.00 96.88 624 ARG A N 1
ATOM 4905 C CA . ARG A 1 624 ? -6.675 22.637 -1.929 1.00 96.88 624 ARG A CA 1
ATOM 4906 C C . ARG A 1 624 ? -7.279 21.298 -1.517 1.00 96.88 624 ARG A C 1
ATOM 4908 O O . ARG A 1 624 ? -7.928 20.630 -2.315 1.00 96.88 624 ARG A O 1
ATOM 4915 N N . LEU A 1 625 ? -7.052 20.913 -0.268 1.00 97.88 625 LEU A N 1
ATOM 4916 C CA . LEU A 1 625 ? -7.677 19.741 0.341 1.00 97.88 625 LEU A CA 1
ATOM 4917 C C . LEU A 1 625 ? -9.006 20.116 0.989 1.00 97.88 625 LEU A C 1
ATOM 4919 O O . LEU A 1 625 ? -9.123 21.208 1.552 1.00 97.88 625 LEU A O 1
ATOM 4923 N N . LEU A 1 626 ? -9.974 19.202 0.947 1.00 97.62 626 LEU A N 1
ATOM 4924 C CA . LEU A 1 626 ? -11.234 19.334 1.675 1.00 97.62 626 LEU A CA 1
ATOM 4925 C C . LEU A 1 626 ? -11.356 18.199 2.704 1.00 97.62 626 LEU A C 1
ATOM 4927 O O . LEU A 1 626 ? -11.435 17.045 2.300 1.00 97.62 626 LEU A O 1
ATOM 4931 N N . PRO A 1 627 ? -11.363 18.474 4.020 1.00 96.50 627 PRO A N 1
ATOM 4932 C CA . PRO A 1 627 ? -11.608 17.439 5.026 1.00 96.50 627 PRO A CA 1
ATOM 4933 C C . PRO A 1 627 ? -13.083 17.006 5.035 1.00 96.50 627 PRO A C 1
ATOM 4935 O O . PRO A 1 627 ? -13.900 17.627 4.358 1.00 96.50 627 PRO A O 1
ATOM 4938 N N . THR A 1 628 ? -13.425 16.022 5.879 1.00 98.00 628 THR A N 1
ATOM 4939 C CA . THR A 1 628 ? -14.727 15.326 6.055 1.00 98.00 628 THR A CA 1
ATOM 4940 C C . THR A 1 628 ? -14.857 13.989 5.325 1.00 98.00 628 THR A C 1
ATOM 4942 O O . THR A 1 628 ? -14.207 13.739 4.312 1.00 98.00 628 THR A O 1
ATOM 4945 N N . GLY A 1 629 ? -15.739 13.125 5.838 1.00 97.69 629 GLY A N 1
ATOM 4946 C CA . GLY A 1 629 ? -15.949 11.770 5.334 1.00 97.69 629 GLY A CA 1
ATOM 4947 C C . GLY A 1 629 ? -16.622 11.675 3.967 1.00 97.69 629 GLY A C 1
ATOM 4948 O O . GLY A 1 629 ? -16.598 10.606 3.361 1.00 97.69 629 GLY A O 1
ATOM 4949 N N . MET A 1 630 ? -17.227 12.766 3.487 1.00 98.12 630 MET A N 1
ATOM 4950 C CA . MET A 1 630 ? -17.811 12.883 2.148 1.00 98.12 630 MET A CA 1
ATOM 4951 C C . MET A 1 630 ? -17.764 14.339 1.678 1.00 98.12 630 MET A C 1
ATOM 4953 O O . MET A 1 630 ? -18.062 15.259 2.437 1.00 98.12 630 MET A O 1
ATOM 4957 N N . HIS A 1 631 ? -17.474 14.547 0.399 1.00 97.94 631 HIS A N 1
ATOM 4958 C CA . HIS A 1 631 ? -17.621 15.825 -0.280 1.00 97.94 631 HIS A CA 1
ATOM 4959 C C . HIS A 1 631 ? -19.104 16.249 -0.343 1.00 97.94 631 HIS A C 1
ATOM 4961 O O . HIS A 1 631 ? -19.949 15.469 -0.804 1.00 97.94 631 HIS A O 1
ATOM 4967 N N . PRO A 1 632 ? -19.431 17.501 0.022 1.00 97.00 632 PRO A N 1
ATOM 4968 C CA . PRO A 1 632 ? -20.806 17.945 0.271 1.00 97.00 632 PRO A CA 1
ATOM 4969 C C . PRO A 1 632 ? -21.718 18.034 -0.962 1.00 97.00 632 PRO A C 1
ATOM 4971 O O . PRO A 1 632 ? -22.929 17.898 -0.831 1.00 97.00 632 PRO A O 1
ATOM 4974 N N . TRP A 1 633 ? -21.174 18.241 -2.163 1.00 95.38 633 TRP A N 1
ATOM 4975 C CA . TRP A 1 633 ? -21.963 18.359 -3.409 1.00 95.38 633 TRP A CA 1
ATOM 4976 C C . TRP A 1 633 ? -21.288 17.726 -4.631 1.00 95.38 633 TRP A C 1
ATOM 4978 O O . TRP A 1 633 ? -21.533 18.118 -5.770 1.00 95.38 633 TRP A O 1
ATOM 4988 N N . MET A 1 634 ? -20.406 16.745 -4.418 1.00 94.56 634 MET A N 1
ATOM 4989 C CA . MET A 1 634 ? -19.792 16.042 -5.546 1.00 94.56 634 MET A CA 1
ATOM 4990 C C . MET A 1 634 ? -20.853 15.213 -6.272 1.00 94.56 634 MET A C 1
ATOM 4992 O O . MET A 1 634 ? -21.581 14.461 -5.631 1.00 94.56 634 MET A O 1
ATOM 4996 N N . ASP A 1 635 ? -20.868 15.282 -7.604 1.00 93.31 635 ASP A N 1
ATOM 4997 C CA . ASP A 1 635 ? -21.585 14.323 -8.445 1.00 93.31 635 ASP A CA 1
ATOM 4998 C C . ASP A 1 635 ? -20.681 13.104 -8.724 1.00 93.31 635 ASP A C 1
ATOM 5000 O O . ASP A 1 635 ? -19.728 13.226 -9.505 1.00 93.31 635 ASP A O 1
ATOM 5004 N N . PRO A 1 636 ? -20.945 11.924 -8.129 1.00 92.81 636 PRO A N 1
ATOM 5005 C CA . PRO A 1 636 ? -20.071 10.757 -8.257 1.00 92.81 636 PRO A CA 1
ATOM 5006 C C . PRO A 1 636 ? -20.001 10.212 -9.692 1.00 92.81 636 PRO A C 1
ATOM 5008 O O . PRO A 1 636 ? -19.027 9.553 -10.050 1.00 92.81 636 PRO A O 1
ATOM 5011 N N . ARG A 1 637 ? -20.969 10.548 -10.559 1.00 89.69 637 ARG A N 1
ATOM 5012 C CA . ARG A 1 637 ? -20.970 10.152 -11.982 1.00 89.69 637 ARG A CA 1
ATOM 5013 C C . ARG A 1 637 ? -19.919 10.890 -12.804 1.00 89.69 637 ARG A C 1
ATOM 5015 O O . ARG A 1 637 ? -19.576 10.449 -13.898 1.00 89.69 637 ARG A O 1
ATOM 5022 N N . LYS A 1 638 ? -19.432 12.024 -12.293 1.00 86.44 638 LYS A N 1
ATOM 5023 C CA . LYS A 1 638 ? -18.329 12.793 -12.884 1.00 86.44 638 LYS A CA 1
ATOM 5024 C C . LYS A 1 638 ? -16.968 12.378 -12.322 1.00 86.44 638 LYS A C 1
ATOM 5026 O O . LYS A 1 638 ? -15.954 12.872 -12.806 1.00 86.44 638 LYS A O 1
ATOM 5031 N N . GLY A 1 639 ? -16.950 11.503 -11.313 1.00 85.75 639 GLY A N 1
ATOM 5032 C CA . GLY A 1 639 ? -15.727 10.949 -10.751 1.00 85.75 639 GLY A CA 1
ATOM 5033 C C . GLY A 1 639 ? -14.968 10.122 -11.783 1.00 85.75 639 GLY A C 1
ATOM 5034 O O . GLY A 1 639 ? -15.563 9.422 -12.608 1.00 85.75 639 GLY A O 1
ATOM 5035 N N . GLN A 1 640 ? -13.646 10.214 -11.733 1.00 88.12 640 GLN A N 1
ATOM 5036 C CA . GLN A 1 640 ? -12.741 9.478 -12.600 1.00 88.12 640 GLN A CA 1
ATOM 5037 C C . GLN A 1 640 ? -11.981 8.434 -11.778 1.00 88.12 640 GLN A C 1
ATOM 5039 O O . GLN A 1 640 ? -11.639 8.648 -10.613 1.00 88.12 640 GLN A O 1
ATOM 5044 N N . LEU A 1 641 ? -11.760 7.269 -12.389 1.00 84.50 641 LEU A N 1
ATOM 5045 C CA . LEU A 1 641 ? -10.939 6.220 -11.796 1.00 84.50 641 LEU A CA 1
ATOM 5046 C C . LEU A 1 641 ? -9.466 6.574 -11.953 1.00 84.50 641 LEU A C 1
ATOM 5048 O O . LEU A 1 641 ? -9.064 7.114 -12.984 1.00 84.50 641 LEU A O 1
ATOM 5052 N N . TRP A 1 642 ? -8.658 6.184 -10.972 1.00 79.06 642 TRP A N 1
ATOM 5053 C CA . TRP A 1 642 ? -7.210 6.295 -11.079 1.00 79.06 642 TRP A CA 1
ATOM 5054 C C . TRP A 1 642 ? -6.674 5.580 -12.329 1.00 79.06 642 TRP A C 1
ATOM 5056 O O . TRP A 1 642 ? -6.962 4.404 -12.572 1.00 79.06 642 TRP A O 1
ATOM 5066 N N . GLY A 1 643 ? -5.885 6.311 -13.119 1.00 63.56 643 GLY A N 1
ATOM 5067 C CA . GLY A 1 643 ? -5.431 5.885 -14.444 1.00 63.56 643 GLY A CA 1
ATOM 5068 C C . GLY A 1 643 ? -4.077 5.168 -14.500 1.00 63.56 643 GLY A C 1
ATOM 5069 O O . GLY A 1 643 ? -3.699 4.741 -15.588 1.00 63.56 643 GLY A O 1
ATOM 5070 N N . ARG A 1 644 ? -3.341 5.040 -13.381 1.00 64.56 644 ARG A N 1
ATOM 5071 C CA . ARG A 1 644 ? -2.016 4.373 -13.322 1.00 64.56 644 ARG A CA 1
ATOM 5072 C C . ARG A 1 644 ? -2.080 3.017 -12.606 1.00 64.56 644 ARG A C 1
ATOM 5074 O O . ARG A 1 644 ? -3.012 2.255 -12.872 1.00 64.56 644 ARG A O 1
ATOM 5081 N N . SER A 1 645 ? -1.113 2.704 -11.730 1.00 47.97 645 SER A N 1
ATOM 5082 C CA . SER A 1 645 ? -0.988 1.430 -11.015 1.00 47.97 645 SER A CA 1
ATOM 5083 C C . SER A 1 645 ? -2.313 0.942 -10.421 1.00 47.97 645 SER A C 1
ATOM 5085 O O . SER A 1 645 ? -3.193 1.711 -10.022 1.00 47.97 645 SER A O 1
ATOM 5087 N N . GLY A 1 646 ? -2.490 -0.380 -10.402 1.00 54.00 646 GLY A N 1
ATOM 5088 C CA . GLY A 1 646 ? -3.729 -0.987 -9.920 1.00 54.00 646 GLY A CA 1
ATOM 5089 C C . GLY A 1 646 ? -4.913 -0.871 -10.888 1.00 54.00 646 GLY A C 1
ATOM 5090 O O . GLY A 1 646 ? -6.013 -1.284 -10.522 1.00 54.00 646 GLY A O 1
ATOM 5091 N N . THR A 1 647 ? -4.723 -0.415 -12.138 1.00 62.38 647 THR A N 1
ATOM 5092 C CA . THR A 1 647 ? -5.815 -0.266 -13.126 1.00 62.38 647 THR A CA 1
ATOM 5093 C C . THR A 1 647 ? -6.654 -1.533 -13.256 1.00 62.38 647 THR A C 1
ATOM 5095 O O . THR A 1 647 ? -7.876 -1.464 -13.297 1.00 62.38 647 THR A O 1
ATOM 5098 N N . ARG A 1 648 ? -6.025 -2.717 -13.257 1.00 66.81 648 ARG A N 1
ATOM 5099 C CA . ARG A 1 648 ? -6.742 -4.001 -13.327 1.00 66.81 648 ARG A CA 1
ATOM 5100 C C . ARG A 1 648 ? -7.657 -4.227 -12.120 1.00 66.81 648 ARG A C 1
ATOM 5102 O O . ARG A 1 648 ? -8.759 -4.754 -12.285 1.00 66.81 648 ARG A O 1
ATOM 5109 N N . ILE A 1 649 ? -7.209 -3.849 -10.923 1.00 66.69 649 ILE A N 1
ATOM 5110 C CA . ILE A 1 649 ? -7.989 -3.930 -9.681 1.00 66.69 649 ILE A CA 1
ATOM 5111 C C . ILE A 1 649 ? -9.178 -2.971 -9.785 1.00 66.69 649 ILE A C 1
ATOM 5113 O O . ILE A 1 649 ? -10.322 -3.411 -9.671 1.00 66.69 649 ILE A O 1
ATOM 5117 N N . TYR A 1 650 ? -8.935 -1.699 -10.106 1.00 73.56 650 TYR A N 1
ATOM 5118 C CA . TYR A 1 650 ? -9.985 -0.679 -10.197 1.00 73.56 650 TYR A CA 1
ATOM 5119 C C . TYR A 1 650 ? -10.985 -0.940 -11.329 1.00 73.56 650 TYR A C 1
ATOM 5121 O O . TYR A 1 650 ? -12.188 -0.809 -11.124 1.00 73.56 650 TYR A O 1
ATOM 5129 N N . GLN A 1 651 ? -10.535 -1.417 -12.490 1.00 76.06 651 GLN A N 1
ATOM 5130 C CA . GLN A 1 651 ? -11.411 -1.854 -13.584 1.00 76.06 651 GLN A CA 1
ATOM 5131 C C . GLN A 1 651 ? -12.238 -3.084 -13.200 1.00 76.06 651 GLN A C 1
ATOM 5133 O O . GLN A 1 651 ? -13.391 -3.213 -13.613 1.00 76.06 651 GLN A O 1
ATOM 5138 N N . THR A 1 652 ? -11.677 -3.993 -12.397 1.00 78.00 652 THR A N 1
ATOM 5139 C CA . THR A 1 652 ? -12.431 -5.134 -11.865 1.00 78.00 652 THR A CA 1
ATOM 5140 C C . THR A 1 652 ? -13.510 -4.658 -10.896 1.00 78.00 652 THR A C 1
ATOM 5142 O O . THR A 1 652 ? -14.652 -5.100 -11.021 1.00 78.00 652 THR A O 1
ATOM 5145 N N . TYR A 1 653 ? -13.205 -3.702 -10.011 1.00 80.69 653 TYR A N 1
ATOM 5146 C CA . TYR A 1 653 ? -14.222 -3.046 -9.186 1.00 80.69 653 TYR A CA 1
ATOM 5147 C C . TYR A 1 653 ? -15.288 -2.356 -10.039 1.00 80.69 653 TYR A C 1
ATOM 5149 O O . TYR A 1 653 ? -16.463 -2.627 -9.838 1.00 80.69 653 TYR A O 1
ATOM 5157 N N . ALA A 1 654 ? -14.907 -1.559 -11.038 1.00 83.19 654 ALA A N 1
ATOM 5158 C CA . ALA A 1 654 ? -15.839 -0.842 -11.914 1.00 83.19 654 ALA A CA 1
ATOM 5159 C C . ALA A 1 654 ? -16.763 -1.761 -12.726 1.00 83.19 654 ALA A C 1
ATOM 5161 O O . ALA A 1 654 ? -17.895 -1.405 -13.039 1.00 83.19 654 ALA A O 1
ATOM 5162 N N . ARG A 1 655 ? -16.290 -2.962 -13.069 1.00 85.12 655 ARG A N 1
ATOM 5163 C CA . ARG A 1 655 ? -17.091 -3.979 -13.760 1.00 85.12 655 ARG A CA 1
ATOM 5164 C C . ARG A 1 655 ? -18.035 -4.718 -12.808 1.00 85.12 655 ARG A C 1
ATOM 5166 O O . ARG A 1 655 ? -19.140 -5.104 -13.197 1.00 85.12 655 ARG A O 1
ATOM 5173 N N . LEU A 1 656 ? -17.575 -5.002 -11.589 1.00 82.25 656 LEU A N 1
ATOM 5174 C CA . LEU A 1 656 ? -18.325 -5.793 -10.612 1.00 82.25 656 LEU A CA 1
ATOM 5175 C C . LEU A 1 656 ? -19.275 -4.938 -9.766 1.00 82.25 656 LEU A C 1
ATOM 5177 O O . LEU A 1 656 ? -20.327 -5.428 -9.368 1.00 82.25 656 LEU A O 1
ATOM 5181 N N . PHE A 1 657 ? -18.976 -3.672 -9.533 1.00 82.62 657 PHE A N 1
ATOM 5182 C CA . PHE A 1 657 ? -19.756 -2.777 -8.687 1.00 82.62 657 PHE A CA 1
ATOM 5183 C C . PHE A 1 657 ? -20.103 -1.502 -9.445 1.00 82.62 657 PHE A C 1
ATOM 5185 O O . PHE A 1 657 ? -19.389 -1.095 -10.357 1.00 82.62 657 PHE A O 1
ATOM 5192 N N . ASP A 1 658 ? -21.197 -0.856 -9.044 1.00 83.50 658 ASP A N 1
ATOM 5193 C CA . ASP A 1 658 ? -21.509 0.490 -9.515 1.00 83.50 658 ASP A CA 1
ATOM 5194 C C . ASP A 1 658 ? -20.618 1.501 -8.778 1.00 83.50 658 ASP A C 1
ATOM 5196 O O . ASP A 1 658 ? -20.979 2.072 -7.742 1.00 83.50 658 ASP A O 1
ATOM 5200 N N . VAL A 1 659 ? -19.394 1.646 -9.290 1.00 85.50 659 VAL A N 1
ATOM 5201 C CA . VAL A 1 659 ? -18.378 2.528 -8.706 1.00 85.50 659 VAL A CA 1
ATOM 5202 C C . VAL A 1 659 ? -18.703 4.005 -8.902 1.00 85.50 659 VAL A C 1
ATOM 5204 O O . VAL A 1 659 ? -18.062 4.825 -8.275 1.00 85.50 659 VAL A O 1
ATOM 5207 N N . GLN A 1 660 ? -19.705 4.377 -9.704 1.00 88.69 660 GLN A N 1
ATOM 5208 C CA . GLN A 1 660 ? -20.127 5.776 -9.883 1.00 88.69 660 GLN A CA 1
ATOM 5209 C C . GLN A 1 660 ? -21.147 6.231 -8.828 1.00 88.69 660 GLN A C 1
ATOM 5211 O O . GLN A 1 660 ? -21.917 7.168 -9.039 1.00 88.69 660 GLN A O 1
ATOM 5216 N N . THR A 1 661 ? -21.149 5.574 -7.670 1.00 91.62 661 THR A N 1
ATOM 5217 C CA . THR A 1 661 ? -21.977 5.928 -6.518 1.00 91.62 661 THR A CA 1
ATOM 5218 C C . THR A 1 661 ? -21.153 6.650 -5.460 1.00 91.62 661 THR A C 1
ATOM 5220 O O . THR A 1 661 ? -19.925 6.537 -5.400 1.00 91.62 661 THR A O 1
ATOM 5223 N N . HIS A 1 662 ? -21.840 7.367 -4.569 1.00 93.06 662 HIS A N 1
ATOM 5224 C CA . HIS A 1 662 ? -21.203 8.042 -3.441 1.00 93.06 662 HIS A CA 1
ATOM 5225 C C . HIS A 1 662 ? -20.344 7.107 -2.592 1.00 93.06 662 HIS A C 1
ATOM 5227 O O . HIS A 1 662 ? -19.275 7.517 -2.167 1.00 93.06 662 HIS A O 1
ATOM 5233 N N . GLY A 1 663 ? -20.760 5.848 -2.411 1.00 89.44 663 GLY A N 1
ATOM 5234 C CA . GLY A 1 663 ? -20.020 4.858 -1.627 1.00 89.44 663 GLY A CA 1
ATOM 5235 C C . GLY A 1 663 ? -18.642 4.478 -2.182 1.00 89.44 663 GLY A C 1
ATOM 5236 O O . GLY A 1 663 ? -17.907 3.783 -1.491 1.00 89.44 663 GLY A O 1
ATOM 5237 N N . TRP A 1 664 ? -18.295 4.878 -3.405 1.00 89.12 664 TRP A N 1
ATOM 5238 C CA . TRP A 1 664 ? -16.996 4.585 -4.022 1.00 89.12 664 TRP A CA 1
ATOM 5239 C C . TRP A 1 664 ? -16.226 5.852 -4.377 1.00 89.12 664 TRP A C 1
ATOM 5241 O O . TRP A 1 664 ? -15.036 5.935 -4.102 1.00 89.12 664 TRP A O 1
ATOM 5251 N N . MET A 1 665 ? -16.902 6.831 -4.981 1.00 92.12 665 MET A N 1
ATOM 5252 C CA . MET A 1 665 ? -16.255 8.040 -5.504 1.00 92.12 665 MET A CA 1
ATOM 5253 C C . MET A 1 665 ? -16.216 9.190 -4.509 1.00 92.12 665 MET A C 1
ATOM 5255 O O . MET A 1 665 ? -15.529 10.163 -4.770 1.00 92.12 665 MET A O 1
ATOM 5259 N N . ASN A 1 666 ? -16.982 9.118 -3.420 1.00 95.38 666 ASN A N 1
ATOM 5260 C CA . ASN A 1 666 ? -17.172 10.234 -2.501 1.00 95.38 666 ASN A CA 1
ATOM 5261 C C . ASN A 1 666 ? -17.105 9.775 -1.033 1.00 95.38 666 ASN A C 1
ATOM 5263 O O . ASN A 1 666 ? -17.951 10.149 -0.221 1.00 95.38 666 ASN A O 1
ATOM 5267 N N . VAL A 1 667 ? -16.150 8.898 -0.712 1.00 93.25 667 VAL A N 1
ATOM 5268 C CA . VAL A 1 667 ? -15.905 8.403 0.649 1.00 93.25 667 VAL A CA 1
ATOM 5269 C C . VAL A 1 667 ? -14.468 8.693 1.048 1.00 93.25 667 VAL A C 1
ATOM 5271 O O . VAL A 1 667 ? -13.559 8.406 0.277 1.00 93.25 667 VAL A O 1
ATOM 5274 N N . HIS A 1 668 ? -14.275 9.243 2.246 1.00 96.62 668 HIS A N 1
ATOM 5275 C CA . HIS A 1 668 ? -12.952 9.511 2.810 1.00 96.62 668 HIS A CA 1
ATOM 5276 C C . HIS A 1 668 ? -12.900 9.009 4.252 1.00 96.62 668 HIS A C 1
ATOM 5278 O O . HIS A 1 668 ? -13.781 9.313 5.066 1.00 96.62 668 HIS A O 1
ATOM 5284 N N . ALA A 1 669 ? -11.894 8.211 4.573 1.00 96.69 669 ALA A N 1
ATOM 5285 C CA . ALA A 1 669 ? -11.781 7.560 5.865 1.00 96.69 669 ALA A CA 1
ATOM 5286 C C . ALA A 1 669 ? -10.472 7.876 6.590 1.00 96.69 669 ALA A C 1
ATOM 5288 O O . ALA A 1 669 ? -9.423 8.138 5.999 1.00 96.69 669 ALA A O 1
ATOM 5289 N N . ALA A 1 670 ? -10.550 7.755 7.914 1.00 98.31 670 ALA A N 1
ATOM 5290 C CA . ALA A 1 670 ? -9.393 7.580 8.769 1.00 98.31 670 ALA A CA 1
ATOM 5291 C C . ALA A 1 670 ? -9.292 6.102 9.173 1.00 98.31 670 ALA A C 1
ATOM 5293 O O . ALA A 1 670 ? -10.257 5.497 9.657 1.00 98.31 670 ALA A O 1
ATOM 5294 N N . HIS A 1 671 ? -8.112 5.505 9.024 1.00 98.12 671 HIS A N 1
ATOM 5295 C CA . HIS A 1 671 ? -7.852 4.134 9.456 1.00 98.12 671 HIS A CA 1
ATOM 5296 C C . HIS A 1 671 ? -6.861 4.088 10.615 1.00 98.12 671 HIS A C 1
ATOM 5298 O O . HIS A 1 671 ? -5.845 4.786 10.643 1.00 98.12 671 HIS A O 1
ATOM 5304 N N . LEU A 1 672 ? -7.141 3.202 11.573 1.00 98.31 672 LEU A N 1
ATOM 5305 C CA . LEU A 1 672 ? -6.236 2.895 12.677 1.00 98.31 672 LEU A CA 1
ATOM 5306 C C . LEU A 1 672 ? -5.729 1.458 12.558 1.00 98.31 672 LEU A C 1
ATOM 5308 O O . LEU A 1 672 ? -6.496 0.502 12.670 1.00 98.31 672 LEU A O 1
ATOM 5312 N N . ASN A 1 673 ? -4.415 1.320 12.416 1.00 97.25 673 ASN A N 1
ATOM 5313 C CA . ASN A 1 673 ? -3.711 0.049 12.318 1.00 97.25 673 ASN A CA 1
ATOM 5314 C C . ASN A 1 673 ? -3.104 -0.346 13.672 1.00 97.25 673 ASN A C 1
ATOM 5316 O O . ASN A 1 673 ? -2.268 0.379 14.217 1.00 97.25 673 ASN A O 1
ATOM 5320 N N . LEU A 1 674 ? -3.473 -1.512 14.212 1.00 97.31 674 LEU A N 1
ATOM 5321 C CA . LEU A 1 674 ? -2.975 -2.034 15.493 1.00 97.31 674 LEU A CA 1
ATOM 5322 C C . LEU A 1 674 ? -2.290 -3.401 15.317 1.00 97.31 674 LEU A C 1
ATOM 5324 O O . LEU A 1 674 ? -2.871 -4.284 14.696 1.00 97.31 674 LEU A O 1
ATOM 5328 N N . PRO A 1 675 ? -1.093 -3.645 15.882 1.00 95.19 675 PRO A N 1
ATOM 5329 C CA . PRO A 1 675 ? -0.406 -4.928 15.726 1.00 95.19 675 PRO A CA 1
ATOM 5330 C C . PRO A 1 675 ? -1.203 -6.120 16.259 1.00 95.19 675 PRO A C 1
ATOM 5332 O O . PRO A 1 675 ? -1.784 -6.042 17.342 1.00 95.19 675 PRO A O 1
ATOM 5335 N N . LEU A 1 676 ? -1.142 -7.254 15.556 1.00 92.62 676 LEU A N 1
ATOM 5336 C CA . LEU A 1 676 ? -1.838 -8.476 15.983 1.00 92.62 676 LEU A CA 1
ATOM 5337 C C . LEU A 1 676 ? -1.241 -9.094 17.254 1.00 92.62 676 LEU A C 1
ATOM 5339 O O . LEU A 1 676 ? -1.972 -9.616 18.087 1.00 92.62 676 LEU A O 1
ATOM 5343 N N . GLY A 1 677 ? 0.083 -9.049 17.428 1.00 88.06 677 GLY A N 1
ATOM 5344 C CA . GLY A 1 677 ? 0.738 -9.771 18.519 1.00 88.06 677 GLY A CA 1
ATOM 5345 C C . GLY A 1 677 ? 0.561 -11.289 18.405 1.00 88.06 677 GLY A C 1
ATOM 5346 O O . GLY A 1 677 ? 0.725 -11.857 17.323 1.00 88.06 677 GLY A O 1
ATOM 5347 N N . ARG A 1 678 ? 0.268 -11.965 19.525 1.00 90.06 678 ARG A N 1
ATOM 5348 C CA . ARG A 1 678 ? -0.054 -13.404 19.535 1.00 90.06 678 ARG A CA 1
ATOM 5349 C C . ARG A 1 678 ? -1.513 -13.631 19.157 1.00 90.06 678 ARG A C 1
ATOM 5351 O O . ARG A 1 678 ? -2.361 -12.805 19.462 1.00 90.06 678 ARG A O 1
ATOM 5358 N N . GLU A 1 679 ? -1.815 -14.794 18.584 1.00 94.12 679 GLU A N 1
ATOM 5359 C CA . GLU A 1 679 ? -3.169 -15.145 18.127 1.00 94.12 679 GLU A CA 1
ATOM 5360 C C . GLU A 1 679 ? -4.245 -14.962 19.205 1.00 94.12 679 GLU A C 1
ATOM 5362 O O . GLU A 1 679 ? -5.268 -14.345 18.939 1.00 94.12 679 GLU A O 1
ATOM 5367 N N . THR A 1 680 ? -4.004 -15.414 20.438 1.00 95.44 680 THR A N 1
ATOM 5368 C CA . THR A 1 680 ? -4.974 -15.260 21.535 1.00 95.44 680 THR A CA 1
ATOM 5369 C C . THR A 1 680 ? -5.262 -13.796 21.869 1.00 95.44 680 THR A C 1
ATOM 5371 O O . THR A 1 680 ? -6.406 -13.432 22.135 1.00 95.44 680 THR A O 1
ATOM 5374 N N . GLU A 1 681 ? -4.240 -12.939 21.829 1.00 95.12 681 GLU A N 1
ATOM 5375 C CA . GLU A 1 681 ? -4.388 -11.504 22.067 1.00 95.12 681 GLU A CA 1
ATOM 5376 C C . GLU A 1 681 ? -5.068 -10.814 20.875 1.00 95.12 681 GLU A C 1
ATOM 5378 O O . GLU A 1 681 ? -5.925 -9.956 21.080 1.00 95.12 681 GLU A O 1
ATOM 5383 N N . ALA A 1 682 ? -4.742 -11.224 19.644 1.00 96.44 682 ALA A N 1
ATOM 5384 C CA . ALA A 1 682 ? -5.354 -10.727 18.414 1.00 96.44 682 ALA A CA 1
ATOM 5385 C C . ALA A 1 682 ? -6.850 -11.055 18.340 1.00 96.44 682 ALA A C 1
ATOM 5387 O O . ALA A 1 682 ? -7.653 -10.179 18.036 1.00 96.44 682 ALA A O 1
ATOM 5388 N N . VAL A 1 683 ? -7.231 -12.298 18.654 1.00 97.94 683 VAL A N 1
ATOM 5389 C CA . VAL A 1 683 ? -8.630 -12.752 18.696 1.00 97.94 683 VAL A CA 1
ATOM 5390 C C . VAL A 1 683 ? -9.409 -11.980 19.758 1.00 97.94 683 VAL A C 1
ATOM 5392 O O . VAL A 1 683 ? -10.499 -11.483 19.482 1.00 97.94 683 VAL A O 1
ATOM 5395 N N . ALA A 1 684 ? -8.840 -11.807 20.955 1.00 98.25 684 ALA A N 1
ATOM 5396 C CA . ALA A 1 684 ? -9.480 -11.012 21.999 1.00 98.25 684 ALA A CA 1
ATOM 5397 C C . ALA A 1 684 ? -9.627 -9.536 21.600 1.00 98.25 684 ALA A C 1
ATOM 5399 O O . ALA A 1 684 ? -10.666 -8.938 21.869 1.00 98.25 684 ALA A O 1
ATOM 5400 N N . MET A 1 685 ? -8.615 -8.956 20.945 1.00 98.44 685 MET A N 1
ATOM 5401 C CA . MET A 1 685 ? -8.662 -7.587 20.427 1.00 98.44 685 MET A CA 1
ATOM 5402 C C . MET A 1 685 ? -9.728 -7.432 19.334 1.00 98.44 685 MET A C 1
ATOM 5404 O O . MET A 1 685 ? -10.490 -6.469 19.366 1.00 98.44 685 MET A O 1
ATOM 5408 N N . TYR A 1 686 ? -9.825 -8.393 18.414 1.00 98.56 686 TYR A N 1
ATOM 5409 C CA . TYR A 1 686 ? -10.824 -8.410 17.346 1.00 98.56 686 TYR A CA 1
ATOM 5410 C C . TYR A 1 686 ? -12.251 -8.530 17.897 1.00 98.56 686 TYR A C 1
ATOM 5412 O O . TYR A 1 686 ? -13.117 -7.720 17.574 1.00 98.56 686 TYR A O 1
ATOM 5420 N N . ASN A 1 687 ? -12.484 -9.466 18.822 1.00 98.50 687 ASN A N 1
ATOM 5421 C CA . ASN A 1 687 ? -13.789 -9.623 19.467 1.00 98.50 687 ASN A CA 1
ATOM 5422 C C . ASN A 1 687 ? -14.141 -8.416 20.355 1.00 98.50 687 ASN A C 1
ATOM 5424 O O . ASN A 1 687 ? -15.309 -8.047 20.451 1.00 98.50 687 ASN A O 1
ATOM 5428 N N . ALA A 1 688 ? -13.152 -7.756 20.969 1.00 98.69 688 ALA A N 1
ATOM 5429 C CA . ALA A 1 688 ? -13.360 -6.490 21.671 1.00 98.69 688 ALA A CA 1
ATOM 5430 C C . ALA A 1 688 ? -13.707 -5.335 20.715 1.00 98.69 688 ALA A C 1
ATOM 5432 O O . ALA A 1 688 ? -14.451 -4.439 21.111 1.00 98.69 688 ALA A O 1
ATOM 5433 N N . ALA A 1 689 ? -13.232 -5.359 19.464 1.00 98.69 689 ALA A N 1
ATOM 5434 C CA . ALA A 1 689 ? -13.607 -4.368 18.457 1.00 98.69 689 ALA A CA 1
ATOM 5435 C C . ALA A 1 689 ? -15.097 -4.428 18.108 1.00 98.69 689 ALA A C 1
ATOM 5437 O O . ALA A 1 689 ? -15.720 -3.373 17.991 1.00 98.69 689 ALA A O 1
ATOM 5438 N N . ALA A 1 690 ? -15.701 -5.621 18.074 1.00 98.50 690 ALA A N 1
ATOM 5439 C CA . ALA A 1 690 ? -17.154 -5.772 17.940 1.00 98.50 690 ALA A CA 1
ATOM 5440 C C . ALA A 1 690 ? -17.929 -5.062 19.066 1.00 98.50 690 ALA A C 1
ATOM 5442 O O . ALA A 1 690 ? -19.034 -4.579 18.848 1.00 98.50 690 ALA A O 1
ATOM 5443 N N . LEU A 1 691 ? -17.343 -4.952 20.265 1.00 98.69 691 LEU A N 1
ATOM 5444 C CA . LEU A 1 691 ? -17.954 -4.272 21.413 1.00 98.69 691 LEU A CA 1
ATOM 5445 C C . LEU A 1 691 ? -17.753 -2.751 21.404 1.00 98.69 691 LEU A C 1
ATOM 5447 O O . LEU A 1 691 ? -18.353 -2.075 22.229 1.00 98.69 691 LEU A O 1
ATOM 5451 N N . LEU A 1 692 ? -16.903 -2.209 20.527 1.00 98.75 692 LEU A N 1
ATOM 5452 C CA . LEU A 1 692 ? -16.604 -0.774 20.461 1.00 98.75 692 LEU A CA 1
ATOM 5453 C C . LEU A 1 692 ? -17.159 -0.117 19.195 1.00 98.75 692 LEU A C 1
ATOM 5455 O O . LEU A 1 692 ? -17.766 0.949 19.282 1.00 98.75 692 LEU A O 1
ATOM 5459 N N . ILE A 1 693 ? -16.960 -0.758 18.038 1.00 98.75 693 ILE A N 1
ATOM 5460 C CA . ILE A 1 693 ? -17.365 -0.262 16.714 1.00 98.75 693 ILE A CA 1
ATOM 5461 C C . ILE A 1 693 ? -18.809 0.252 16.662 1.00 98.75 693 ILE A C 1
ATOM 5463 O O . ILE A 1 693 ? -18.995 1.318 16.076 1.00 98.75 693 ILE A O 1
ATOM 5467 N N . PRO A 1 694 ? -19.805 -0.395 17.307 1.00 98.75 694 PRO A N 1
ATOM 5468 C CA . PRO A 1 694 ? -21.188 0.072 17.286 1.00 98.75 694 PRO A CA 1
ATOM 5469 C C . PRO A 1 694 ? -21.393 1.533 17.686 1.00 98.75 694 PRO A C 1
ATOM 5471 O O . PRO A 1 694 ? -22.351 2.157 17.249 1.00 98.75 694 PRO A O 1
ATOM 5474 N N . TYR A 1 695 ? -20.500 2.100 18.495 1.00 98.75 695 TYR A N 1
ATOM 5475 C CA . TYR A 1 695 ? -20.674 3.449 19.035 1.00 98.75 695 TYR A CA 1
ATOM 5476 C C . TYR A 1 695 ? -19.757 4.486 18.387 1.00 98.75 695 TYR A C 1
ATOM 5478 O O . TYR A 1 695 ? -19.902 5.676 18.656 1.00 98.75 695 TYR A O 1
ATOM 5486 N N . LEU A 1 696 ? -18.820 4.059 17.534 1.00 98.75 696 LEU A N 1
ATOM 5487 C CA . LEU A 1 696 ? -17.860 4.955 16.891 1.00 98.75 696 LEU A CA 1
ATOM 5488 C C . LEU A 1 696 ? -18.485 5.955 15.905 1.00 98.75 696 LEU A C 1
ATOM 5490 O O . LEU A 1 696 ? -17.993 7.081 15.905 1.00 98.75 696 LEU A O 1
ATOM 5494 N N . PRO A 1 697 ? -19.570 5.656 15.155 1.00 98.56 697 PRO A N 1
ATOM 5495 C CA . PRO A 1 697 ? -20.204 6.658 14.290 1.00 98.56 697 PRO A CA 1
ATOM 5496 C C . PRO A 1 697 ? -20.661 7.902 15.065 1.00 98.56 697 PRO A C 1
ATOM 5498 O O . PRO A 1 697 ? -20.463 9.026 14.624 1.00 98.56 697 PRO A O 1
ATOM 5501 N N . ALA A 1 698 ? -21.168 7.728 16.290 1.00 98.25 698 ALA A N 1
ATOM 5502 C CA . ALA A 1 698 ? -21.573 8.849 17.140 1.00 98.25 698 ALA A CA 1
ATOM 5503 C C . ALA A 1 698 ? -20.401 9.739 17.597 1.00 98.25 698 ALA A C 1
ATOM 5505 O O . ALA A 1 698 ? -20.627 10.859 18.045 1.00 98.25 698 ALA A O 1
ATOM 5506 N N . LEU A 1 699 ? -19.162 9.253 17.502 1.00 98.00 699 LEU A N 1
ATOM 5507 C CA . LEU A 1 699 ? -17.956 10.025 17.794 1.00 98.00 699 LEU A CA 1
ATOM 5508 C C . LEU A 1 699 ? -17.313 10.581 16.515 1.00 98.00 699 LEU A C 1
ATOM 5510 O O . LEU A 1 699 ? -16.867 11.722 16.511 1.00 98.00 699 LEU A O 1
ATOM 5514 N N . ALA A 1 700 ? -17.242 9.771 15.459 1.00 98.44 700 ALA A N 1
ATOM 5515 C CA . ALA A 1 700 ? -16.393 10.014 14.298 1.00 98.44 700 ALA A CA 1
ATOM 5516 C C . ALA A 1 700 ? -17.134 10.542 13.064 1.00 98.44 700 ALA A C 1
ATOM 5518 O O . ALA A 1 700 ? -16.468 10.926 12.113 1.00 98.44 700 ALA A O 1
ATOM 5519 N N . ALA A 1 701 ? -18.467 10.580 13.042 1.00 98.69 701 ALA A N 1
ATOM 5520 C CA . ALA A 1 701 ? -19.190 11.026 11.856 1.00 98.69 701 ALA A CA 1
ATOM 5521 C C . ALA A 1 701 ? -18.827 12.467 11.459 1.00 98.69 701 ALA A C 1
ATOM 5523 O O . ALA A 1 701 ? -18.917 13.401 12.266 1.00 98.69 701 ALA A O 1
ATOM 5524 N N . SER A 1 702 ? -18.482 12.664 10.189 1.00 98.50 702 SER A N 1
ATOM 5525 C CA . SER A 1 702 ? -18.206 13.985 9.610 1.00 98.50 702 SER A CA 1
ATOM 5526 C C . SER A 1 702 ? -18.854 14.187 8.240 1.00 98.50 702 SER A C 1
ATOM 5528 O O . SER A 1 702 ? -18.556 15.163 7.564 1.00 98.50 702 SER A O 1
ATOM 5530 N N . SER A 1 703 ? -19.787 13.315 7.851 1.00 98.31 703 SER A N 1
ATOM 5531 C CA . SER A 1 703 ? -20.447 13.299 6.542 1.00 98.31 703 SER A CA 1
ATOM 5532 C C . SER A 1 703 ? -21.949 13.671 6.603 1.00 98.31 703 SER A C 1
ATOM 5534 O O . SER A 1 703 ? -22.797 12.836 6.299 1.00 98.31 703 SER A O 1
ATOM 5536 N N . PRO A 1 704 ? -22.341 14.905 6.994 1.00 97.50 704 PRO A N 1
ATOM 5537 C CA . PRO A 1 704 ? -23.753 15.298 7.151 1.00 97.50 704 PRO A CA 1
ATOM 5538 C C . PRO A 1 704 ? -24.500 15.554 5.834 1.00 97.50 704 PRO A C 1
ATOM 5540 O O . PRO A 1 704 ? -25.732 15.608 5.838 1.00 97.50 704 PRO A O 1
ATOM 5543 N N . MET A 1 705 ? -23.774 15.778 4.736 1.00 95.75 705 MET A N 1
ATOM 5544 C CA . MET A 1 705 ? -24.339 16.174 3.448 1.00 95.75 705 MET A CA 1
ATOM 5545 C C . MET A 1 705 ? -23.630 15.521 2.265 1.00 95.75 705 MET A C 1
ATOM 5547 O O . MET A 1 705 ? -22.435 15.235 2.315 1.00 95.75 705 MET A O 1
ATOM 5551 N N . TYR A 1 706 ? -24.400 15.325 1.201 1.00 95.94 706 TYR A N 1
ATOM 5552 C CA . TYR A 1 706 ? -23.964 15.052 -0.165 1.00 95.94 706 TYR A CA 1
ATOM 5553 C C . TYR A 1 706 ? -25.039 15.622 -1.115 1.00 95.94 706 TYR A C 1
ATOM 5555 O O . TYR A 1 706 ? -26.139 15.949 -0.664 1.00 95.94 706 TYR A O 1
ATOM 5563 N N . GLU A 1 707 ? -24.733 15.766 -2.411 1.00 94.31 707 GLU A N 1
ATOM 5564 C CA . GLU A 1 707 ? -25.636 16.379 -3.414 1.00 94.31 707 GLU A CA 1
ATOM 5565 C C . GLU A 1 707 ? -26.069 17.829 -3.101 1.00 94.31 707 GLU A C 1
ATOM 5567 O O . GLU A 1 707 ? -26.991 18.350 -3.717 1.00 94.31 707 GLU A O 1
ATOM 5572 N N . GLY A 1 708 ? -25.367 18.519 -2.196 1.00 94.25 708 GLY A N 1
ATOM 5573 C CA . GLY A 1 708 ? -25.675 19.896 -1.803 1.00 94.25 708 GLY A CA 1
ATOM 5574 C C . GLY A 1 708 ? -26.763 20.013 -0.736 1.00 94.25 708 GLY A C 1
ATOM 5575 O O . GLY A 1 708 ? -27.171 21.125 -0.420 1.00 94.25 708 GLY A O 1
ATOM 5576 N N . GLU A 1 709 ? -27.203 18.901 -0.141 1.00 94.38 709 GLU A N 1
ATOM 5577 C CA . GLU A 1 709 ? -28.309 18.871 0.820 1.00 94.38 709 GLU A CA 1
ATOM 5578 C C . GLU A 1 709 ? -27.916 18.167 2.126 1.00 94.38 709 GLU A C 1
ATOM 5580 O O . GLU A 1 709 ? -27.101 17.241 2.141 1.00 94.38 709 GLU A O 1
ATOM 5585 N N . LEU A 1 710 ? -28.523 18.582 3.246 1.00 95.62 710 LEU A N 1
ATOM 5586 C CA . LEU A 1 710 ? -28.441 17.823 4.498 1.00 95.62 710 LEU A CA 1
ATOM 5587 C C . LEU A 1 710 ? -29.191 16.502 4.349 1.00 95.62 710 LEU A C 1
ATOM 5589 O O . LEU A 1 710 ? -30.378 16.483 4.036 1.00 95.62 710 LEU A O 1
ATOM 5593 N N . GLN A 1 711 ? -28.518 15.406 4.670 1.00 95.75 711 GLN A N 1
ATOM 5594 C CA . GLN A 1 711 ? -29.070 14.065 4.501 1.00 95.75 711 GLN A CA 1
ATOM 5595 C C . GLN A 1 711 ? -29.663 13.542 5.810 1.00 95.75 711 GLN A C 1
ATOM 5597 O O . GLN A 1 711 ? -29.517 14.170 6.861 1.00 95.75 711 GLN A O 1
ATOM 5602 N N . GLU A 1 712 ? -30.370 12.415 5.773 1.00 92.88 712 GLU A N 1
ATOM 5603 C CA . GLU A 1 712 ? -31.067 11.883 6.954 1.00 92.88 712 GLU A CA 1
ATOM 5604 C C . GLU A 1 712 ? -30.090 11.409 8.040 1.00 92.88 712 GLU A C 1
ATOM 5606 O O . GLU A 1 712 ? -30.225 11.791 9.204 1.00 92.88 712 GLU A O 1
ATOM 5611 N N . ALA A 1 713 ? -29.079 10.623 7.658 1.00 96.88 713 ALA A N 1
ATOM 5612 C CA . ALA A 1 713 ? -28.131 10.049 8.604 1.00 96.88 713 ALA A CA 1
ATOM 5613 C C . ALA A 1 713 ? -27.117 11.089 9.104 1.00 96.88 713 ALA A C 1
ATOM 5615 O O . ALA A 1 713 ? -26.781 12.060 8.416 1.00 96.88 713 ALA A O 1
ATOM 5616 N N . VAL A 1 714 ? -26.581 10.862 10.303 1.00 96.12 714 VAL A N 1
ATOM 5617 C CA . VAL A 1 714 ? -25.420 11.608 10.807 1.00 96.12 714 VAL A CA 1
ATOM 5618 C C . VAL A 1 714 ? -24.138 11.123 10.119 1.00 96.12 714 VAL A C 1
ATOM 5620 O O . VAL A 1 714 ? -23.288 11.946 9.795 1.00 96.12 714 VAL A O 1
ATOM 5623 N N . ASP A 1 715 ? -24.014 9.827 9.831 1.00 98.19 715 ASP A N 1
ATOM 5624 C CA . ASP A 1 715 ? -22.876 9.251 9.102 1.00 98.19 715 ASP A CA 1
ATOM 5625 C C . ASP A 1 715 ? -23.325 8.705 7.737 1.00 98.19 715 ASP A C 1
ATOM 5627 O O . ASP A 1 715 ? -23.736 7.547 7.598 1.00 98.19 715 ASP A O 1
ATOM 5631 N N . ASN A 1 716 ? -23.311 9.557 6.710 1.00 97.88 716 ASN A N 1
ATOM 5632 C CA . ASN A 1 716 ? -23.765 9.145 5.381 1.00 97.88 716 ASN A CA 1
ATOM 5633 C C . ASN A 1 716 ? -22.738 8.272 4.657 1.00 97.88 716 ASN A C 1
ATOM 5635 O O . ASN A 1 716 ? -23.135 7.442 3.833 1.00 97.88 716 ASN A O 1
ATOM 5639 N N . ARG A 1 717 ? -21.447 8.383 5.001 1.00 97.00 717 ARG A N 1
ATOM 5640 C CA . ARG A 1 717 ? -20.400 7.530 4.427 1.00 97.00 717 ARG A CA 1
ATOM 5641 C C . ARG A 1 717 ? -20.666 6.068 4.774 1.00 97.00 717 ARG A C 1
ATOM 5643 O O . ARG A 1 717 ? -20.760 5.226 3.879 1.00 97.00 717 ARG A O 1
ATOM 5650 N N . LEU A 1 718 ? -20.871 5.758 6.056 1.00 95.94 718 LEU A N 1
ATOM 5651 C CA . LEU A 1 718 ? -21.190 4.398 6.495 1.00 95.94 718 LEU A CA 1
ATOM 5652 C C . LEU A 1 718 ? -22.570 3.934 6.009 1.00 95.94 718 LEU A C 1
ATOM 5654 O O . LEU A 1 718 ? -22.733 2.757 5.673 1.00 95.94 718 LEU A O 1
ATOM 5658 N N . ALA A 1 719 ? -23.551 4.839 5.905 1.00 95.12 719 ALA A N 1
ATOM 5659 C CA . ALA A 1 719 ? -24.856 4.516 5.325 1.00 95.12 719 ALA A CA 1
ATOM 5660 C C . ALA A 1 719 ? -24.753 4.076 3.850 1.00 95.12 719 ALA A C 1
ATOM 5662 O O . ALA A 1 719 ? -25.488 3.177 3.427 1.00 95.12 719 ALA A O 1
ATOM 5663 N N . TRP A 1 720 ? -23.836 4.669 3.077 1.00 93.38 720 TRP A N 1
ATOM 5664 C CA . TRP A 1 720 ? -23.518 4.237 1.714 1.00 93.38 720 TRP A CA 1
ATOM 5665 C C . TRP A 1 720 ? -22.716 2.938 1.681 1.00 93.38 720 TRP A C 1
ATOM 5667 O O . TRP A 1 720 ? -23.027 2.070 0.864 1.00 93.38 720 TRP A O 1
ATOM 5677 N N . ILE A 1 721 ? -21.750 2.757 2.585 1.00 89.94 721 ILE A N 1
ATOM 5678 C CA . ILE A 1 721 ? -20.946 1.526 2.656 1.00 89.94 721 ILE A CA 1
ATOM 5679 C C . ILE A 1 721 ? -21.826 0.295 2.933 1.00 89.94 721 ILE A C 1
ATOM 5681 O O . ILE A 1 721 ? -21.643 -0.757 2.326 1.00 89.94 721 ILE A O 1
ATOM 5685 N N . LEU A 1 722 ? -22.866 0.419 3.761 1.00 88.31 722 LEU A N 1
ATOM 5686 C CA . LEU A 1 722 ? -23.828 -0.673 3.976 1.00 88.31 722 LEU A CA 1
ATOM 5687 C C . LEU A 1 722 ? -24.633 -1.049 2.714 1.00 88.31 722 LEU A C 1
ATOM 5689 O O . LEU A 1 722 ? -25.211 -2.133 2.657 1.00 88.31 722 LEU A O 1
ATOM 5693 N N . LYS A 1 723 ? -24.687 -0.174 1.702 1.00 84.12 723 LYS A N 1
ATOM 5694 C CA . LYS A 1 723 ? -25.450 -0.377 0.457 1.00 84.12 723 LYS A CA 1
ATOM 5695 C C . LYS A 1 723 ? -24.563 -0.747 -0.738 1.00 84.12 723 LYS A C 1
ATOM 5697 O O . LYS A 1 723 ? -24.972 -1.549 -1.573 1.00 84.12 723 LYS A O 1
ATOM 5702 N N . HIS A 1 724 ? -23.358 -0.182 -0.844 1.00 73.56 724 HIS A N 1
ATOM 5703 C CA . HIS A 1 724 ? -22.558 -0.201 -2.080 1.00 73.56 724 HIS A CA 1
ATOM 5704 C C . HIS A 1 724 ? -21.940 -1.569 -2.439 1.00 73.56 724 HIS A C 1
ATOM 5706 O O . HIS A 1 724 ? -21.532 -1.786 -3.580 1.00 73.56 724 HIS A O 1
ATOM 5712 N N . GLN A 1 725 ? -21.912 -2.508 -1.488 1.00 65.56 725 GLN A N 1
ATOM 5713 C CA . GLN A 1 725 ? -21.406 -3.874 -1.654 1.00 65.56 725 GLN A CA 1
ATOM 5714 C C . GLN A 1 725 ? -22.539 -4.904 -1.665 1.00 65.56 725 GLN A C 1
ATOM 5716 O O . GLN A 1 725 ? -22.287 -6.098 -1.555 1.00 65.56 725 GLN A O 1
ATOM 5721 N N . ALA A 1 726 ? -23.787 -4.475 -1.892 1.00 67.62 726 ALA A N 1
ATOM 5722 C CA . ALA A 1 726 ? -24.955 -5.358 -1.941 1.00 67.62 726 ALA A CA 1
ATOM 5723 C C . ALA A 1 726 ? -24.818 -6.537 -2.927 1.00 67.62 726 ALA A C 1
ATOM 5725 O O . ALA A 1 726 ? -25.501 -7.547 -2.771 1.00 67.62 726 ALA A O 1
ATOM 5726 N N . ARG A 1 727 ? -23.934 -6.438 -3.931 1.00 76.38 727 ARG A N 1
ATOM 5727 C CA . ARG A 1 727 ? -23.646 -7.542 -4.860 1.00 76.38 727 ARG A CA 1
ATOM 5728 C C . ARG A 1 727 ? -22.841 -8.679 -4.217 1.00 76.38 727 ARG A C 1
ATOM 5730 O O . ARG A 1 727 ? -22.991 -9.820 -4.644 1.00 76.38 727 ARG A O 1
ATOM 5737 N N . ILE A 1 728 ? -21.991 -8.370 -3.237 1.00 85.94 728 ILE A N 1
ATOM 5738 C CA . ILE A 1 728 ? -21.158 -9.330 -2.500 1.00 85.94 728 ILE A CA 1
ATOM 5739 C C . ILE A 1 728 ? -21.203 -8.955 -1.010 1.00 85.94 728 ILE A C 1
ATOM 5741 O O . ILE A 1 728 ? -20.242 -8.406 -0.482 1.00 85.94 728 ILE A O 1
ATOM 5745 N N . PRO A 1 729 ? -22.316 -9.201 -0.304 1.00 88.75 729 PRO A N 1
ATOM 5746 C CA . PRO A 1 729 ? -22.443 -8.813 1.103 1.00 88.75 729 PRO A CA 1
ATOM 5747 C C . PRO A 1 729 ? -21.382 -9.470 2.004 1.00 88.75 729 PRO A C 1
ATOM 5749 O O . PRO A 1 729 ? -21.056 -8.947 3.069 1.00 88.75 729 PRO A O 1
ATOM 5752 N N . GLU A 1 730 ? -20.787 -10.593 1.586 1.00 92.00 730 GLU A N 1
ATOM 5753 C CA . GLU A 1 730 ? -19.730 -11.287 2.324 1.00 92.00 730 GLU A CA 1
ATOM 5754 C C . GLU A 1 730 ? -18.455 -10.443 2.527 1.00 92.00 730 GLU A C 1
ATOM 5756 O O . GLU A 1 730 ? -17.699 -10.704 3.477 1.00 92.00 730 GLU A O 1
ATOM 5761 N N . SER A 1 731 ? -18.201 -9.433 1.682 1.00 89.25 731 SER A N 1
ATOM 5762 C CA . SER A 1 731 ? -17.013 -8.578 1.799 1.00 89.25 731 SER A CA 1
ATOM 5763 C C . SER A 1 731 ? -17.109 -7.553 2.923 1.00 89.25 731 SER A C 1
ATOM 5765 O O . SER A 1 731 ? -16.108 -7.336 3.610 1.00 89.25 731 SER A O 1
ATOM 5767 N N . CYS A 1 732 ? -18.290 -6.988 3.184 1.00 89.50 732 CYS A N 1
ATOM 5768 C CA . CYS A 1 732 ? -18.503 -6.015 4.263 1.00 89.50 732 CYS A CA 1
ATOM 5769 C C . CYS A 1 732 ? -19.153 -6.615 5.518 1.00 89.50 732 CYS A C 1
ATOM 5771 O O . CYS A 1 732 ? -18.986 -6.066 6.611 1.00 89.50 732 CYS A O 1
ATOM 5773 N N . GLY A 1 733 ? -19.881 -7.730 5.384 1.00 91.62 733 GLY A N 1
ATOM 5774 C CA . GLY A 1 733 ? -20.771 -8.216 6.437 1.00 91.62 733 GLY A CA 1
ATOM 5775 C C . GLY A 1 733 ? -21.745 -7.114 6.866 1.00 91.62 733 GLY A C 1
ATOM 5776 O O . GLY A 1 733 ? -22.255 -6.365 6.038 1.00 91.62 733 GLY A O 1
ATOM 5777 N N . GLU A 1 734 ? -21.936 -6.964 8.175 1.00 93.62 734 GLU A N 1
ATOM 5778 C CA . GLU A 1 734 ? -22.754 -5.899 8.780 1.00 93.62 734 GLU A CA 1
ATOM 5779 C C . GLU A 1 734 ? -21.909 -4.717 9.296 1.00 93.62 734 GLU A C 1
ATOM 5781 O O . GLU A 1 734 ? -22.354 -3.956 10.157 1.00 93.62 734 GLU A O 1
ATOM 5786 N N . LEU A 1 735 ? -20.661 -4.590 8.817 1.00 95.12 7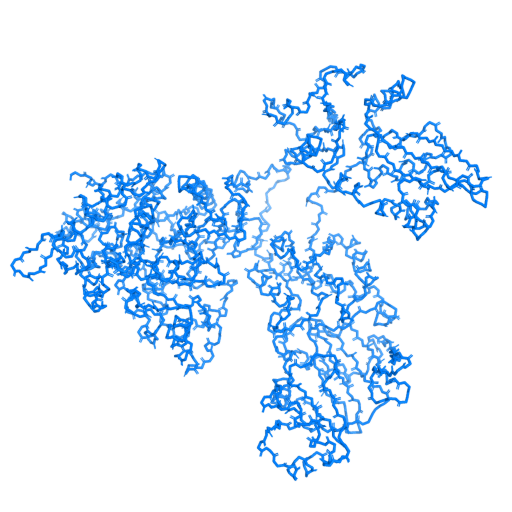35 LEU A N 1
ATOM 5787 C CA . LEU A 1 735 ? -19.584 -3.713 9.312 1.00 95.12 735 LEU A CA 1
ATOM 5788 C C . LEU A 1 735 ? -19.145 -3.957 10.763 1.00 95.12 735 LEU A C 1
ATOM 5790 O O . LEU A 1 735 ? -17.946 -3.911 11.044 1.00 95.12 735 LEU A O 1
ATOM 5794 N N . VAL A 1 736 ? -20.059 -4.266 11.682 1.00 97.75 736 VAL A N 1
ATOM 5795 C CA . VAL A 1 736 ? -19.715 -4.778 13.011 1.00 97.75 736 VAL A CA 1
ATOM 5796 C C . VAL A 1 736 ? -19.071 -6.159 12.830 1.00 97.75 736 VAL A C 1
ATOM 5798 O O . VAL A 1 736 ? -19.733 -7.063 12.316 1.00 97.75 736 VAL A O 1
ATOM 5801 N N . PRO A 1 737 ? -17.801 -6.357 13.229 1.00 97.00 737 PRO A N 1
ATOM 5802 C CA . PRO A 1 737 ? -17.096 -7.610 12.973 1.00 97.00 737 PRO A CA 1
ATOM 5803 C C . PRO A 1 737 ? -17.758 -8.783 13.706 1.00 97.00 737 PRO A C 1
ATOM 5805 O O . PRO A 1 737 ? -18.111 -8.679 14.883 1.00 97.00 737 PRO A O 1
ATOM 5808 N N . GLU A 1 738 ? -17.927 -9.903 13.007 1.00 96.69 738 GLU A N 1
ATOM 5809 C CA . GLU A 1 738 ? -18.435 -11.155 13.565 1.00 96.69 738 GLU A CA 1
ATOM 5810 C C . GLU A 1 738 ? -17.404 -11.778 14.515 1.00 96.69 738 GLU A C 1
ATOM 5812 O O . GLU A 1 738 ? -16.205 -11.679 14.285 1.00 96.69 738 GLU A O 1
ATOM 5817 N N . TYR A 1 739 ? -17.832 -12.475 15.567 1.00 97.81 739 TYR A N 1
ATOM 5818 C CA . TYR A 1 739 ? -16.871 -13.095 16.483 1.00 97.81 739 TYR A CA 1
ATOM 5819 C C . TYR A 1 739 ? -16.083 -14.237 15.845 1.00 97.81 739 TYR A C 1
ATOM 5821 O O . TYR A 1 739 ? -16.630 -15.054 15.094 1.00 97.81 739 TYR A O 1
ATOM 5829 N N . ILE A 1 740 ? -14.812 -14.329 16.239 1.00 97.75 740 ILE A N 1
ATOM 5830 C CA . ILE A 1 740 ? -13.904 -15.404 15.838 1.00 97.75 740 ILE A CA 1
ATOM 5831 C C . ILE A 1 740 ? -13.306 -16.123 17.041 1.00 97.75 740 ILE A C 1
ATOM 5833 O O . ILE A 1 740 ? -13.130 -15.545 18.117 1.00 97.75 740 ILE A O 1
ATOM 5837 N N . GLU A 1 741 ? -12.927 -17.377 16.822 1.00 96.56 741 GLU A N 1
ATOM 5838 C CA . GLU A 1 741 ? -12.260 -18.207 17.836 1.00 96.56 741 GLU A CA 1
ATOM 5839 C C . GLU A 1 741 ? -10.747 -18.335 17.603 1.00 96.56 741 GLU A C 1
ATOM 5841 O O . GLU A 1 741 ? -9.982 -18.575 18.535 1.00 96.56 741 GLU A O 1
ATOM 5846 N N . SER A 1 742 ? -10.299 -18.185 16.354 1.00 97.00 742 SER A N 1
ATOM 5847 C CA . SER A 1 742 ? -8.897 -18.331 15.941 1.00 97.00 742 SER A CA 1
ATOM 5848 C C . SER A 1 742 ? -8.634 -17.645 14.597 1.00 97.00 742 SER A C 1
ATOM 5850 O O . SER A 1 742 ? -9.559 -17.286 13.863 1.00 97.00 742 SER A O 1
ATOM 5852 N N . PHE A 1 743 ? -7.366 -17.519 14.206 1.00 94.81 743 PHE A N 1
ATOM 5853 C CA . PHE A 1 743 ? -6.992 -17.126 12.846 1.00 94.81 743 PHE A CA 1
ATOM 5854 C C . PHE A 1 743 ? -7.449 -18.151 11.807 1.00 94.81 743 PHE A C 1
ATOM 5856 O O . PHE A 1 743 ? -7.764 -17.775 10.678 1.00 94.81 743 PHE A O 1
ATOM 5863 N N . GL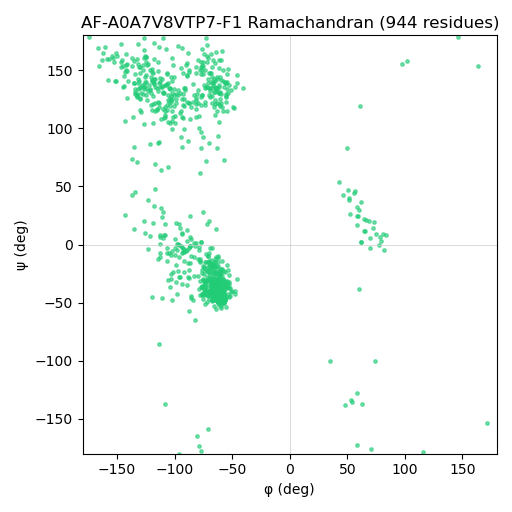Y A 1 744 ? -7.493 -19.439 12.163 1.00 94.12 744 GLY A N 1
ATOM 5864 C CA . GLY A 1 744 ? -8.057 -20.481 11.304 1.00 94.12 744 GLY A CA 1
ATOM 5865 C C . GLY A 1 744 ? -9.549 -20.262 11.046 1.00 94.12 744 GLY A C 1
ATOM 5866 O O . GLY A 1 744 ? -9.991 -20.333 9.900 1.00 94.12 744 GLY A O 1
ATOM 5867 N N . ASP A 1 745 ? -10.295 -19.923 12.098 1.00 97.19 745 ASP A N 1
ATOM 5868 C CA . ASP A 1 745 ? -11.721 -19.601 12.034 1.00 97.19 745 ASP A CA 1
ATOM 5869 C C . ASP A 1 745 ? -11.984 -18.363 11.160 1.00 97.19 745 ASP A C 1
ATOM 5871 O O . ASP A 1 745 ? -12.770 -18.430 10.213 1.00 97.19 745 ASP A O 1
ATOM 5875 N N . TYR A 1 746 ? -11.223 -17.282 11.376 1.00 96.31 746 TYR A N 1
ATOM 5876 C CA . TYR A 1 746 ? -11.290 -16.074 10.548 1.00 96.31 746 TYR A CA 1
ATOM 5877 C C . TYR A 1 746 ? -11.003 -16.373 9.069 1.00 96.31 746 TYR A C 1
ATOM 5879 O O . TYR A 1 746 ? -11.780 -16.004 8.190 1.00 96.31 746 TYR A O 1
ATOM 5887 N N . ARG A 1 747 ? -9.913 -17.093 8.761 1.00 92.69 747 ARG A N 1
ATOM 5888 C CA . ARG A 1 747 ? -9.583 -17.447 7.369 1.00 92.69 747 ARG A CA 1
ATOM 5889 C C . ARG A 1 747 ? -10.671 -18.294 6.721 1.00 92.69 747 ARG A C 1
ATOM 5891 O O . ARG A 1 747 ? -10.961 -18.098 5.548 1.00 92.69 747 ARG A O 1
ATOM 5898 N N . LYS A 1 748 ? -11.266 -19.227 7.465 1.00 92.62 748 LYS A N 1
ATOM 5899 C CA . LYS A 1 748 ? -12.275 -20.147 6.936 1.00 92.62 748 LYS A CA 1
ATOM 5900 C C . LYS A 1 748 ? -13.621 -19.462 6.703 1.00 92.62 748 LYS A C 1
ATOM 5902 O O . LYS A 1 748 ? -14.188 -19.617 5.627 1.00 92.62 748 LYS A O 1
ATOM 5907 N N . ARG A 1 749 ? -14.146 -18.751 7.703 1.00 95.00 749 ARG A N 1
ATOM 5908 C CA . ARG A 1 749 ? -15.497 -18.167 7.654 1.00 95.00 749 ARG A CA 1
ATOM 5909 C C . ARG A 1 749 ? -15.516 -16.823 6.947 1.00 95.00 749 ARG A C 1
ATOM 5911 O O . ARG A 1 749 ? -16.351 -16.622 6.076 1.00 95.00 749 ARG A O 1
ATOM 5918 N N . ILE A 1 750 ? -14.586 -15.940 7.304 1.00 94.94 750 ILE A N 1
ATOM 5919 C CA . ILE A 1 750 ? -14.573 -14.558 6.823 1.00 94.94 750 ILE A CA 1
ATOM 5920 C C . ILE A 1 750 ? -13.926 -14.491 5.440 1.00 94.94 750 ILE A C 1
ATOM 5922 O O . ILE A 1 750 ? -14.608 -14.232 4.451 1.00 94.94 750 ILE A O 1
ATOM 5926 N N . LEU A 1 751 ? -12.628 -14.803 5.339 1.00 92.50 751 LEU A N 1
ATOM 5927 C CA . LEU A 1 751 ? -11.930 -14.741 4.047 1.00 92.50 751 LEU A CA 1
ATOM 5928 C C . LEU A 1 751 ? -12.430 -15.820 3.080 1.00 92.50 751 LEU A C 1
ATOM 5930 O O . LEU A 1 751 ? -12.655 -15.536 1.911 1.00 92.50 751 LEU A O 1
ATOM 5934 N N . GLY A 1 752 ? -12.645 -17.045 3.563 1.00 92.81 752 GLY A N 1
ATOM 5935 C CA . GLY A 1 752 ? -13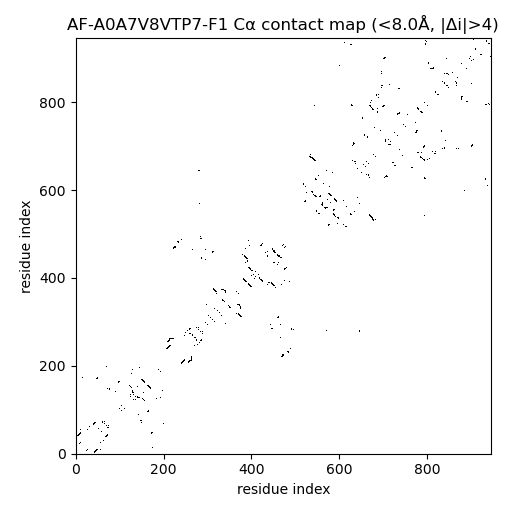.137 -18.151 2.746 1.00 92.81 752 GLY A CA 1
ATOM 5936 C C . GLY A 1 752 ? -14.538 -17.906 2.186 1.00 92.81 752 GLY A C 1
ATOM 5937 O O . GLY A 1 752 ? -14.765 -18.196 1.015 1.00 92.81 752 GLY A O 1
ATOM 5938 N N . GLY A 1 753 ? -15.451 -17.327 2.977 1.00 93.25 753 GLY A N 1
ATOM 5939 C CA . GLY A 1 753 ? -16.783 -16.937 2.504 1.00 93.25 753 GLY A CA 1
ATOM 5940 C C . GLY A 1 753 ? -16.715 -15.866 1.415 1.00 93.25 753 GLY A C 1
ATOM 5941 O O . GLY A 1 753 ? -17.308 -16.027 0.351 1.00 93.25 753 GLY A O 1
ATOM 5942 N N . MET A 1 754 ? -15.906 -14.829 1.643 1.00 93.06 754 MET A N 1
ATOM 5943 C CA . MET A 1 754 ? -15.674 -13.748 0.684 1.00 93.06 754 MET A CA 1
ATOM 5944 C C . MET A 1 754 ? -15.053 -14.251 -0.629 1.00 93.06 754 MET A C 1
ATOM 5946 O O . MET A 1 754 ? -15.535 -13.924 -1.711 1.00 93.06 754 MET A O 1
ATOM 5950 N N . TYR A 1 755 ? -14.016 -15.090 -0.555 1.00 91.69 755 TYR A N 1
ATOM 5951 C CA . TYR A 1 755 ? -13.380 -15.662 -1.744 1.00 91.69 755 TYR A CA 1
ATOM 5952 C C . TYR A 1 755 ? -14.314 -16.608 -2.494 1.00 91.69 755 TYR A C 1
ATOM 5954 O O . TYR A 1 755 ? -14.380 -16.536 -3.712 1.00 91.69 755 TYR A O 1
ATOM 5962 N N . ALA A 1 756 ? -15.099 -17.428 -1.791 1.00 92.50 756 ALA A N 1
ATOM 5963 C CA . ALA A 1 756 ? -16.088 -18.287 -2.434 1.00 92.50 756 ALA A CA 1
ATOM 5964 C C . ALA A 1 756 ? -17.192 -17.488 -3.149 1.00 92.50 756 ALA A C 1
ATOM 5966 O O . ALA A 1 756 ? -17.755 -17.980 -4.126 1.00 92.50 756 ALA A O 1
ATOM 5967 N N . ALA A 1 757 ? -17.521 -16.283 -2.675 1.00 91.12 757 ALA A N 1
ATOM 5968 C CA . ALA A 1 757 ? -18.444 -15.387 -3.363 1.00 91.12 757 ALA A CA 1
ATOM 5969 C C . ALA A 1 757 ? -17.815 -14.790 -4.635 1.00 91.12 757 ALA A C 1
ATOM 5971 O O . ALA A 1 757 ? -18.465 -14.783 -5.681 1.00 91.12 757 ALA A O 1
ATOM 5972 N N . LEU A 1 758 ? -16.542 -14.377 -4.577 1.00 88.62 758 LEU A N 1
ATOM 5973 C CA . LEU A 1 758 ? -15.788 -13.917 -5.751 1.00 88.62 758 LEU A CA 1
ATOM 5974 C C . LEU A 1 758 ? -15.598 -15.020 -6.799 1.00 88.62 758 LEU A C 1
ATOM 5976 O O . LEU A 1 758 ? -15.797 -14.759 -7.979 1.00 88.62 758 LEU A O 1
ATOM 5980 N N . ASP A 1 759 ? -15.307 -16.253 -6.377 1.00 8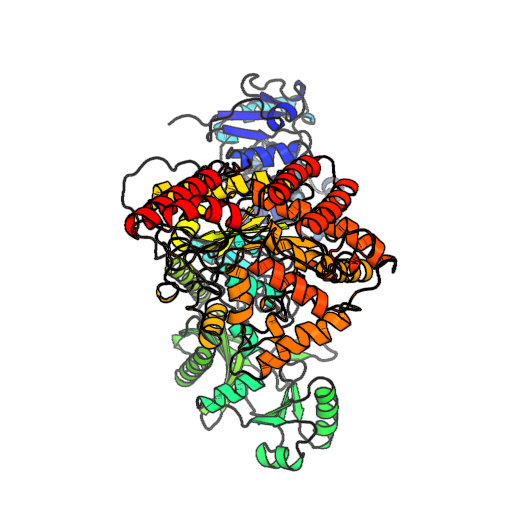8.88 759 ASP A N 1
ATOM 5981 C CA . ASP A 1 759 ? -15.081 -17.409 -7.261 1.00 88.88 759 ASP A CA 1
ATOM 5982 C C . ASP A 1 759 ? -16.336 -17.772 -8.096 1.00 88.88 759 ASP A C 1
ATOM 5984 O O . ASP A 1 759 ? -16.249 -18.511 -9.077 1.00 88.88 759 ASP A O 1
ATOM 5988 N N . ARG A 1 760 ? -17.522 -17.258 -7.730 1.00 90.25 760 ARG A N 1
ATOM 5989 C CA . ARG A 1 760 ? -18.774 -17.412 -8.502 1.00 90.25 760 ARG A CA 1
ATOM 5990 C C . ARG A 1 760 ? -18.942 -16.355 -9.596 1.00 90.25 760 ARG A C 1
ATOM 5992 O O . ARG A 1 760 ? -19.882 -16.456 -10.386 1.00 90.25 760 ARG A O 1
ATOM 5999 N N . LEU A 1 761 ? -18.093 -15.331 -9.621 1.00 85.75 761 LEU A N 1
ATOM 6000 C CA . LEU A 1 761 ? -18.162 -14.218 -10.560 1.00 85.75 761 LEU A CA 1
ATOM 6001 C C . LEU A 1 761 ? -17.040 -14.330 -11.602 1.00 85.75 761 LEU A C 1
ATOM 6003 O O . LEU A 1 761 ? -15.901 -14.637 -11.252 1.00 85.75 761 LEU A O 1
ATOM 6007 N N . PRO A 1 762 ? -17.326 -14.058 -12.885 1.00 81.06 762 PRO A N 1
ATOM 6008 C CA . PRO A 1 762 ? -16.305 -14.105 -13.923 1.00 81.06 762 PRO A CA 1
ATOM 6009 C C . PRO A 1 762 ? -15.251 -13.001 -13.733 1.00 81.06 762 PRO A C 1
ATOM 6011 O O . PRO A 1 762 ? -15.573 -11.852 -13.406 1.00 81.06 762 PRO A O 1
ATOM 6014 N N . ASP A 1 763 ? -13.987 -13.360 -13.977 1.00 75.19 763 ASP A N 1
ATOM 6015 C CA . ASP A 1 763 ? -12.818 -12.468 -14.002 1.00 75.19 763 ASP A CA 1
ATOM 6016 C C . ASP A 1 763 ? -12.561 -11.681 -12.697 1.00 75.19 763 ASP A C 1
ATOM 6018 O O . ASP A 1 763 ? -11.952 -10.608 -12.714 1.00 75.19 763 ASP A O 1
ATOM 6022 N N . ALA A 1 764 ? -13.028 -12.183 -11.549 1.00 80.56 764 ALA A N 1
ATOM 6023 C CA . ALA A 1 764 ? -12.895 -11.521 -10.247 1.00 80.56 764 ALA A CA 1
ATOM 6024 C C . ALA A 1 764 ? -11.530 -11.745 -9.553 1.00 80.56 764 ALA A C 1
ATOM 6026 O O . ALA A 1 764 ? -11.281 -11.179 -8.487 1.00 80.56 764 ALA A O 1
ATOM 6027 N N . ASP A 1 765 ? -10.627 -12.523 -10.160 1.00 73.75 765 ASP A N 1
ATOM 6028 C CA . ASP A 1 765 ? -9.346 -12.940 -9.566 1.00 73.75 765 ASP A CA 1
ATOM 6029 C C . ASP A 1 765 ? -8.463 -11.770 -9.117 1.00 73.75 765 ASP A C 1
ATOM 6031 O O . ASP A 1 765 ? -7.759 -11.871 -8.115 1.00 73.75 765 ASP A O 1
ATOM 6035 N N . ALA A 1 766 ? -8.531 -10.636 -9.822 1.00 68.31 766 ALA A N 1
ATOM 6036 C CA . ALA A 1 766 ? -7.727 -9.453 -9.514 1.00 68.31 766 ALA A CA 1
ATOM 6037 C C . ALA A 1 766 ? -8.028 -8.860 -8.127 1.00 68.31 766 ALA A C 1
ATOM 6039 O O . ALA A 1 766 ? -7.154 -8.234 -7.535 1.00 68.31 766 ALA A O 1
ATOM 6040 N N . ILE A 1 767 ? -9.242 -9.064 -7.604 1.00 76.44 767 ILE A N 1
ATOM 6041 C CA . ILE A 1 767 ? -9.661 -8.577 -6.280 1.00 76.44 767 ILE A CA 1
ATOM 6042 C C . ILE A 1 767 ? -9.803 -9.710 -5.258 1.00 76.44 767 ILE A C 1
ATOM 6044 O O . ILE A 1 767 ? -10.262 -9.491 -4.139 1.00 76.44 767 ILE A O 1
ATOM 6048 N N . ARG A 1 768 ? -9.384 -10.933 -5.611 1.00 84.19 768 ARG A N 1
ATOM 6049 C CA . ARG A 1 768 ? -9.427 -12.116 -4.742 1.00 84.19 768 ARG A CA 1
ATOM 6050 C C . ARG A 1 768 ? -8.296 -12.105 -3.714 1.00 84.19 768 ARG A C 1
ATOM 6052 O O . ARG A 1 768 ? -7.434 -12.982 -3.674 1.00 84.19 768 ARG A O 1
ATOM 6059 N N . HIS A 1 769 ? -8.313 -11.091 -2.864 1.00 79.75 769 HIS A N 1
ATOM 6060 C CA . HIS A 1 769 ? -7.283 -10.827 -1.874 1.00 79.75 769 HIS A CA 1
ATOM 6061 C C . HIS A 1 769 ? -7.900 -10.311 -0.573 1.00 79.75 769 HIS A C 1
ATOM 6063 O O . HIS A 1 769 ? -9.050 -9.870 -0.548 1.00 79.75 769 HIS A O 1
ATOM 6069 N N . GLU A 1 770 ? -7.140 -10.330 0.528 1.00 80.00 770 GLU A N 1
ATOM 6070 C CA . GLU A 1 770 ? -7.667 -9.878 1.816 1.00 80.00 770 GLU A CA 1
ATOM 6071 C C . GLU A 1 770 ? -8.108 -8.410 1.759 1.00 80.00 770 GLU A C 1
ATOM 6073 O O . GLU A 1 770 ? -9.088 -8.080 2.423 1.00 80.00 770 GLU A O 1
ATOM 6078 N N . PHE A 1 771 ? -7.472 -7.563 0.929 1.00 80.75 771 PHE A N 1
ATOM 6079 C CA . PHE A 1 771 ? -7.806 -6.133 0.766 1.00 80.75 771 PHE A CA 1
ATOM 6080 C C . PHE A 1 771 ? -9.265 -5.884 0.365 1.00 80.75 771 PHE A C 1
ATOM 6082 O O . PHE A 1 771 ? -9.787 -4.822 0.676 1.00 80.75 771 PHE A O 1
ATOM 6089 N N . PHE A 1 772 ? -9.936 -6.860 -0.258 1.00 85.56 772 PHE A N 1
ATOM 6090 C CA . PHE A 1 772 ? -11.343 -6.751 -0.644 1.00 85.56 772 PHE A CA 1
ATOM 6091 C C . PHE A 1 772 ? -12.302 -6.761 0.559 1.00 85.56 772 PHE A C 1
ATOM 6093 O O . PHE A 1 772 ? -13.438 -6.308 0.455 1.00 85.56 772 PHE A O 1
ATOM 6100 N N . ASN A 1 773 ? -11.846 -7.236 1.722 1.00 90.56 773 ASN A N 1
ATOM 6101 C CA . ASN A 1 773 ? -12.614 -7.145 2.958 1.00 90.56 773 ASN A CA 1
ATOM 6102 C C . ASN A 1 773 ? -12.822 -5.670 3.335 1.00 90.56 773 ASN A C 1
ATOM 6104 O O . ASN A 1 773 ? -11.862 -4.896 3.357 1.00 90.56 773 ASN A O 1
ATOM 6108 N N . ALA A 1 774 ? -14.065 -5.322 3.661 1.00 90.88 774 ALA A N 1
ATOM 6109 C CA . ALA A 1 774 ? -14.521 -3.974 3.986 1.00 90.88 774 ALA A CA 1
ATOM 6110 C C . ALA A 1 774 ? -15.264 -3.908 5.336 1.00 90.88 774 ALA A C 1
ATOM 6112 O O . ALA A 1 774 ? -16.027 -2.979 5.582 1.00 90.88 774 ALA A O 1
ATOM 6113 N N . ARG A 1 775 ? -15.069 -4.895 6.224 1.00 94.94 775 ARG A N 1
ATOM 6114 C CA . ARG A 1 775 ? -15.602 -4.857 7.599 1.00 94.94 775 ARG A CA 1
ATOM 6115 C C . ARG A 1 775 ? -15.029 -3.684 8.392 1.00 94.94 775 ARG A C 1
ATOM 6117 O O . ARG A 1 775 ? -13.925 -3.209 8.137 1.00 94.94 775 ARG A O 1
ATOM 6124 N N . GLY A 1 776 ? -15.735 -3.293 9.448 1.00 96.19 776 GLY A N 1
ATOM 6125 C CA . GLY A 1 776 ? -15.301 -2.228 10.345 1.00 96.19 776 GLY A CA 1
ATOM 6126 C C . GLY A 1 776 ? -14.040 -2.549 11.152 1.00 96.19 776 GLY A C 1
ATOM 6127 O O . GLY A 1 776 ? -13.325 -1.624 11.536 1.00 96.19 776 GLY A O 1
ATOM 6128 N N . ALA A 1 777 ? -13.745 -3.838 11.370 1.00 97.81 777 ALA A N 1
ATOM 6129 C CA . ALA A 1 777 ? -12.433 -4.322 11.797 1.00 97.81 777 ALA A CA 1
ATOM 6130 C C . ALA A 1 777 ? -11.962 -5.478 10.911 1.00 97.81 777 ALA A C 1
ATOM 6132 O O . ALA A 1 777 ? -12.719 -6.420 10.651 1.00 97.81 777 ALA A O 1
ATOM 6133 N N . ILE A 1 778 ? -10.692 -5.446 10.503 1.00 96.50 778 ILE A N 1
ATOM 6134 C CA . ILE A 1 778 ? -10.123 -6.427 9.572 1.00 96.50 778 ILE A CA 1
ATOM 6135 C C . ILE A 1 778 ? -8.765 -6.907 10.061 1.00 96.50 778 ILE A C 1
ATOM 6137 O O . ILE A 1 778 ? -7.883 -6.099 10.330 1.00 96.50 778 ILE A O 1
ATOM 6141 N N . LEU A 1 779 ? -8.563 -8.225 10.117 1.00 95.12 779 LEU A N 1
ATOM 6142 C CA . LEU A 1 779 ? -7.230 -8.805 10.287 1.00 95.12 779 LEU A CA 1
ATOM 6143 C C . LEU A 1 779 ? -6.509 -8.837 8.932 1.00 95.12 779 LEU A C 1
ATOM 6145 O O . LEU A 1 779 ? -6.950 -9.532 8.014 1.00 95.12 779 LEU A O 1
ATOM 6149 N N . ARG A 1 780 ? -5.402 -8.097 8.828 1.00 88.62 780 ARG A N 1
ATOM 6150 C CA . ARG A 1 780 ? -4.503 -8.040 7.668 1.00 88.62 780 ARG A CA 1
ATOM 6151 C C . ARG A 1 780 ? -3.271 -8.877 7.966 1.00 88.62 780 ARG A C 1
ATOM 6153 O O . ARG A 1 780 ? -2.360 -8.440 8.678 1.00 88.62 780 ARG A O 1
ATOM 6160 N N . PHE A 1 781 ? -3.238 -10.104 7.457 1.00 84.19 781 PHE A N 1
ATOM 6161 C CA . PHE A 1 781 ? -2.133 -11.013 7.761 1.00 84.19 781 PHE A CA 1
ATOM 6162 C C . PHE A 1 781 ? -0.848 -10.610 7.038 1.00 84.19 781 PHE A C 1
ATOM 6164 O O . PHE A 1 781 ? 0.227 -10.788 7.613 1.00 84.19 781 PHE A O 1
ATOM 6171 N N . SER A 1 782 ? -0.956 -10.015 5.843 1.00 75.00 782 SER A N 1
ATOM 6172 C CA . SER A 1 782 ? 0.193 -9.478 5.095 1.00 75.00 782 SER A CA 1
ATOM 6173 C C . SER A 1 782 ? 0.916 -8.365 5.863 1.00 75.00 782 SER A C 1
ATOM 6175 O O . SER A 1 782 ? 2.143 -8.335 5.914 1.00 75.00 782 SER A O 1
ATOM 6177 N N . ARG A 1 783 ? 0.149 -7.503 6.545 1.00 73.69 783 ARG A N 1
ATOM 6178 C CA . ARG A 1 783 ? 0.645 -6.361 7.334 1.00 73.69 783 ARG A CA 1
ATOM 6179 C C . ARG A 1 783 ? 0.865 -6.683 8.818 1.00 73.69 783 ARG A C 1
ATOM 6181 O O . ARG A 1 783 ? 1.395 -5.860 9.559 1.00 73.69 783 ARG A O 1
ATOM 6188 N N . LYS A 1 784 ? 0.456 -7.875 9.274 1.00 87.88 784 LYS A N 1
ATOM 6189 C CA . LYS A 1 784 ? 0.441 -8.294 10.693 1.00 87.88 784 LYS A CA 1
ATOM 6190 C C . LYS A 1 784 ? -0.265 -7.279 11.610 1.00 87.88 784 LYS A C 1
ATOM 6192 O O . LYS A 1 784 ? 0.144 -7.084 12.762 1.00 87.88 784 LYS A O 1
ATOM 6197 N N . ALA A 1 785 ? -1.347 -6.678 11.120 1.00 92.75 785 ALA A N 1
ATOM 6198 C CA . ALA A 1 785 ? -2.126 -5.667 11.831 1.00 92.75 785 ALA A CA 1
ATOM 6199 C C . ALA A 1 785 ? -3.636 -5.944 11.758 1.00 92.75 785 ALA A C 1
ATOM 6201 O O . ALA A 1 785 ? -4.112 -6.682 10.897 1.00 92.75 785 ALA A O 1
ATOM 6202 N N . MET A 1 786 ? -4.382 -5.357 12.688 1.00 97.44 786 MET A N 1
ATOM 6203 C CA . MET A 1 786 ? -5.825 -5.184 12.623 1.00 97.44 786 MET A CA 1
ATOM 6204 C C . MET A 1 786 ? -6.121 -3.733 12.232 1.00 97.44 786 MET A C 1
ATOM 6206 O O . MET A 1 786 ? -5.655 -2.819 12.909 1.00 97.44 786 MET A O 1
ATOM 6210 N N . GLU A 1 787 ? -6.898 -3.540 11.172 1.00 97.81 787 GLU A N 1
ATOM 6211 C CA . GLU A 1 787 ? -7.365 -2.234 10.687 1.00 97.81 787 GLU A CA 1
ATOM 6212 C C . GLU A 1 787 ? -8.756 -1.930 11.255 1.00 97.81 787 GLU A C 1
ATOM 6214 O O . GLU A 1 787 ? -9.645 -2.776 11.151 1.00 97.81 787 GLU A O 1
ATOM 6219 N N . ILE A 1 788 ? -8.958 -0.738 11.825 1.00 98.50 788 ILE A N 1
ATOM 6220 C CA . ILE A 1 788 ? -10.281 -0.168 12.139 1.00 98.50 788 ILE A CA 1
ATOM 6221 C C . ILE A 1 788 ? -10.656 0.817 11.028 1.00 98.50 788 ILE A C 1
ATOM 6223 O O . ILE A 1 788 ? -9.878 1.732 10.766 1.00 98.50 788 ILE A O 1
ATOM 6227 N N . ARG A 1 789 ? -11.829 0.642 10.400 1.00 96.94 789 ARG A N 1
ATOM 6228 C CA . ARG A 1 789 ? -12.208 1.333 9.143 1.00 96.94 789 ARG A CA 1
ATOM 6229 C C . ARG A 1 789 ? -13.534 2.107 9.176 1.00 96.94 789 ARG A C 1
ATOM 6231 O O . ARG A 1 789 ? -14.041 2.546 8.147 1.00 96.94 789 ARG A O 1
ATOM 6238 N N . VAL A 1 790 ? -14.123 2.270 10.360 1.00 97.56 790 VAL A N 1
ATOM 6239 C CA . VAL A 1 790 ? -15.426 2.946 10.540 1.00 97.56 790 VAL A CA 1
ATOM 6240 C C . VAL A 1 790 ? -15.312 4.428 10.899 1.00 97.56 790 VAL A C 1
ATOM 6242 O O . VAL A 1 790 ? -16.282 5.006 11.370 1.00 97.56 790 VAL A O 1
ATOM 6245 N N . LEU A 1 791 ? -14.140 5.042 10.735 1.00 98.62 791 LEU A N 1
ATOM 6246 C CA . LEU A 1 791 ? -13.913 6.435 11.120 1.00 98.62 791 LEU A CA 1
ATOM 6247 C C . LEU A 1 791 ? -13.929 7.309 9.866 1.00 98.62 791 LEU A C 1
ATOM 6249 O O . LEU A 1 791 ? -13.220 7.001 8.909 1.00 98.62 791 LEU A O 1
ATOM 6253 N N . ASP A 1 792 ? -14.726 8.373 9.863 1.00 98.69 792 ASP A N 1
ATOM 6254 C CA . ASP A 1 792 ? -14.624 9.398 8.823 1.00 98.69 792 ASP A CA 1
ATOM 6255 C C . ASP A 1 792 ? -13.367 10.247 9.064 1.00 98.69 792 ASP A C 1
ATOM 6257 O O . ASP A 1 792 ? -12.974 10.461 10.216 1.00 98.69 792 ASP A O 1
ATOM 6261 N N . THR A 1 793 ? -12.772 10.784 7.998 1.00 98.50 793 THR A N 1
ATOM 6262 C CA . THR A 1 793 ? -11.747 11.834 8.116 1.00 98.50 793 THR A CA 1
ATOM 6263 C C . THR A 1 793 ? -12.341 13.083 8.782 1.00 98.50 793 THR A C 1
ATOM 6265 O O . THR A 1 793 ? -13.464 13.491 8.469 1.00 98.50 793 THR A O 1
ATOM 6268 N N . GLN A 1 794 ? -11.617 13.703 9.711 1.00 98.50 794 GLN A N 1
ATOM 6269 C CA . GLN A 1 794 ? -12.073 14.859 10.493 1.00 98.50 794 GLN A CA 1
ATOM 6270 C C . GLN A 1 794 ? -11.606 16.198 9.913 1.00 98.50 794 GLN A C 1
ATOM 6272 O O . GLN A 1 794 ? -10.924 16.253 8.895 1.00 98.50 794 GLN A O 1
ATOM 6277 N N . GLU A 1 795 ? -11.979 17.302 10.571 1.00 97.69 795 GLU A N 1
ATOM 6278 C CA . GLU A 1 795 ? -11.616 18.662 10.152 1.00 97.69 795 GLU A CA 1
ATOM 6279 C C . GLU A 1 795 ? -10.104 18.942 10.163 1.00 97.69 795 GLU A C 1
ATOM 6281 O O . GLU A 1 795 ? -9.655 19.888 9.524 1.00 97.69 795 GLU A O 1
ATOM 6286 N N . CYS A 1 796 ? -9.324 18.153 10.906 1.00 98.38 796 CYS A N 1
ATOM 6287 C CA . CYS A 1 796 ? -7.869 18.218 10.932 1.00 98.38 796 CYS A CA 1
ATOM 6288 C C . CYS A 1 796 ? -7.253 16.945 11.528 1.00 98.38 796 CYS A C 1
ATOM 6290 O O . CYS A 1 796 ? -7.874 16.264 12.350 1.00 98.38 796 CYS A O 1
ATOM 6292 N N . VAL A 1 797 ? -5.974 16.710 11.205 1.00 98.56 797 VAL A N 1
ATOM 6293 C CA . VAL A 1 797 ? -5.186 15.548 11.660 1.00 98.56 797 VAL A CA 1
ATOM 6294 C C . VAL A 1 797 ? -5.236 15.381 13.181 1.00 98.56 797 VAL A C 1
ATOM 6296 O O . VAL A 1 797 ? -5.322 14.263 13.689 1.00 98.56 797 VAL A O 1
ATOM 6299 N N . ARG A 1 798 ? -5.222 16.481 13.942 1.00 98.38 798 ARG A N 1
ATOM 6300 C CA . ARG A 1 798 ? -5.326 16.450 15.406 1.00 98.38 798 ARG A CA 1
ATOM 6301 C C . ARG A 1 798 ? -6.603 15.774 15.903 1.00 98.38 798 ARG A C 1
ATOM 6303 O O . ARG A 1 798 ? -6.563 15.056 16.905 1.00 98.38 798 ARG A O 1
ATOM 6310 N N . MET A 1 799 ? -7.727 16.007 15.229 1.00 98.44 799 MET A N 1
ATOM 6311 C CA . MET A 1 799 ? -9.017 15.413 15.582 1.00 98.44 799 MET A CA 1
ATOM 6312 C C . MET A 1 799 ? -9.103 13.948 15.142 1.00 98.44 799 MET A C 1
ATOM 6314 O O . MET A 1 799 ? -9.588 13.121 15.920 1.00 98.44 799 MET A O 1
ATOM 6318 N N . ASP A 1 800 ? -8.524 13.592 13.990 1.00 98.62 800 ASP A N 1
ATOM 6319 C CA . ASP A 1 800 ? -8.363 12.188 13.582 1.00 98.62 800 ASP A CA 1
ATOM 6320 C C . ASP A 1 800 ? -7.548 11.400 14.617 1.00 98.62 800 ASP A C 1
ATOM 6322 O O . ASP A 1 800 ? -7.953 10.334 15.094 1.00 98.62 800 ASP A O 1
ATOM 6326 N N . VAL A 1 801 ? -6.415 11.966 15.045 1.00 98.38 801 VAL A N 1
ATOM 6327 C CA . VAL A 1 801 ? -5.541 11.384 16.071 1.00 98.38 801 VAL A CA 1
ATOM 6328 C C . VAL A 1 801 ? -6.248 11.311 17.427 1.00 98.38 801 VAL A C 1
ATOM 6330 O O . VAL A 1 801 ? -6.036 10.348 18.175 1.00 98.38 801 VAL A O 1
ATOM 6333 N N . ALA A 1 802 ? -7.122 12.269 17.750 1.00 98.56 802 ALA A N 1
ATOM 6334 C CA . ALA A 1 802 ? -7.916 12.234 18.973 1.00 98.56 802 ALA A CA 1
ATOM 6335 C C . ALA A 1 802 ? -8.871 11.035 19.013 1.00 98.56 802 ALA A C 1
ATOM 6337 O O . ALA A 1 802 ? -8.880 10.270 19.986 1.00 98.56 802 ALA A O 1
ATOM 6338 N N . ILE A 1 803 ? -9.608 10.818 17.924 1.00 98.75 803 ILE A N 1
ATOM 6339 C CA . ILE A 1 803 ? -10.517 9.677 17.778 1.00 98.75 803 ILE A CA 1
ATOM 6340 C C . ILE A 1 803 ? -9.729 8.363 17.749 1.00 98.75 803 ILE A C 1
ATOM 6342 O O . ILE A 1 803 ? -10.058 7.435 18.493 1.00 98.75 803 ILE A O 1
ATOM 6346 N N . ALA A 1 804 ? -8.630 8.288 16.995 1.00 98.50 804 ALA A N 1
ATOM 6347 C CA . ALA A 1 804 ? -7.752 7.118 16.973 1.00 98.50 804 ALA A CA 1
ATOM 6348 C C . ALA A 1 804 ? -7.185 6.785 18.367 1.00 98.50 804 ALA A C 1
ATOM 6350 O O . ALA A 1 804 ? -7.102 5.614 18.756 1.00 98.50 804 ALA A O 1
ATOM 6351 N N . THR A 1 805 ? -6.841 7.804 19.161 1.00 98.62 805 THR A N 1
ATOM 6352 C CA . THR A 1 805 ? -6.368 7.637 20.543 1.00 98.62 805 THR A CA 1
ATOM 6353 C C . THR A 1 805 ? -7.465 7.085 21.450 1.00 98.62 805 THR A C 1
ATOM 6355 O O . THR A 1 805 ? -7.201 6.147 22.215 1.00 98.62 805 THR A O 1
ATOM 6358 N N . PHE A 1 806 ? -8.694 7.605 21.341 1.00 98.81 806 PHE A N 1
ATOM 6359 C CA . PHE A 1 806 ? -9.857 7.053 22.040 1.00 98.81 806 PHE A CA 1
ATOM 6360 C C . PHE A 1 806 ? -10.064 5.580 21.681 1.00 98.81 806 PHE A C 1
ATOM 6362 O O . PHE A 1 806 ? -10.110 4.742 22.582 1.00 98.81 806 PHE A O 1
ATOM 6369 N N . VAL A 1 807 ? -10.087 5.244 20.386 1.00 98.75 807 VAL A N 1
ATOM 6370 C CA . VAL A 1 807 ? -10.276 3.868 19.903 1.00 98.75 807 VAL A CA 1
ATOM 6371 C C . VAL A 1 807 ? -9.183 2.945 20.444 1.00 98.75 807 VAL A C 1
ATOM 6373 O O . VAL A 1 807 ? -9.488 1.919 21.055 1.00 98.75 807 VAL A O 1
ATOM 6376 N N . ARG A 1 808 ? -7.905 3.322 20.309 1.00 98.12 808 ARG A N 1
ATOM 6377 C CA . ARG A 1 808 ? -6.766 2.535 20.812 1.00 98.12 808 ARG A CA 1
ATOM 6378 C C . ARG A 1 808 ? -6.879 2.263 22.313 1.00 98.12 808 ARG A C 1
ATOM 6380 O O . ARG A 1 808 ? -6.652 1.135 22.759 1.00 98.12 808 ARG A O 1
ATOM 6387 N N . CYS A 1 809 ? -7.217 3.283 23.099 1.00 98.56 809 CYS A N 1
ATOM 6388 C CA . CYS A 1 809 ? -7.321 3.172 24.551 1.00 98.56 809 CYS A CA 1
ATOM 6389 C C . CYS A 1 809 ? -8.563 2.382 24.995 1.00 98.56 809 CYS A C 1
ATOM 6391 O O . CYS A 1 809 ? -8.452 1.522 25.872 1.00 98.56 809 CYS A O 1
ATOM 6393 N N . ALA A 1 810 ? -9.723 2.620 24.381 1.00 98.62 810 ALA A N 1
ATOM 6394 C CA . ALA A 1 810 ? -10.961 1.904 24.676 1.00 98.62 810 ALA A CA 1
ATOM 6395 C C . ALA A 1 810 ? -10.849 0.416 24.303 1.00 98.62 810 ALA A C 1
ATOM 6397 O O . ALA A 1 810 ? -11.189 -0.448 25.113 1.00 98.62 810 ALA A O 1
ATOM 6398 N N . LEU A 1 811 ? -10.267 0.090 23.141 1.00 98.44 811 LEU A N 1
ATOM 6399 C CA . LEU A 1 811 ? -9.982 -1.300 22.768 1.00 98.44 811 LEU A CA 1
ATOM 6400 C C . LEU A 1 811 ? -9.024 -1.960 23.752 1.00 98.44 811 LEU A C 1
ATOM 6402 O O . LEU A 1 811 ? -9.280 -3.078 24.194 1.00 98.44 811 LEU A O 1
ATOM 6406 N N . ARG A 1 812 ? -7.949 -1.276 24.156 1.00 97.75 812 ARG A N 1
ATOM 6407 C CA . ARG A 1 812 ? -7.014 -1.795 25.166 1.00 97.75 812 ARG A CA 1
ATOM 6408 C C . ARG A 1 812 ? -7.710 -2.067 26.504 1.00 97.75 812 ARG A C 1
ATOM 6410 O O . ARG A 1 812 ? -7.377 -3.049 27.173 1.00 97.75 812 ARG A O 1
ATOM 6417 N N . TYR A 1 813 ? -8.667 -1.225 26.890 1.00 98.25 813 TYR A N 1
ATOM 6418 C CA . TYR A 1 813 ? -9.494 -1.422 28.078 1.00 98.25 813 TYR A CA 1
ATOM 6419 C C . TYR A 1 813 ? -10.415 -2.645 27.949 1.00 98.25 813 TYR A C 1
ATOM 6421 O O . TYR A 1 813 ? -10.420 -3.476 28.858 1.00 98.25 813 TYR A O 1
ATOM 6429 N N . LEU A 1 814 ? -11.128 -2.795 26.827 1.00 98.19 814 LEU A N 1
ATOM 6430 C CA . LEU A 1 814 ? -12.082 -3.888 26.573 1.00 98.19 814 LEU A CA 1
ATOM 6431 C C . LEU A 1 814 ? -11.410 -5.242 26.301 1.00 98.19 814 LEU A C 1
ATOM 6433 O O . LEU A 1 814 ? -11.912 -6.284 26.718 1.00 98.19 814 LEU A O 1
ATOM 6437 N N . THR A 1 815 ? -10.238 -5.243 25.666 1.00 98.06 815 THR A N 1
ATOM 6438 C CA . THR A 1 815 ? -9.513 -6.471 25.298 1.00 98.06 815 THR A CA 1
ATOM 6439 C C . THR A 1 815 ? -9.104 -7.275 26.526 1.00 98.06 815 THR A C 1
ATOM 6441 O O . THR A 1 815 ? -9.168 -8.499 26.515 1.00 98.06 815 THR A O 1
ATOM 6444 N N . ARG A 1 816 ? -8.715 -6.611 27.623 1.00 96.06 816 ARG A N 1
ATOM 6445 C CA . ARG A 1 816 ? -8.285 -7.287 28.860 1.00 96.06 816 ARG A CA 1
ATOM 6446 C C . ARG A 1 816 ? -9.369 -8.192 29.467 1.00 96.06 816 ARG A C 1
ATOM 6448 O O . ARG A 1 816 ? -9.074 -9.360 29.717 1.00 96.06 816 ARG A O 1
ATOM 6455 N N . PRO A 1 817 ? -10.595 -7.710 29.747 1.00 96.56 817 PRO A N 1
ATOM 6456 C CA . PRO A 1 817 ? -11.657 -8.562 30.260 1.00 96.56 817 PRO A CA 1
ATOM 6457 C C . PRO A 1 817 ? -12.183 -9.566 29.224 1.00 96.56 817 PRO A C 1
ATOM 6459 O O . PRO A 1 817 ? -12.542 -10.661 29.644 1.00 96.56 817 PRO A O 1
ATOM 6462 N N . VAL A 1 818 ? -12.176 -9.262 27.917 1.00 97.50 818 VAL A N 1
ATOM 6463 C CA . VAL A 1 818 ? -12.511 -10.250 26.866 1.00 97.50 818 VAL A CA 1
ATOM 6464 C C . VAL A 1 818 ? -11.510 -11.408 26.872 1.00 97.50 818 VAL A C 1
ATOM 6466 O O . VAL A 1 818 ? -11.909 -12.563 26.983 1.00 97.50 818 VAL A O 1
ATOM 6469 N N . LEU A 1 819 ? -10.207 -11.110 26.872 1.00 96.19 819 LEU A N 1
ATOM 6470 C CA . LEU A 1 819 ? -9.136 -12.111 26.949 1.00 96.19 819 LEU A CA 1
ATOM 6471 C C . LEU A 1 819 ? -9.223 -12.959 28.228 1.00 96.19 819 LEU A C 1
ATOM 6473 O O . LEU A 1 819 ? -8.891 -14.139 28.221 1.00 96.19 819 LEU A O 1
ATOM 6477 N N . ALA A 1 820 ? -9.673 -12.359 29.331 1.00 96.62 820 ALA A N 1
ATOM 6478 C CA . ALA A 1 820 ? -9.865 -13.042 30.606 1.00 96.62 820 ALA A CA 1
ATOM 6479 C C . ALA A 1 820 ? -11.212 -13.786 30.725 1.00 96.62 820 ALA A C 1
ATOM 6481 O O . ALA A 1 820 ? -11.500 -14.307 31.802 1.00 96.62 820 ALA A O 1
ATOM 6482 N N . GLY A 1 821 ? -12.059 -13.785 29.687 1.00 95.06 821 GLY A N 1
ATOM 6483 C CA . GLY A 1 821 ? -13.394 -14.397 29.720 1.00 95.06 821 GLY A CA 1
ATOM 6484 C C . GLY A 1 821 ? -14.369 -13.736 30.705 1.00 95.06 821 GLY A C 1
ATOM 6485 O O . GLY A 1 821 ? -15.317 -14.368 31.156 1.00 95.06 821 GLY A O 1
ATOM 6486 N N . LYS A 1 822 ? -14.124 -12.476 31.090 1.00 95.44 822 LYS A N 1
ATOM 6487 C CA . LYS A 1 822 ? -14.938 -11.718 32.062 1.00 95.44 822 LYS A CA 1
ATOM 6488 C C . LYS A 1 822 ? -16.097 -10.953 31.428 1.00 95.44 822 LYS A C 1
ATOM 6490 O O . LYS A 1 822 ? -16.971 -10.485 32.151 1.00 95.44 822 LYS A O 1
ATOM 6495 N N . ILE A 1 823 ? -16.076 -10.779 30.110 1.00 92.81 823 ILE A N 1
ATOM 6496 C CA . ILE A 1 823 ? -17.206 -10.269 29.333 1.00 92.81 823 ILE A CA 1
ATOM 6497 C C . ILE A 1 823 ? -17.719 -11.437 28.502 1.00 92.81 823 ILE A C 1
ATOM 6499 O O . ILE A 1 823 ? -16.990 -11.952 27.656 1.00 92.81 823 ILE A O 1
ATOM 6503 N N . ALA A 1 824 ? -18.959 -11.849 28.756 1.00 92.69 824 ALA A N 1
ATOM 6504 C CA . ALA A 1 824 ? -19.677 -12.711 27.832 1.00 92.69 824 ALA A CA 1
ATOM 6505 C C . ALA A 1 824 ? -19.996 -11.894 26.573 1.00 92.69 824 ALA A C 1
ATOM 6507 O O . ALA A 1 824 ? -20.531 -10.787 26.676 1.00 92.69 824 ALA A O 1
ATOM 6508 N N . LEU A 1 825 ? -19.614 -12.410 25.405 1.00 96.50 825 LEU A N 1
ATOM 6509 C CA . LEU A 1 825 ? -19.879 -11.746 24.134 1.00 96.50 825 LEU A CA 1
ATOM 6510 C C . LEU A 1 825 ? -21.401 -11.760 23.881 1.00 96.50 825 LEU A C 1
ATOM 6512 O O . LEU A 1 825 ? -21.990 -12.841 23.917 1.00 96.50 825 LEU A O 1
ATOM 6516 N N . PRO A 1 826 ? -22.050 -10.593 23.717 1.00 97.12 826 PRO A N 1
ATOM 6517 C CA . PRO A 1 826 ? -23.492 -10.504 23.502 1.00 97.12 826 PRO A CA 1
ATOM 6518 C C . PRO A 1 826 ? -23.893 -10.987 22.102 1.00 97.12 826 PRO A C 1
ATOM 6520 O O . PRO A 1 826 ? -23.044 -11.198 21.244 1.00 97.12 826 PRO A O 1
ATOM 6523 N N . GLU A 1 827 ? -25.197 -11.104 21.852 1.00 97.38 827 GLU A N 1
ATOM 6524 C CA . GLU A 1 827 ? -25.724 -11.359 20.508 1.00 97.38 827 GLU A CA 1
ATOM 6525 C C . GLU A 1 827 ? -25.229 -10.297 19.515 1.00 97.38 827 GLU A C 1
ATOM 6527 O O . GLU A 1 827 ? -25.387 -9.092 19.740 1.00 97.38 827 GLU A O 1
ATOM 6532 N N . HIS A 1 828 ? -24.641 -10.748 18.404 1.00 97.81 828 HIS A N 1
ATOM 6533 C CA . HIS A 1 828 ? -24.051 -9.864 17.393 1.00 97.81 828 HIS A CA 1
ATOM 6534 C C . HIS A 1 828 ? -25.099 -8.922 16.781 1.00 97.81 828 HIS A C 1
ATOM 6536 O O . HIS A 1 828 ? -24.850 -7.723 16.673 1.00 97.81 828 HIS A O 1
ATOM 6542 N N . ASP A 1 829 ? -26.317 -9.412 16.533 1.00 97.88 829 ASP A N 1
ATOM 6543 C CA . ASP A 1 829 ? -27.422 -8.610 15.994 1.00 97.88 829 ASP A CA 1
ATOM 6544 C C . ASP A 1 829 ? -27.801 -7.413 16.880 1.00 97.88 829 ASP A C 1
ATOM 6546 O O . ASP A 1 829 ? -28.247 -6.384 16.370 1.00 97.88 829 ASP A O 1
ATOM 6550 N N . ALA A 1 830 ? -27.634 -7.514 18.204 1.00 97.62 830 ALA A N 1
ATOM 6551 C CA . ALA A 1 830 ? -27.871 -6.383 19.105 1.00 97.62 830 ALA A CA 1
ATOM 6552 C C . ALA A 1 830 ? -26.846 -5.266 18.874 1.00 97.62 830 ALA A C 1
ATOM 6554 O O . ALA A 1 830 ? -27.201 -4.091 18.812 1.00 97.62 830 ALA A O 1
ATOM 6555 N N . LEU A 1 831 ? -25.583 -5.637 18.654 1.00 98.56 831 LEU A N 1
ATOM 6556 C CA . LEU A 1 831 ? -24.512 -4.695 18.336 1.00 98.56 831 LEU A CA 1
ATOM 6557 C C . LEU A 1 831 ? -24.696 -4.071 16.947 1.00 98.56 831 LEU A C 1
ATOM 6559 O O . LEU A 1 831 ? -24.431 -2.884 16.773 1.00 98.56 831 LEU A O 1
ATOM 6563 N N . VAL A 1 832 ? -25.201 -4.833 15.972 1.00 98.56 832 VAL A N 1
ATOM 6564 C CA . VAL A 1 832 ? -25.557 -4.310 14.642 1.00 98.56 832 VAL A CA 1
ATOM 6565 C C . VAL A 1 832 ? -26.700 -3.295 14.734 1.00 98.56 832 VAL A C 1
ATOM 6567 O O . VAL A 1 832 ? -26.637 -2.243 14.096 1.00 98.56 832 VAL A O 1
ATOM 6570 N N . ARG A 1 833 ? -27.732 -3.553 15.552 1.00 98.38 833 ARG A N 1
ATOM 6571 C CA . ARG A 1 833 ? -28.812 -2.575 15.794 1.00 98.38 833 ARG A CA 1
ATOM 6572 C C . ARG A 1 833 ? -28.286 -1.293 16.433 1.00 98.38 833 ARG A C 1
ATOM 6574 O O . ARG A 1 833 ? -28.661 -0.211 15.983 1.00 98.38 833 ARG A O 1
ATOM 6581 N N . ASP A 1 834 ? -27.398 -1.411 17.418 1.00 98.62 834 ASP A N 1
ATOM 6582 C CA . ASP A 1 834 ? -26.756 -0.260 18.057 1.00 98.62 834 ASP A CA 1
ATOM 6583 C C . ASP A 1 834 ? -25.917 0.549 17.056 1.00 98.62 834 ASP A C 1
ATOM 6585 O O . ASP A 1 834 ? -26.028 1.774 17.010 1.00 98.62 834 ASP A O 1
ATOM 6589 N N . PHE A 1 835 ? -25.155 -0.130 16.192 1.00 98.56 835 PHE A N 1
ATOM 6590 C CA . PHE A 1 835 ? -24.362 0.500 15.134 1.00 98.56 835 PHE A CA 1
ATOM 6591 C C . PHE A 1 835 ? -25.223 1.263 14.126 1.00 98.56 835 PHE A C 1
ATOM 6593 O O . PHE A 1 835 ? -24.955 2.427 13.826 1.00 98.56 835 PHE A O 1
ATOM 6600 N N . ARG A 1 836 ? -26.307 0.643 13.643 1.00 98.12 836 ARG A N 1
ATOM 6601 C CA . ARG A 1 836 ? -27.255 1.297 12.728 1.00 98.12 836 ARG A CA 1
ATOM 6602 C C . ARG A 1 836 ? -27.926 2.507 13.385 1.00 98.12 836 ARG A C 1
ATOM 6604 O O . ARG A 1 836 ? -28.100 3.526 12.724 1.00 98.12 836 ARG A O 1
ATOM 6611 N N . ALA A 1 837 ? -28.259 2.429 14.675 1.00 98.44 837 ALA A N 1
ATOM 6612 C CA . ALA A 1 837 ? -28.797 3.567 15.419 1.00 98.44 837 ALA A CA 1
ATOM 6613 C C . ALA A 1 837 ? -27.771 4.707 15.556 1.00 98.44 837 ALA A C 1
ATOM 6615 O O . ALA A 1 837 ? -28.142 5.872 15.420 1.00 98.44 837 ALA A O 1
ATOM 6616 N N . ALA A 1 838 ? -26.490 4.389 15.775 1.00 98.56 838 ALA A N 1
ATOM 6617 C CA . ALA A 1 838 ? -25.415 5.379 15.841 1.00 98.56 838 ALA A CA 1
ATOM 6618 C C . ALA A 1 838 ? -25.181 6.086 14.494 1.00 98.56 838 ALA A C 1
ATOM 6620 O O . ALA A 1 838 ? -25.038 7.306 14.480 1.00 98.56 838 ALA A O 1
ATOM 6621 N N . ILE A 1 839 ? -25.203 5.352 13.373 1.00 98.31 839 ILE A N 1
ATOM 6622 C CA . ILE A 1 839 ? -25.112 5.926 12.014 1.00 98.31 839 ILE A CA 1
ATOM 6623 C C . ILE A 1 839 ? -26.234 6.944 11.776 1.00 98.31 839 ILE A C 1
ATOM 6625 O O . ILE A 1 839 ? -25.998 8.036 11.258 1.00 98.31 839 ILE A O 1
ATOM 6629 N N . GLN A 1 840 ? -27.460 6.590 12.164 1.00 98.19 840 GLN A N 1
ATOM 6630 C CA . GLN A 1 840 ? -28.632 7.423 11.907 1.00 98.19 840 GLN A CA 1
ATOM 6631 C C . GLN A 1 840 ? -28.706 8.635 12.835 1.00 98.19 840 GLN A C 1
ATOM 6633 O O . GLN A 1 840 ? -28.930 9.748 12.373 1.00 98.19 840 GLN A O 1
ATOM 6638 N N . CYS A 1 841 ? -28.507 8.438 14.139 1.00 97.94 841 CYS A N 1
ATOM 6639 C CA . CYS A 1 841 ? -28.840 9.447 15.147 1.00 97.94 841 CYS A CA 1
ATOM 6640 C C . CYS A 1 841 ? -27.623 10.057 15.860 1.00 97.94 841 CYS A C 1
ATOM 6642 O O . CYS A 1 841 ? -27.804 10.898 16.746 1.00 97.94 841 CYS A O 1
ATOM 6644 N N . GLY A 1 842 ? -26.396 9.646 15.525 1.00 97.50 842 GLY A N 1
ATOM 6645 C CA . GLY A 1 842 ? -25.179 10.181 16.137 1.00 97.50 842 GLY A CA 1
ATOM 6646 C C . GLY A 1 842 ? -25.220 10.092 17.662 1.00 97.50 842 GLY A C 1
ATOM 6647 O O . GLY A 1 842 ? -25.636 9.076 18.224 1.00 97.50 842 GLY A O 1
ATOM 6648 N N . THR A 1 843 ? -24.855 11.174 18.355 1.00 96.19 843 THR A N 1
ATOM 6649 C CA . THR A 1 843 ? -24.846 11.216 19.827 1.00 96.19 843 THR A CA 1
ATOM 6650 C C . THR A 1 843 ? -26.232 11.217 20.483 1.00 96.19 843 THR A C 1
ATOM 6652 O O . THR A 1 843 ? -26.327 11.102 21.706 1.00 96.19 843 THR A O 1
ATOM 6655 N N . THR A 1 844 ? -27.314 11.321 19.712 1.00 95.44 844 THR A N 1
ATOM 6656 C CA . THR A 1 844 ? -28.694 11.251 20.231 1.00 95.44 844 THR A CA 1
ATOM 6657 C C . THR A 1 844 ? -29.288 9.840 20.175 1.00 95.44 844 THR A C 1
ATOM 6659 O O . THR A 1 844 ? -30.404 9.616 20.647 1.00 95.44 844 THR A O 1
ATOM 6662 N N . ALA A 1 845 ? -28.546 8.866 19.634 1.00 97.81 845 ALA A N 1
ATOM 6663 C CA . ALA A 1 845 ? -29.005 7.490 19.507 1.00 97.81 845 ALA A CA 1
ATOM 6664 C C . ALA A 1 845 ? -29.321 6.836 20.866 1.00 97.81 845 ALA A C 1
ATOM 6666 O O . ALA A 1 845 ? -28.617 7.025 21.866 1.00 97.81 845 ALA A O 1
ATOM 6667 N N . ARG A 1 846 ? -30.360 5.992 20.871 1.00 97.75 846 ARG A N 1
ATOM 6668 C CA . ARG A 1 846 ? -30.702 5.094 21.984 1.00 97.75 846 ARG A CA 1
ATOM 6669 C C . ARG A 1 846 ? -30.310 3.661 21.629 1.00 97.75 846 ARG A C 1
ATOM 6671 O O . ARG A 1 846 ? -30.796 3.129 20.631 1.00 97.75 846 ARG A O 1
ATOM 6678 N N . VAL A 1 847 ? -29.473 3.043 22.459 1.00 98.25 847 VAL A N 1
ATOM 6679 C CA . VAL A 1 847 ? -28.780 1.771 22.186 1.00 98.25 847 VAL A CA 1
ATOM 6680 C C . VAL A 1 847 ? -28.927 0.771 23.337 1.00 98.25 847 VAL A C 1
ATOM 6682 O O . VAL A 1 847 ? -29.106 1.160 24.489 1.00 98.25 847 VAL A O 1
ATOM 6685 N N . GLU A 1 848 ? -28.863 -0.524 23.049 1.00 97.69 848 GLU A N 1
ATOM 6686 C CA . GLU A 1 848 ? -28.969 -1.605 24.037 1.00 97.69 848 GLU A CA 1
ATOM 6687 C C . GLU A 1 848 ? -27.690 -1.719 24.893 1.00 97.69 848 GLU A C 1
ATOM 6689 O O . GLU A 1 848 ? -27.761 -1.936 26.111 1.00 97.69 848 GLU A O 1
ATOM 6694 N N . ALA A 1 849 ? -26.517 -1.556 24.269 1.00 97.19 849 ALA A N 1
ATOM 6695 C CA . ALA A 1 849 ? -25.185 -1.678 24.863 1.00 97.19 849 ALA A CA 1
ATOM 6696 C C . ALA A 1 849 ? -25.021 -2.878 25.822 1.00 97.19 849 ALA A C 1
ATOM 6698 O O . ALA A 1 849 ? -24.611 -2.713 26.980 1.00 97.19 849 ALA A O 1
ATOM 6699 N N . PRO A 1 850 ? -25.334 -4.109 25.372 1.00 96.44 850 PRO A N 1
ATOM 6700 C CA . PRO A 1 850 ? -25.528 -5.262 26.258 1.00 96.44 850 PRO A CA 1
ATOM 6701 C C . PRO A 1 850 ? -24.274 -5.631 27.064 1.00 96.44 850 PRO A C 1
ATOM 6703 O O . PRO A 1 850 ? -24.359 -5.981 28.239 1.00 96.44 850 PRO A O 1
ATOM 6706 N N . HIS A 1 851 ? -23.090 -5.466 26.473 1.00 95.88 851 HIS A N 1
ATOM 6707 C CA . HIS A 1 851 ? -21.799 -5.762 27.100 1.00 95.88 851 HIS A CA 1
ATOM 6708 C C . HIS A 1 851 ? -21.451 -4.868 28.311 1.00 95.88 851 HIS A C 1
ATOM 6710 O O . HIS A 1 851 ? -20.542 -5.202 29.076 1.00 95.88 851 HIS A O 1
ATOM 6716 N N . LEU A 1 852 ? -22.152 -3.743 28.511 1.00 94.88 852 LEU A N 1
ATOM 6717 C CA . LEU A 1 852 ? -21.956 -2.878 29.678 1.00 94.88 852 LEU A CA 1
ATOM 6718 C C . LEU A 1 852 ? -22.789 -3.300 30.895 1.00 94.88 852 LEU A C 1
ATOM 6720 O O . LEU A 1 852 ? -22.463 -2.873 32.006 1.00 94.88 852 LEU A O 1
ATOM 6724 N N . GLY A 1 853 ? -23.810 -4.150 30.723 1.00 90.44 853 GLY A N 1
ATOM 6725 C CA . GLY A 1 853 ? -24.697 -4.577 31.812 1.00 90.44 853 GLY A CA 1
ATOM 6726 C C . GLY A 1 853 ? -25.201 -3.390 32.641 1.00 90.44 853 GLY A C 1
ATOM 6727 O O . GLY A 1 853 ? -25.479 -2.325 32.088 1.00 90.44 853 GLY A O 1
ATOM 6728 N N . ASP A 1 854 ? -25.236 -3.533 33.964 1.00 90.56 854 ASP A N 1
ATOM 6729 C CA . ASP A 1 854 ? -25.739 -2.507 34.896 1.00 90.56 854 ASP A CA 1
ATOM 6730 C C . ASP A 1 854 ? -24.859 -1.248 35.009 1.00 90.56 854 ASP A C 1
ATOM 6732 O O . ASP A 1 854 ? -25.209 -0.306 35.718 1.00 90.56 854 ASP A O 1
ATOM 6736 N N . LYS A 1 855 ? -23.706 -1.197 34.326 1.00 93.31 855 LYS A N 1
ATOM 6737 C CA . LYS A 1 855 ? -22.823 -0.018 34.362 1.00 93.31 855 LYS A CA 1
ATOM 6738 C C . LYS A 1 855 ? -23.422 1.184 33.638 1.00 93.31 855 LYS A C 1
ATOM 6740 O O . LYS A 1 855 ? -23.026 2.306 33.935 1.00 93.31 855 LYS A O 1
ATOM 6745 N N . VAL A 1 856 ? -24.330 0.957 32.686 1.00 95.12 856 VAL A N 1
ATOM 6746 C CA . VAL A 1 856 ? -25.018 2.017 31.943 1.00 95.12 856 VAL A CA 1
ATOM 6747 C C . VAL A 1 856 ? -26.488 2.073 32.347 1.00 95.12 856 VAL A C 1
ATOM 6749 O O . VAL A 1 856 ? -27.177 1.053 32.388 1.00 95.12 856 VAL A O 1
ATOM 6752 N N . GLN A 1 857 ? -26.967 3.277 32.650 1.00 93.75 857 GLN A N 1
ATOM 6753 C CA . GLN A 1 857 ? -28.371 3.505 32.981 1.00 93.75 857 GLN A CA 1
ATOM 6754 C C . GLN A 1 857 ? -29.237 3.389 31.723 1.00 93.75 857 GLN A C 1
ATOM 6756 O O . GLN A 1 857 ? -28.888 3.921 30.668 1.00 93.75 857 GLN A O 1
ATOM 6761 N N . ARG A 1 858 ? -30.371 2.693 31.845 1.00 94.50 858 ARG A N 1
ATOM 6762 C CA . ARG A 1 858 ? -31.339 2.473 30.763 1.00 94.50 858 ARG A CA 1
ATOM 6763 C C . ARG A 1 858 ? -32.689 3.079 31.124 1.00 94.50 858 ARG A C 1
ATOM 6765 O O . ARG A 1 858 ? -33.055 3.110 32.298 1.00 94.50 858 ARG A O 1
ATOM 6772 N N . GLY A 1 859 ? -33.404 3.559 30.111 1.00 91.62 859 GLY A N 1
ATOM 6773 C CA . GLY A 1 859 ? -34.792 3.993 30.246 1.00 91.62 859 GLY A CA 1
ATOM 6774 C C . GLY A 1 859 ? -35.768 2.817 30.313 1.00 91.62 859 GLY A C 1
ATOM 6775 O O . GLY A 1 859 ? -35.373 1.653 30.253 1.00 91.62 859 GLY A O 1
ATOM 6776 N N . GLU A 1 860 ? -37.061 3.133 30.394 1.00 90.56 860 GLU A N 1
ATOM 6777 C CA . GLU A 1 860 ? -38.150 2.140 30.423 1.00 90.56 860 GLU A CA 1
ATOM 6778 C C . GLU A 1 860 ? -38.200 1.261 29.161 1.00 90.56 860 GLU A C 1
ATOM 6780 O O . GLU A 1 860 ? -38.647 0.119 29.215 1.00 90.56 860 GLU A O 1
ATOM 6785 N N . ASP A 1 861 ? -37.685 1.764 28.036 1.00 91.19 861 ASP A N 1
ATOM 6786 C CA . ASP A 1 861 ? -37.549 1.045 26.765 1.00 91.19 861 ASP A CA 1
ATOM 6787 C C . ASP A 1 861 ? -36.374 0.049 26.735 1.00 91.19 861 ASP A C 1
ATOM 6789 O O . ASP A 1 861 ? -36.113 -0.569 25.703 1.00 91.19 861 ASP A O 1
ATOM 6793 N N . GLY A 1 862 ? -35.638 -0.092 27.843 1.00 92.38 862 GLY A N 1
ATOM 6794 C CA . GLY A 1 862 ? -34.472 -0.968 27.938 1.00 92.38 862 GLY A CA 1
ATOM 6795 C C . GLY A 1 862 ? -33.246 -0.459 27.175 1.00 92.38 862 GLY A C 1
ATOM 6796 O O . GLY A 1 862 ? -32.296 -1.219 26.986 1.00 92.38 862 GLY A O 1
ATOM 6797 N N . LYS A 1 863 ? -33.228 0.810 26.747 1.00 96.94 863 LYS A N 1
ATOM 6798 C CA . LYS A 1 863 ? -32.110 1.413 26.006 1.00 96.94 863 LYS A CA 1
ATOM 6799 C C . LYS A 1 863 ? -31.422 2.516 26.803 1.00 96.94 863 LYS A C 1
ATOM 6801 O O . LYS A 1 863 ? -32.042 3.211 27.609 1.00 96.94 863 LYS A O 1
ATOM 6806 N N . ALA A 1 864 ? -30.128 2.678 26.567 1.00 97.75 864 ALA A N 1
ATOM 6807 C CA . ALA A 1 864 ? -29.290 3.741 27.100 1.00 97.75 864 ALA A CA 1
ATOM 6808 C C . ALA A 1 864 ? -29.051 4.827 26.047 1.00 97.75 864 ALA A C 1
ATOM 6810 O O . ALA A 1 864 ? -29.060 4.562 24.845 1.00 97.75 864 ALA A O 1
ATOM 6811 N N . GLU A 1 865 ? -28.776 6.047 26.496 1.00 97.44 865 GLU A N 1
ATOM 6812 C CA . GLU A 1 865 ? -28.237 7.082 25.614 1.00 97.44 865 GLU A CA 1
ATOM 6813 C C . GLU A 1 865 ? -26.805 6.723 25.211 1.00 97.44 865 GLU A C 1
ATOM 6815 O O . GLU A 1 865 ? -25.958 6.432 26.063 1.00 97.44 865 GLU A O 1
ATOM 6820 N N . ILE A 1 866 ? -26.497 6.800 23.918 1.00 98.06 866 ILE A N 1
ATOM 6821 C CA . ILE A 1 866 ? -25.157 6.485 23.411 1.00 98.06 866 ILE A CA 1
ATOM 6822 C C . ILE A 1 866 ? -24.070 7.393 24.010 1.00 98.06 866 ILE A C 1
ATOM 6824 O O . ILE A 1 866 ? -22.947 6.944 24.225 1.00 98.06 866 ILE A O 1
ATOM 6828 N N . ARG A 1 867 ? -24.400 8.639 24.388 1.00 97.50 867 ARG A N 1
ATOM 6829 C CA . ARG A 1 867 ? -23.486 9.525 25.138 1.00 97.50 867 ARG A CA 1
ATOM 6830 C C . ARG A 1 867 ? -23.064 8.916 26.473 1.00 97.50 867 ARG A C 1
ATOM 6832 O O . ARG A 1 867 ? -21.900 9.024 26.847 1.00 97.50 867 ARG A O 1
ATOM 6839 N N . ALA A 1 868 ? -23.980 8.269 27.193 1.00 97.75 868 ALA A N 1
ATOM 6840 C CA . ALA A 1 868 ? -23.651 7.596 28.448 1.00 97.75 868 ALA A CA 1
ATOM 6841 C C . ALA A 1 868 ? -22.732 6.386 28.207 1.00 97.75 868 ALA A C 1
ATOM 6843 O O . ALA A 1 868 ? -21.771 6.185 28.949 1.00 97.75 868 ALA A O 1
ATOM 6844 N N . VAL A 1 869 ? -22.974 5.631 27.130 1.00 98.50 869 VAL A N 1
ATOM 6845 C CA . VAL A 1 869 ? -22.109 4.521 26.690 1.00 98.50 869 VAL A CA 1
ATOM 6846 C C . VAL A 1 869 ? -20.697 5.022 26.364 1.00 98.50 869 VAL A C 1
ATOM 6848 O O . VAL A 1 869 ? -19.719 4.497 26.899 1.00 98.50 869 VAL A O 1
ATOM 6851 N N . LEU A 1 870 ? -20.577 6.075 25.550 1.00 98.56 870 LEU A N 1
ATOM 6852 C CA . LEU A 1 870 ? -19.292 6.662 25.163 1.00 98.56 870 LEU A CA 1
ATOM 6853 C C . LEU A 1 870 ? -18.521 7.236 26.359 1.00 98.56 870 LEU A C 1
ATOM 6855 O O . LEU A 1 870 ? -17.310 7.047 26.428 1.00 98.56 870 LEU A O 1
ATOM 6859 N N . ARG A 1 871 ? -19.196 7.860 27.336 1.00 98.38 871 ARG A N 1
ATOM 6860 C CA . ARG A 1 871 ? -18.556 8.329 28.583 1.00 98.38 871 ARG A CA 1
ATOM 6861 C C . ARG A 1 871 ? -17.950 7.180 29.390 1.00 98.38 871 ARG A C 1
ATOM 6863 O O . ARG A 1 871 ? -16.803 7.277 29.810 1.00 98.38 871 ARG A O 1
ATOM 6870 N N . LEU A 1 872 ? -18.662 6.062 29.543 1.00 98.25 872 LEU A N 1
ATOM 6871 C CA . LEU A 1 872 ? -18.128 4.883 30.240 1.00 98.25 872 LEU A CA 1
ATOM 6872 C C . LEU A 1 872 ? -16.918 4.280 29.512 1.00 98.25 872 LEU A C 1
ATOM 6874 O O . LEU A 1 872 ? -15.944 3.861 30.144 1.00 98.25 872 LEU A O 1
ATOM 6878 N N . LEU A 1 873 ? -16.961 4.244 28.178 1.00 98.44 873 LEU A N 1
ATOM 6879 C CA . LEU A 1 873 ? -15.834 3.798 27.357 1.00 98.44 873 LEU A CA 1
ATOM 6880 C C . LEU A 1 873 ? -14.645 4.766 27.454 1.00 98.44 873 LEU A C 1
ATOM 6882 O O . LEU A 1 873 ? -13.505 4.307 27.538 1.00 98.44 873 LEU A O 1
ATOM 6886 N N . LEU A 1 874 ? -14.901 6.077 27.519 1.00 98.62 874 LEU A N 1
ATOM 6887 C CA . LEU A 1 874 ? -13.889 7.114 27.725 1.00 98.62 874 LEU A CA 1
ATOM 6888 C C . LEU A 1 874 ? -13.213 6.978 29.093 1.00 98.62 874 LEU A C 1
ATOM 6890 O O . LEU A 1 874 ? -11.986 6.993 29.160 1.00 98.62 874 LEU A O 1
ATOM 6894 N N . GLU A 1 875 ? -13.970 6.758 30.168 1.00 98.25 875 GLU A N 1
ATOM 6895 C CA . GLU A 1 875 ? -13.398 6.480 31.492 1.00 98.25 875 GLU A CA 1
ATOM 6896 C C . GLU A 1 875 ? -12.488 5.241 31.462 1.00 98.25 875 GLU A C 1
ATOM 6898 O O . GLU A 1 875 ? -11.413 5.213 32.069 1.00 98.25 875 GLU A O 1
ATOM 6903 N N . GLY A 1 876 ? -12.902 4.195 30.738 1.00 97.75 876 GLY A N 1
ATOM 6904 C CA . GLY A 1 876 ? -12.082 3.009 30.498 1.00 97.75 876 GLY A CA 1
ATOM 6905 C C . GLY A 1 876 ? -10.803 3.329 29.717 1.00 97.75 876 GLY A C 1
ATOM 6906 O O . GLY A 1 876 ? -9.713 2.893 30.102 1.00 97.75 876 GLY A O 1
ATOM 6907 N N . ALA A 1 877 ? -10.922 4.130 28.657 1.00 98.25 877 ALA A N 1
ATOM 6908 C CA . ALA A 1 877 ? -9.810 4.597 27.840 1.00 98.25 877 ALA A CA 1
ATOM 6909 C C . ALA A 1 877 ? -8.790 5.386 28.678 1.00 98.25 877 ALA A C 1
ATOM 6911 O O . ALA A 1 877 ? -7.607 5.032 28.676 1.00 98.25 877 ALA A O 1
ATOM 6912 N N . GLN A 1 878 ? -9.249 6.356 29.474 1.00 98.44 878 GLN A N 1
ATOM 6913 C CA . GLN A 1 878 ? -8.428 7.180 30.370 1.00 98.44 878 GLN A CA 1
ATOM 6914 C C . GLN A 1 878 ? -7.618 6.333 31.365 1.00 98.44 878 GLN A C 1
ATOM 6916 O O . GLN A 1 878 ? -6.442 6.605 31.591 1.00 98.44 878 GLN A O 1
ATOM 6921 N N . ARG A 1 879 ? -8.185 5.238 31.895 1.00 97.44 879 ARG A N 1
ATOM 6922 C CA . ARG A 1 879 ? -7.468 4.315 32.806 1.00 97.44 879 ARG A CA 1
ATOM 6923 C C . ARG A 1 879 ? -6.321 3.553 32.148 1.00 97.44 879 ARG A C 1
ATOM 6925 O O . ARG A 1 879 ? -5.483 2.990 32.852 1.00 97.44 879 ARG A O 1
ATOM 6932 N N . THR A 1 880 ? -6.310 3.451 30.821 1.00 95.69 880 THR A N 1
ATOM 6933 C CA . THR A 1 880 ? -5.242 2.753 30.094 1.00 95.69 880 THR A CA 1
ATOM 6934 C C . THR A 1 880 ? -4.292 3.695 29.368 1.00 95.69 880 THR A C 1
ATOM 6936 O O . THR A 1 880 ? -3.221 3.238 28.971 1.00 95.69 880 THR A O 1
ATOM 6939 N N . ALA A 1 881 ? -4.663 4.969 29.218 1.00 95.19 881 ALA A N 1
ATOM 6940 C CA . ALA A 1 881 ? -3.933 5.983 28.473 1.00 95.19 881 ALA A CA 1
ATOM 6941 C C . ALA A 1 881 ? -2.489 6.164 28.961 1.00 95.19 881 ALA A C 1
ATOM 6943 O O . ALA A 1 881 ? -2.190 6.164 30.157 1.00 95.19 881 ALA A O 1
ATOM 6944 N N . ARG A 1 882 ? -1.578 6.342 28.007 1.00 92.62 882 ARG A N 1
ATOM 6945 C CA . ARG A 1 882 ? -0.230 6.860 28.238 1.00 92.62 882 ARG A CA 1
ATOM 6946 C C . ARG A 1 882 ? -0.295 8.365 28.487 1.00 92.62 882 ARG A C 1
ATOM 6948 O O . ARG A 1 882 ? -1.271 9.032 28.159 1.00 92.62 882 ARG A O 1
ATOM 6955 N N . LYS A 1 883 ? 0.790 8.916 29.033 1.00 90.62 883 LYS A N 1
ATOM 6956 C CA . LYS A 1 883 ? 0.880 10.344 29.362 1.00 90.62 883 LYS A CA 1
ATOM 6957 C C . LYS A 1 883 ? 0.690 11.252 28.137 1.00 90.62 883 LYS A C 1
ATOM 6959 O O . LYS A 1 883 ? 0.055 12.289 28.260 1.00 90.62 883 LYS A O 1
ATOM 6964 N N . ASP A 1 884 ? 1.221 10.856 26.983 1.00 91.44 884 ASP A N 1
ATOM 6965 C CA . ASP A 1 884 ? 1.084 11.578 25.713 1.00 91.44 884 ASP A CA 1
ATOM 6966 C C . ASP A 1 884 ? -0.285 11.375 25.038 1.00 91.44 884 ASP A C 1
ATOM 6968 O O . ASP A 1 884 ? -0.622 12.112 24.123 1.00 91.44 884 ASP A O 1
ATOM 6972 N N . GLU A 1 885 ? -1.095 10.415 25.500 1.00 94.94 885 GLU A N 1
ATOM 6973 C CA . GLU A 1 885 ? -2.451 10.154 24.989 1.00 94.94 885 GLU A CA 1
ATOM 6974 C C . GLU A 1 885 ? -3.529 10.993 25.699 1.00 94.94 885 GLU A C 1
ATOM 6976 O O . GLU A 1 885 ? -4.609 11.189 25.152 1.00 94.94 885 GLU A O 1
ATOM 6981 N N . ALA A 1 886 ? -3.268 11.483 26.916 1.00 95.44 886 ALA A N 1
ATOM 6982 C CA . ALA A 1 886 ? -4.284 12.153 27.734 1.00 95.44 886 ALA A CA 1
ATOM 6983 C C . ALA A 1 886 ? -4.896 13.417 27.084 1.00 95.44 886 ALA A C 1
ATOM 6985 O O . ALA A 1 886 ? -6.125 13.497 27.059 1.00 95.44 886 ALA A O 1
ATOM 6986 N N . PRO A 1 887 ? -4.118 14.342 26.478 1.00 96.75 887 PRO A N 1
ATOM 6987 C CA . PRO A 1 887 ? -4.688 15.539 25.844 1.00 96.75 887 PRO A CA 1
ATOM 6988 C C . PRO A 1 887 ? -5.655 15.225 24.691 1.00 96.75 887 PRO A C 1
ATOM 6990 O O . PRO A 1 887 ? -6.595 15.968 24.431 1.00 96.75 887 PRO A O 1
ATOM 6993 N N . TYR A 1 888 ? -5.452 14.101 24.004 1.00 98.19 888 TYR A N 1
ATOM 6994 C CA . TYR A 1 888 ? -6.335 13.642 22.933 1.00 98.19 888 TY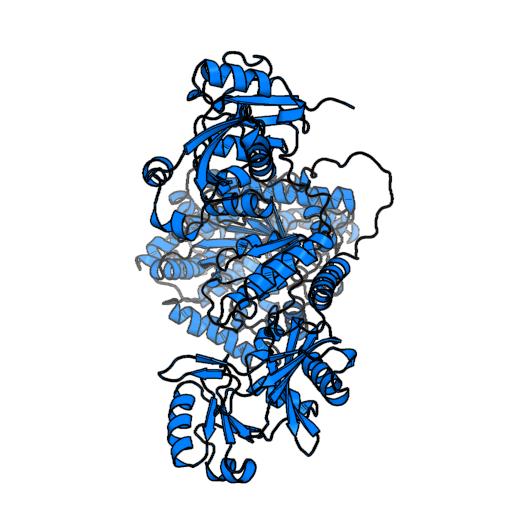R A CA 1
ATOM 6995 C C . TYR A 1 888 ? -7.664 13.094 23.459 1.00 98.19 888 TYR A C 1
ATOM 6997 O O . TYR A 1 888 ? -8.700 13.256 22.817 1.00 98.19 888 TYR A O 1
ATOM 7005 N N . LEU A 1 889 ? -7.657 12.468 24.639 1.00 98.31 889 LEU A N 1
ATOM 7006 C CA . LEU A 1 889 ? -8.888 11.992 25.270 1.00 98.31 889 LEU A CA 1
ATOM 7007 C C . LEU A 1 889 ? -9.761 13.147 25.776 1.00 98.31 889 LEU A C 1
ATOM 7009 O O . LEU A 1 889 ? -10.979 13.008 25.762 1.00 98.31 889 LEU A O 1
ATOM 7013 N N . GLU A 1 890 ? -9.171 14.287 26.144 1.00 97.00 890 GLU A N 1
ATOM 7014 C CA . GLU A 1 890 ? -9.923 15.518 26.441 1.00 97.00 890 GLU A CA 1
ATOM 7015 C C . GLU A 1 890 ? -10.648 16.045 25.190 1.00 97.00 890 GLU A C 1
ATOM 7017 O O . GLU A 1 890 ? -11.794 16.484 25.266 1.00 97.00 890 GLU A O 1
ATOM 7022 N N . LEU A 1 891 ? -10.029 15.951 24.006 1.00 97.06 891 LEU A N 1
ATOM 7023 C CA . LEU A 1 891 ? -10.693 16.299 22.744 1.00 97.06 891 LEU A CA 1
ATOM 7024 C C . LEU A 1 891 ? -11.851 15.340 22.433 1.00 97.06 891 LEU A C 1
ATOM 7026 O O . LEU A 1 891 ? -12.942 15.797 22.093 1.00 97.06 891 LEU A O 1
ATOM 7030 N N . ALA A 1 892 ? -11.651 14.030 22.615 1.00 97.56 892 ALA A N 1
ATOM 7031 C CA . ALA A 1 892 ? -12.720 13.041 22.461 1.00 97.56 892 ALA A CA 1
ATOM 7032 C C . ALA A 1 892 ? -13.880 13.285 23.446 1.00 97.56 892 ALA A C 1
ATOM 7034 O O . ALA A 1 892 ? -15.044 13.192 23.063 1.00 97.56 892 ALA A O 1
ATOM 7035 N N . GLU A 1 893 ? -13.585 13.659 24.696 1.00 97.50 893 GLU A N 1
ATOM 7036 C CA . GLU A 1 893 ? -14.594 14.038 25.693 1.00 97.50 893 GLU A CA 1
ATOM 7037 C C . GLU A 1 893 ? -15.450 15.211 25.224 1.00 97.50 893 GLU A C 1
ATOM 7039 O O . GLU A 1 893 ? -16.681 15.169 25.312 1.00 97.50 893 GLU A O 1
ATOM 7044 N N . ARG A 1 894 ? -14.807 16.243 24.672 1.00 95.19 894 ARG A N 1
ATOM 7045 C CA . ARG A 1 894 ? -15.522 17.401 24.144 1.00 95.19 894 ARG A CA 1
ATOM 7046 C C . ARG A 1 894 ? -16.423 17.020 22.961 1.00 95.19 894 ARG A C 1
ATOM 7048 O O . ARG A 1 894 ? -17.517 17.578 22.865 1.00 95.19 894 ARG A O 1
ATOM 7055 N N . ILE A 1 895 ? -16.013 16.079 22.097 1.00 95.38 895 ILE A N 1
ATOM 7056 C CA . ILE A 1 895 ? -16.861 15.577 20.995 1.00 95.38 895 ILE A CA 1
ATOM 7057 C C . ILE A 1 895 ? -18.081 14.859 21.579 1.00 95.38 895 ILE A C 1
ATOM 7059 O O . ILE A 1 895 ? -19.211 15.157 21.209 1.00 95.38 895 ILE A O 1
ATOM 7063 N N . ILE A 1 896 ? -17.882 13.976 22.562 1.00 96.25 896 ILE A N 1
ATOM 7064 C CA . ILE A 1 896 ? -18.983 13.263 23.234 1.00 96.25 896 ILE A CA 1
ATOM 7065 C C . ILE A 1 896 ? -19.974 14.249 23.878 1.00 96.25 896 ILE A C 1
ATOM 7067 O O . ILE A 1 896 ? -21.182 13.999 23.902 1.00 96.25 896 ILE A O 1
ATOM 7071 N N . ALA A 1 897 ? -19.482 15.371 24.409 1.00 94.25 897 ALA A N 1
ATOM 7072 C CA . ALA A 1 897 ? -20.315 16.411 25.003 1.00 94.25 897 ALA A CA 1
ATOM 7073 C C . ALA A 1 897 ? -21.073 17.253 23.960 1.00 94.25 897 ALA A C 1
ATOM 7075 O O . ALA A 1 897 ? -22.253 17.543 24.163 1.00 94.25 897 ALA A O 1
ATOM 7076 N N . SER A 1 898 ? -20.425 17.615 22.851 1.00 91.94 898 SER A N 1
ATOM 7077 C CA . SER A 1 898 ? -20.945 18.610 21.894 1.00 91.94 898 SER A CA 1
ATOM 7078 C C . SER A 1 898 ? -21.630 17.990 20.668 1.00 91.94 898 SER A C 1
ATOM 7080 O O . SER A 1 898 ? -22.400 18.667 19.995 1.00 91.94 898 SER A O 1
ATOM 7082 N N . GLY A 1 899 ? -21.394 16.705 20.396 1.00 95.19 899 GLY A N 1
ATOM 7083 C CA . GLY A 1 899 ? -21.756 16.041 19.142 1.00 95.19 899 GLY A CA 1
ATOM 7084 C C . GLY A 1 899 ? -20.553 15.859 18.210 1.00 95.19 899 GLY A C 1
ATOM 7085 O O . GLY A 1 899 ? -19.549 16.572 18.313 1.00 95.19 899 GLY A O 1
ATOM 7086 N N . SER A 1 900 ? -20.677 14.902 17.290 1.00 97.25 900 SER A N 1
ATOM 7087 C CA . SER A 1 900 ? -19.730 14.653 16.191 1.00 97.25 900 SER A CA 1
ATOM 7088 C C . SER A 1 900 ? -19.555 15.880 15.279 1.00 97.25 900 SER A C 1
ATOM 7090 O O . SER A 1 900 ? -20.340 16.834 15.331 1.00 97.25 900 SER A O 1
ATOM 7092 N N . LEU A 1 901 ? -18.532 15.885 14.415 1.00 98.25 901 LEU A N 1
ATOM 7093 C CA . LEU A 1 901 ? -18.357 16.964 13.433 1.00 98.25 901 LEU A CA 1
ATOM 7094 C C . LEU A 1 901 ? -19.595 17.104 12.528 1.00 98.25 901 LEU A C 1
ATOM 7096 O O . LEU A 1 901 ? -20.057 18.221 12.299 1.00 98.25 901 LEU A O 1
ATOM 7100 N N . SER A 1 902 ? -20.187 15.987 12.104 1.00 98.12 902 SER A N 1
ATOM 7101 C CA . SER A 1 902 ? -21.426 15.963 11.319 1.00 98.12 902 SER A CA 1
ATOM 7102 C C . SER A 1 902 ? -22.590 16.661 12.035 1.00 98.12 902 SER A C 1
ATOM 7104 O O . SER A 1 902 ? -23.250 17.530 11.460 1.00 98.12 902 SER A O 1
ATOM 7106 N N . GLU A 1 903 ? -22.803 16.369 13.322 1.00 97.25 903 GLU A N 1
ATOM 7107 C CA . GLU A 1 903 ? -23.839 17.031 14.127 1.00 97.25 903 GLU A CA 1
ATOM 7108 C C . GLU A 1 903 ? -23.577 18.534 14.287 1.00 97.25 903 GLU A C 1
ATOM 7110 O O . GLU A 1 903 ? -24.516 19.330 14.215 1.00 97.25 903 GLU A O 1
ATOM 7115 N N . ARG A 1 904 ? -22.313 18.942 14.456 1.00 96.88 904 ARG A N 1
ATOM 7116 C CA . ARG A 1 904 ? -21.941 20.360 14.581 1.00 96.88 904 ARG A CA 1
ATOM 7117 C C . ARG A 1 904 ? -22.149 21.130 13.274 1.00 96.88 904 ARG A C 1
ATOM 7119 O O . ARG A 1 904 ? -22.693 22.234 13.318 1.00 96.88 904 ARG A O 1
ATOM 7126 N N . ILE A 1 905 ? -21.781 20.553 12.126 1.00 97.00 905 ILE A N 1
ATOM 7127 C CA . ILE A 1 905 ? -22.046 21.137 10.798 1.00 97.00 905 ILE A CA 1
ATOM 7128 C C . ILE A 1 905 ? -23.558 21.245 10.572 1.00 97.00 905 ILE A C 1
ATOM 7130 O O . ILE A 1 905 ? -24.057 22.320 10.240 1.00 97.00 905 ILE A O 1
ATOM 7134 N N . ARG A 1 906 ? -24.313 20.168 10.835 1.00 95.50 906 ARG A N 1
ATOM 7135 C CA . ARG A 1 906 ? -25.779 20.168 10.728 1.00 95.50 906 ARG A CA 1
ATOM 7136 C C . ARG A 1 906 ? -26.402 21.258 11.597 1.00 95.50 906 ARG A C 1
ATOM 7138 O O . ARG A 1 906 ? -27.234 22.018 11.113 1.00 95.50 906 ARG A O 1
ATOM 7145 N N . ALA A 1 907 ? -25.987 21.380 12.856 1.00 94.50 907 ALA A N 1
ATOM 7146 C CA . ALA A 1 907 ? -26.489 22.407 13.766 1.00 94.50 907 ALA A CA 1
ATOM 7147 C C . ALA A 1 907 ? -26.177 23.839 13.295 1.00 94.50 907 ALA A C 1
ATOM 7149 O O . ALA A 1 907 ? -26.970 24.748 13.546 1.00 94.50 907 ALA A O 1
ATOM 7150 N N . ALA A 1 908 ? -25.044 24.044 12.619 1.00 94.81 908 ALA A N 1
ATOM 7151 C CA . ALA A 1 908 ? -24.682 25.328 12.028 1.00 94.81 908 ALA A CA 1
ATOM 7152 C C . ALA A 1 908 ? -25.492 25.649 10.758 1.00 94.81 908 ALA A C 1
ATOM 7154 O O . ALA A 1 908 ? -25.786 26.817 10.522 1.00 94.81 908 ALA A O 1
ATOM 7155 N N . LEU A 1 909 ? -25.898 24.632 9.988 1.00 94.69 909 LEU A N 1
ATOM 7156 C CA . LEU A 1 909 ? -26.664 24.787 8.746 1.00 94.69 909 LEU A CA 1
ATOM 7157 C C . LEU A 1 909 ? -28.183 24.825 8.930 1.00 94.69 909 LEU A C 1
ATOM 7159 O O . LEU A 1 909 ? -28.873 25.468 8.144 1.00 94.69 909 LEU A O 1
ATOM 7163 N N . LEU A 1 910 ? -28.718 24.183 9.971 1.00 92.25 910 LEU A N 1
ATOM 7164 C CA . LEU A 1 910 ? -30.160 24.140 10.245 1.00 92.25 910 LEU A CA 1
ATOM 7165 C C . LEU A 1 910 ? -30.854 25.519 10.237 1.00 92.25 910 LEU A C 1
ATOM 7167 O O . LEU A 1 910 ? -31.950 25.599 9.685 1.00 92.25 910 LEU A O 1
ATOM 7171 N N . PRO A 1 911 ? -30.266 26.609 10.776 1.00 93.25 911 PRO A N 1
ATOM 7172 C CA . PRO A 1 911 ? -30.864 27.944 10.691 1.00 93.25 911 PRO A CA 1
ATOM 7173 C C . PRO A 1 911 ? -31.065 28.470 9.261 1.00 93.25 911 PRO A C 1
ATOM 7175 O O . PRO A 1 911 ? -31.931 29.314 9.056 1.00 93.25 911 PRO A O 1
ATOM 7178 N N . HIS A 1 912 ? -30.289 27.976 8.292 1.00 92.31 912 HIS A N 1
ATOM 7179 C CA . HIS A 1 912 ? -30.349 28.379 6.883 1.00 92.31 912 HIS A CA 1
ATOM 7180 C C . HIS A 1 912 ? -31.218 27.444 6.032 1.00 92.31 912 HIS A C 1
ATOM 7182 O O . HIS A 1 912 ? -31.558 27.784 4.905 1.00 92.31 912 HIS A O 1
ATOM 7188 N N . ALA A 1 913 ? -31.631 26.288 6.564 1.00 85.81 913 ALA A N 1
ATOM 7189 C CA . ALA A 1 913 ? -32.419 25.294 5.829 1.00 85.81 913 ALA A CA 1
ATOM 7190 C C . ALA A 1 913 ? -33.835 25.776 5.448 1.00 85.81 913 ALA A C 1
ATOM 7192 O O . ALA A 1 913 ? -34.475 25.181 4.590 1.00 85.81 913 ALA A O 1
ATOM 7193 N N . SER A 1 914 ? -34.340 26.838 6.087 1.00 83.81 914 SER A N 1
ATOM 7194 C CA . SER A 1 914 ? -35.610 27.492 5.735 1.00 83.81 914 SER A CA 1
ATOM 7195 C C . SER A 1 914 ? -35.457 28.699 4.796 1.00 83.81 914 SER A C 1
ATOM 7197 O O . SER A 1 914 ? -36.461 29.346 4.492 1.00 83.81 914 SER A O 1
ATOM 7199 N N . GLY A 1 915 ? -34.222 29.050 4.418 1.00 83.62 915 GLY A N 1
ATOM 7200 C CA . GLY A 1 915 ? -33.897 30.140 3.492 1.00 83.62 915 GLY A CA 1
ATOM 7201 C C . GLY A 1 915 ? -34.059 29.739 2.022 1.00 83.62 915 GLY A C 1
ATOM 7202 O O . GLY A 1 915 ? -34.688 28.730 1.709 1.00 83.62 915 GLY A O 1
ATOM 7203 N N . SER A 1 916 ? -33.507 30.538 1.102 1.00 89.25 916 SER A N 1
ATOM 7204 C CA . SER A 1 916 ? -33.390 30.128 -0.306 1.00 89.25 916 SER A CA 1
ATOM 7205 C C . SER A 1 916 ? -32.264 29.105 -0.491 1.00 89.25 916 SER A C 1
ATOM 7207 O O . SER A 1 916 ? -31.308 29.087 0.284 1.00 89.25 916 SER A O 1
ATOM 7209 N N . ASP A 1 917 ? -32.324 28.310 -1.564 1.00 88.75 917 ASP A N 1
ATOM 7210 C CA . ASP A 1 917 ? -31.256 27.358 -1.918 1.00 88.75 917 ASP A CA 1
ATOM 7211 C C . ASP A 1 917 ? -29.881 28.045 -2.028 1.00 88.75 917 ASP A C 1
ATOM 7213 O O . ASP A 1 917 ? -28.857 27.482 -1.644 1.00 88.75 917 ASP A O 1
ATOM 7217 N N . GLU A 1 918 ? -29.856 29.296 -2.498 1.00 91.62 918 GLU A N 1
ATOM 7218 C CA . GLU A 1 918 ? -28.646 30.122 -2.589 1.00 91.62 918 GLU A CA 1
ATOM 7219 C C . GLU A 1 918 ? -28.096 30.501 -1.204 1.00 91.62 918 GLU A C 1
ATOM 7221 O O . GLU A 1 918 ? -26.891 30.402 -0.977 1.00 91.62 918 GLU A O 1
ATOM 7226 N N . GLU A 1 919 ? -28.963 30.868 -0.250 1.00 92.88 919 GLU A N 1
ATOM 7227 C CA . GLU A 1 919 ? -28.552 31.173 1.128 1.00 92.88 919 GLU A CA 1
ATOM 7228 C C . GLU A 1 919 ? -27.961 29.938 1.816 1.00 92.88 919 GLU A C 1
ATOM 7230 O O . GLU A 1 919 ? -26.903 30.017 2.448 1.0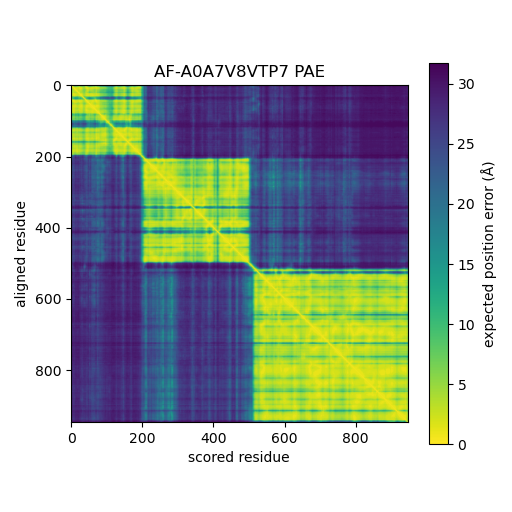0 92.88 919 GLU A O 1
ATOM 7235 N N . PHE A 1 920 ? -28.624 28.789 1.668 1.00 94.75 920 PHE A N 1
ATOM 7236 C CA . PHE A 1 920 ? -28.148 27.529 2.225 1.00 94.75 920 PHE A CA 1
ATOM 7237 C C . PHE A 1 920 ? -26.797 27.121 1.620 1.00 94.75 920 PHE A C 1
ATOM 7239 O O . PHE A 1 920 ? -25.869 26.773 2.355 1.00 94.75 920 PHE A O 1
ATOM 7246 N N . THR A 1 921 ? -26.669 27.214 0.293 1.00 93.81 921 THR A N 1
ATOM 7247 C CA . THR A 1 921 ? -25.436 26.875 -0.431 1.00 93.81 921 THR A CA 1
ATOM 7248 C C . THR A 1 921 ? -24.272 27.760 0.005 1.00 93.81 921 THR A C 1
ATOM 7250 O O . THR A 1 921 ? -23.184 27.249 0.271 1.00 93.81 921 THR A O 1
ATOM 7253 N N . GLU A 1 922 ? -24.486 29.069 0.147 1.00 94.75 922 GLU A N 1
ATOM 7254 C CA . GLU A 1 922 ? -23.438 29.995 0.589 1.00 94.75 922 GLU A CA 1
ATOM 7255 C C . GLU A 1 922 ? -23.020 29.731 2.045 1.00 94.75 922 GLU A C 1
ATOM 7257 O O . GLU A 1 922 ? -21.827 29.712 2.363 1.00 94.75 922 GLU A O 1
ATOM 7262 N N . ALA A 1 923 ? -23.980 29.444 2.933 1.00 95.44 923 ALA A N 1
ATOM 7263 C CA . ALA A 1 923 ? -23.686 29.060 4.313 1.00 95.44 923 ALA A CA 1
ATOM 7264 C C . ALA A 1 923 ? -22.871 27.755 4.386 1.00 95.44 923 ALA A C 1
ATOM 7266 O O . ALA A 1 923 ? -21.885 27.682 5.128 1.00 95.44 923 ALA A O 1
ATOM 7267 N N . ALA A 1 924 ? -23.237 26.745 3.589 1.00 96.12 924 ALA A N 1
ATOM 7268 C CA . ALA A 1 924 ? -22.496 25.490 3.481 1.00 96.12 924 ALA A CA 1
ATOM 7269 C C . ALA A 1 924 ? -21.085 25.715 2.941 1.00 96.12 924 ALA A C 1
ATOM 7271 O O . ALA A 1 924 ? -20.115 25.276 3.563 1.00 96.12 924 ALA A O 1
ATOM 7272 N N . ARG A 1 925 ? -20.948 26.470 1.849 1.00 96.06 925 ARG A N 1
ATOM 7273 C CA . ARG A 1 925 ? -19.646 26.792 1.263 1.00 96.06 925 ARG A CA 1
ATOM 7274 C C . ARG A 1 925 ? -18.731 27.473 2.274 1.00 96.06 925 ARG A C 1
ATOM 7276 O O . ARG A 1 925 ? -17.584 27.059 2.420 1.00 96.06 925 ARG A O 1
ATOM 7283 N N . LYS A 1 926 ? -19.241 28.452 3.026 1.00 95.94 926 LYS A N 1
ATOM 7284 C CA . LYS A 1 926 ? -18.471 29.132 4.073 1.00 95.94 926 LYS A CA 1
ATOM 7285 C C . LYS A 1 926 ? -17.962 28.162 5.143 1.00 95.94 926 LYS A C 1
ATOM 7287 O O . LYS A 1 926 ? -16.781 28.208 5.475 1.00 95.94 926 LYS A O 1
ATOM 7292 N N . ILE A 1 927 ? -18.817 27.272 5.650 1.00 96.94 927 ILE A N 1
ATOM 7293 C CA . ILE A 1 927 ? -18.412 26.275 6.654 1.00 96.94 927 ILE A CA 1
ATOM 7294 C C . ILE A 1 927 ? -17.321 25.360 6.094 1.00 96.94 927 ILE A C 1
ATOM 7296 O O . ILE A 1 927 ? -16.307 25.151 6.748 1.00 96.94 927 ILE A O 1
ATOM 7300 N N . TYR A 1 928 ? -17.482 24.841 4.877 1.00 97.56 928 TYR A N 1
ATOM 7301 C CA . TYR A 1 928 ? -16.494 23.933 4.289 1.00 97.56 928 TYR A CA 1
ATOM 7302 C C . TYR A 1 928 ? -15.161 24.623 3.949 1.00 97.56 928 TYR A C 1
ATOM 7304 O O . TYR A 1 928 ? -14.112 23.986 4.052 1.00 97.56 928 TYR A O 1
ATOM 7312 N N . ILE A 1 929 ? -15.168 25.928 3.643 1.00 96.75 929 ILE A N 1
ATOM 7313 C CA . ILE A 1 929 ? -13.942 26.742 3.576 1.00 96.75 929 ILE A CA 1
ATOM 7314 C C . ILE A 1 929 ? -13.270 26.808 4.954 1.00 96.75 929 ILE A C 1
ATOM 7316 O O . ILE A 1 929 ? -12.078 26.526 5.053 1.00 96.75 929 ILE A O 1
ATOM 7320 N N . GLU A 1 930 ? -14.024 27.111 6.019 1.00 96.94 930 GLU A N 1
ATOM 7321 C CA . GLU A 1 930 ? -13.486 27.141 7.389 1.00 96.94 930 GLU A CA 1
ATOM 7322 C C . GLU A 1 930 ? -12.892 25.784 7.801 1.00 96.94 930 GLU A C 1
ATOM 7324 O O . GLU A 1 930 ? -11.846 25.740 8.448 1.00 96.94 930 GLU A O 1
ATOM 7329 N N . LEU A 1 931 ? -13.519 24.669 7.410 1.00 97.88 931 LEU A N 1
ATOM 7330 C CA . LEU A 1 931 ? -12.989 23.325 7.658 1.00 97.88 931 LEU A CA 1
ATOM 7331 C C . LEU A 1 931 ? -11.681 23.082 6.894 1.00 97.88 931 LEU A C 1
ATOM 7333 O O . LEU A 1 931 ? -10.723 22.568 7.468 1.00 97.88 931 LEU A O 1
ATOM 7337 N N . ALA A 1 932 ? -11.601 23.480 5.623 1.00 96.81 932 ALA A N 1
ATOM 7338 C CA . ALA A 1 932 ? -10.365 23.376 4.852 1.00 96.81 932 ALA A CA 1
ATOM 7339 C C . ALA A 1 932 ? -9.229 24.230 5.453 1.00 96.81 932 ALA A C 1
ATOM 7341 O O . ALA A 1 932 ? -8.068 23.818 5.430 1.00 96.81 932 ALA A O 1
ATOM 7342 N N . ASP A 1 933 ? -9.553 25.384 6.041 1.00 96.19 933 ASP A N 1
ATOM 7343 C CA . ASP A 1 933 ? -8.589 26.213 6.774 1.00 96.19 933 ASP A CA 1
ATOM 7344 C C . ASP A 1 933 ? -8.151 25.544 8.093 1.00 96.19 933 ASP A C 1
ATOM 7346 O O . ASP A 1 933 ? -6.967 25.567 8.439 1.00 96.19 933 ASP A O 1
ATOM 7350 N N . CYS A 1 934 ? -9.075 24.876 8.797 1.00 97.88 934 CYS A N 1
ATOM 7351 C CA . CYS A 1 934 ? -8.775 24.080 9.993 1.00 97.88 934 CYS A CA 1
ATOM 7352 C C . CYS A 1 934 ? -7.778 22.949 9.700 1.00 97.88 934 CYS A C 1
ATOM 7354 O O . CYS A 1 934 ? -6.860 22.725 10.495 1.00 97.88 934 CYS A O 1
ATOM 7356 N N . LEU A 1 935 ? -7.907 22.279 8.549 1.00 97.75 935 LEU A N 1
ATOM 7357 C CA . LEU A 1 935 ? -6.979 21.231 8.119 1.00 97.75 935 LEU A CA 1
ATOM 7358 C C . LEU A 1 935 ? -5.561 21.782 7.907 1.00 97.75 935 LEU A C 1
ATOM 7360 O O . LEU A 1 935 ? -4.596 21.189 8.389 1.00 97.75 935 LEU A O 1
ATOM 7364 N N . GLU A 1 936 ? -5.419 22.932 7.239 1.00 93.69 936 GLU A N 1
ATOM 7365 C CA . GLU A 1 936 ? -4.109 23.564 7.011 1.00 93.69 936 GLU A CA 1
ATOM 7366 C C . GLU A 1 936 ? -3.457 24.058 8.315 1.00 93.69 936 GLU A C 1
ATOM 7368 O O . GLU A 1 936 ? -2.247 23.882 8.532 1.00 93.69 936 GLU A O 1
ATOM 7373 N N . ALA A 1 937 ? -4.262 24.644 9.207 1.00 96.56 937 ALA A N 1
ATOM 7374 C CA . ALA A 1 937 ? -3.817 25.109 10.518 1.00 96.56 937 ALA A CA 1
ATOM 7375 C C . ALA A 1 937 ? -3.528 23.950 11.491 1.00 96.56 937 ALA A C 1
ATOM 7377 O O . ALA A 1 937 ? -2.709 24.100 12.401 1.00 96.56 937 ALA A O 1
ATOM 7378 N N . ASN A 1 938 ? -4.128 22.779 11.255 1.00 98.12 938 ASN A N 1
ATOM 7379 C CA . ASN A 1 938 ? -4.235 21.665 12.194 1.00 98.12 938 ASN A CA 1
ATOM 7380 C C . ASN A 1 938 ? -4.906 22.072 13.523 1.00 98.12 938 ASN A C 1
ATOM 7382 O O . ASN A 1 938 ? -4.436 21.756 14.622 1.00 98.12 938 ASN A O 1
ATOM 7386 N N . GLU A 1 939 ? -6.010 22.808 13.415 1.00 96.44 939 GLU A N 1
ATOM 7387 C CA . GLU A 1 939 ? -6.785 23.303 14.553 1.00 96.44 939 GLU A CA 1
ATOM 7388 C C . GLU A 1 939 ? -8.212 22.739 14.522 1.00 96.44 939 GLU A C 1
ATOM 7390 O O . GLU A 1 939 ? -8.802 22.631 13.449 1.00 96.44 939 GLU A O 1
ATOM 7395 N N . PRO A 1 940 ? -8.799 22.342 15.668 1.00 95.50 940 PRO A N 1
ATOM 7396 C CA . PRO A 1 940 ? -10.179 21.869 15.690 1.00 95.50 940 PRO A CA 1
ATOM 7397 C C . PRO A 1 940 ? -11.154 22.982 15.301 1.00 95.50 940 PRO A C 1
ATOM 7399 O O . PRO A 1 940 ? -11.079 24.091 15.839 1.00 95.50 940 PRO A O 1
ATOM 7402 N N . TRP A 1 941 ? -12.131 22.670 14.450 1.00 95.56 941 TRP A N 1
ATOM 7403 C CA . TRP A 1 941 ? -13.141 23.639 14.042 1.00 95.56 941 TRP A CA 1
ATOM 7404 C C . TRP A 1 941 ? -13.974 24.019 15.256 1.00 95.56 941 TRP A C 1
ATOM 7406 O O . TRP A 1 941 ? -14.500 23.152 15.960 1.00 95.56 941 TRP A O 1
ATOM 7416 N N . VAL A 1 942 ? -14.058 25.316 15.555 1.00 81.56 942 VAL A N 1
ATOM 7417 C CA . VAL A 1 942 ? -14.709 25.770 16.787 1.00 81.56 942 VAL A CA 1
ATOM 7418 C C . VAL A 1 942 ? -16.227 25.612 16.697 1.00 81.56 942 VAL A C 1
ATOM 7420 O O . VAL A 1 942 ? -16.844 25.245 17.698 1.00 81.56 942 VAL A O 1
ATOM 7423 N N . GLY A 1 943 ? -16.807 25.839 15.509 1.00 71.69 943 GLY A N 1
ATOM 7424 C CA . GLY A 1 943 ? -18.236 25.704 15.205 1.00 71.69 943 GLY A CA 1
ATOM 7425 C C . GLY A 1 943 ? -19.130 26.113 16.378 1.00 71.69 943 GLY A C 1
ATOM 7426 O O . GLY A 1 943 ? -19.310 27.298 16.660 1.00 71.69 943 GLY A O 1
ATOM 7427 N N . ARG A 1 944 ? -19.626 25.102 17.108 1.00 62.97 944 ARG A N 1
ATOM 7428 C CA . ARG A 1 944 ? -20.199 25.228 18.457 1.00 62.97 944 ARG A CA 1
ATOM 7429 C C . ARG A 1 944 ? -19.686 24.115 19.392 1.00 62.97 944 ARG A C 1
ATOM 7431 O O . ARG A 1 944 ? -20.379 23.129 19.600 1.00 62.97 944 ARG A O 1
ATOM 7438 N N . TRP A 1 945 ? -18.510 24.269 20.006 1.00 67.88 945 TRP A N 1
ATOM 7439 C CA . TRP A 1 945 ? -18.122 23.497 21.214 1.00 67.88 945 TRP A CA 1
ATOM 7440 C C . TRP A 1 945 ? -18.883 23.937 22.488 1.00 67.88 945 TRP A C 1
ATOM 7442 O O . TRP A 1 945 ? -18.381 23.735 23.593 1.00 67.88 945 TRP A O 1
ATOM 7452 N N . GLY A 1 946 ? -20.008 24.643 22.323 1.00 46.50 946 GLY A N 1
ATOM 7453 C CA . GLY A 1 946 ? -20.737 25.338 23.386 1.00 46.50 946 GLY A CA 1
ATOM 7454 C C . GLY A 1 946 ? -21.524 24.405 24.282 1.00 46.50 946 GLY A C 1
ATOM 7455 O O . GLY A 1 946 ? -22.235 23.541 23.723 1.00 46.50 946 GLY A O 1
#

Secondary structure (DSSP, 8-state):
-PPPEEEEEESSGGGGTTS-GGGEEEHHHHHHT-S----TTEEEEEE-S--STTSHHHHHHHHHHHTT-EEES-HHHHHHTT-HHHHHHHHHHTT--B--HHHHHTTTT-HHHHHTSS--EEEEEEETTB-SSGGGHHHHHHHHHHS--SEEEEEEEEETTEEEEEEEEE--GGG--HHHHHHHHHHHT-HHHHTSS--PPPGGG-SEEEEEEE-TT-TT-SS-HHHHHHHHHHHHHTTEEEEEE-TT-GGGGGGSSEEEEES--STTSHHHHHHHHHHHTT--BSS-HHHHHHHH-HHHHHHHHHHTT-----EEEEETTS-HHHHHHHH-SSEEEE-TT--TTTTEEEE-SHHHHHHHHHHHHHH-SEEEEEE----SEEEEEEEETTEEEEEEEEEPPTTSSSSEEEETTEEEE--EEEE-GGGS-HHHHHHHHHHHHTT-SSEEEEEEEEETTEEEEEEEESS----TTTTTTTTTHHHHHHHHHHHHHHHHHHHTT-----------PPP-GGGSPBPS-----S---TTTSBEEEEEEEEE-TTS-B---HHHHHHHHHSS--SEEEEBTEEEEE-SBTTEEEEEESS-BS-HHHHHHHHHHHHHHHHHHIIIIIS-EE--SSS-TT--GGG--B--STTHHHHHHHHHHS-TTSHHHHS--EEEEEEE--SHHHHHHHHHHHHTTGGGSHHHH----EETTEE-SSS-HHHHHHHHHTTT-HHHHTTSSPPP-SSHHHHIIIIIHHHHHHHTTSTTGGGG-SGGG---SEEEETTTTEEEEEEEEP-SSHHHHHHHHHHHHHHHHHHHHHHHTT-SPPPPHHHHHHHHHHHHHHGGG-EE--GGGGGGS---TTS-EEHHHHHHHHHHHHHHH--TTTHHHHHHHHHHHHH--HHHHHHHHHGGGTTS-HHHHHHHHHHHHHHHHHHHHHT----TT--

Radius of gyration: 33.84 Å; Cα contacts (8 Å, |Δi|>4): 1818; chains: 1; bounding box: 101×81×76 Å

Nearest PDB structures (foldseek):
  5d8d-assembly3_D  TM=7.328E-01  e=3.032E-13  Acinetobacter baumannii ACICU
  3r23-assembly1_A  TM=7.324E-01  e=5.901E-13  Bacillus anthracis str. Ames
  5i47-assembly1_A  TM=7.628E-01  e=2.150E-10  Sphaerobacter thermophilus DSM 20745
  5dou-assembly2_C  TM=3.878E-01  e=1.285E-08  Homo sapiens
  5dou-assembly1_B  TM=3.805E-01  e=2.752E-08  Homo sapiens